Protein 1YT5 (pdb70)

Nearest PDB structures (foldseek):
  1yt5-assembly1_A  TM=1.004E+00  e=2.529E-60  Thermotoga maritima
  1yt5-assembly2_C  TM=9.981E-01  e=5.638E-54  Thermotoga maritima
  4hao-assembly2_B  TM=9.018E-01  e=7.558E-24  Yersinia pestis CO92
  4hao-assembly1_A  TM=8.998E-01  e=1.025E-23  Yersinia pestis CO92
  1z0s-assembly1_B  TM=8.528E-01  e=7.367E-21  Archaeoglobus fulgidus

Solvent-accessible surface area: 46501 Å² total; per-residue (Å²): 85,112,0,0,0,1,13,80,107,165,65,66,157,50,0,67,98,0,65,140,48,0,59,152,77,16,120,32,72,62,57,17,60,3,88,49,131,45,137,1,49,15,28,0,0,0,0,0,0,7,37,42,2,1,22,82,0,6,92,24,20,13,31,6,5,13,1,2,1,1,68,4,31,202,45,3,9,4,4,10,3,47,60,123,54,10,94,86,0,10,107,15,0,133,111,34,74,24,152,60,27,74,6,19,8,0,60,1,98,23,130,63,31,119,41,41,0,0,31,11,1,8,1,16,27,53,28,87,22,151,30,2,77,0,34,0,66,10,51,176,110,106,34,68,135,20,88,0,7,0,2,0,1,0,2,6,14,0,0,20,43,42,0,22,13,40,59,8,55,39,11,95,12,130,50,94,29,0,0,1,4,7,8,9,2,75,95,74,78,52,183,29,48,75,10,59,7,119,57,76,0,15,0,56,7,122,86,61,2,8,0,11,9,21,43,100,76,48,28,92,0,102,116,2,36,0,64,70,4,85,77,49,3,14,1,0,2,4,28,110,48,72,24,57,50,10,7,87,80,77,18,23,120,59,146,284,102,117,0,0,0,3,20,84,120,134,75,89,174,36,0,87,79,0,71,116,63,0,60,175,88,29,112,34,72,64,61,18,69,1,74,42,131,48,174,0,88,21,77,0,0,0,1,1,6,15,45,45,6,2,15,81,0,6,80,22,17,6,100,30,11,6,1,1,1,0,37,60,33,144,48,0,13,4,0,2,4,21,22,120,71,3,85,121,0,8,86,11,2,150,108,100,66,29,151,92,40,81,12,32,4,0,58,0,89,19,123,64,30,113,46,48,0,0,30,7,1,6,1,18,27,63,26,70,29,157,30,0,70,0,41,0,68,9,58,166,104,106,32,71,134,21,94,0,9,0,3,0,2,0,1,8,17,0,0,20,40,38,0,20,7,26,48,8,53,39,14,97,20,129,51,93,29,0,0,1,1,4,11,11,2,79,101,78,79,48,179,29,46,78,12,62,6,116,55,98,0,12,0,67,9,114,88,70,2,9,0,10,10,20,44,96,85,38,26,86,0,109,115,2,47,0,48,75,10,225,114,94,4,57,1,0,7,10,44,106,35,72,27,57,49,5,8,86,84,50,20,25,124,56,142,288,84,115,0,0,0,7,28,74,117,145,82,84,144,44,0,65,67,0,74,129,81,1,50,165,103,15,99,26,100,68,69,20,65,1,64,33,134,48,200,6,86,17,65,0,0,0,0,0,13,33,41,33,2,1,15,70,0,3,94,25,15,20,59,2,11,17,0,0,1,11,133,3,13,5,6,13,14,56,62,108,38,15,109,164,0,23,109,22,2,125,108,91,62,25,169,84,26,55,8,16,9,0,44,0,54,20,122,68,27,89,47,64,0,0,30,8,1,8,4,16,32,60,28,73,26,160,42,2,78,2,46,0,55,8,18,44,110,107,35,74,133,21,86,0,9,0,3,0,2,0,2,7,16,0,0,20,46,37,0,20,10,38,58,7,56,37,12,95,12,122,50,94,31,0,0,1,3,6,11,11,2,59,95,71,76,52,180,30,44,76,13,59,7,78,52,22,0,9,2,73,7,118,86,68,3,9,0,9,12,17,48,89,81,33,22,87,0,104,106,2,21,0,40,54,4,58,92,23,0,58,0,0,5,16,71,159,49,72,24,59,52,8,9,84,86,102,20,21,119,57,137,289,92,120,0,0,0,2,16,88,114,128,70,83,165,43,0,88,95,0,70,106,68,0,55,143,90,28,99,27,80,71,62,18,59,1,67,37,133,44,160,3,94,16,72,0,0,0,1,0,7,18,34,47,7,2,9,75,0,5,73,21,15,10,90,40,12,20,1,0,1,0,13,33,47,170,55,0,10,3,0,3,4,26,17,109,57,3,100,131,0,22,88,10,7,130,111,94,64,28,146,99,41,84,12,33,6,0,67,0,69,19,146,76,30,122,42,45,0,0,26,9,1,8,2,20,28,56,26,75,25,168,31,2,84,0,35,2,64,17,41,143,113,104,36,96,134,22,90,0,5,0,2,0,2,0,2,7,14,0,0,20,42,34,0,26,11,33,55,8,58,37,13,96,19,134,49,92,30,0,0,3,3,6,9,8,2,89,106,71,76,52,179,30,42,77,11,62,8,120,46,55,0,12,1,76,6,124,89,61,3,13,0,13,9,15,53,75,81,49,25,92,0,100,101,2,41,0,100,70,4,230,116,104,4,79,1,0,4,12,47,114,30,73,27,63,51,2,7,85,87,70,17,22,127,60,146,284

Foldseek 3Di:
DEEEEEEADVCLVVSVVLCVVLVVPDDHDYYYYLPDAAADDTLEYEYEEAPVSVQSNLVRYDQPREYEYEHHPDDDLQHAHHPVCSVVVSVCVVVVAWDKDKQFWKWKQFPLGIDIARFKKKWFAPPPDDWWWKWKDKAPDDIDIWRARIKIKGALRNCLPPVVVQPEDNHDNPAQWIKMAGHGTPPPPGYIDIGGQQMKMKMFIPDWTWMAGNRHTRDTGRMMIMHIDPGIYMYTHHPPDDSVVCCCPPVVPPDD/DEEEEEEAPVCLVLSVVLCVVQVVPDHHDYYYHLPDDAADDDLEYEYEDAPVSLFSNLVRYDPPRAYAYEYCDDHAQQHAYHSVCSVVVVVCVVVVQWDKDKQFWKWKQFPLGIDIARFKKKWFAPPPDAFWWKWKDKAPDDTDIWRARIKMKTALNNQPPVVVVQPEDNHHRVAQWIKMAGHGTPPPPRYIDIDGQAIKMKMFIPDWTWMAGNNRTRDTGGIMIMHTDPRMHMYIHRPPDDVVVNCCVPVVPPPD/DWEEEEEAPVDDVLGVVLVVLVCVPDDYPYYYHLPDAAADETQEYEYEDEPVSVQSNLVRYDFAHEYEYQHADLHAHHSVCSVVVSVCVVVVQWDKAKQFWKWKQFPLGIDTARFKKKWFADPPDAWWWKWKDKAPDHTDIWRARIKIKTQLRNCLPPVVVQPEDNHPNPAQWIKMAGHGTPPPPRYIDIGGLAMKMKMFIPDWTWMDGNNHTRDTGGMMIMHTDPGIYMYIHHPPDDPVVNCCVVVVPPDD/DEEEEAEAPVVLPLSVVLVVLCVVPYHHPYYYHLQDDAADDDLEYEYEAAPLSLFSNLVRYDQPHAYAYEYDDDDHLQHAYYSVCSVVVVVCVVVVQWDKDKAFWKWKQFPLGIDTARFKKKFFADPPDAWWWKWKDKAPDDIDIWGARTKIKTALRNCLPVVVVQQEDNHHRVAQWIKMAGHGTPPPPGYIDIGGLQIKMKMAIPAWTWMDGNNHTRDTGGMMIMHIDPGMHMYIHRPPDDPVCCCCRPVVPDDD

B-factor: mean 27.6, std 13.55, range [2.03, 141.91]

Structure (mmCIF, N/CA/C/O backbone):
data_1YT5
#
_entry.id   1YT5
#
_cell.length_a   131.448
_cell.length_b   137.153
_cell.length_c   58.253
_cell.angle_alpha   90.00
_cell.angle_beta   90.00
_cell.angle_gamma   90.00
#
_symmetry.space_group_name_H-M   'P 21 21 2'
#
loop_
_entity.id
_entity.type
_entity.pdbx_description
1 polymer 'inorganic polyphosphate/ATP-NAD kinase'
2 non-polymer 'SULFATE ION'
3 water water
#
loop_
_atom_site.group_PDB
_atom_site.id
_atom_site.type_symbol
_atom_site.label_atom_id
_atom_site.label_alt_id
_atom_site.label_comp_id
_atom_site.label_asym_id
_atom_site.label_entity_id
_atom_site.label_seq_id
_atom_site.pdbx_PDB_ins_code
_atom_site.Cartn_x
_atom_site.Cartn_y
_atom_site.Cartn_z
_atom_site.occupancy
_atom_site.B_iso_or_equiv
_atom_site.auth_seq_id
_atom_site.auth_comp_id
_atom_site.auth_asym_id
_atom_site.auth_atom_id
_atom_site.pdbx_PDB_model_num
ATOM 1 N N . MET A 1 1 ? 75.567 57.683 17.769 1.00 27.87 1 MET A N 1
ATOM 2 C CA . MET A 1 1 ? 76.319 56.410 17.662 1.00 28.19 1 MET A CA 1
ATOM 3 C C . MET A 1 1 ? 77.255 56.188 18.858 1.00 27.58 1 MET A C 1
ATOM 4 O O . MET A 1 1 ? 77.837 57.139 19.367 1.00 27.62 1 MET A O 1
ATOM 9 N N . LYS A 1 2 ? 77.395 54.923 19.279 1.00 27.05 2 LYS A N 1
ATOM 10 C CA . LYS A 1 2 ? 78.142 54.527 20.477 1.00 26.05 2 LYS A CA 1
ATOM 11 C C . LYS A 1 2 ? 79.519 53.971 20.135 1.00 25.04 2 LYS A C 1
ATOM 12 O O . LYS A 1 2 ? 79.633 52.938 19.452 1.00 24.85 2 LYS A O 1
ATOM 18 N N . ILE A 1 3 ? 80.554 54.643 20.646 1.00 23.68 3 ILE A N 1
ATOM 19 C CA . ILE A 1 3 ? 81.940 54.411 20.238 1.00 22.44 3 ILE A CA 1
ATOM 20 C C . ILE A 1 3 ? 82.852 54.216 21.438 1.00 21.54 3 ILE A C 1
ATOM 21 O O . ILE A 1 3 ? 82.844 55.019 22.367 1.00 21.97 3 ILE A O 1
ATOM 26 N N . ALA A 1 4 ? 83.645 53.150 21.408 1.00 19.76 4 ALA A N 1
ATOM 27 C CA . ALA A 1 4 ? 84.706 53.013 22.372 1.00 18.59 4 ALA A CA 1
ATOM 28 C C . ALA A 1 4 ? 86.005 53.472 21.734 1.00 17.73 4 ALA A C 1
ATOM 29 O O . ALA A 1 4 ? 86.181 53.363 20.525 1.00 17.44 4 ALA A O 1
ATOM 31 N N . ILE A 1 5 ? 86.902 54.011 22.549 1.00 16.85 5 ILE A N 1
ATOM 32 C CA . ILE A 1 5 ? 88.219 54.409 22.094 1.00 16.13 5 ILE A CA 1
ATOM 33 C C . ILE A 1 5 ? 89.301 53.772 22.959 1.00 16.23 5 ILE A C 1
ATOM 34 O O . ILE A 1 5 ? 89.304 53.945 24.179 1.00 15.63 5 ILE A O 1
ATOM 39 N N . LEU A 1 6 ? 90.226 53.071 22.307 1.00 15.90 6 LEU A N 1
ATOM 40 C CA . LEU A 1 6 ? 91.346 52.404 22.961 1.00 16.13 6 LEU A CA 1
ATOM 41 C C . LEU A 1 6 ? 92.671 52.920 22.446 1.00 16.26 6 LEU A C 1
ATOM 42 O O . LEU A 1 6 ? 92.850 53.043 21.241 1.00 16.61 6 LEU A O 1
ATOM 47 N N . TYR A 1 7 ? 93.596 53.231 23.344 1.00 16.07 7 TYR A N 1
ATOM 48 C CA . TYR A 1 7 ? 94.890 53.776 22.924 1.00 16.91 7 TYR A CA 1
ATOM 49 C C . TYR A 1 7 ? 96.080 53.031 23.533 1.00 18.52 7 TYR A C 1
ATOM 50 O O . TYR A 1 7 ? 95.963 52.406 24.588 1.00 18.16 7 TYR A O 1
ATOM 59 N N . ARG A 1 8 ? 97.222 53.163 22.857 1.00 21.02 8 ARG A N 1
ATOM 60 C CA . ARG A 1 8 ? 98.528 52.620 23.239 1.00 23.37 8 ARG A CA 1
ATOM 61 C C . ARG A 1 8 ? 99.077 53.436 24.399 1.00 25.36 8 ARG A C 1
ATOM 62 O O . ARG A 1 8 ? 98.648 54.583 24.613 1.00 25.44 8 ARG A O 1
ATOM 70 N N . GLU A 1 9 ? 100.013 52.841 25.148 1.00 27.81 9 GLU A N 1
ATOM 71 C CA . GLU A 1 9 ? 100.545 53.418 26.402 1.00 29.81 9 GLU A CA 1
ATOM 72 C C . GLU A 1 9 ? 100.802 54.938 26.355 1.00 29.81 9 GLU A C 1
ATOM 73 O O . GLU A 1 9 ? 100.113 55.710 27.031 1.00 30.69 9 GLU A O 1
ATOM 79 N N . GLU A 1 10 ? 101.773 55.379 25.563 1.00 29.48 10 GLU A N 1
ATOM 80 C CA . GLU A 1 10 ? 102.181 56.776 25.624 1.00 29.09 10 GLU A CA 1
ATOM 81 C C . GLU A 1 10 ? 101.405 57.667 24.644 1.00 27.62 10 GLU A C 1
ATOM 82 O O . GLU A 1 10 ? 101.843 58.739 24.281 1.00 26.62 10 GLU A O 1
ATOM 88 N N . ARG A 1 11 ? 100.236 57.217 24.222 1.00 26.24 11 ARG A N 1
ATOM 89 C CA . ARG A 1 11 ? 99.459 57.974 23.260 1.00 24.65 11 ARG A CA 1
ATOM 90 C C . ARG A 1 11 ? 98.164 58.484 23.892 1.00 23.03 11 ARG A C 1
ATOM 91 O O . ARG A 1 11 ? 97.270 58.929 23.180 1.00 22.57 11 ARG A O 1
ATOM 99 N N . GLU A 1 12 ? 98.059 58.443 25.224 1.00 21.13 12 GLU A N 1
ATOM 100 C CA . GLU A 1 12 ? 96.803 58.841 25.868 1.00 20.54 12 GLU A CA 1
ATOM 101 C C . GLU A 1 12 ? 96.304 60.225 25.408 1.00 19.78 12 GLU A C 1
ATOM 102 O O . GLU A 1 12 ? 95.140 60.372 25.035 1.00 20.09 12 GLU A O 1
ATOM 108 N N . LYS A 1 13 ? 97.190 61.218 25.423 1.00 18.53 13 LYS A N 1
ATOM 109 C CA . LYS A 1 13 ? 96.825 62.572 25.051 1.00 18.24 13 LYS A CA 1
ATOM 110 C C . LYS A 1 13 ? 96.295 62.659 23.613 1.00 18.10 13 LYS A C 1
ATOM 111 O O . LYS A 1 13 ? 95.378 63.436 23.338 1.00 17.95 13 LYS A O 1
ATOM 117 N N . GLU A 1 14 ? 96.848 61.828 22.728 1.00 17.44 14 GLU A N 1
ATOM 118 C CA . GLU A 1 14 ? 96.336 61.658 21.375 1.00 17.65 14 GLU A CA 1
ATOM 119 C C . GLU A 1 14 ? 94.910 61.135 21.403 1.00 16.82 14 GLU A C 1
ATOM 120 O O . GLU A 1 14 ? 94.046 61.646 20.693 1.00 15.41 14 GLU A O 1
ATOM 126 N N . GLY A 1 15 ? 94.688 60.124 22.249 1.00 16.74 15 GLY A N 1
ATOM 127 C CA . GLY A 1 15 ? 93.386 59.509 22.434 1.00 16.09 15 GLY A CA 1
ATOM 128 C C . GLY A 1 15 ? 92.395 60.573 22.840 1.00 15.93 15 GLY A C 1
ATOM 129 O O . GLY A 1 15 ? 91.304 60.643 22.277 1.00 15.56 15 GLY A O 1
ATOM 130 N N . GLU A 1 16 ? 92.804 61.419 23.785 1.00 15.92 16 GLU A N 1
ATOM 131 C CA . GLU A 1 16 ? 91.984 62.560 24.264 1.00 16.92 16 GLU A CA 1
ATOM 132 C C . GLU A 1 16 ? 91.602 63.577 23.196 1.00 15.14 16 GLU A C 1
ATOM 133 O O . GLU A 1 16 ? 90.452 63.984 23.122 1.00 14.98 16 GLU A O 1
ATOM 139 N N . PHE A 1 17 ? 92.567 63.993 22.392 1.00 13.93 17 PHE A N 1
ATOM 140 C CA . PHE A 1 17 ? 92.248 64.735 21.181 1.00 13.85 17 PHE A CA 1
ATOM 141 C C . PHE A 1 17 ? 91.156 64.068 20.318 1.00 14.26 17 PHE A C 1
ATOM 142 O O . PHE A 1 17 ? 90.196 64.729 19.916 1.00 14.48 17 PHE A O 1
ATOM 150 N N . LEU A 1 18 ? 91.300 62.776 20.025 1.00 14.27 18 LEU A N 1
ATOM 151 C CA . LEU A 1 18 ? 90.330 62.090 19.164 1.00 14.79 18 LEU A CA 1
ATOM 152 C C . LEU A 1 18 ? 88.928 62.040 19.807 1.00 14.60 18 LEU A C 1
ATOM 153 O O . LEU A 1 18 ? 87.926 62.345 19.155 1.00 13.49 18 LEU A O 1
ATOM 158 N N . LYS A 1 19 ? 88.887 61.657 21.082 1.00 15.22 19 LYS A N 1
ATOM 159 C CA . LYS A 1 19 ? 87.681 61.652 21.888 1.00 16.15 19 LYS A CA 1
ATOM 160 C C . LYS A 1 19 ? 86.887 62.964 21.796 1.00 17.18 19 LYS A C 1
ATOM 161 O O . LYS A 1 19 ? 85.680 62.935 21.520 1.00 17.70 19 LYS A O 1
ATOM 167 N N . GLU A 1 20 ? 87.547 64.102 22.016 1.00 17.51 20 GLU A N 1
ATOM 168 C CA . GLU A 1 20 ? 86.852 65.377 21.909 1.00 19.30 20 GLU A CA 1
ATOM 169 C C . GLU A 1 20 ? 86.313 65.650 20.489 1.00 19.25 20 GLU A C 1
ATOM 170 O O . GLU A 1 20 ? 85.168 66.048 20.351 1.00 20.17 20 GLU A O 1
ATOM 176 N N . LYS A 1 21 ? 87.099 65.416 19.447 1.00 18.84 21 LYS A N 1
ATOM 177 C CA . LYS A 1 21 ? 86.581 65.590 18.094 1.00 19.60 21 LYS A CA 1
ATOM 178 C C . LYS A 1 21 ? 85.357 64.683 17.841 1.00 20.15 21 LYS A C 1
ATOM 179 O O . LYS A 1 21 ? 84.371 65.106 17.236 1.00 20.80 21 LYS A O 1
ATOM 185 N N . ILE A 1 22 ? 85.410 63.444 18.324 1.00 20.39 22 ILE A N 1
ATOM 186 C CA . ILE A 1 22 ? 84.381 62.464 17.986 1.00 19.89 22 ILE A CA 1
ATOM 187 C C . ILE A 1 22 ? 83.126 62.735 18.801 1.00 20.14 22 ILE A C 1
ATOM 188 O O . ILE A 1 22 ? 82.011 62.470 18.347 1.00 19.66 22 ILE A O 1
ATOM 193 N N . SER A 1 23 ? 83.326 63.304 19.983 1.00 20.76 23 SER A N 1
ATOM 194 C CA . SER A 1 23 ? 82.224 63.671 20.880 1.00 22.09 23 SER A CA 1
ATOM 195 C C . SER A 1 23 ? 81.189 64.668 20.337 1.00 21.80 23 SER A C 1
ATOM 196 O O . SER A 1 23 ? 80.105 64.781 20.905 1.00 20.92 23 SER A O 1
ATOM 199 N N . LYS A 1 24 ? 81.513 65.359 19.240 1.00 22.45 24 LYS A N 1
ATOM 200 C CA . LYS A 1 24 ? 80.623 66.384 18.691 1.00 23.21 24 LYS A CA 1
ATOM 201 C C . LYS A 1 24 ? 79.401 65.774 18.017 1.00 23.40 24 LYS A C 1
ATOM 202 O O . LYS A 1 24 ? 78.333 66.396 17.982 1.00 23.66 24 LYS A O 1
ATOM 208 N N . GLU A 1 25 ? 79.579 64.574 17.468 1.00 23.12 25 GLU A N 1
ATOM 209 C CA . GLU A 1 25 ? 78.538 63.863 16.721 1.00 23.48 25 GLU A CA 1
ATOM 210 C C . GLU A 1 25 ? 78.134 62.518 17.331 1.00 22.68 25 GLU A C 1
ATOM 211 O O . GLU A 1 25 ? 77.089 61.976 16.993 1.00 21.90 25 GLU A O 1
ATOM 217 N N . HIS A 1 26 ? 78.954 61.982 18.233 1.00 22.40 26 HIS A N 1
ATOM 218 C CA . HIS A 1 26 ? 78.699 60.647 18.770 1.00 22.12 26 HIS A CA 1
ATOM 219 C C . HIS A 1 26 ? 78.969 60.550 20.271 1.00 22.62 26 HIS A C 1
ATOM 220 O O . HIS A 1 26 ? 79.663 61.389 20.841 1.00 21.62 26 HIS A O 1
ATOM 227 N N . GLU A 1 27 ? 78.394 59.523 20.895 1.00 23.33 27 GLU A N 1
ATOM 228 C CA . GLU A 1 27 ? 78.646 59.244 22.295 1.00 24.31 27 GLU A CA 1
ATOM 229 C C . GLU A 1 27 ? 79.838 58.298 22.444 1.00 24.37 27 GLU A C 1
ATOM 230 O O . GLU A 1 27 ? 79.854 57.193 21.887 1.00 24.02 27 GLU A O 1
ATOM 236 N N . VAL A 1 28 ? 80.848 58.756 23.176 1.00 24.58 28 VAL A N 1
ATOM 237 C CA . VAL A 1 28 ? 81.999 57.915 23.485 1.00 25.39 28 VAL A CA 1
ATOM 238 C C . VAL A 1 28 ? 81.728 57.187 24.788 1.00 26.14 28 VAL A C 1
ATOM 239 O O . VAL A 1 28 ? 81.638 57.812 25.850 1.00 26.31 28 VAL A O 1
ATOM 243 N N . ILE A 1 29 ? 81.611 55.868 24.699 1.00 26.81 29 ILE A N 1
ATOM 244 C CA . ILE A 1 29 ? 81.093 55.048 25.805 1.00 27.75 29 ILE A CA 1
ATOM 245 C C . ILE A 1 29 ? 82.184 54.486 26.713 1.00 27.58 29 ILE A C 1
ATOM 246 O O . ILE A 1 29 ? 81.906 54.036 27.830 1.00 28.18 29 ILE A O 1
ATOM 251 N N . GLU A 1 30 ? 83.415 54.493 26.215 1.00 26.72 30 GLU A N 1
ATOM 252 C CA . GLU A 1 30 ? 84.526 53.881 26.908 1.00 26.04 30 GLU A CA 1
ATOM 253 C C . GLU A 1 30 ? 85.758 54.513 26.340 1.00 25.31 30 GLU A C 1
ATOM 254 O O . GLU A 1 30 ? 85.831 54.798 25.140 1.00 25.72 30 GLU A O 1
ATOM 260 N N . PHE A 1 31 ? 86.720 54.746 27.211 1.00 24.35 31 PHE A N 1
ATOM 261 C CA . PHE A 1 31 ? 87.987 55.319 26.833 1.00 24.03 31 PHE A CA 1
ATOM 262 C C . PHE A 1 31 ? 89.042 54.669 27.731 1.00 24.16 31 PHE A C 1
ATOM 263 O O . PHE A 1 31 ? 88.980 54.790 28.957 1.00 24.02 31 PHE A O 1
ATOM 271 N N . GLY A 1 32 ? 89.985 53.948 27.129 1.00 24.63 32 GLY A N 1
ATOM 272 C CA . GLY A 1 32 ? 91.039 53.297 27.896 1.00 25.25 32 GLY A CA 1
ATOM 273 C C . GLY A 1 32 ? 92.192 52.687 27.129 1.00 25.72 32 GLY A C 1
ATOM 274 O O . GLY A 1 32 ? 92.256 52.750 25.893 1.00 24.60 32 GLY A O 1
ATOM 275 N N . GLU A 1 33 ? 93.100 52.083 27.894 1.00 27.14 33 GLU A N 1
ATOM 276 C CA . GLU A 1 33 ? 94.342 51.518 27.376 1.00 28.90 33 GLU A CA 1
ATOM 277 C C . GLU A 1 33 ? 94.034 50.205 26.680 1.00 29.37 33 GLU A C 1
ATOM 278 O O . GLU A 1 33 ? 93.342 49.361 27.229 1.00 29.85 33 GLU A O 1
ATOM 284 N N . ALA A 1 34 ? 94.561 50.032 25.472 1.00 30.50 34 ALA A N 1
ATOM 285 C CA . ALA A 1 34 ? 94.489 48.750 24.764 1.00 31.65 34 ALA A CA 1
ATOM 286 C C . ALA A 1 34 ? 95.088 47.597 25.575 1.00 32.43 34 ALA A C 1
ATOM 287 O O . ALA A 1 34 ? 94.788 46.440 25.308 1.00 33.44 34 ALA A O 1
ATOM 289 N N . ASN A 1 35 ? 95.917 47.937 26.563 1.00 33.54 35 ASN A N 1
ATOM 290 C CA . ASN A 1 35 ? 96.450 47.016 27.578 1.00 34.21 35 ASN A CA 1
ATOM 291 C C . ASN A 1 35 ? 95.396 46.463 28.552 1.00 33.97 35 ASN A C 1
ATOM 292 O O . ASN A 1 35 ? 95.231 45.275 28.661 1.00 34.71 35 ASN A O 1
ATOM 297 N N . ALA A 1 36 ? 94.699 47.324 29.272 1.00 33.77 36 ALA A N 1
ATOM 298 C CA . ALA A 1 36 ? 93.706 46.866 30.228 1.00 33.65 36 ALA A CA 1
ATOM 299 C C . ALA A 1 36 ? 92.885 45.661 29.705 1.00 33.44 36 ALA A C 1
ATOM 300 O O . ALA A 1 36 ? 92.337 45.713 28.596 1.00 33.75 36 ALA A O 1
ATOM 302 N N . PRO A 1 37 ? 92.814 44.581 30.492 1.00 33.10 37 PRO A N 1
ATOM 303 C CA . PRO A 1 37 ? 91.939 43.440 30.165 1.00 32.67 37 PRO A CA 1
ATOM 304 C C . PRO A 1 37 ? 90.458 43.832 30.253 1.00 32.23 37 PRO A C 1
ATOM 305 O O . PRO A 1 37 ? 90.162 44.812 30.926 1.00 32.17 37 PRO A O 1
ATOM 309 N N . GLY A 1 38 ? 89.565 43.103 29.586 1.00 31.85 38 GLY A N 1
ATOM 310 C CA . GLY A 1 38 ? 88.140 43.380 29.644 1.00 32.38 38 GLY A CA 1
ATOM 311 C C . GLY A 1 38 ? 87.450 43.475 28.284 1.00 33.07 38 GLY A C 1
ATOM 312 O O . GLY A 1 38 ? 88.009 44.017 27.329 1.00 33.35 38 GLY A O 1
ATOM 313 N N . ARG A 1 39 ? 86.226 42.957 28.204 1.00 33.03 39 ARG A N 1
ATOM 314 C CA . ARG A 1 39 ? 85.442 42.991 26.977 1.00 33.59 39 ARG A CA 1
ATOM 315 C C . ARG A 1 39 ? 84.930 44.400 26.700 1.00 33.02 39 ARG A C 1
ATOM 316 O O . ARG A 1 39 ? 84.453 45.082 27.607 1.00 33.47 39 ARG A O 1
ATOM 324 N N . VAL A 1 40 ? 85.024 44.816 25.439 1.00 32.19 40 VAL A N 1
ATOM 325 C CA . VAL A 1 40 ? 84.534 46.120 24.993 1.00 30.97 40 VAL A CA 1
ATOM 326 C C . VAL A 1 40 ? 83.368 45.945 24.009 1.00 30.44 40 VAL A C 1
ATOM 327 O O . VAL A 1 40 ? 83.535 45.313 22.949 1.00 30.59 40 VAL A O 1
ATOM 331 N N . THR A 1 41 ? 82.211 46.505 24.340 1.00 29.33 41 THR A N 1
ATOM 332 C CA . THR A 1 41 ? 81.084 46.516 23.396 1.00 29.47 41 THR A CA 1
ATOM 333 C C . THR A 1 41 ? 80.633 47.935 22.996 1.00 28.48 41 THR A C 1
ATOM 334 O O . THR A 1 41 ? 80.474 48.830 23.840 1.00 28.64 41 THR A O 1
ATOM 338 N N . ALA A 1 42 ? 80.478 48.131 21.686 1.00 26.88 42 ALA A N 1
ATOM 339 C CA . ALA A 1 42 ? 80.261 49.445 21.097 1.00 25.16 42 ALA A CA 1
ATOM 340 C C . ALA A 1 42 ? 79.759 49.186 19.695 1.00 23.95 42 ALA A C 1
ATOM 341 O O . ALA A 1 42 ? 79.929 48.104 19.202 1.00 24.40 42 ALA A O 1
ATOM 343 N N . ASP A 1 43 ? 79.156 50.162 19.032 1.00 23.16 43 ASP A N 1
ATOM 344 C CA . ASP A 1 43 ? 78.863 50.002 17.604 1.00 21.96 43 ASP A CA 1
ATOM 345 C C . ASP A 1 43 ? 80.163 50.134 16.768 1.00 21.00 43 ASP A C 1
ATOM 346 O O . ASP A 1 43 ? 80.157 49.888 15.551 1.00 20.89 43 ASP A O 1
ATOM 351 N N . LEU A 1 44 ? 81.262 50.521 17.433 1.00 18.85 44 LEU A N 1
ATOM 352 C CA . LEU A 1 44 ? 82.515 50.837 16.774 1.00 17.08 44 LEU A CA 1
ATOM 353 C C . LEU A 1 44 ? 83.611 51.173 17.784 1.00 15.94 44 LEU A C 1
ATOM 354 O O . LEU A 1 44 ? 83.383 51.932 18.742 1.00 16.53 44 LEU A O 1
ATOM 359 N N . ILE A 1 45 ? 84.785 50.596 17.557 1.00 13.66 45 ILE A N 1
ATOM 360 C CA . ILE A 1 45 ? 85.972 50.815 18.378 1.00 11.78 45 ILE A CA 1
ATOM 361 C C . ILE A 1 45 ? 87.009 51.578 17.546 1.00 11.04 45 ILE A C 1
ATOM 362 O O . ILE A 1 45 ? 87.408 51.098 16.480 1.00 10.31 45 ILE A O 1
ATOM 367 N N . VAL A 1 46 ? 87.438 52.731 18.066 1.00 9.33 46 VAL A N 1
ATOM 368 C CA . VAL A 1 46 ? 88.566 53.489 17.553 1.00 8.64 46 VAL A CA 1
ATOM 369 C C . VAL A 1 46 ? 89.835 53.149 18.337 1.00 8.70 46 VAL A C 1
ATOM 370 O O . VAL A 1 46 ? 89.863 53.252 19.562 1.00 8.56 46 VAL A O 1
ATOM 374 N N . VAL A 1 47 ? 90.891 52.800 17.604 1.00 8.67 47 VAL A N 1
ATOM 375 C CA . VAL A 1 47 ? 92.176 52.425 18.180 1.00 8.18 47 VAL A CA 1
ATOM 376 C C . VAL A 1 47 ? 93.249 53.401 17.802 1.00 9.57 47 VAL A C 1
ATOM 377 O O . VAL A 1 47 ? 93.502 53.622 16.619 1.00 9.26 47 VAL A O 1
ATOM 381 N N . VAL A 1 48 ? 93.901 53.972 18.810 1.00 11.54 48 VAL A N 1
ATOM 382 C CA . VAL A 1 48 ? 95.017 54.865 18.597 1.00 13.29 48 VAL A CA 1
ATOM 383 C C . VAL A 1 48 ? 96.334 54.143 18.924 1.00 14.94 48 VAL A C 1
ATOM 384 O O . VAL A 1 48 ? 96.617 53.842 20.090 1.00 15.03 48 VAL A O 1
ATOM 388 N N . GLY A 1 49 ? 97.134 53.889 17.888 1.00 16.07 49 GLY A N 1
ATOM 389 C CA . GLY A 1 49 ? 98.386 53.158 18.007 1.00 18.11 49 GLY A CA 1
ATOM 390 C C . GLY A 1 49 ? 98.777 52.570 16.651 1.00 19.91 49 GLY A C 1
ATOM 391 O O . GLY A 1 49 ? 98.728 53.271 15.635 1.00 20.37 49 GLY A O 1
ATOM 392 N N . GLY A 1 50 ? 99.168 51.295 16.617 1.00 20.95 50 GLY A N 1
ATOM 393 C CA . GLY A 1 50 ? 99.601 50.637 15.381 1.00 21.19 50 GLY A CA 1
ATOM 394 C C . GLY A 1 50 ? 99.062 49.217 15.309 1.00 22.01 50 GLY A C 1
ATOM 395 O O . GLY A 1 50 ? 98.112 48.868 16.016 1.00 21.34 50 GLY A O 1
ATOM 396 N N . ASP A 1 51 ? 99.658 48.399 14.446 1.00 22.53 51 ASP A N 1
ATOM 397 C CA . ASP A 1 51 ? 99.197 47.032 14.249 1.00 23.44 51 ASP A CA 1
ATOM 398 C C . ASP A 1 51 ? 99.231 46.276 15.568 1.00 22.66 51 ASP A C 1
ATOM 399 O O . ASP A 1 51 ? 98.288 45.565 15.915 1.00 23.68 51 ASP A O 1
ATOM 404 N N . GLY A 1 52 ? 100.304 46.466 16.318 1.00 22.06 52 GLY A N 1
ATOM 405 C CA . GLY A 1 52 ? 100.410 45.917 17.648 1.00 20.85 52 GLY A CA 1
ATOM 406 C C . GLY A 1 52 ? 99.205 46.300 18.482 1.00 20.20 52 GLY A C 1
ATOM 407 O O . GLY A 1 52 ? 98.567 45.415 19.043 1.00 21.90 52 GLY A O 1
ATOM 408 N N . THR A 1 53 ? 98.879 47.597 18.549 1.00 18.50 53 THR A N 1
ATOM 409 C CA . THR A 1 53 ? 97.727 48.078 19.315 1.00 16.51 53 THR A CA 1
ATOM 410 C C . THR A 1 53 ? 96.398 47.520 18.817 1.00 17.00 53 THR A C 1
ATOM 411 O O . THR A 1 53 ? 95.512 47.176 19.624 1.00 15.83 53 THR A O 1
ATOM 415 N N . VAL A 1 54 ? 96.258 47.423 17.501 1.00 17.09 54 VAL A N 1
ATOM 416 C CA . VAL A 1 54 ? 94.986 47.004 16.930 1.00 18.43 54 VAL A CA 1
ATOM 417 C C . VAL A 1 54 ? 94.790 45.542 17.311 1.00 19.79 54 VAL A C 1
ATOM 418 O O . VAL A 1 54 ? 93.705 45.153 17.768 1.00 18.68 54 VAL A O 1
ATOM 422 N N . LEU A 1 55 ? 95.878 44.771 17.169 1.00 21.09 55 LEU A N 1
ATOM 423 C CA . LEU A 1 55 ? 95.925 43.373 17.590 1.00 22.54 55 LEU A CA 1
ATOM 424 C C . LEU A 1 55 ? 95.387 43.203 18.994 1.00 22.43 55 LEU A C 1
ATOM 425 O O . LEU A 1 55 ? 94.475 42.435 19.184 1.00 22.61 55 LEU A O 1
ATOM 430 N N . LYS A 1 56 ? 95.937 43.935 19.968 1.00 23.10 56 LYS A N 1
ATOM 431 C CA . LYS A 1 56 ? 95.461 43.857 21.356 1.00 23.68 56 LYS A CA 1
ATOM 432 C C . LYS A 1 56 ? 94.004 44.288 21.524 1.00 23.79 56 LYS A C 1
ATOM 433 O O . LYS A 1 56 ? 93.312 43.794 22.423 1.00 24.66 56 LYS A O 1
ATOM 439 N N . ALA A 1 57 ? 93.551 45.235 20.697 1.00 23.46 57 ALA A N 1
ATOM 440 C CA . ALA A 1 57 ? 92.176 45.729 20.770 1.00 22.82 57 ALA A CA 1
ATOM 441 C C . ALA A 1 57 ? 91.228 44.691 20.202 1.00 22.26 57 ALA A C 1
ATOM 442 O O . ALA A 1 57 ? 90.195 44.430 20.792 1.00 21.90 57 ALA A O 1
ATOM 444 N N . ALA A 1 58 ? 91.617 44.083 19.077 1.00 21.98 58 ALA A N 1
ATOM 445 C CA . ALA A 1 58 ? 90.883 42.990 18.438 1.00 22.14 58 ALA A CA 1
ATOM 446 C C . ALA A 1 58 ? 90.548 41.826 19.366 1.00 22.76 58 ALA A C 1
ATOM 447 O O . ALA A 1 58 ? 89.503 41.192 19.223 1.00 22.53 58 ALA A O 1
ATOM 449 N N . LYS A 1 59 ? 91.429 41.559 20.325 1.00 23.52 59 LYS A N 1
ATOM 450 C CA . LYS A 1 59 ? 91.200 40.512 21.295 1.00 24.37 59 LYS A CA 1
ATOM 451 C C . LYS A 1 59 ? 90.294 40.973 22.416 1.00 24.21 59 LYS A C 1
ATOM 452 O O . LYS A 1 59 ? 89.816 40.159 23.190 1.00 24.92 59 LYS A O 1
ATOM 458 N N . LYS A 1 60 ? 90.055 42.281 22.520 1.00 23.98 60 LYS A N 1
ATOM 459 C CA . LYS A 1 60 ? 89.164 42.822 23.562 1.00 22.70 60 LYS A CA 1
ATOM 460 C C . LYS A 1 60 ? 87.718 42.954 23.076 1.00 21.26 60 LYS A C 1
ATOM 461 O O . LYS A 1 60 ? 86.801 42.933 23.867 1.00 19.90 60 LYS A O 1
ATOM 467 N N . ALA A 1 61 ? 87.571 43.099 21.761 1.00 20.72 61 ALA A N 1
ATOM 468 C CA . ALA A 1 61 ? 86.319 43.375 21.058 1.00 21.28 61 ALA A CA 1
ATOM 469 C C . ALA A 1 61 ? 85.263 42.286 21.185 1.00 21.37 61 ALA A C 1
ATOM 470 O O . ALA A 1 61 ? 85.537 41.130 20.954 1.00 21.59 61 ALA A O 1
ATOM 472 N N . ALA A 1 62 ? 84.044 42.675 21.524 1.00 22.47 62 ALA A N 1
ATOM 473 C CA . ALA A 1 62 ? 82.884 41.812 21.298 1.00 23.02 62 ALA A CA 1
ATOM 474 C C . ALA A 1 62 ? 82.902 41.388 19.844 1.00 23.62 62 ALA A C 1
ATOM 475 O O . ALA A 1 62 ? 82.984 42.217 18.944 1.00 23.89 62 ALA A O 1
ATOM 477 N N . ASP A 1 63 ? 82.966 40.076 19.653 1.00 24.30 63 ASP A N 1
ATOM 478 C CA . ASP A 1 63 ? 82.805 39.391 18.387 1.00 24.68 63 ASP A CA 1
ATOM 479 C C . ASP A 1 63 ? 81.782 40.087 17.493 1.00 25.10 63 ASP A C 1
ATOM 480 O O . ASP A 1 63 ? 80.586 40.087 17.796 1.00 25.13 63 ASP A O 1
ATOM 485 N N . GLY A 1 64 ? 82.262 40.675 16.400 1.00 25.46 64 GLY A N 1
ATOM 486 C CA . GLY A 1 64 ? 81.416 41.484 15.533 1.00 26.22 64 GLY A CA 1
ATOM 487 C C . GLY A 1 64 ? 81.909 42.928 15.364 1.00 26.31 64 GLY A C 1
ATOM 488 O O . GLY A 1 64 ? 81.897 43.455 14.251 1.00 26.61 64 GLY A O 1
ATOM 489 N N . THR A 1 65 ? 82.388 43.527 16.463 1.00 25.08 65 THR A N 1
ATOM 490 C CA . THR A 1 65 ? 82.509 44.974 16.622 1.00 23.41 65 THR A CA 1
ATOM 491 C C . THR A 1 65 ? 83.540 45.546 15.673 1.00 21.95 65 THR A C 1
ATOM 492 O O . THR A 1 65 ? 84.723 45.293 15.848 1.00 23.52 65 THR A O 1
ATOM 496 N N . PRO A 1 66 ? 83.090 46.310 14.672 1.00 19.88 66 PRO A N 1
ATOM 497 C CA . PRO A 1 66 ? 83.996 46.954 13.710 1.00 18.30 66 PRO A CA 1
ATOM 498 C C . PRO A 1 66 ? 85.017 47.828 14.421 1.00 16.38 66 PRO A C 1
ATOM 499 O O . PRO A 1 66 ? 84.718 48.390 15.469 1.00 14.24 66 PRO A O 1
ATOM 503 N N . MET A 1 67 ? 86.219 47.889 13.866 1.00 15.47 67 MET A N 1
ATOM 504 C CA . MET A 1 67 ? 87.243 48.743 14.406 1.00 15.83 67 MET A CA 1
ATOM 505 C C . MET A 1 67 ? 87.961 49.556 13.364 1.00 14.87 67 MET A C 1
ATOM 506 O O . MET A 1 67 ? 87.951 49.233 12.174 1.00 15.37 67 MET A O 1
ATOM 511 N N . VAL A 1 68 ? 88.587 50.614 13.853 1.00 14.04 68 VAL A N 1
ATOM 512 C CA . VAL A 1 68 ? 89.265 51.585 13.037 1.00 13.98 68 VAL A CA 1
ATOM 513 C C . VAL A 1 68 ? 90.514 52.095 13.776 1.00 13.65 68 VAL A C 1
ATOM 514 O O . VAL A 1 68 ? 90.469 52.448 14.965 1.00 13.41 68 VAL A O 1
ATOM 518 N N . GLY A 1 69 ? 91.641 52.114 13.074 1.00 14.20 69 GLY A N 1
ATOM 519 C CA . GLY A 1 69 ? 92.916 52.501 13.668 1.00 14.99 69 GLY A CA 1
ATOM 520 C C . GLY A 1 69 ? 93.489 53.809 13.131 1.00 15.92 69 GLY A C 1
ATOM 521 O O . GLY A 1 69 ? 93.508 54.033 11.917 1.00 16.12 69 GLY A O 1
ATOM 522 N N . PHE A 1 70 ? 93.982 54.653 14.028 1.00 15.67 70 PHE A N 1
ATOM 523 C CA . PHE A 1 70 ? 94.599 55.905 13.647 1.00 17.48 70 PHE A CA 1
ATOM 524 C C . PHE A 1 70 ? 96.109 55.796 13.840 1.00 19.56 70 PHE A C 1
ATOM 525 O O . PHE A 1 70 ? 96.548 55.559 14.947 1.00 19.78 70 PHE A O 1
ATOM 533 N N . LYS A 1 71 ? 96.899 55.968 12.784 1.00 22.40 71 LYS A N 1
ATOM 534 C CA . LYS A 1 71 ? 98.326 55.620 12.865 1.00 26.51 71 LYS A CA 1
ATOM 535 C C . LYS A 1 71 ? 99.036 56.400 13.957 1.00 28.11 71 LYS A C 1
ATOM 536 O O . LYS A 1 71 ? 99.347 57.582 13.776 1.00 29.36 71 LYS A O 1
ATOM 542 N N . ALA A 1 72 ? 99.317 55.735 15.085 1.00 30.30 72 ALA A N 1
ATOM 543 C CA . ALA A 1 72 ? 100.046 56.323 16.221 1.00 31.99 72 ALA A CA 1
ATOM 544 C C . ALA A 1 72 ? 101.087 55.331 16.615 1.00 33.35 72 ALA A C 1
ATOM 545 O O . ALA A 1 72 ? 100.929 54.426 17.440 1.00 33.77 72 ALA A O 1
ATOM 547 N N . GLY A 1 73 ? 102.184 55.587 15.961 1.00 34.71 73 GLY A N 1
ATOM 548 C CA . GLY A 1 73 ? 103.396 54.823 16.060 1.00 36.49 73 GLY A CA 1
ATOM 549 C C . GLY A 1 73 ? 104.047 54.887 14.676 1.00 37.77 73 GLY A C 1
ATOM 550 O O . GLY A 1 73 ? 105.027 55.597 14.486 1.00 38.46 73 GLY A O 1
ATOM 551 N N . ARG A 1 74 ? 103.482 54.119 13.730 1.00 38.01 74 ARG A N 1
ATOM 552 C CA . ARG A 1 74 ? 103.972 54.020 12.356 1.00 38.45 74 ARG A CA 1
ATOM 553 C C . ARG A 1 74 ? 102.948 53.459 11.400 1.00 37.24 74 ARG A C 1
ATOM 554 O O . ARG A 1 74 ? 101.786 53.228 11.714 1.00 37.35 74 ARG A O 1
ATOM 562 N N . LEU A 1 75 ? 103.458 53.268 10.215 1.00 35.41 75 LEU A N 1
ATOM 563 C CA . LEU A 1 75 ? 102.650 52.708 9.189 1.00 33.44 75 LEU A CA 1
ATOM 564 C C . LEU A 1 75 ? 102.541 51.197 9.353 1.00 32.08 75 LEU A C 1
ATOM 565 O O . LEU A 1 75 ? 103.544 50.482 9.433 1.00 33.16 75 LEU A O 1
ATOM 570 N N . GLY A 1 76 ? 101.282 50.762 9.380 1.00 30.12 76 GLY A N 1
ATOM 571 C CA . GLY A 1 76 ? 100.945 49.347 9.338 1.00 27.20 76 GLY A CA 1
ATOM 572 C C . GLY A 1 76 ? 99.779 49.022 8.423 1.00 25.05 76 GLY A C 1
ATOM 573 O O . GLY A 1 76 ? 99.257 49.893 7.727 1.00 24.84 76 GLY A O 1
ATOM 574 N N . PHE A 1 77 ? 99.390 47.752 8.429 1.00 23.25 77 PHE A N 1
ATOM 575 C CA . PHE A 1 77 ? 98.356 47.225 7.558 1.00 21.30 77 PHE A CA 1
ATOM 576 C C . PHE A 1 77 ? 97.012 47.298 8.246 1.00 20.83 77 PHE A C 1
ATOM 577 O O . PHE A 1 77 ? 95.991 47.240 7.580 1.00 21.11 77 PHE A O 1
ATOM 585 N N . LEU A 1 78 ? 96.999 47.460 9.570 1.00 19.64 78 LEU A N 1
ATOM 586 C CA . LEU A 1 78 ? 95.736 47.440 10.289 1.00 19.10 78 LEU A CA 1
ATOM 587 C C . LEU A 1 78 ? 95.241 48.820 10.686 1.00 19.42 78 LEU A C 1
ATOM 588 O O . LEU A 1 78 ? 94.185 48.932 11.291 1.00 20.03 78 LEU A O 1
ATOM 593 N N . THR A 1 79 ? 95.982 49.864 10.319 1.00 19.42 79 THR A N 1
ATOM 594 C CA . THR A 1 79 ? 95.515 51.253 10.523 1.00 19.28 79 THR A CA 1
ATOM 595 C C . THR A 1 79 ? 94.892 51.891 9.278 1.00 18.75 79 THR A C 1
ATOM 596 O O . THR A 1 79 ? 95.286 51.625 8.165 1.00 18.98 79 THR A O 1
ATOM 600 N N . SER A 1 80 ? 93.878 52.714 9.485 1.00 17.98 80 SER A N 1
ATOM 601 C CA . SER A 1 80 ? 93.047 53.133 8.381 1.00 17.19 80 SER A CA 1
ATOM 602 C C . SER A 1 80 ? 93.224 54.589 8.049 1.00 16.15 80 SER A C 1
ATOM 603 O O . SER A 1 80 ? 93.083 54.958 6.886 1.00 15.82 80 SER A O 1
ATOM 606 N N . TYR A 1 81 ? 93.569 55.386 9.058 1.00 15.04 81 TYR A N 1
ATOM 607 C CA . TYR A 1 81 ? 93.611 56.844 8.952 1.00 15.13 81 TYR A CA 1
ATOM 608 C C . TYR A 1 81 ? 94.796 57.427 9.685 1.00 15.44 81 TYR A C 1
ATOM 609 O O . TYR A 1 81 ? 95.220 56.919 10.728 1.00 14.94 81 TYR A O 1
ATOM 618 N N . THR A 1 82 ? 95.297 58.535 9.156 1.00 16.32 82 THR A N 1
ATOM 619 C CA . THR A 1 82 ? 96.245 59.362 9.871 1.00 17.03 82 THR A CA 1
ATOM 620 C C . THR A 1 82 ? 95.444 60.380 10.657 1.00 16.41 82 THR A C 1
ATOM 621 O O . THR A 1 82 ? 94.260 60.602 10.387 1.00 15.67 82 THR A O 1
ATOM 625 N N . LEU A 1 83 ? 96.108 61.008 11.621 1.00 16.19 83 LEU A N 1
ATOM 626 C CA . LEU A 1 83 ? 95.516 62.011 12.467 1.00 16.32 83 LEU A CA 1
ATOM 627 C C . LEU A 1 83 ? 95.081 63.291 11.700 1.00 16.29 83 LEU A C 1
ATOM 628 O O . LEU A 1 83 ? 94.054 63.886 12.034 1.00 16.40 83 LEU A O 1
ATOM 633 N N . ASP A 1 84 ? 95.824 63.697 10.676 1.00 15.37 84 ASP A N 1
ATOM 634 C CA . ASP A 1 84 ? 95.394 64.846 9.870 1.00 16.19 84 ASP A CA 1
ATOM 635 C C . ASP A 1 84 ? 94.156 64.555 8.993 1.00 15.03 84 ASP A C 1
ATOM 636 O O . ASP A 1 84 ? 93.574 65.456 8.379 1.00 13.98 84 ASP A O 1
ATOM 641 N N . GLU A 1 85 ? 93.734 63.297 8.981 1.00 14.38 85 GLU A N 1
ATOM 642 C CA . GLU A 1 85 ? 92.562 62.904 8.227 1.00 14.16 85 GLU A CA 1
ATOM 643 C C . GLU A 1 85 ? 91.338 62.720 9.098 1.00 13.41 85 GLU A C 1
ATOM 644 O O . GLU A 1 85 ? 90.353 62.120 8.636 1.00 13.29 85 GLU A O 1
ATOM 650 N N . ILE A 1 86 ? 91.394 63.214 10.337 1.00 11.94 86 ILE A N 1
ATOM 651 C CA . ILE A 1 86 ? 90.312 62.985 11.295 1.00 12.78 86 ILE A CA 1
ATOM 652 C C . ILE A 1 86 ? 88.947 63.476 10.793 1.00 13.15 86 ILE A C 1
ATOM 653 O O . ILE A 1 86 ? 87.921 62.801 11.019 1.00 12.80 86 ILE A O 1
ATOM 658 N N . ASP A 1 87 ? 88.941 64.649 10.153 1.00 13.42 87 ASP A N 1
ATOM 659 C CA . ASP A 1 87 ? 87.723 65.207 9.549 1.00 14.28 87 ASP A CA 1
ATOM 660 C C . ASP A 1 87 ? 87.181 64.338 8.418 1.00 14.28 87 ASP A C 1
ATOM 661 O O . ASP A 1 87 ? 85.981 64.184 8.304 1.00 14.03 87 ASP A O 1
ATOM 666 N N . ARG A 1 88 ? 88.068 63.772 7.601 1.00 14.78 88 ARG A N 1
ATOM 667 C CA . ARG A 1 88 ? 87.677 62.760 6.613 1.00 16.13 88 ARG A CA 1
ATOM 668 C C . ARG A 1 88 ? 86.976 61.558 7.280 1.00 15.51 88 ARG A C 1
ATOM 669 O O . ARG A 1 88 ? 85.888 61.133 6.842 1.00 15.90 88 ARG A O 1
ATOM 677 N N . PHE A 1 89 ? 87.602 61.012 8.329 1.00 14.11 89 PHE A N 1
ATOM 678 C CA . PHE A 1 89 ? 86.995 59.967 9.122 1.00 12.94 89 PHE A CA 1
ATOM 679 C C . PHE A 1 89 ? 85.569 60.332 9.602 1.00 13.12 89 PHE A C 1
ATOM 680 O O . PHE A 1 89 ? 84.642 59.520 9.490 1.00 12.39 89 PHE A O 1
ATOM 688 N N . LEU A 1 90 ? 85.400 61.541 10.135 1.00 12.88 90 LEU A N 1
ATOM 689 C CA . LEU A 1 90 ? 84.089 61.969 10.644 1.00 12.92 90 LEU A CA 1
ATOM 690 C C . LEU A 1 90 ? 83.037 62.048 9.550 1.00 13.12 90 LEU A C 1
ATOM 691 O O . LEU A 1 90 ? 81.882 61.658 9.770 1.00 12.97 90 LEU A O 1
ATOM 696 N N . GLU A 1 91 ? 83.459 62.514 8.376 1.00 13.99 91 GLU A N 1
ATOM 697 C CA . GLU A 1 91 ? 82.642 62.501 7.160 1.00 15.54 91 GLU A CA 1
ATOM 698 C C . GLU A 1 91 ? 82.304 61.073 6.665 1.00 15.21 91 GLU A C 1
ATOM 699 O O . GLU A 1 91 ? 81.165 60.801 6.329 1.00 15.10 91 GLU A O 1
ATOM 705 N N . ASP A 1 92 ? 83.280 60.163 6.621 1.00 15.30 92 ASP A N 1
ATOM 706 C CA . ASP A 1 92 ? 82.987 58.803 6.171 1.00 15.01 92 ASP A CA 1
ATOM 707 C C . ASP A 1 92 ? 82.026 58.143 7.144 1.00 14.64 92 ASP A C 1
ATOM 708 O O . ASP A 1 92 ? 81.090 57.437 6.733 1.00 13.71 92 ASP A O 1
ATOM 713 N N . LEU A 1 93 ? 82.284 58.383 8.429 1.00 13.53 93 LEU A N 1
ATOM 714 C CA . LEU A 1 93 ? 81.510 57.817 9.517 1.00 14.20 93 LEU A CA 1
ATOM 715 C C . LEU A 1 93 ? 80.043 58.247 9.465 1.00 14.88 93 LEU A C 1
ATOM 716 O O . LEU A 1 93 ? 79.152 57.395 9.508 1.00 14.70 93 LEU A O 1
ATOM 721 N N . ARG A 1 94 ? 79.821 59.564 9.392 1.00 14.69 94 ARG A N 1
ATOM 722 C CA . ARG A 1 94 ? 78.514 60.164 9.158 1.00 15.60 94 ARG A CA 1
ATOM 723 C C . ARG A 1 94 ? 77.608 59.307 8.264 1.00 15.58 94 ARG A C 1
ATOM 724 O O . ARG A 1 94 ? 76.457 59.045 8.623 1.00 15.97 94 ARG A O 1
ATOM 732 N N . ASN A 1 95 ? 78.133 58.887 7.107 1.00 15.00 95 ASN A N 1
ATOM 733 C CA . ASN A 1 95 ? 77.386 58.111 6.107 1.00 15.15 95 ASN A CA 1
ATOM 734 C C . ASN A 1 95 ? 77.682 56.617 6.093 1.00 14.22 95 ASN A C 1
ATOM 735 O O . ASN A 1 95 ? 77.275 55.921 5.166 1.00 13.64 95 ASN A O 1
ATOM 740 N N . TRP A 1 96 ? 78.405 56.145 7.110 1.00 13.40 96 TRP A N 1
ATOM 741 C CA . TRP A 1 96 ? 79.035 54.829 7.112 1.00 13.34 96 TRP A CA 1
ATOM 742 C C . TRP A 1 96 ? 79.618 54.415 5.722 1.00 14.00 96 TRP A C 1
ATOM 743 O O . TRP A 1 96 ? 79.276 53.388 5.151 1.00 14.66 96 TRP A O 1
ATOM 754 N N . ASN A 1 97 ? 80.524 55.231 5.204 1.00 14.82 97 ASN A N 1
ATOM 755 C CA . ASN A 1 97 ? 81.122 55.025 3.879 1.00 15.14 97 ASN A CA 1
ATOM 756 C C . ASN A 1 97 ? 82.488 54.401 4.018 1.00 16.00 97 ASN A C 1
ATOM 757 O O . ASN A 1 97 ? 83.473 55.111 4.037 1.00 16.32 97 ASN A O 1
ATOM 762 N N . PHE A 1 98 ? 82.529 53.075 4.138 1.00 17.17 98 PHE A N 1
ATOM 763 C CA . PHE A 1 98 ? 83.742 52.327 4.376 1.00 18.66 98 PHE A CA 1
ATOM 764 C C . PHE A 1 98 ? 83.675 51.039 3.579 1.00 21.33 98 PHE A C 1
ATOM 765 O O . PHE A 1 98 ? 82.585 50.463 3.420 1.00 21.47 98 PHE A O 1
ATOM 773 N N . ARG A 1 99 ? 84.834 50.552 3.131 1.00 23.92 99 ARG A N 1
ATOM 774 C CA . ARG A 1 99 ? 84.962 49.107 2.857 1.00 27.44 99 ARG A CA 1
ATOM 775 C C . ARG A 1 99 ? 85.251 48.401 4.202 1.00 27.74 99 ARG A C 1
ATOM 776 O O . ARG A 1 99 ? 86.098 48.848 4.962 1.00 27.70 99 ARG A O 1
ATOM 784 N N . GLU A 1 100 ? 84.510 47.341 4.508 1.00 28.35 100 GLU A N 1
ATOM 785 C CA . GLU A 1 100 ? 84.792 46.506 5.669 1.00 28.83 100 GLU A CA 1
ATOM 786 C C . GLU A 1 100 ? 85.566 45.247 5.273 1.00 28.89 100 GLU A C 1
ATOM 787 O O . GLU A 1 100 ? 85.126 44.491 4.389 1.00 29.09 100 GLU A O 1
ATOM 793 N N . GLU A 1 101 ? 86.721 45.046 5.911 1.00 28.20 101 GLU A N 1
ATOM 794 C CA . GLU A 1 101 ? 87.498 43.818 5.773 1.00 28.43 101 GLU A CA 1
ATOM 795 C C . GLU A 1 101 ? 87.129 42.904 6.923 1.00 28.48 101 GLU A C 1
ATOM 796 O O . GLU A 1 101 ? 86.906 43.382 8.060 1.00 29.42 101 GLU A O 1
ATOM 802 N N . THR A 1 102 ? 87.069 41.598 6.651 1.00 27.54 102 THR A N 1
ATOM 803 C CA . THR A 1 102 ? 87.017 40.598 7.715 1.00 25.83 102 THR A CA 1
ATOM 804 C C . THR A 1 102 ? 88.432 40.046 7.840 1.00 24.84 102 THR A C 1
ATOM 805 O O . THR A 1 102 ? 89.004 39.631 6.828 1.00 24.49 102 THR A O 1
ATOM 809 N N . ARG A 1 103 ? 89.014 40.113 9.045 1.00 22.74 103 ARG A N 1
ATOM 810 C CA . ARG A 1 103 ? 90.227 39.380 9.377 1.00 21.66 103 ARG A CA 1
ATOM 811 C C . ARG A 1 103 ? 89.884 38.309 10.414 1.00 20.02 103 ARG A C 1
ATOM 812 O O . ARG A 1 103 ? 89.397 38.626 11.520 1.00 19.93 103 ARG A O 1
ATOM 820 N N . TRP A 1 104 ? 90.157 37.059 10.088 1.00 17.31 104 TRP A N 1
ATOM 821 C CA . TRP A 1 104 ? 89.763 35.977 10.973 1.00 16.07 104 TRP A CA 1
ATOM 822 C C . TRP A 1 104 ? 90.946 35.507 11.792 1.00 14.55 104 TRP A C 1
ATOM 823 O O . TRP A 1 104 ? 92.084 35.588 11.364 1.00 14.78 104 TRP A O 1
ATOM 834 N N . PHE A 1 105 ? 90.673 35.026 12.985 1.00 13.55 105 PHE A N 1
ATOM 835 C CA . PHE A 1 105 ? 91.731 34.503 13.820 1.00 13.63 105 PHE A CA 1
ATOM 836 C C . PHE A 1 105 ? 92.019 33.065 13.405 1.00 12.80 105 PHE A C 1
ATOM 837 O O . PHE A 1 105 ? 91.233 32.440 12.660 1.00 11.74 105 PHE A O 1
ATOM 845 N N . ILE A 1 106 ? 93.140 32.563 13.903 1.00 12.28 106 ILE A N 1
ATOM 846 C CA . ILE A 1 106 ? 93.353 31.131 14.042 1.00 11.67 106 ILE A CA 1
ATOM 847 C C . ILE A 1 106 ? 93.231 30.681 15.498 1.00 12.02 106 ILE A C 1
ATOM 848 O O . ILE A 1 106 ? 93.394 31.472 16.408 1.00 10.54 106 ILE A O 1
ATOM 853 N N . GLN A 1 107 ? 92.894 29.402 15.691 1.00 12.48 107 GLN A N 1
ATOM 854 C CA . GLN A 1 107 ? 92.683 28.835 17.023 1.00 13.67 107 GLN A CA 1
ATOM 855 C C . GLN A 1 107 ? 93.791 27.853 17.168 1.00 13.59 107 GLN A C 1
ATOM 856 O O . GLN A 1 107 ? 94.017 27.059 16.261 1.00 14.47 107 GLN A O 1
ATOM 862 N N . ILE A 1 108 ? 94.474 27.883 18.294 1.00 14.27 108 ILE A N 1
ATOM 863 C CA . ILE A 1 108 ? 95.594 26.990 18.524 1.00 14.30 108 ILE A CA 1
ATOM 864 C C . ILE A 1 108 ? 95.211 26.195 19.743 1.00 15.32 108 ILE A C 1
ATOM 865 O O . ILE A 1 108 ? 94.784 26.774 20.752 1.00 14.62 108 ILE A O 1
ATOM 870 N N . GLU A 1 109 ? 95.395 24.888 19.649 1.00 15.50 109 GLU A N 1
ATOM 871 C CA . GLU A 1 109 ? 95.111 23.994 20.726 1.00 17.34 109 GLU A CA 1
ATOM 872 C C . GLU A 1 109 ? 96.388 23.194 21.031 1.00 17.29 109 GLU A C 1
ATOM 873 O O . GLU A 1 109 ? 97.059 22.703 20.098 1.00 17.26 109 GLU A O 1
ATOM 879 N N . SER A 1 110 ? 96.726 23.099 22.323 1.00 16.92 110 SER A N 1
ATOM 880 C CA . SER A 1 110 ? 97.862 22.313 22.811 1.00 17.65 110 SER A CA 1
ATOM 881 C C . SER A 1 110 ? 97.727 22.037 24.303 1.00 18.82 110 SER A C 1
ATOM 882 O O . SER A 1 110 ? 96.747 22.428 24.935 1.00 18.46 110 SER A O 1
ATOM 885 N N . GLU A 1 111 ? 98.766 21.441 24.885 1.00 21.31 111 GLU A N 1
ATOM 886 C CA . GLU A 1 111 ? 98.850 21.235 26.347 1.00 22.75 111 GLU A CA 1
ATOM 887 C C . GLU A 1 111 ? 98.854 22.558 27.114 1.00 22.15 111 GLU A C 1
ATOM 888 O O . GLU A 1 111 ? 98.523 22.599 28.311 1.00 23.47 111 GLU A O 1
ATOM 894 N N . LEU A 1 112 ? 99.141 23.653 26.429 1.00 20.77 112 LEU A N 1
ATOM 895 C CA . LEU A 1 112 ? 99.071 24.958 27.097 1.00 20.46 112 LEU A CA 1
ATOM 896 C C . LEU A 1 112 ? 97.657 25.530 27.133 1.00 20.51 112 LEU A C 1
ATOM 897 O O . LEU A 1 112 ? 97.454 26.572 27.719 1.00 20.72 112 LEU A O 1
ATOM 902 N N . GLY A 1 113 ? 96.683 24.845 26.515 1.00 20.65 113 GLY A N 1
ATOM 903 C CA . GLY A 1 113 ? 95.300 25.327 26.482 1.00 19.73 113 GLY A CA 1
ATOM 904 C C . GLY A 1 113 ? 94.812 25.708 25.090 1.00 19.76 113 GLY A C 1
ATOM 905 O O . GLY A 1 113 ? 95.148 25.044 24.096 1.00 19.21 113 GLY A O 1
ATOM 906 N N . ASN A 1 114 ? 93.991 26.754 25.007 1.00 19.22 114 ASN A N 1
ATOM 907 C CA . ASN A 1 114 ? 93.486 27.207 23.711 1.00 19.14 114 ASN A CA 1
ATOM 908 C C . ASN A 1 114 ? 93.850 28.664 23.500 1.00 18.22 114 ASN A C 1
ATOM 909 O O . ASN A 1 114 ? 93.431 29.508 24.250 1.00 18.14 114 ASN A O 1
ATOM 914 N N . HIS A 1 115 ? 94.611 28.945 22.461 1.00 16.65 115 HIS A N 1
ATOM 915 C CA . HIS A 1 115 ? 95.027 30.300 22.176 1.00 15.60 115 HIS A CA 1
ATOM 916 C C . HIS A 1 115 ? 94.389 30.767 20.891 1.00 15.07 115 HIS A C 1
ATOM 917 O O . HIS A 1 115 ? 93.917 29.945 20.104 1.00 14.96 115 HIS A O 1
ATOM 924 N N . LEU A 1 116 ? 94.371 32.076 20.690 1.00 14.95 116 LEU A N 1
ATOM 925 C CA . LEU A 1 116 ? 93.834 32.717 19.478 1.00 15.66 116 LEU A CA 1
ATOM 926 C C . LEU A 1 116 ? 94.899 33.645 18.889 1.00 15.36 116 LEU A C 1
ATOM 927 O O . LEU A 1 116 ? 95.516 34.401 19.626 1.00 15.95 116 LEU A O 1
ATOM 932 N N . ALA A 1 117 ? 95.094 33.627 17.583 1.00 15.06 117 ALA A N 1
ATOM 933 C CA . ALA A 1 117 ? 96.122 34.454 16.978 1.00 15.89 117 ALA A CA 1
ATOM 934 C C . ALA A 1 117 ? 95.542 35.145 15.770 1.00 16.42 117 ALA A C 1
ATOM 935 O O . ALA A 1 117 ? 94.825 34.523 14.970 1.00 17.31 117 ALA A O 1
ATOM 937 N N . LEU A 1 118 ? 95.847 36.422 15.610 1.00 16.47 118 LEU A N 1
ATOM 938 C CA . LEU A 1 118 ? 95.415 37.094 14.401 1.00 16.46 118 LEU A CA 1
ATOM 939 C C . LEU A 1 118 ? 96.522 37.036 13.352 1.00 16.30 118 LEU A C 1
ATOM 940 O O . LEU A 1 118 ? 96.238 36.986 12.161 1.00 16.49 118 LEU A O 1
ATOM 945 N N . ASN A 1 119 ? 97.777 37.038 13.778 1.00 15.43 119 ASN A N 1
ATOM 946 C CA . ASN A 1 119 ? 98.862 36.942 12.804 1.00 14.81 119 ASN A CA 1
ATOM 947 C C . ASN A 1 119 ? 99.332 35.543 12.544 1.00 14.24 119 ASN A C 1
ATOM 948 O O . ASN A 1 119 ? 99.178 35.044 11.431 1.00 14.52 119 ASN A O 1
ATOM 953 N N . ASP A 1 120 ? 99.935 34.932 13.560 1.00 14.75 120 ASP A N 1
ATOM 954 C CA . ASP A 1 120 ? 100.606 33.658 13.397 1.00 15.67 120 ASP A CA 1
ATOM 955 C C . ASP A 1 120 ? 100.915 33.007 14.714 1.00 15.96 120 ASP A C 1
ATOM 956 O O . ASP A 1 120 ? 100.815 33.621 15.754 1.00 16.61 120 ASP A O 1
ATOM 961 N N . VAL A 1 121 ? 101.294 31.739 14.631 1.00 16.61 121 VAL A N 1
ATOM 962 C CA . VAL A 1 121 ? 101.811 30.969 15.734 1.00 14.65 121 VAL A CA 1
ATOM 963 C C . VAL A 1 121 ? 103.117 30.306 15.265 1.00 14.96 121 VAL A C 1
ATOM 964 O O . VAL A 1 121 ? 103.267 29.903 14.087 1.00 13.44 121 VAL A O 1
ATOM 968 N N . THR A 1 122 ? 104.041 30.203 16.219 1.00 15.73 122 THR A N 1
ATOM 969 C CA . THR A 1 122 ? 105.439 29.842 16.007 1.00 16.60 122 THR A CA 1
ATOM 970 C C . THR A 1 122 ? 105.888 28.769 17.001 1.00 16.84 122 THR A C 1
ATOM 971 O O . THR A 1 122 ? 105.629 28.854 18.191 1.00 17.50 122 THR A O 1
ATOM 975 N N . LEU A 1 123 ? 106.484 27.713 16.502 1.00 17.19 123 LEU A N 1
ATOM 976 C CA . LEU A 1 123 ? 107.193 26.806 17.366 1.00 18.95 123 LEU A CA 1
ATOM 977 C C . LEU A 1 123 ? 108.664 27.008 17.025 1.00 20.41 123 LEU A C 1
ATOM 978 O O . LEU A 1 123 ? 109.027 26.931 15.840 1.00 20.67 123 LEU A O 1
ATOM 983 N N . GLU A 1 124 ? 109.488 27.306 18.044 1.00 20.94 124 GLU A N 1
ATOM 984 C CA . GLU A 1 124 ? 110.928 27.410 17.852 1.00 22.10 124 GLU A CA 1
ATOM 985 C C . GLU A 1 124 ? 111.819 26.999 19.006 1.00 21.76 124 GLU A C 1
ATOM 986 O O . GLU A 1 124 ? 111.556 27.323 20.155 1.00 22.14 124 GLU A O 1
ATOM 992 N N . ARG A 1 125 ? 112.868 26.281 18.636 1.00 20.99 125 ARG A N 1
ATOM 993 C CA . ARG A 1 125 ? 113.951 25.863 19.498 1.00 21.70 125 ARG A CA 1
ATOM 994 C C . ARG A 1 125 ? 114.463 26.980 20.429 1.00 20.97 125 ARG A C 1
ATOM 995 O O . ARG A 1 125 ? 114.284 28.178 20.144 1.00 20.51 125 ARG A O 1
ATOM 1003 N N . ASP A 1 126 ? 115.070 26.598 21.551 1.00 21.07 126 ASP A N 1
ATOM 1004 C CA . ASP A 1 126 ? 115.856 27.587 22.289 1.00 22.46 126 ASP A CA 1
ATOM 1005 C C . ASP A 1 126 ? 117.054 28.028 21.443 1.00 22.44 126 ASP A C 1
ATOM 1006 O O . ASP A 1 126 ? 117.558 27.247 20.641 1.00 22.03 126 ASP A O 1
ATOM 1011 N N . LEU A 1 127 ? 117.480 29.279 21.606 1.00 23.15 127 LEU A N 1
ATOM 1012 C CA . LEU A 1 127 ? 118.837 29.696 21.213 1.00 24.73 127 LEU A CA 1
ATOM 1013 C C . LEU A 1 127 ? 119.962 28.678 21.537 1.00 25.08 127 LEU A C 1
ATOM 1014 O O . LEU A 1 127 ? 120.808 28.424 20.695 1.00 25.50 127 LEU A O 1
ATOM 1019 N N . SER A 1 128 ? 119.959 28.107 22.745 1.00 25.57 128 SER A N 1
ATOM 1020 C CA . SER A 1 128 ? 120.914 27.053 23.134 1.00 25.58 128 SER A CA 1
ATOM 1021 C C . SER A 1 128 ? 120.559 25.658 22.605 1.00 25.69 128 SER A C 1
ATOM 1022 O O . SER A 1 128 ? 121.280 24.680 22.876 1.00 26.03 128 SER A O 1
ATOM 1025 N N . GLY A 1 129 ? 119.432 25.546 21.905 1.00 24.79 129 GLY A N 1
ATOM 1026 C CA . GLY A 1 129 ? 118.988 24.249 21.436 1.00 23.86 129 GLY A CA 1
ATOM 1027 C C . GLY A 1 129 ? 119.557 23.888 20.077 1.00 23.39 129 GLY A C 1
ATOM 1028 O O . GLY A 1 129 ? 119.814 24.768 19.247 1.00 22.83 129 GLY A O 1
ATOM 1029 N N . LYS A 1 130 ? 119.759 22.586 19.888 1.00 22.91 130 LYS A N 1
ATOM 1030 C CA . LYS A 1 130 ? 120.025 21.951 18.618 1.00 23.66 130 LYS A CA 1
ATOM 1031 C C . LYS A 1 130 ? 118.792 22.094 17.702 1.00 23.49 130 LYS A C 1
ATOM 1032 O O . LYS A 1 130 ? 117.695 22.383 18.158 1.00 23.20 130 LYS A O 1
ATOM 1038 N N . MET A 1 131 ? 118.961 21.897 16.409 1.00 22.87 131 MET A N 1
ATOM 1039 C CA . MET A 1 131 ? 117.804 21.923 15.528 1.00 22.86 131 MET A CA 1
ATOM 1040 C C . MET A 1 131 ? 116.859 20.772 15.912 1.00 22.23 131 MET A C 1
ATOM 1041 O O . MET A 1 131 ? 117.244 19.910 16.728 1.00 22.86 131 MET A O 1
ATOM 1046 N N . VAL A 1 132 ? 115.631 20.786 15.390 1.00 20.56 132 VAL A N 1
ATOM 1047 C CA . VAL A 1 132 ? 114.577 19.824 15.755 1.00 20.03 132 VAL A CA 1
ATOM 1048 C C . VAL A 1 132 ? 113.883 19.186 14.550 1.00 19.97 132 VAL A C 1
ATOM 1049 O O . VAL A 1 132 ? 113.615 19.852 13.540 1.00 19.38 132 VAL A O 1
ATOM 1053 N N . GLU A 1 133 ? 113.545 17.909 14.693 1.00 19.68 133 GLU A N 1
ATOM 1054 C CA . GLU A 1 133 ? 112.650 17.243 13.776 1.00 19.59 133 GLU A CA 1
ATOM 1055 C C . GLU A 1 133 ? 111.208 17.688 14.040 1.00 19.18 133 GLU A C 1
ATOM 1056 O O . GLU A 1 133 ? 110.688 17.528 15.142 1.00 19.22 133 GLU A O 1
ATOM 1062 N N . ILE A 1 134 ? 110.583 18.242 13.007 1.00 18.22 134 ILE A N 1
ATOM 1063 C CA . ILE A 1 134 ? 109.255 18.801 13.064 1.00 17.42 134 ILE A CA 1
ATOM 1064 C C . ILE A 1 134 ? 108.420 18.111 12.008 1.00 17.60 134 ILE A C 1
ATOM 1065 O O . ILE A 1 134 ? 108.813 18.050 10.816 1.00 17.01 134 ILE A O 1
ATOM 1070 N N . GLU A 1 135 ? 107.257 17.625 12.436 1.00 17.48 135 GLU A N 1
ATOM 1071 C CA . GLU A 1 135 ? 106.292 16.950 11.577 1.00 17.43 135 GLU A CA 1
ATOM 1072 C C . GLU A 1 135 ? 105.078 17.821 11.389 1.00 16.74 135 GLU A C 1
ATOM 1073 O O . GLU A 1 135 ? 104.402 18.148 12.387 1.00 16.78 135 GLU A O 1
ATOM 1079 N N . VAL A 1 136 ? 104.802 18.165 10.122 1.00 15.79 136 VAL A N 1
ATOM 1080 C CA . VAL A 1 136 ? 103.632 18.956 9.729 1.00 14.25 136 VAL A CA 1
ATOM 1081 C C . VAL A 1 136 ? 102.555 18.120 8.989 1.00 15.44 136 VAL A C 1
ATOM 1082 O O . VAL A 1 136 ? 102.768 17.656 7.849 1.00 15.90 136 VAL A O 1
ATOM 1086 N N . GLU A 1 137 ? 101.405 17.932 9.627 1.00 14.35 137 GLU A N 1
ATOM 1087 C CA . GLU A 1 137 ? 100.383 17.052 9.087 1.00 15.72 137 GLU A CA 1
ATOM 1088 C C . GLU A 1 137 ? 99.144 17.885 8.724 1.00 15.65 137 GLU A C 1
ATOM 1089 O O . GLU A 1 137 ? 98.404 18.356 9.597 1.00 14.15 137 GLU A O 1
ATOM 1095 N N . VAL A 1 138 ? 98.953 18.081 7.423 1.00 16.19 138 VAL A N 1
ATOM 1096 C CA . VAL A 1 138 ? 97.830 18.850 6.941 1.00 16.64 138 VAL A CA 1
ATOM 1097 C C . VAL A 1 138 ? 96.625 17.952 6.746 1.00 18.34 138 VAL A C 1
ATOM 1098 O O . VAL A 1 138 ? 96.744 16.848 6.231 1.00 17.64 138 VAL A O 1
ATOM 1102 N N . GLU A 1 139 ? 95.414 18.434 7.152 1.00 20.65 139 GLU A N 1
ATOM 1103 C CA . GLU A 1 139 ? 94.155 17.671 7.009 1.00 24.60 139 GLU A CA 1
ATOM 1104 C C . GLU A 1 139 ? 94.400 16.157 7.159 1.00 26.40 139 GLU A C 1
ATOM 1105 O O . GLU A 1 139 ? 95.046 15.722 8.114 1.00 28.24 139 GLU A O 1
ATOM 1111 N N . HIS A 1 140 ? 93.899 15.353 6.206 1.00 26.85 140 HIS A N 1
ATOM 1112 C CA . HIS A 1 140 ? 94.094 13.889 6.280 1.00 28.69 140 HIS A CA 1
ATOM 1113 C C . HIS A 1 140 ? 95.321 13.457 5.530 1.00 27.27 140 HIS A C 1
ATOM 1114 O O . HIS A 1 140 ? 95.494 12.254 5.286 1.00 28.10 140 HIS A O 1
ATOM 1121 N N . HIS A 1 141 ? 96.160 14.368 5.113 1.00 24.13 141 HIS A N 1
ATOM 1122 C CA . HIS A 1 141 ? 97.284 13.937 4.321 1.00 21.66 141 HIS A CA 1
ATOM 1123 C C . HIS A 1 141 ? 98.434 13.350 5.101 1.00 20.57 141 HIS A C 1
ATOM 1124 O O . HIS A 1 141 ? 98.640 13.670 6.279 1.00 19.65 141 HIS A O 1
ATOM 1131 N N . SER A 1 142 ? 99.204 12.496 4.429 1.00 19.12 142 SER A N 1
ATOM 1132 C CA . SER A 1 142 ? 100.496 12.124 4.954 1.00 17.83 142 SER A CA 1
ATOM 1133 C C . SER A 1 142 ? 101.301 13.394 5.310 1.00 16.75 142 SER A C 1
ATOM 1134 O O . SER A 1 142 ? 100.945 14.513 4.944 1.00 14.99 142 SER A O 1
ATOM 1137 N N . SER A 1 143 ? 102.394 13.190 6.029 1.00 15.80 143 SER A N 1
ATOM 1138 C CA . SER A 1 143 ? 103.113 14.273 6.660 1.00 14.95 143 SER A CA 1
ATOM 1139 C C . SER A 1 143 ? 104.243 14.892 5.830 1.00 14.43 143 SER A C 1
ATOM 1140 O O . SER A 1 143 ? 104.843 14.225 4.990 1.00 14.11 143 SER A O 1
ATOM 1143 N N . MET A 1 144 ? 104.532 16.172 6.086 1.00 13.08 144 MET A N 1
ATOM 1144 C CA . MET A 1 144 ? 105.797 16.777 5.656 1.00 12.62 144 MET A CA 1
ATOM 1145 C C . MET A 1 144 ? 106.726 16.886 6.885 1.00 12.87 144 MET A C 1
ATOM 1146 O O . MET A 1 144 ? 106.279 17.115 8.033 1.00 12.74 144 MET A O 1
ATOM 1151 N N . TRP A 1 145 ? 108.007 16.674 6.652 1.00 13.67 145 TRP A N 1
ATOM 1152 C CA . TRP A 1 145 ? 109.020 16.592 7.718 1.00 14.78 145 TRP A CA 1
ATOM 1153 C C . TRP A 1 145 ? 110.130 17.581 7.454 1.00 14.97 145 TRP A C 1
ATOM 1154 O O . TRP A 1 145 ? 110.614 17.730 6.319 1.00 15.29 145 TRP A O 1
ATOM 1165 N N . PHE A 1 146 ? 110.600 18.177 8.536 1.00 15.04 146 PHE A N 1
ATOM 1166 C CA . PHE A 1 146 ? 111.619 19.217 8.487 1.00 14.17 146 PHE A CA 1
ATOM 1167 C C . PHE A 1 146 ? 112.538 18.991 9.666 1.00 13.77 146 PHE A C 1
ATOM 1168 O O . PHE A 1 146 ? 112.081 18.635 10.766 1.00 13.80 146 PHE A O 1
ATOM 1176 N N . PHE A 1 147 ? 113.821 19.177 9.422 1.00 13.68 147 PHE A N 1
ATOM 1177 C CA . PHE A 1 147 ? 114.817 19.342 10.462 1.00 14.32 147 PHE A CA 1
ATOM 1178 C C . PHE A 1 147 ? 115.174 20.826 10.434 1.00 14.00 147 PHE A C 1
ATOM 1179 O O . PHE A 1 147 ? 115.778 21.302 9.476 1.00 14.75 147 PHE A O 1
ATOM 1187 N N . ALA A 1 148 ? 114.786 21.559 11.475 1.00 13.48 148 ALA A N 1
ATOM 1188 C CA . ALA A 1 148 ? 114.753 23.011 11.394 1.00 13.20 148 ALA A CA 1
ATOM 1189 C C . ALA A 1 148 ? 114.863 23.620 12.782 1.00 13.16 148 ALA A C 1
ATOM 1190 O O . ALA A 1 148 ? 114.914 22.894 13.753 1.00 13.28 148 ALA A O 1
ATOM 1192 N N . ASP A 1 149 ? 114.884 24.952 12.846 1.00 13.46 149 ASP A N 1
ATOM 1193 C CA . ASP A 1 149 ? 114.813 25.713 14.074 1.00 14.35 149 ASP A CA 1
ATOM 1194 C C . ASP A 1 149 ? 113.404 25.676 14.620 1.00 15.19 149 ASP A C 1
ATOM 1195 O O . ASP A 1 149 ? 113.234 25.775 15.845 1.00 16.31 149 ASP A O 1
ATOM 1200 N N . GLY A 1 150 ? 112.422 25.632 13.706 1.00 13.79 150 GLY A N 1
ATOM 1201 C CA . GLY A 1 150 ? 111.007 25.754 14.015 1.00 13.57 150 GLY A CA 1
ATOM 1202 C C . GLY A 1 150 ? 110.071 25.808 12.781 1.00 13.11 150 GLY A C 1
ATOM 1203 O O . GLY A 1 150 ? 110.441 25.447 11.655 1.00 11.64 150 GLY A O 1
ATOM 1204 N N . VAL A 1 151 ? 108.847 26.286 13.002 1.00 13.44 151 VAL A N 1
ATOM 1205 C CA . VAL A 1 151 ? 107.864 26.480 11.938 1.00 13.68 151 VAL A CA 1
ATOM 1206 C C . VAL A 1 151 ? 106.913 27.621 12.372 1.00 13.58 151 VAL A C 1
ATOM 1207 O O . VAL A 1 151 ? 106.665 27.763 13.543 1.00 13.21 151 VAL A O 1
ATOM 1211 N N . VAL A 1 152 ? 106.482 28.474 11.430 1.00 13.64 152 VAL A N 1
ATOM 1212 C CA . VAL A 1 152 ? 105.491 29.511 11.669 1.00 12.84 152 VAL A CA 1
ATOM 1213 C C . VAL A 1 152 ? 104.260 29.160 10.836 1.00 12.92 152 VAL A C 1
ATOM 1214 O O . VAL A 1 152 ? 104.383 28.821 9.660 1.00 13.39 152 VAL A O 1
ATOM 1218 N N . ILE A 1 153 ? 103.085 29.239 11.450 1.00 12.24 153 ILE A N 1
ATOM 1219 C CA . ILE A 1 153 ? 101.803 29.050 10.760 1.00 11.85 153 ILE A CA 1
ATOM 1220 C C . ILE A 1 153 ? 101.074 30.380 10.746 1.00 11.03 153 ILE A C 1
ATOM 1221 O O . ILE A 1 153 ? 100.794 30.961 11.785 1.00 9.74 153 ILE A O 1
ATOM 1226 N N . SER A 1 154 ? 100.808 30.871 9.555 1.00 11.52 154 SER A N 1
ATOM 1227 C CA . SER A 1 154 ? 100.355 32.242 9.408 1.00 12.52 154 SER A CA 1
ATOM 1228 C C . SER A 1 154 ? 99.022 32.362 8.700 1.00 13.27 154 SER A C 1
ATOM 1229 O O . SER A 1 154 ? 98.666 31.513 7.868 1.00 12.89 154 SER A O 1
ATOM 1232 N N . THR A 1 155 ? 98.342 33.449 9.012 1.00 14.03 155 THR A N 1
ATOM 1233 C CA . THR A 1 155 ? 97.124 33.925 8.460 1.00 15.51 155 THR A CA 1
ATOM 1234 C C . THR A 1 155 ? 97.530 34.911 7.364 1.00 16.14 155 THR A C 1
ATOM 1235 O O . THR A 1 155 ? 98.687 35.299 7.332 1.00 16.79 155 THR A O 1
ATOM 1239 N N . PRO A 1 156 ? 96.626 35.361 6.462 1.00 16.54 156 PRO A N 1
ATOM 1240 C CA . PRO A 1 156 ? 96.991 36.344 5.408 1.00 16.64 156 PRO A CA 1
ATOM 1241 C C . PRO A 1 156 ? 97.518 37.656 6.021 1.00 17.24 156 PRO A C 1
ATOM 1242 O O . PRO A 1 156 ? 98.451 38.264 5.514 1.00 18.03 156 PRO A O 1
ATOM 1246 N N . THR A 1 157 ? 96.860 38.058 7.103 1.00 16.00 157 THR A N 1
ATOM 1247 C CA . THR A 1 157 ? 97.203 39.213 7.915 1.00 15.20 157 THR A CA 1
ATOM 1248 C C . THR A 1 157 ? 98.651 39.084 8.349 1.00 14.66 157 THR A C 1
ATOM 1249 O O . THR A 1 157 ? 99.465 39.957 8.064 1.00 16.03 157 THR A O 1
ATOM 1253 N N . GLY A 1 158 ? 98.978 37.993 9.038 1.00 12.53 158 GLY A N 1
ATOM 1254 C CA . GLY A 1 158 ? 100.350 37.754 9.447 1.00 12.02 158 GLY A CA 1
ATOM 1255 C C . GLY A 1 158 ? 101.386 37.412 8.373 1.00 10.89 158 GLY A C 1
ATOM 1256 O O . GLY A 1 158 ? 102.563 37.302 8.712 1.00 10.47 158 GLY A O 1
ATOM 1257 N N . SER A 1 159 ? 100.983 37.273 7.105 1.00 11.07 159 SER A N 1
ATOM 1258 C CA . SER A 1 159 ? 101.939 36.917 6.017 1.00 11.40 159 SER A CA 1
ATOM 1259 C C . SER A 1 159 ? 102.998 37.998 5.845 1.00 12.53 159 SER A C 1
ATOM 1260 O O . SER A 1 159 ? 104.121 37.706 5.425 1.00 13.27 159 SER A O 1
ATOM 1263 N N . THR A 1 160 ? 102.663 39.244 6.168 1.00 13.44 160 THR A N 1
ATOM 1264 C CA . THR A 1 160 ? 103.603 40.333 5.947 1.00 14.76 160 THR A CA 1
ATOM 1265 C C . THR A 1 160 ? 104.481 40.574 7.174 1.00 14.76 160 THR A C 1
ATOM 1266 O O . THR A 1 160 ? 105.286 41.488 7.209 1.00 15.69 160 THR A O 1
ATOM 1270 N N . ALA A 1 161 ? 104.315 39.744 8.172 1.00 14.86 161 ALA A N 1
ATOM 1271 C CA . ALA A 1 161 ? 105.103 39.862 9.398 1.00 14.88 161 ALA A CA 1
ATOM 1272 C C . ALA A 1 161 ? 106.036 38.653 9.535 1.00 15.22 161 ALA A C 1
ATOM 1273 O O . ALA A 1 161 ? 106.168 37.915 8.546 1.00 16.16 161 ALA A O 1
ATOM 1275 N N . TYR A 1 162 ? 106.757 38.393 10.599 1.00 16.45 162 TYR A N 1
ATOM 1276 C CA . TYR A 1 162 ? 107.812 37.330 10.571 1.00 18.71 162 TYR A CA 1
ATOM 1277 C C . TYR A 1 162 ? 107.916 36.353 9.360 1.00 18.51 162 TYR A C 1
ATOM 1278 O O . TYR A 1 162 ? 109.031 36.144 8.866 1.00 19.54 162 TYR A O 1
ATOM 1287 N N . SER A 1 163 ? 106.821 35.771 8.871 1.00 16.92 163 SER A N 1
ATOM 1288 C CA . SER A 1 163 ? 106.861 34.862 7.708 1.00 16.41 163 SER A CA 1
ATOM 1289 C C . SER A 1 163 ? 107.485 35.430 6.439 1.00 14.67 163 SER A C 1
ATOM 1290 O O . SER A 1 163 ? 108.190 34.740 5.726 1.00 13.37 163 SER A O 1
ATOM 1293 N N . LEU A 1 164 ? 107.185 36.691 6.155 1.00 14.61 164 LEU A N 1
ATOM 1294 C CA . LEU A 1 164 ? 107.838 37.422 5.095 1.00 15.28 164 LEU A CA 1
ATOM 1295 C C . LEU A 1 164 ? 109.385 37.538 5.276 1.00 16.31 164 LEU A C 1
ATOM 1296 O O . LEU A 1 164 ? 110.126 37.420 4.302 1.00 15.71 164 LEU A O 1
ATOM 1301 N N . SER A 1 165 ? 109.843 37.772 6.500 1.00 17.59 165 SER A N 1
ATOM 1302 C CA . SER A 1 165 ? 111.279 37.848 6.798 1.00 20.07 165 SER A CA 1
ATOM 1303 C C . SER A 1 165 ? 112.026 36.544 6.461 1.00 20.84 165 SER A C 1
ATOM 1304 O O . SER A 1 165 ? 113.216 36.590 6.127 1.00 21.23 165 SER A O 1
ATOM 1307 N N . ILE A 1 166 ? 111.345 35.398 6.564 1.00 19.82 166 ILE A N 1
ATOM 1308 C CA . ILE A 1 166 ? 111.979 34.130 6.221 1.00 19.75 166 ILE A CA 1
ATOM 1309 C C . ILE A 1 166 ? 111.681 33.554 4.816 1.00 19.45 166 ILE A C 1
ATOM 1310 O O . ILE A 1 166 ? 112.062 32.409 4.538 1.00 20.46 166 ILE A O 1
ATOM 1315 N N . GLY A 1 167 ? 111.050 34.335 3.925 1.00 17.64 167 GLY A N 1
ATOM 1316 C CA . GLY A 1 167 ? 110.854 33.919 2.531 1.00 14.83 167 GLY A CA 1
ATOM 1317 C C . GLY A 1 167 ? 109.434 33.635 2.039 1.00 14.03 167 GLY A C 1
ATOM 1318 O O . GLY A 1 167 ? 109.211 33.232 0.875 1.00 14.99 167 GLY A O 1
ATOM 1319 N N . GLY A 1 168 ? 108.455 33.816 2.915 1.00 10.81 168 GLY A N 1
ATOM 1320 C CA . GLY A 1 168 ? 107.117 33.538 2.519 1.00 9.73 168 GLY A CA 1
ATOM 1321 C C . GLY A 1 168 ? 106.616 34.544 1.511 1.00 8.49 168 GLY A C 1
ATOM 1322 O O . GLY A 1 168 ? 107.193 35.641 1.353 1.00 8.05 168 GLY A O 1
ATOM 1323 N N . PRO A 1 169 ? 105.513 34.203 0.866 1.00 7.11 169 PRO A N 1
ATOM 1324 C CA . PRO A 1 169 ? 104.892 35.113 -0.094 1.00 7.98 169 PRO A CA 1
ATOM 1325 C C . PRO A 1 169 ? 104.151 36.285 0.615 1.00 9.00 169 PRO A C 1
ATOM 1326 O O . PRO A 1 169 ? 103.819 36.245 1.798 1.00 8.89 169 PRO A O 1
ATOM 1330 N N . ILE A 1 170 ? 103.903 37.344 -0.142 1.00 10.20 170 ILE A N 1
ATOM 1331 C CA . ILE A 1 170 ? 102.940 38.362 0.248 1.00 10.38 170 ILE A CA 1
ATOM 1332 C C . ILE A 1 170 ? 101.554 37.814 -0.089 1.00 10.48 170 ILE A C 1
ATOM 1333 O O . ILE A 1 170 ? 101.240 37.510 -1.253 1.00 10.08 170 ILE A O 1
ATOM 1338 N N . ILE A 1 171 ? 100.734 37.624 0.937 1.00 10.98 171 ILE A N 1
ATOM 1339 C CA . ILE A 1 171 ? 99.391 37.113 0.728 1.00 10.00 171 ILE A CA 1
ATOM 1340 C C . ILE A 1 171 ? 98.390 38.220 0.914 1.00 10.37 171 ILE A C 1
ATOM 1341 O O . ILE A 1 171 ? 98.420 38.871 1.908 1.00 11.46 171 ILE A O 1
ATOM 1346 N N . PHE A 1 172 ? 97.550 38.483 -0.081 1.00 10.52 172 PHE A N 1
ATOM 1347 C CA . PHE A 1 172 ? 96.535 39.526 0.028 1.00 9.65 172 PHE A CA 1
ATOM 1348 C C . PHE A 1 172 ? 95.536 39.122 1.121 1.00 10.30 172 PHE A C 1
ATOM 1349 O O . PHE A 1 172 ? 95.181 37.964 1.255 1.00 9.36 172 PHE A O 1
ATOM 1357 N N . PRO A 1 173 ? 95.076 40.070 1.924 1.00 12.37 173 PRO A N 1
ATOM 1358 C CA . PRO A 1 173 ? 94.275 39.722 3.123 1.00 13.39 173 PRO A CA 1
ATOM 1359 C C . PRO A 1 173 ? 92.930 39.054 2.840 1.00 14.33 173 PRO A C 1
ATOM 1360 O O . PRO A 1 173 ? 92.395 38.414 3.727 1.00 15.59 173 PRO A O 1
ATOM 1364 N N . GLU A 1 174 ? 92.416 39.149 1.617 1.00 14.83 174 GLU A N 1
ATOM 1365 C CA . GLU A 1 174 ? 91.187 38.453 1.257 1.00 14.95 174 GLU A CA 1
ATOM 1366 C C . GLU A 1 174 ? 91.385 36.942 0.932 1.00 13.96 174 GLU A C 1
ATOM 1367 O O . GLU A 1 174 ? 90.417 36.220 0.744 1.00 11.88 174 GLU A O 1
ATOM 1373 N N . CYS A 1 175 ? 92.626 36.457 0.844 1.00 12.36 175 CYS A N 1
ATOM 1374 C CA . CYS A 1 175 ? 92.786 35.080 0.388 1.00 12.44 175 CYS A CA 1
ATOM 1375 C C . CYS A 1 175 ? 92.261 34.132 1.453 1.00 10.81 175 CYS A C 1
ATOM 1376 O O . CYS A 1 175 ? 92.413 34.399 2.623 1.00 11.00 175 CYS A O 1
ATOM 1379 N N . GLU A 1 176 ? 91.686 33.006 1.052 1.00 9.11 176 GLU A N 1
ATOM 1380 C CA . GLU A 1 176 ? 91.176 32.054 2.010 1.00 7.37 176 GLU A CA 1
ATOM 1381 C C . GLU A 1 176 ? 92.159 30.935 2.198 1.00 7.10 176 GLU A C 1
ATOM 1382 O O . GLU A 1 176 ? 91.893 29.783 1.815 1.00 6.69 176 GLU A O 1
ATOM 1388 N N . VAL A 1 177 ? 93.308 31.259 2.788 1.00 5.54 177 VAL A N 1
ATOM 1389 C CA . VAL A 1 177 ? 94.390 30.294 2.929 1.00 5.29 177 VAL A CA 1
ATOM 1390 C C . VAL A 1 177 ? 95.109 30.449 4.278 1.00 5.85 177 VAL A C 1
ATOM 1391 O O . VAL A 1 177 ? 94.978 31.480 4.932 1.00 5.49 177 VAL A O 1
ATOM 1395 N N . LEU A 1 178 ? 95.827 29.396 4.680 1.00 6.51 178 LEU A N 1
ATOM 1396 C CA . LEU A 1 178 ? 96.836 29.439 5.732 1.00 8.04 178 LEU A CA 1
ATOM 1397 C C . LEU A 1 178 ? 98.221 29.225 5.103 1.00 8.25 178 LEU A C 1
ATOM 1398 O O . LEU A 1 178 ? 98.335 28.824 3.947 1.00 7.86 178 LEU A O 1
ATOM 1403 N N . GLU A 1 179 ? 99.264 29.534 5.860 1.00 9.03 179 GLU A N 1
ATOM 1404 C CA . GLU A 1 179 ? 100.598 29.588 5.312 1.00 10.14 179 GLU A CA 1
ATOM 1405 C C . GLU A 1 179 ? 101.444 28.889 6.329 1.00 9.90 179 GLU A C 1
ATOM 1406 O O . GLU A 1 179 ? 101.310 29.152 7.515 1.00 10.02 179 GLU A O 1
ATOM 1412 N N . ILE A 1 180 ? 102.283 27.969 5.864 1.00 10.44 180 ILE A N 1
ATOM 1413 C CA . ILE A 1 180 ? 103.165 27.215 6.720 1.00 10.94 180 ILE A CA 1
ATOM 1414 C C . ILE A 1 180 ? 104.594 27.450 6.222 1.00 11.23 180 ILE A C 1
ATOM 1415 O O . ILE A 1 180 ? 104.870 27.260 5.038 1.00 10.03 180 ILE A O 1
ATOM 1420 N N . SER A 1 181 ? 105.480 27.813 7.146 1.00 11.20 181 SER A N 1
ATOM 1421 C CA . SER A 1 181 ? 106.824 28.246 6.816 1.00 12.70 181 SER A CA 1
ATOM 1422 C C . SER A 1 181 ? 107.829 27.684 7.813 1.00 13.80 181 SER A C 1
ATOM 1423 O O . SER A 1 181 ? 107.896 28.114 8.952 1.00 15.17 181 SER A O 1
ATOM 1426 N N . PRO A 1 182 ? 108.627 26.721 7.391 1.00 15.07 182 PRO A N 1
ATOM 1427 C CA . PRO A 1 182 ? 109.723 26.225 8.223 1.00 15.01 182 PRO A CA 1
ATOM 1428 C C . PRO A 1 182 ? 110.781 27.305 8.528 1.00 15.01 182 PRO A C 1
ATOM 1429 O O . PRO A 1 182 ? 111.083 28.115 7.670 1.00 14.55 182 PRO A O 1
ATOM 1433 N N . ILE A 1 183 ? 111.333 27.324 9.755 1.00 15.11 183 ILE A N 1
ATOM 1434 C CA . ILE A 1 183 ? 112.359 28.306 10.092 1.00 14.15 183 ILE A CA 1
ATOM 1435 C C . ILE A 1 183 ? 113.717 27.651 10.006 1.00 14.29 183 ILE A C 1
ATOM 1436 O O . ILE A 1 183 ? 114.012 26.712 10.753 1.00 14.87 183 ILE A O 1
ATOM 1441 N N . ALA A 1 184 ? 114.541 28.167 9.094 1.00 14.02 184 ALA A N 1
ATOM 1442 C CA . ALA A 1 184 ? 115.919 27.698 8.868 1.00 12.52 184 ALA A CA 1
ATOM 1443 C C . ALA A 1 184 ? 116.039 26.176 8.698 1.00 11.39 184 ALA A C 1
ATOM 1444 O O . ALA A 1 184 ? 116.813 25.538 9.413 1.00 12.74 184 ALA A O 1
ATOM 1446 N N . PRO A 1 185 ? 115.312 25.569 7.771 1.00 10.44 185 PRO A N 1
ATOM 1447 C CA . PRO A 1 185 ? 115.374 24.099 7.662 1.00 10.45 185 PRO A CA 1
ATOM 1448 C C . PRO A 1 185 ? 116.694 23.612 6.991 1.00 11.56 185 PRO A C 1
ATOM 1449 O O . PRO A 1 185 ? 117.317 24.398 6.267 1.00 11.22 185 PRO A O 1
ATOM 1453 N N . GLN A 1 186 ? 117.094 22.354 7.191 1.00 12.46 186 GLN A N 1
ATOM 1454 C CA . GLN A 1 186 ? 118.164 21.785 6.336 1.00 14.66 186 GLN A CA 1
ATOM 1455 C C . GLN A 1 186 ? 117.581 21.323 4.987 1.00 14.42 186 GLN A C 1
ATOM 1456 O O . GLN A 1 186 ? 116.366 21.327 4.803 1.00 15.58 186 GLN A O 1
ATOM 1462 N N . PHE A 1 187 ? 118.446 20.980 4.048 1.00 13.88 187 PHE A N 1
ATOM 1463 C CA . PHE A 1 187 ? 118.054 20.531 2.723 1.00 14.97 187 PHE A CA 1
ATOM 1464 C C . PHE A 1 187 ? 117.302 21.616 1.978 1.00 14.15 187 PHE A C 1
ATOM 1465 O O . PHE A 1 187 ? 116.491 21.335 1.103 1.00 12.63 187 PHE A O 1
ATOM 1473 N N . PHE A 1 188 ? 117.642 22.872 2.312 1.00 13.75 188 PHE A N 1
ATOM 1474 C CA . PHE A 1 188 ? 117.236 24.029 1.524 1.00 12.55 188 PHE A CA 1
ATOM 1475 C C . PHE A 1 188 ? 115.717 24.160 1.365 1.00 13.34 188 PHE A C 1
ATOM 1476 O O . PHE A 1 188 ? 115.264 24.771 0.405 1.00 13.12 188 PHE A O 1
ATOM 1484 N N . LEU A 1 189 ? 114.942 23.599 2.301 1.00 12.65 189 LEU A N 1
ATOM 1485 C CA . LEU A 1 189 ? 113.469 23.624 2.221 1.00 12.97 189 LEU A CA 1
ATOM 1486 C C . LEU A 1 189 ? 112.861 24.959 2.640 1.00 13.71 189 LEU A C 1
ATOM 1487 O O . LEU A 1 189 ? 111.842 25.005 3.293 1.00 13.70 189 LEU A O 1
ATOM 1492 N N . THR A 1 190 ? 113.504 26.047 2.258 1.00 14.60 190 THR A N 1
ATOM 1493 C CA . THR A 1 190 ? 113.034 27.362 2.627 1.00 15.31 190 THR A CA 1
ATOM 1494 C C . THR A 1 190 ? 111.959 27.766 1.606 1.00 15.48 190 THR A C 1
ATOM 1495 O O . THR A 1 190 ? 112.202 28.652 0.768 1.00 16.39 190 THR A O 1
ATOM 1499 N N . ARG A 1 191 ? 110.822 27.067 1.611 1.00 14.00 191 ARG A N 1
ATOM 1500 C CA . ARG A 1 191 ? 109.657 27.519 0.850 1.00 12.77 191 ARG A CA 1
ATOM 1501 C C . ARG A 1 191 ? 108.456 27.327 1.749 1.00 11.63 191 ARG A C 1
ATOM 1502 O O . ARG A 1 191 ? 108.418 26.420 2.578 1.00 10.97 191 ARG A O 1
ATOM 1510 N N . SER A 1 192 ? 107.481 28.202 1.587 1.00 10.07 192 SER A N 1
ATOM 1511 C CA . SER A 1 192 ? 106.298 28.116 2.379 1.00 9.41 192 SER A CA 1
ATOM 1512 C C . SER A 1 192 ? 105.313 27.250 1.622 1.00 9.12 192 SER A C 1
ATOM 1513 O O . SER A 1 192 ? 105.439 27.075 0.379 1.00 8.97 192 SER A O 1
ATOM 1516 N N . VAL A 1 193 ? 104.334 26.735 2.364 1.00 6.82 193 VAL A N 1
ATOM 1517 C CA . VAL A 1 193 ? 103.250 25.995 1.797 1.00 6.92 193 VAL A CA 1
ATOM 1518 C C . VAL A 1 193 ? 101.956 26.740 2.098 1.00 6.87 193 VAL A C 1
ATOM 1519 O O . VAL A 1 193 ? 101.708 27.078 3.248 1.00 7.35 193 VAL A O 1
ATOM 1523 N N . VAL A 1 194 ? 101.125 26.933 1.081 1.00 6.04 194 VAL A N 1
ATOM 1524 C CA . VAL A 1 194 ? 99.838 27.600 1.183 1.00 7.00 194 VAL A CA 1
ATOM 1525 C C . VAL A 1 194 ? 98.694 26.563 1.062 1.00 8.19 194 VAL A C 1
ATOM 1526 O O . VAL A 1 194 ? 98.637 25.771 0.117 1.00 8.33 194 VAL A O 1
ATOM 1530 N N . ILE A 1 195 ? 97.827 26.516 2.064 1.00 8.23 195 ILE A N 1
ATOM 1531 C CA . ILE A 1 195 ? 96.734 25.538 2.082 1.00 8.59 195 ILE A CA 1
ATOM 1532 C C . ILE A 1 195 ? 95.416 26.307 2.174 1.00 8.42 195 ILE A C 1
ATOM 1533 O O . ILE A 1 195 ? 95.433 27.470 2.548 1.00 8.36 195 ILE A O 1
ATOM 1538 N N . PRO A 1 196 ? 94.285 25.689 1.820 1.00 8.56 196 PRO A N 1
ATOM 1539 C CA . PRO A 1 196 ? 92.978 26.327 2.050 1.00 8.61 196 PRO A CA 1
ATOM 1540 C C . PRO A 1 196 ? 92.720 26.565 3.546 1.00 8.67 196 PRO A C 1
ATOM 1541 O O . PRO A 1 196 ? 93.130 25.789 4.389 1.00 8.14 196 PRO A O 1
ATOM 1545 N N . SER A 1 197 ? 92.041 27.654 3.861 1.00 9.12 197 SER A N 1
ATOM 1546 C CA . SER A 1 197 ? 91.798 28.040 5.237 1.00 10.24 197 SER A CA 1
ATOM 1547 C C . SER A 1 197 ? 90.823 27.112 5.964 1.00 11.66 197 SER A C 1
ATOM 1548 O O . SER A 1 197 ? 90.642 27.234 7.184 1.00 12.78 197 SER A O 1
ATOM 1551 N N . ASN A 1 198 ? 90.222 26.172 5.240 1.00 11.64 198 ASN A N 1
ATOM 1552 C CA . ASN A 1 198 ? 89.297 25.215 5.860 1.00 12.05 198 ASN A CA 1
ATOM 1553 C C . ASN A 1 198 ? 90.006 23.894 6.244 1.00 12.09 198 ASN A C 1
ATOM 1554 O O . ASN A 1 198 ? 89.370 22.975 6.766 1.00 12.06 198 ASN A O 1
ATOM 1559 N N . PHE A 1 199 ? 91.323 23.817 6.003 1.00 12.19 199 PHE A N 1
ATOM 1560 C CA . PHE A 1 199 ? 92.140 22.677 6.416 1.00 12.32 199 PHE A CA 1
ATOM 1561 C C . PHE A 1 199 ? 92.814 22.966 7.766 1.00 12.39 199 PHE A C 1
ATOM 1562 O O . PHE A 1 199 ? 93.323 24.056 8.008 1.00 11.96 199 PHE A O 1
ATOM 1570 N N . LYS A 1 200 ? 92.821 21.984 8.640 1.00 12.57 200 LYS A N 1
ATOM 1571 C CA . LYS A 1 200 ? 93.533 22.134 9.888 1.00 14.46 200 LYS A CA 1
ATOM 1572 C C . LYS A 1 200 ? 94.978 21.590 9.791 1.00 14.46 200 LYS A C 1
ATOM 1573 O O . LYS A 1 200 ? 95.341 20.876 8.865 1.00 13.69 200 LYS A O 1
ATOM 1579 N N . VAL A 1 201 ? 95.794 21.932 10.767 1.00 14.97 201 VAL A N 1
ATOM 1580 C CA . VAL A 1 201 ? 97.206 21.620 10.691 1.00 14.94 201 VAL A CA 1
ATOM 1581 C C . VAL A 1 201 ? 97.642 21.199 12.066 1.00 14.60 201 VAL A C 1
ATOM 1582 O O . VAL A 1 201 ? 97.422 21.926 13.016 1.00 14.56 201 VAL A O 1
ATOM 1586 N N . VAL A 1 202 ? 98.253 20.018 12.156 1.00 14.74 202 VAL A N 1
ATOM 1587 C CA . VAL A 1 202 ? 98.836 19.521 13.381 1.00 13.72 202 VAL A CA 1
ATOM 1588 C C . VAL A 1 202 ? 100.333 19.658 13.207 1.00 14.77 202 VAL A C 1
ATOM 1589 O O . VAL A 1 202 ? 100.858 19.393 12.117 1.00 14.54 202 VAL A O 1
ATOM 1593 N N . VAL A 1 203 ? 101.015 20.123 14.248 1.00 14.27 203 VAL A N 1
ATOM 1594 C CA . VAL A 1 203 ? 102.461 20.261 14.204 1.00 14.42 203 VAL A CA 1
ATOM 1595 C C . VAL A 1 203 ? 102.980 19.494 15.413 1.00 15.14 203 VAL A C 1
ATOM 1596 O O . VAL A 1 203 ? 102.461 19.641 16.519 1.00 14.96 203 VAL A O 1
ATOM 1600 N N . GLU A 1 204 ? 103.945 18.608 15.184 1.00 16.22 204 GLU A N 1
ATOM 1601 C CA . GLU A 1 204 ? 104.577 17.849 16.262 1.00 17.05 204 GLU A CA 1
ATOM 1602 C C . GLU A 1 204 ? 106.093 17.988 16.160 1.00 17.43 204 GLU A C 1
ATOM 1603 O O . GLU A 1 204 ? 106.656 18.014 15.070 1.00 15.71 204 GLU A O 1
ATOM 1609 N N . SER A 1 205 ? 106.757 18.100 17.297 1.00 18.97 205 SER A N 1
ATOM 1610 C CA . SER A 1 205 ? 108.218 18.147 17.302 1.00 20.76 205 SER A CA 1
ATOM 1611 C C . SER A 1 205 ? 108.705 17.004 18.161 1.00 21.60 205 SER A C 1
ATOM 1612 O O . SER A 1 205 ? 107.969 16.524 19.054 1.00 21.97 205 SER A O 1
ATOM 1615 N N . GLN A 1 206 ? 109.926 16.561 17.862 1.00 22.00 206 GLN A N 1
ATOM 1616 C CA . GLN A 1 206 ? 110.579 15.447 18.549 1.00 23.35 206 GLN A CA 1
ATOM 1617 C C . GLN A 1 206 ? 110.769 15.696 20.063 1.00 22.96 206 GLN A C 1
ATOM 1618 O O . GLN A 1 206 ? 110.696 14.757 20.851 1.00 23.68 206 GLN A O 1
ATOM 1624 N N . ARG A 1 207 ? 111.000 16.954 20.438 1.00 22.26 207 ARG A N 1
ATOM 1625 C CA . ARG A 1 207 ? 111.141 17.379 21.825 1.00 22.57 207 ARG A CA 1
ATOM 1626 C C . ARG A 1 207 ? 110.334 18.657 21.966 1.00 22.30 207 ARG A C 1
ATOM 1627 O O . ARG A 1 207 ? 109.989 19.273 20.940 1.00 21.39 207 ARG A O 1
ATOM 1635 N N . ASP A 1 208 ? 110.039 19.045 23.214 1.00 21.85 208 ASP A N 1
ATOM 1636 C CA . ASP A 1 208 ? 109.307 20.282 23.524 1.00 22.07 208 ASP A CA 1
ATOM 1637 C C . ASP A 1 208 ? 110.111 21.440 22.991 1.00 21.58 208 ASP A C 1
ATOM 1638 O O . ASP A 1 208 ? 111.335 21.477 23.192 1.00 22.24 208 ASP A O 1
ATOM 1643 N N . ILE A 1 209 ? 109.447 22.411 22.368 1.00 20.38 209 ILE A N 1
ATOM 1644 C CA . ILE A 1 209 ? 110.098 23.676 21.995 1.00 18.40 209 ILE A CA 1
ATOM 1645 C C . ILE A 1 209 ? 109.179 24.829 22.335 1.00 17.69 209 ILE A C 1
ATOM 1646 O O . ILE A 1 209 ? 108.060 24.593 22.742 1.00 17.65 209 ILE A O 1
ATOM 1651 N N . ASN A 1 210 ? 109.643 26.069 22.151 1.00 16.48 210 ASN A N 1
ATOM 1652 C CA . ASN A 1 210 ? 108.862 27.239 22.496 1.00 16.66 210 ASN A CA 1
ATOM 1653 C C . ASN A 1 210 ? 107.737 27.521 21.509 1.00 17.02 210 ASN A C 1
ATOM 1654 O O . ASN A 1 210 ? 107.935 27.457 20.260 1.00 15.57 210 ASN A O 1
ATOM 1659 N N . MET A 1 211 ? 106.580 27.870 22.082 1.00 16.45 211 MET A N 1
ATOM 1660 C CA . MET A 1 211 ? 105.424 28.340 21.321 1.00 16.97 211 MET A CA 1
ATOM 1661 C C . MET A 1 211 ? 105.271 29.838 21.525 1.00 17.40 211 MET A C 1
ATOM 1662 O O . MET A 1 211 ? 105.259 30.288 22.671 1.00 18.51 211 MET A O 1
ATOM 1667 N N . LEU A 1 212 ? 105.180 30.601 20.433 1.00 17.71 212 LEU A N 1
ATOM 1668 C CA . LEU A 1 212 ? 104.879 32.045 20.480 1.00 18.41 212 LEU A CA 1
ATOM 1669 C C . LEU A 1 212 ? 103.549 32.295 19.788 1.00 18.50 212 LEU A C 1
ATOM 1670 O O . LEU A 1 212 ? 103.295 31.756 18.726 1.00 19.83 212 LEU A O 1
ATOM 1675 N N . VAL A 1 213 ? 102.666 33.072 20.389 1.00 17.99 213 VAL A N 1
ATOM 1676 C CA . VAL A 1 213 ? 101.362 33.311 19.777 1.00 17.81 213 VAL A CA 1
ATOM 1677 C C . VAL A 1 213 ? 101.348 34.781 19.469 1.00 18.02 213 VAL A C 1
ATOM 1678 O O . VAL A 1 213 ? 101.487 35.563 20.373 1.00 18.23 213 VAL A O 1
ATOM 1682 N N . ASP A 1 214 ? 101.191 35.164 18.203 1.00 18.72 214 ASP A N 1
ATOM 1683 C CA . ASP A 1 214 ? 101.376 36.576 17.816 1.00 20.06 214 ASP A CA 1
ATOM 1684 C C . ASP A 1 214 ? 102.629 37.240 18.424 1.00 20.45 214 ASP A C 1
ATOM 1685 O O . ASP A 1 214 ? 102.613 38.427 18.745 1.00 21.52 214 ASP A O 1
ATOM 1690 N N . GLY A 1 215 ? 103.692 36.468 18.598 1.00 20.27 215 GLY A N 1
ATOM 1691 C CA . GLY A 1 215 ? 104.965 36.974 19.062 1.00 21.02 215 GLY A CA 1
ATOM 1692 C C . GLY A 1 215 ? 105.190 36.998 20.577 1.00 22.20 215 GLY A C 1
ATOM 1693 O O . GLY A 1 215 ? 106.214 37.525 21.022 1.00 21.58 215 GLY A O 1
ATOM 1694 N N . VAL A 1 216 ? 104.261 36.435 21.364 1.00 22.61 216 VAL A N 1
ATOM 1695 C CA . VAL A 1 216 ? 104.381 36.411 22.812 1.00 22.72 216 VAL A CA 1
ATOM 1696 C C . VAL A 1 216 ? 104.796 35.009 23.233 1.00 24.26 216 VAL A C 1
ATOM 1697 O O . VAL A 1 216 ? 104.112 34.040 22.889 1.00 24.07 216 VAL A O 1
ATOM 1701 N N . LEU A 1 217 ? 105.904 34.858 23.959 1.00 25.47 217 LEU A N 1
ATOM 1702 C CA . LEU A 1 217 ? 106.242 33.524 24.487 1.00 28.01 217 LEU A CA 1
ATOM 1703 C C . LEU A 1 217 ? 105.035 33.009 25.309 1.00 29.00 217 LEU A C 1
ATOM 1704 O O . LEU A 1 217 ? 104.326 33.817 25.936 1.00 29.84 217 LEU A O 1
ATOM 1709 N N . THR A 1 218 ? 104.748 31.704 25.271 1.00 28.78 218 THR A N 1
ATOM 1710 C CA . THR A 1 218 ? 103.610 31.199 26.024 1.00 28.95 218 THR A CA 1
ATOM 1711 C C . THR A 1 218 ? 103.853 29.858 26.686 1.00 28.97 218 THR A C 1
ATOM 1712 O O . THR A 1 218 ? 102.951 29.371 27.406 1.00 30.70 218 THR A O 1
ATOM 1716 N N . GLY A 1 219 ? 105.039 29.256 26.486 1.00 27.68 219 GLY A N 1
ATOM 1717 C CA . GLY A 1 219 ? 105.328 27.930 27.027 1.00 25.84 219 GLY A CA 1
ATOM 1718 C C . GLY A 1 219 ? 105.975 26.984 26.024 1.00 25.72 219 GLY A C 1
ATOM 1719 O O . GLY A 1 219 ? 106.176 27.351 24.880 1.00 25.54 219 GLY A O 1
ATOM 1720 N N . LYS A 1 220 ? 106.328 25.781 26.464 1.00 25.65 220 LYS A N 1
ATOM 1721 C CA . LYS A 1 220 ? 106.957 24.758 25.628 1.00 25.79 220 LYS A CA 1
ATOM 1722 C C . LYS A 1 220 ? 105.972 23.619 25.342 1.00 26.52 220 LYS A C 1
ATOM 1723 O O . LYS A 1 220 ? 105.218 23.233 26.248 1.00 27.02 220 LYS A O 1
ATOM 1729 N N . THR A 1 221 ? 105.984 23.106 24.101 1.00 26.31 221 THR A N 1
ATOM 1730 C CA . THR A 1 221 ? 105.163 21.979 23.621 1.00 25.88 221 THR A CA 1
ATOM 1731 C C . THR A 1 221 ? 105.849 21.148 22.560 1.00 25.68 221 THR A C 1
ATOM 1732 O O . THR A 1 221 ? 106.697 21.621 21.808 1.00 25.83 221 THR A O 1
ATOM 1736 N N . LYS A 1 222 ? 105.384 19.916 22.471 1.00 24.95 222 LYS A N 1
ATOM 1737 C CA . LYS A 1 222 ? 105.704 18.974 21.436 1.00 24.86 222 LYS A CA 1
ATOM 1738 C C . LYS A 1 222 ? 104.596 18.898 20.359 1.00 23.92 222 LYS A C 1
ATOM 1739 O O . LYS A 1 222 ? 104.769 18.182 19.363 1.00 23.64 222 LYS A O 1
ATOM 1745 N N . ARG A 1 223 ? 103.467 19.578 20.555 1.00 22.58 223 ARG A N 1
ATOM 1746 C CA . ARG A 1 223 ? 102.310 19.342 19.680 1.00 21.82 223 ARG A CA 1
ATOM 1747 C C . ARG A 1 223 ? 101.263 20.440 19.748 1.00 20.25 223 ARG A C 1
ATOM 1748 O O . ARG A 1 223 ? 100.866 20.823 20.827 1.00 20.14 223 ARG A O 1
ATOM 1756 N N . ILE A 1 224 ? 100.841 20.942 18.581 1.00 18.33 224 ILE A N 1
ATOM 1757 C CA . ILE A 1 224 ? 99.763 21.902 18.458 1.00 15.42 224 ILE A CA 1
ATOM 1758 C C . ILE A 1 224 ? 98.834 21.516 17.305 1.00 15.36 224 ILE A C 1
ATOM 1759 O O . ILE A 1 224 ? 99.235 20.863 16.369 1.00 13.14 224 ILE A O 1
ATOM 1764 N N . GLU A 1 225 ? 97.589 21.978 17.390 1.00 15.86 225 GLU A N 1
ATOM 1765 C CA . GLU A 1 225 ? 96.596 21.826 16.348 1.00 15.95 225 GLU A CA 1
ATOM 1766 C C . GLU A 1 225 ? 96.045 23.192 16.043 1.00 14.63 225 GLU A C 1
ATOM 1767 O O . GLU A 1 225 ? 95.584 23.889 16.922 1.00 12.50 225 GLU A O 1
ATOM 1773 N N . VAL A 1 226 ? 96.109 23.566 14.774 1.00 14.39 226 VAL A N 1
ATOM 1774 C CA . VAL A 1 226 ? 95.733 24.898 14.362 1.00 14.40 226 VAL A CA 1
ATOM 1775 C C . VAL A 1 226 ? 94.601 24.856 13.333 1.00 14.94 226 VAL A C 1
ATOM 1776 O O . VAL A 1 226 ? 94.630 24.080 12.387 1.00 14.98 226 VAL A O 1
ATOM 1780 N N . LYS A 1 227 ? 93.610 25.705 13.519 1.00 15.23 227 LYS A N 1
ATOM 1781 C CA . LYS A 1 227 ? 92.633 25.922 12.459 1.00 16.41 227 LYS A CA 1
ATOM 1782 C C . LYS A 1 227 ? 92.088 27.333 12.458 1.00 15.84 227 LYS A C 1
ATOM 1783 O O . LYS A 1 227 ? 92.335 28.111 13.375 1.00 16.60 227 LYS A O 1
ATOM 1789 N N . LYS A 1 228 ? 91.370 27.663 11.398 1.00 15.84 228 LYS A N 1
ATOM 1790 C CA . LYS A 1 228 ? 90.670 28.930 11.304 1.00 15.70 228 LYS A CA 1
ATOM 1791 C C . LYS A 1 228 ? 89.545 28.943 12.347 1.00 14.98 228 LYS A C 1
ATOM 1792 O O . LYS A 1 228 ? 88.812 27.976 12.486 1.00 14.05 228 LYS A O 1
ATOM 1798 N N . SER A 1 229 ? 89.414 30.065 13.044 1.00 15.25 229 SER A N 1
ATOM 1799 C CA . SER A 1 229 ? 88.379 30.281 14.041 1.00 15.36 229 SER A CA 1
ATOM 1800 C C . SER A 1 229 ? 87.181 30.887 13.319 1.00 14.99 229 SER A C 1
ATOM 1801 O O . SER A 1 229 ? 87.291 31.273 12.158 1.00 15.27 229 SER A O 1
ATOM 1804 N N . ARG A 1 230 ? 86.046 30.997 13.990 1.00 14.71 230 ARG A N 1
ATOM 1805 C CA . ARG A 1 230 ? 84.938 31.792 13.463 1.00 14.51 230 ARG A CA 1
ATOM 1806 C C . ARG A 1 230 ? 84.925 33.195 14.067 1.00 15.46 230 ARG A C 1
ATOM 1807 O O . ARG A 1 230 ? 84.195 34.080 13.614 1.00 15.00 230 ARG A O 1
ATOM 1815 N N . ARG A 1 231 ? 85.769 33.388 15.078 1.00 16.52 231 ARG A N 1
ATOM 1816 C CA . ARG A 1 231 ? 86.063 34.692 15.622 1.00 18.12 231 ARG A CA 1
ATOM 1817 C C . ARG A 1 231 ? 86.884 35.489 14.608 1.00 19.14 231 ARG A C 1
ATOM 1818 O O . ARG A 1 231 ? 87.803 34.993 13.910 1.00 18.60 231 ARG A O 1
ATOM 1826 N N . TYR A 1 232 ? 86.549 36.755 14.523 1.00 19.95 232 TYR A N 1
ATOM 1827 C CA . TYR A 1 232 ? 87.154 37.574 13.513 1.00 20.78 232 TYR A CA 1
ATOM 1828 C C . TYR A 1 232 ? 86.998 38.983 13.936 1.00 20.39 232 TYR A C 1
ATOM 1829 O O . TYR A 1 232 ? 86.101 39.332 14.658 1.00 20.64 232 TYR A O 1
ATOM 1838 N N . VAL A 1 233 ? 87.862 39.819 13.433 1.00 21.12 233 VAL A N 1
ATOM 1839 C CA . VAL A 1 233 ? 87.699 41.229 13.684 1.00 20.71 233 VAL A CA 1
ATOM 1840 C C . VAL A 1 233 ? 87.281 41.882 12.358 1.00 19.88 233 VAL A C 1
ATOM 1841 O O . VAL A 1 233 ? 87.617 41.388 11.304 1.00 18.40 233 VAL A O 1
ATOM 1845 N N . ARG A 1 234 ? 86.497 42.956 12.438 1.00 20.56 234 ARG A N 1
ATOM 1846 C CA . ARG A 1 234 ? 86.124 43.752 11.280 1.00 20.93 234 ARG A CA 1
ATOM 1847 C C . ARG A 1 234 ? 86.867 45.052 11.255 1.00 20.03 234 ARG A C 1
ATOM 1848 O O . ARG A 1 234 ? 86.804 45.779 12.212 1.00 20.43 234 ARG A O 1
ATOM 1856 N N . ILE A 1 235 ? 87.564 45.342 10.158 1.00 19.92 235 ILE A N 1
ATOM 1857 C CA . ILE A 1 235 ? 88.380 46.549 10.034 1.00 20.39 235 ILE A CA 1
ATOM 1858 C C . ILE A 1 235 ? 87.755 47.507 9.022 1.00 20.40 235 ILE A C 1
ATOM 1859 O O . ILE A 1 235 ? 87.631 47.179 7.852 1.00 20.41 235 ILE A O 1
ATOM 1864 N N . LEU A 1 236 ? 87.385 48.701 9.470 1.00 20.50 236 LEU A N 1
ATOM 1865 C CA . LEU A 1 236 ? 86.824 49.705 8.579 1.00 19.63 236 LEU A CA 1
ATOM 1866 C C . LEU A 1 236 ? 87.932 50.412 7.825 1.00 19.51 236 LEU A C 1
ATOM 1867 O O . LEU A 1 236 ? 88.952 50.816 8.413 1.00 19.76 236 LEU A O 1
ATOM 1872 N N . ARG A 1 237 ? 87.720 50.563 6.521 1.00 18.57 237 ARG A N 1
ATOM 1873 C CA . ARG A 1 237 ? 88.666 51.251 5.635 1.00 18.28 237 ARG A CA 1
ATOM 1874 C C . ARG A 1 237 ? 88.016 52.438 4.928 1.00 17.25 237 ARG A C 1
ATOM 1875 O O . ARG A 1 237 ? 86.850 52.378 4.556 1.00 17.37 237 ARG A O 1
ATOM 1883 N N . PRO A 1 238 ? 88.744 53.520 4.708 1.00 17.25 238 PRO A N 1
ATOM 1884 C CA . PRO A 1 238 ? 88.187 54.591 3.877 1.00 17.11 238 PRO A CA 1
ATOM 1885 C C . PRO A 1 238 ? 88.031 54.034 2.442 1.00 17.12 238 PRO A C 1
ATOM 1886 O O . PRO A 1 238 ? 88.733 53.094 2.064 1.00 15.82 238 PRO A O 1
ATOM 1890 N N . PRO A 1 239 ? 87.122 54.589 1.649 1.00 17.68 239 PRO A N 1
ATOM 1891 C CA . PRO A 1 239 ? 86.816 53.994 0.341 1.00 17.48 239 PRO A CA 1
ATOM 1892 C C . PRO A 1 239 ? 88.051 53.973 -0.558 1.00 17.55 239 PRO A C 1
ATOM 1893 O O . PRO A 1 239 ? 88.199 53.044 -1.310 1.00 17.96 239 PRO A O 1
ATOM 1897 N N . GLU A 1 240 ? 88.911 54.981 -0.484 1.00 17.92 240 GLU A N 1
ATOM 1898 C CA . GLU A 1 240 ? 90.128 54.978 -1.264 1.00 18.88 240 GLU A CA 1
ATOM 1899 C C . GLU A 1 240 ? 91.195 53.992 -0.781 1.00 17.90 240 GLU A C 1
ATOM 1900 O O . GLU A 1 240 ? 92.157 53.768 -1.498 1.00 19.56 240 GLU A O 1
ATOM 1906 N N . TYR A 1 241 ? 91.059 53.444 0.410 1.00 16.51 241 TYR A N 1
ATOM 1907 C CA . TYR A 1 241 ? 92.138 52.638 0.981 1.00 16.68 241 TYR A CA 1
ATOM 1908 C C . TYR A 1 241 ? 92.723 51.665 -0.028 1.00 14.93 241 TYR A C 1
ATOM 1909 O O . TYR A 1 241 ? 91.996 51.025 -0.771 1.00 14.53 241 TYR A O 1
ATOM 1918 N N . ASP A 1 242 ? 94.042 51.611 -0.070 1.00 14.24 242 ASP A N 1
ATOM 1919 C CA . ASP A 1 242 ? 94.748 50.744 -1.018 1.00 15.22 242 ASP A CA 1
ATOM 1920 C C . ASP A 1 242 ? 95.897 50.035 -0.312 1.00 14.92 242 ASP A C 1
ATOM 1921 O O . ASP A 1 242 ? 96.933 50.629 -0.022 1.00 15.39 242 ASP A O 1
ATOM 1926 N N . TYR A 1 243 ? 95.669 48.763 -0.043 1.00 14.89 243 TYR A N 1
ATOM 1927 C CA . TYR A 1 243 ? 96.622 47.839 0.543 1.00 15.62 243 TYR A CA 1
ATOM 1928 C C . TYR A 1 243 ? 97.967 47.786 -0.215 1.00 14.27 243 TYR A C 1
ATOM 1929 O O . TYR A 1 243 ? 99.033 47.701 0.402 1.00 13.46 243 TYR A O 1
ATOM 1938 N N . VAL A 1 244 ? 97.905 47.865 -1.541 1.00 13.33 244 VAL A N 1
ATOM 1939 C CA . VAL A 1 244 ? 99.106 47.868 -2.375 1.00 12.71 244 VAL A CA 1
ATOM 1940 C C . VAL A 1 244 ? 99.997 49.101 -2.190 1.00 13.78 244 VAL A C 1
ATOM 1941 O O . VAL A 1 244 ? 101.211 48.998 -2.383 1.00 13.38 244 VAL A O 1
ATOM 1945 N N . THR A 1 245 ? 99.405 50.247 -1.807 1.00 13.73 245 THR A N 1
ATOM 1946 C CA . THR A 1 245 ? 100.199 51.415 -1.391 1.00 14.53 245 THR A CA 1
ATOM 1947 C C . THR A 1 245 ? 100.984 51.103 -0.128 1.00 13.52 245 THR A C 1
ATOM 1948 O O . THR A 1 245 ? 102.081 51.604 0.076 1.00 13.02 245 THR A O 1
ATOM 1952 N N . VAL A 1 246 ? 100.416 50.268 0.727 1.00 13.77 246 VAL A N 1
ATOM 1953 C CA . VAL A 1 246 ? 101.126 49.889 1.946 1.00 14.29 246 VAL A CA 1
ATOM 1954 C C . VAL A 1 246 ? 102.257 48.871 1.659 1.00 13.98 246 VAL A C 1
ATOM 1955 O O . VAL A 1 246 ? 103.313 48.953 2.271 1.00 13.97 246 VAL A O 1
ATOM 1959 N N . ILE A 1 247 ? 102.028 47.904 0.755 1.00 14.43 247 ILE A N 1
ATOM 1960 C CA . ILE A 1 247 ? 103.070 46.938 0.350 1.00 14.33 247 ILE A CA 1
ATOM 1961 C C . ILE A 1 247 ? 104.301 47.688 -0.179 1.00 14.73 247 ILE A C 1
ATOM 1962 O O . ILE A 1 247 ? 105.418 47.360 0.170 1.00 14.00 247 ILE A O 1
ATOM 1967 N N . ARG A 1 248 ? 104.068 48.703 -1.005 1.00 15.11 248 ARG A N 1
ATOM 1968 C CA . ARG A 1 248 ? 105.143 49.566 -1.467 1.00 16.97 248 ARG A CA 1
ATOM 1969 C C . ARG A 1 248 ? 105.801 50.381 -0.349 1.00 18.14 248 ARG A C 1
ATOM 1970 O O . ARG A 1 248 ? 106.989 50.202 -0.069 1.00 18.13 248 ARG A O 1
ATOM 1978 N N . ASP A 1 249 ? 105.034 51.265 0.286 1.00 19.81 249 ASP A N 1
ATOM 1979 C CA . ASP A 1 249 ? 105.570 52.171 1.306 1.00 21.48 249 ASP A CA 1
ATOM 1980 C C . ASP A 1 249 ? 106.207 51.420 2.457 1.00 21.17 249 ASP A C 1
ATOM 1981 O O . ASP A 1 249 ? 107.352 51.686 2.794 1.00 21.72 249 ASP A O 1
ATOM 1986 N N . LYS A 1 250 ? 105.491 50.470 3.045 1.00 20.35 250 LYS A N 1
ATOM 1987 C CA . LYS A 1 250 ? 106.014 49.788 4.230 1.00 20.01 250 LYS A CA 1
ATOM 1988 C C . LYS A 1 250 ? 106.929 48.552 4.018 1.00 19.11 250 LYS A C 1
ATOM 1989 O O . LYS A 1 250 ? 107.903 48.358 4.786 1.00 18.72 250 LYS A O 1
ATOM 1995 N N . LEU A 1 251 ? 106.605 47.686 3.049 1.00 17.35 251 LEU A N 1
ATOM 1996 C CA . LEU A 1 251 ? 107.429 46.480 2.866 1.00 16.36 251 LEU A CA 1
ATOM 1997 C C . LEU A 1 251 ? 108.578 46.748 1.914 1.00 15.30 251 LEU A C 1
ATOM 1998 O O . LEU A 1 251 ? 109.564 46.027 1.923 1.00 15.06 251 LEU A O 1
ATOM 2003 N N . GLY A 1 252 ? 108.456 47.808 1.125 1.00 14.76 252 GLY A N 1
ATOM 2004 C CA . GLY A 1 252 ? 109.435 48.134 0.092 1.00 14.56 252 GLY A CA 1
ATOM 2005 C C . GLY A 1 252 ? 109.374 47.199 -1.110 1.00 14.37 252 GLY A C 1
ATOM 2006 O O . GLY A 1 252 ? 110.376 46.926 -1.738 1.00 14.77 252 GLY A O 1
ATOM 2007 N N . TYR A 1 253 ? 108.194 46.681 -1.417 1.00 14.10 253 TYR A N 1
ATOM 2008 C CA . TYR A 1 253 ? 108.054 45.681 -2.471 1.00 13.56 253 TYR A CA 1
ATOM 2009 C C . TYR A 1 253 ? 107.298 46.271 -3.644 1.00 13.31 253 TYR A C 1
ATOM 2010 O O . TYR A 1 253 ? 106.158 46.703 -3.490 1.00 13.66 253 TYR A O 1
ATOM 2019 N N . GLY A 1 254 ? 107.904 46.267 -4.819 1.00 12.79 254 GLY A N 1
ATOM 2020 C CA . GLY A 1 254 ? 107.226 46.813 -5.966 1.00 13.37 254 GLY A CA 1
ATOM 2021 C C . GLY A 1 254 ? 107.328 48.319 -6.171 1.00 14.37 254 GLY A C 1
ATOM 2022 O O . GLY A 1 254 ? 106.493 48.865 -6.895 1.00 14.94 254 GLY A O 1
ATOM 2023 N N . ARG A 1 255 ? 108.326 48.995 -5.579 1.00 14.86 255 ARG A N 1
ATOM 2024 C CA . ARG A 1 255 ? 108.533 50.443 -5.851 1.00 15.78 255 ARG A CA 1
ATOM 2025 C C . ARG A 1 255 ? 109.017 50.705 -7.265 1.00 16.38 255 ARG A C 1
ATOM 2026 O O . ARG A 1 255 ? 109.828 49.950 -7.792 1.00 16.53 255 ARG A O 1
ATOM 2034 N N . ARG A 1 256 ? 108.560 51.791 -7.877 1.00 17.83 256 ARG A N 1
ATOM 2035 C CA . ARG A 1 256 ? 109.052 52.122 -9.213 1.00 19.09 256 ARG A CA 1
ATOM 2036 C C . ARG A 1 256 ? 110.505 52.585 -9.224 1.00 20.01 256 ARG A C 1
ATOM 2037 O O . ARG A 1 256 ? 110.905 53.315 -8.325 1.00 21.48 256 ARG A O 1
ATOM 2045 N N . MET B 1 1 ? 15.530 67.263 20.875 1.00 21.89 1 MET B N 1
ATOM 2046 C CA . MET B 1 1 ? 15.793 65.802 21.003 1.00 21.89 1 MET B CA 1
ATOM 2047 C C . MET B 1 1 ? 16.536 65.461 22.296 1.00 20.64 1 MET B C 1
ATOM 2048 O O . MET B 1 1 ? 17.276 66.301 22.826 1.00 20.73 1 MET B O 1
ATOM 2053 N N . LYS B 1 2 ? 16.343 64.231 22.781 1.00 18.46 2 LYS B N 1
ATOM 2054 C CA . LYS B 1 2 ? 17.071 63.693 23.943 1.00 17.00 2 LYS B CA 1
ATOM 2055 C C . LYS B 1 2 ? 18.330 62.981 23.480 1.00 15.34 2 LYS B C 1
ATOM 2056 O O . LYS B 1 2 ? 18.246 61.943 22.839 1.00 14.41 2 LYS B O 1
ATOM 2062 N N . ILE B 1 3 ? 19.493 63.533 23.804 1.00 14.08 3 IL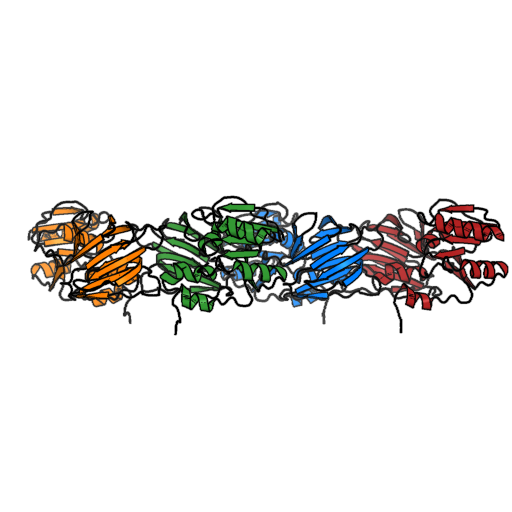E B N 1
ATOM 2063 C CA . ILE B 1 3 ? 20.754 62.983 23.305 1.00 12.90 3 ILE B CA 1
ATOM 2064 C C . ILE B 1 3 ? 21.669 62.534 24.432 1.00 11.86 3 ILE B C 1
ATOM 2065 O O . ILE B 1 3 ? 21.888 63.274 25.392 1.00 11.34 3 ILE B O 1
ATOM 2070 N N . ALA B 1 4 ? 22.199 61.325 24.300 1.00 10.33 4 ALA B N 1
ATOM 2071 C CA . ALA B 1 4 ? 23.236 60.852 25.187 1.00 10.01 4 ALA B CA 1
ATOM 2072 C C . ALA B 1 4 ? 24.597 61.026 24.513 1.00 10.01 4 ALA B C 1
ATOM 2073 O O . ALA B 1 4 ? 24.771 60.753 23.313 1.00 9.99 4 ALA B O 1
ATOM 2075 N N . ILE B 1 5 ? 25.564 61.473 25.290 1.00 9.84 5 ILE B N 1
ATOM 2076 C CA . ILE B 1 5 ? 26.908 61.671 24.784 1.00 11.02 5 ILE B CA 1
ATOM 2077 C C . ILE B 1 5 ? 27.859 60.809 25.592 1.00 11.37 5 ILE B C 1
ATOM 2078 O O . ILE B 1 5 ? 27.973 61.001 26.814 1.00 11.91 5 ILE B O 1
ATOM 2083 N N . LEU B 1 6 ? 28.530 59.880 24.914 1.00 11.42 6 LEU B N 1
ATOM 2084 C CA . LEU B 1 6 ? 29.459 58.948 25.551 1.00 12.18 6 LEU B CA 1
ATOM 2085 C C . LEU B 1 6 ? 30.848 59.183 25.016 1.00 12.83 6 LEU B C 1
ATOM 2086 O O . LEU B 1 6 ? 31.034 59.344 23.805 1.00 13.05 6 LEU B O 1
ATOM 2091 N N . TYR B 1 7 ? 31.834 59.199 25.906 1.00 13.81 7 TYR B N 1
ATOM 2092 C CA . TYR B 1 7 ? 33.211 59.395 25.466 1.00 14.68 7 TYR B CA 1
ATOM 2093 C C . TYR B 1 7 ? 34.200 58.323 25.946 1.00 16.12 7 TYR B C 1
ATOM 2094 O O . TYR B 1 7 ? 34.034 57.710 27.005 1.00 16.79 7 TYR B O 1
ATOM 2103 N N . ARG B 1 8 ? 35.238 58.142 25.148 1.00 17.60 8 ARG B N 1
ATOM 2104 C CA . ARG B 1 8 ? 36.453 57.454 25.535 1.00 20.08 8 ARG B CA 1
ATOM 2105 C C . ARG B 1 8 ? 37.186 58.211 26.668 1.00 21.93 8 ARG B C 1
ATOM 2106 O O . ARG B 1 8 ? 37.272 59.451 26.638 1.00 20.73 8 ARG B O 1
ATOM 2114 N N . GLU B 1 9 ? 37.725 57.449 27.633 1.00 24.52 9 GLU B N 1
ATOM 2115 C CA . GLU B 1 9 ? 38.448 57.953 28.833 1.00 26.96 9 GLU B CA 1
ATOM 2116 C C . GLU B 1 9 ? 39.381 59.145 28.615 1.00 27.47 9 GLU B C 1
ATOM 2117 O O . GLU B 1 9 ? 39.207 60.204 29.230 1.00 27.75 9 GLU B O 1
ATOM 2123 N N . GLU B 1 10 ? 40.361 58.984 27.727 1.00 28.57 10 GLU B N 1
ATOM 2124 C CA . GLU B 1 10 ? 41.339 60.054 27.445 1.00 29.20 10 GLU B CA 1
ATOM 2125 C C . GLU B 1 10 ? 40.693 61.210 26.674 1.00 28.78 10 GLU B C 1
ATOM 2126 O O . GLU B 1 10 ? 41.403 62.051 26.127 1.00 29.52 10 GLU B O 1
ATOM 2132 N N . ARG B 1 11 ? 39.358 61.264 26.623 1.00 28.08 11 ARG B N 1
ATOM 2133 C CA . ARG B 1 11 ? 38.671 62.164 25.683 1.00 27.19 11 ARG B CA 1
ATOM 2134 C C . ARG B 1 11 ? 37.514 62.947 26.275 1.00 25.76 11 ARG B C 1
ATOM 2135 O O . ARG B 1 11 ? 36.635 63.413 25.542 1.00 25.16 11 ARG B O 1
ATOM 2143 N N . GLU B 1 12 ? 37.515 63.083 27.593 1.00 24.87 12 GLU B N 1
ATOM 2144 C CA . GLU B 1 12 ? 36.551 63.934 28.304 1.00 24.22 12 GLU B CA 1
ATOM 2145 C C . GLU B 1 12 ? 36.406 65.366 27.744 1.00 23.46 12 GLU B C 1
ATOM 2146 O O . GLU B 1 12 ? 35.282 65.808 27.459 1.00 23.18 12 GLU B O 1
ATOM 2152 N N . LYS B 1 13 ? 37.530 66.068 27.568 1.00 22.27 13 LYS B N 1
ATOM 2153 C CA . LYS B 1 13 ? 37.552 67.390 26.910 1.00 22.43 13 LYS B CA 1
ATOM 2154 C C . LYS B 1 13 ? 36.708 67.430 25.621 1.00 21.62 13 LYS B C 1
ATOM 2155 O O . LYS B 1 13 ? 35.859 68.297 25.450 1.00 22.18 13 LYS B O 1
ATOM 2161 N N . GLU B 1 14 ? 36.968 66.500 24.714 1.00 20.18 14 GLU B N 1
ATOM 2162 C CA . GLU B 1 14 ? 36.248 66.433 23.448 1.00 19.68 14 GLU B CA 1
ATOM 2163 C C . GLU B 1 14 ? 34.746 66.223 23.651 1.00 18.19 14 GLU B C 1
ATOM 2164 O O . GLU B 1 14 ? 33.923 66.822 22.955 1.00 17.26 14 GLU B O 1
ATOM 2170 N N . GLY B 1 15 ? 34.413 65.348 24.597 1.00 17.34 15 GLY B N 1
ATOM 2171 C CA . GLY B 1 15 ? 33.038 65.150 25.014 1.00 16.61 15 GLY B CA 1
ATOM 2172 C C . GLY B 1 15 ? 32.451 66.474 25.462 1.00 15.65 15 GLY B C 1
ATOM 2173 O O . GLY B 1 15 ? 31.352 66.820 25.070 1.00 15.59 15 GLY B O 1
ATOM 2174 N N . GLU B 1 16 ? 33.191 67.232 26.259 1.00 15.37 16 GLU B N 1
ATOM 2175 C CA . GLU B 1 16 ? 32.673 68.519 26.742 1.00 15.86 16 GLU B CA 1
ATOM 2176 C C . GLU B 1 16 ? 32.444 69.543 25.622 1.00 14.95 16 GLU B C 1
ATOM 2177 O O . GLU B 1 16 ? 31.452 70.275 25.638 1.00 14.58 16 GLU B O 1
ATOM 2183 N N . PHE B 1 17 ? 33.331 69.540 24.628 1.00 13.88 17 PHE B N 1
ATOM 2184 C CA . PHE B 1 17 ? 33.146 70.322 23.409 1.00 13.24 17 PHE B CA 1
ATOM 2185 C C . PHE B 1 17 ? 31.815 69.979 22.718 1.00 12.23 17 PHE B C 1
ATOM 2186 O O . PHE B 1 17 ? 31.000 70.851 22.400 1.00 11.61 17 PHE B O 1
ATOM 2194 N N . LEU B 1 18 ? 31.599 68.696 22.486 1.00 11.30 18 LEU B N 1
ATOM 2195 C CA . LEU B 1 18 ? 30.371 68.246 21.857 1.00 10.63 18 LEU B CA 1
ATOM 2196 C C . LEU B 1 18 ? 29.148 68.541 22.736 1.00 9.74 18 LEU B C 1
ATOM 2197 O O . LEU B 1 18 ? 28.063 68.752 22.225 1.00 9.74 18 LEU B O 1
ATOM 2202 N N . LYS B 1 19 ? 29.310 68.564 24.045 1.00 8.47 19 LYS B N 1
ATOM 2203 C CA . LYS B 1 19 ? 28.149 68.883 24.858 1.00 10.12 19 LYS B CA 1
ATOM 2204 C C . LYS B 1 19 ? 27.767 70.389 24.731 1.00 10.37 19 LYS B C 1
ATOM 2205 O O . LYS B 1 19 ? 26.593 70.713 24.614 1.00 9.82 19 LYS B O 1
ATOM 2211 N N . GLU B 1 20 ? 28.763 71.276 24.718 1.00 10.62 20 GLU B N 1
ATOM 2212 C CA . GLU B 1 20 ? 28.505 72.693 24.495 1.00 11.54 20 GLU B CA 1
ATOM 2213 C C . GLU B 1 20 ? 27.754 72.914 23.159 1.00 12.56 20 GLU B C 1
ATOM 2214 O O . GLU B 1 20 ? 26.661 73.512 23.158 1.00 12.94 20 GLU B O 1
ATOM 2220 N N . LYS B 1 21 ? 28.314 72.399 22.058 1.00 12.37 21 LYS B N 1
ATOM 2221 C CA . LYS B 1 21 ? 27.702 72.538 20.741 1.00 13.25 21 LYS B CA 1
ATOM 2222 C C . LYS B 1 21 ? 26.261 72.044 20.702 1.00 13.51 21 LYS B C 1
ATOM 2223 O O . LYS B 1 21 ? 25.367 72.784 20.296 1.00 13.60 21 LYS B O 1
ATOM 2229 N N . ILE B 1 22 ? 26.051 70.798 21.135 1.00 13.88 22 ILE B N 1
ATOM 2230 C CA . ILE B 1 22 ? 24.740 70.128 21.091 1.00 13.48 22 ILE B CA 1
ATOM 2231 C C . ILE B 1 22 ? 23.705 70.717 22.048 1.00 14.16 22 ILE B C 1
ATOM 2232 O O . ILE B 1 22 ? 22.536 70.816 21.706 1.00 14.08 22 ILE B O 1
ATOM 2237 N N . SER B 1 23 ? 24.129 71.099 23.246 1.00 15.02 23 SER B N 1
ATOM 2238 C CA . SER B 1 23 ? 23.245 71.779 24.191 1.00 16.96 23 SER B CA 1
ATOM 2239 C C . SER B 1 23 ? 22.547 73.014 23.625 1.00 17.41 23 SER B C 1
ATOM 2240 O O . SER B 1 23 ? 21.475 73.385 24.106 1.00 17.13 23 SER B O 1
ATOM 2243 N N . LYS B 1 24 ? 23.149 73.646 22.616 1.00 18.60 24 LYS B N 1
ATOM 2244 C CA . LYS B 1 24 ? 22.593 74.883 22.064 1.00 19.60 24 LYS B CA 1
ATOM 2245 C C . LYS B 1 24 ? 21.198 74.627 21.501 1.00 19.93 24 LYS B C 1
ATOM 2246 O O . LYS B 1 24 ? 20.307 75.447 21.716 1.00 19.84 24 LYS B O 1
ATOM 2252 N N . GLU B 1 25 ? 21.008 73.475 20.845 1.00 19.81 25 GLU B N 1
ATOM 2253 C CA . GLU B 1 25 ? 19.736 73.133 20.192 1.00 20.45 25 GLU B CA 1
ATOM 2254 C C . GLU B 1 25 ? 19.018 71.904 20.733 1.00 20.48 25 GLU B C 1
ATOM 2255 O O . GLU B 1 25 ? 17.859 71.662 20.376 1.00 21.10 25 GLU B O 1
ATOM 2261 N N . HIS B 1 26 ? 19.705 71.099 21.531 1.00 19.78 26 HIS B N 1
ATOM 2262 C CA . HIS B 1 26 ? 19.141 69.828 21.971 1.00 19.15 26 HIS B CA 1
ATOM 2263 C C . HIS B 1 26 ? 19.361 69.613 23.462 1.00 18.84 26 HIS B C 1
ATOM 2264 O O . HIS B 1 26 ? 20.217 70.257 24.072 1.00 18.21 26 HIS B O 1
ATOM 2271 N N . GLU B 1 27 ? 18.583 68.701 24.037 1.00 18.67 27 GLU B N 1
ATOM 2272 C CA . GLU B 1 27 ? 18.748 68.317 25.435 1.00 19.20 27 GLU B CA 1
ATOM 2273 C C . GLU B 1 27 ? 19.738 67.172 25.529 1.00 18.19 27 GLU B C 1
ATOM 2274 O O . GLU B 1 27 ? 19.546 66.150 24.902 1.00 18.37 27 GLU B O 1
ATOM 2280 N N . VAL B 1 28 ? 20.800 67.368 26.298 1.00 18.04 28 VAL B N 1
ATOM 2281 C CA . VAL B 1 28 ? 21.76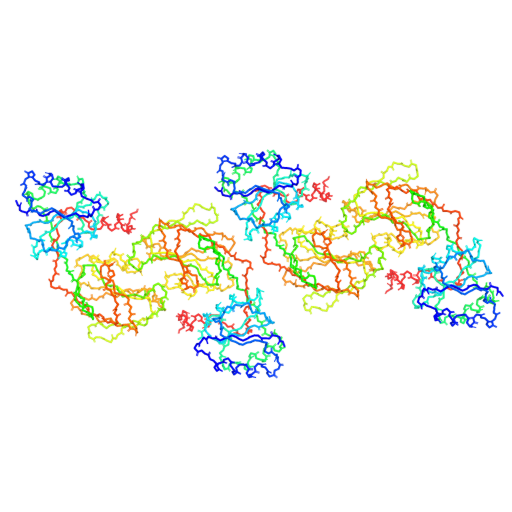7 66.318 26.605 1.00 18.03 28 VAL B CA 1
ATOM 2282 C C . VAL B 1 28 ? 21.321 65.659 27.908 1.00 19.00 28 VAL B C 1
ATOM 2283 O O . VAL B 1 28 ? 21.286 66.304 28.948 1.00 19.30 28 VAL B O 1
ATOM 2287 N N . ILE B 1 29 ? 20.973 64.378 27.847 1.00 19.65 29 ILE B N 1
ATOM 2288 C CA . ILE B 1 29 ? 20.325 63.699 28.974 1.00 20.53 29 ILE B CA 1
ATOM 2289 C C . ILE B 1 29 ? 21.322 62.836 29.750 1.00 20.80 29 ILE B C 1
ATOM 2290 O O . ILE B 1 29 ? 21.120 62.524 30.934 1.00 20.89 29 ILE B O 1
ATOM 2295 N N . GLU B 1 30 ? 22.394 62.457 29.068 1.00 20.57 30 GLU B N 1
ATOM 2296 C CA . GLU B 1 30 ? 23.414 61.597 29.640 1.00 20.77 30 GLU B CA 1
ATOM 2297 C C . GLU B 1 30 ? 24.776 62.075 29.159 1.00 19.83 30 GLU B C 1
ATOM 2298 O O . GLU B 1 30 ? 24.924 62.493 28.012 1.00 19.23 30 GLU B O 1
ATOM 2304 N N . PHE B 1 31 ? 25.760 62.050 30.051 1.00 19.25 31 PHE B N 1
ATOM 2305 C CA . PHE B 1 31 ? 27.120 62.416 29.694 1.00 18.68 31 PHE B CA 1
ATOM 2306 C C . PHE B 1 31 ? 28.126 61.648 30.533 1.00 19.05 31 PHE B C 1
ATOM 2307 O O . PHE B 1 31 ? 28.256 61.913 31.725 1.00 18.80 31 PHE B O 1
ATOM 2315 N N . GLY B 1 32 ? 28.873 60.743 29.901 1.00 19.54 32 GLY B N 1
ATOM 2316 C CA . GLY B 1 32 ? 29.786 59.877 30.629 1.00 21.02 32 GLY B CA 1
ATOM 2317 C C . GLY B 1 32 ? 30.576 58.880 29.798 1.00 22.73 32 GLY B C 1
ATOM 2318 O O . GLY B 1 32 ? 30.491 58.844 28.550 1.00 22.55 32 GLY B O 1
ATOM 2319 N N . GLU B 1 33 ? 31.338 58.048 30.506 1.00 23.59 33 GLU B N 1
ATOM 2320 C CA . GLU B 1 33 ? 32.266 57.110 29.877 1.00 24.54 33 GLU B CA 1
ATOM 2321 C C . GLU B 1 33 ? 31.569 55.995 29.098 1.00 24.90 33 GLU B C 1
ATOM 2322 O O . GLU B 1 33 ? 30.624 55.374 29.582 1.00 24.51 33 GLU B O 1
ATOM 2328 N N . ALA B 1 34 ? 32.039 55.763 27.877 1.00 25.63 34 ALA B N 1
ATOM 2329 C CA . ALA B 1 34 ? 31.520 54.689 27.040 1.00 26.55 34 ALA B CA 1
ATOM 2330 C C . ALA B 1 34 ? 31.851 53.339 27.686 1.00 27.26 34 ALA B C 1
ATOM 2331 O O . ALA B 1 34 ? 31.110 52.384 27.533 1.00 27.04 34 ALA B O 1
ATOM 2333 N N . ASN B 1 35 ? 32.984 53.302 28.388 1.00 28.34 35 ASN B N 1
ATOM 2334 C CA . ASN B 1 35 ? 33.418 52.197 29.246 1.00 29.84 35 ASN B CA 1
ATOM 2335 C C . ASN B 1 35 ? 32.423 51.826 30.364 1.00 29.29 35 ASN B C 1
ATOM 2336 O O . ASN B 1 35 ? 32.262 50.641 30.669 1.00 29.86 35 ASN B O 1
ATOM 2341 N N . ALA B 1 36 ? 31.792 52.829 30.986 1.00 28.23 36 ALA B N 1
ATOM 2342 C CA . ALA B 1 36 ? 30.872 52.610 32.110 1.00 27.33 36 ALA B CA 1
ATOM 2343 C C . ALA B 1 36 ? 29.746 51.634 31.789 1.00 26.94 36 ALA B C 1
ATOM 2344 O O . ALA B 1 36 ? 29.153 51.709 30.723 1.00 26.59 36 ALA B O 1
ATOM 2346 N N . PRO B 1 37 ? 29.458 50.719 32.722 1.00 26.84 37 PRO B N 1
ATOM 2347 C CA . PRO B 1 37 ? 28.341 49.770 32.571 1.00 26.20 37 PRO B CA 1
ATOM 2348 C C . PRO B 1 37 ? 26.979 50.470 32.524 1.00 25.91 37 PRO B C 1
ATOM 2349 O O . PRO B 1 37 ? 26.882 51.644 32.878 1.00 25.51 37 PRO B O 1
ATOM 2353 N N . GLY B 1 38 ? 25.953 49.754 32.062 1.00 26.39 38 GLY B N 1
ATOM 2354 C CA . GLY B 1 38 ? 24.573 50.232 32.095 1.00 25.81 38 GLY B CA 1
ATOM 2355 C C . GLY B 1 38 ? 23.992 50.531 30.723 1.00 25.68 38 GLY B C 1
ATOM 2356 O O . GLY B 1 38 ? 24.620 51.216 29.918 1.00 25.60 38 GLY B O 1
ATOM 2357 N N . ARG B 1 39 ? 22.796 50.007 30.449 1.00 25.38 39 ARG B N 1
ATOM 2358 C CA . ARG B 1 39 ? 22.037 50.367 29.242 1.00 25.04 39 ARG B CA 1
ATOM 2359 C C . ARG B 1 39 ? 21.844 51.885 29.081 1.00 23.85 39 ARG B C 1
ATOM 2360 O O . ARG B 1 39 ? 21.736 52.608 30.060 1.00 23.66 39 ARG B O 1
ATOM 2368 N N . VAL B 1 40 ? 21.804 52.346 27.835 1.00 23.33 40 VAL B N 1
ATOM 2369 C CA . VAL B 1 40 ? 21.617 53.754 27.497 1.00 23.03 40 VAL B CA 1
ATOM 2370 C C . VAL B 1 40 ? 20.408 53.967 26.565 1.00 23.08 40 VAL B C 1
ATOM 2371 O O . VAL B 1 40 ? 20.398 53.465 25.419 1.00 23.07 40 VAL B O 1
ATOM 2375 N N . THR B 1 41 ? 19.421 54.726 27.047 1.00 22.87 41 THR B N 1
ATOM 2376 C CA . THR B 1 41 ? 18.231 55.104 26.269 1.00 23.05 41 THR B CA 1
ATOM 2377 C C . THR B 1 41 ? 18.321 56.551 25.784 1.00 22.56 41 THR B C 1
ATOM 2378 O O . THR B 1 41 ? 18.604 57.462 26.559 1.00 22.00 41 THR B O 1
ATOM 2382 N N . ALA B 1 42 ? 18.060 56.760 24.500 1.00 22.03 42 ALA B N 1
ATOM 2383 C CA . ALA B 1 42 ? 17.927 58.107 23.972 1.00 21.46 42 ALA B CA 1
ATOM 2384 C C . ALA B 1 42 ? 17.291 58.075 22.592 1.00 21.24 42 ALA B C 1
ATOM 2385 O O . ALA B 1 42 ? 17.051 57.019 22.005 1.00 21.46 42 ALA B O 1
ATOM 2387 N N . ASP B 1 43 ? 17.015 59.249 22.064 1.00 20.48 43 ASP B N 1
ATOM 2388 C CA . ASP B 1 43 ? 16.610 59.319 20.686 1.00 20.21 43 ASP B CA 1
ATOM 2389 C C . ASP B 1 43 ? 17.861 59.285 19.833 1.00 18.99 43 ASP B C 1
ATOM 2390 O O . ASP B 1 43 ? 17.800 58.914 18.673 1.00 18.86 43 ASP B O 1
ATOM 2395 N N . LEU B 1 44 ? 18.994 59.666 20.421 1.00 17.16 44 LEU B N 1
ATOM 2396 C CA . LEU B 1 44 ? 20.259 59.590 19.707 1.00 16.64 44 LEU B CA 1
ATOM 2397 C C . LEU B 1 44 ? 21.434 59.523 20.684 1.00 14.90 44 LEU B C 1
ATOM 2398 O O . LEU B 1 44 ? 21.416 60.162 21.709 1.00 14.38 44 LEU B O 1
ATOM 2403 N N . ILE B 1 45 ? 22.438 58.731 20.342 1.00 13.96 45 ILE B N 1
ATOM 2404 C CA . ILE B 1 45 ? 23.645 58.604 21.147 1.00 13.13 45 ILE B CA 1
ATOM 2405 C C . ILE B 1 45 ? 24.789 59.134 20.310 1.00 12.42 45 ILE B C 1
ATOM 2406 O O . ILE B 1 45 ? 24.923 58.815 19.144 1.00 12.84 45 ILE B O 1
ATOM 2411 N N . VAL B 1 46 ? 25.638 59.934 20.914 1.00 12.03 46 VAL B N 1
ATOM 2412 C CA . VAL B 1 46 ? 26.758 60.494 20.192 1.00 10.60 46 VAL B CA 1
ATOM 2413 C C . VAL B 1 46 ? 27.957 59.931 20.904 1.00 10.32 46 VAL B C 1
ATOM 2414 O O . VAL B 1 46 ? 28.062 60.038 22.129 1.00 10.65 46 VAL B O 1
ATOM 2418 N N . VAL B 1 47 ? 28.863 59.338 20.151 1.00 9.11 47 VAL B N 1
ATOM 2419 C CA . VAL B 1 47 ? 30.086 58.837 20.717 1.00 9.46 47 VAL B CA 1
ATOM 2420 C C . VAL B 1 47 ? 31.296 59.608 20.189 1.00 10.44 47 VAL B C 1
ATOM 2421 O O . VAL B 1 47 ? 31.391 59.877 18.959 1.00 10.20 47 VAL B O 1
ATOM 2425 N N . VAL B 1 48 ? 32.223 59.919 21.102 1.00 10.46 48 VAL B N 1
ATOM 2426 C CA . VAL B 1 48 ? 33.562 60.384 20.729 1.00 11.47 48 VAL B CA 1
ATOM 2427 C C . VAL B 1 48 ? 34.659 59.414 21.113 1.00 11.67 48 VAL B C 1
ATOM 2428 O O . VAL B 1 48 ? 34.748 58.982 22.259 1.00 10.71 48 VAL B O 1
ATOM 2432 N N . GLY B 1 49 ? 35.524 59.127 20.155 1.00 12.50 49 GLY B N 1
ATOM 2433 C CA . GLY B 1 49 ? 36.613 58.205 20.362 1.00 15.11 49 GLY B CA 1
ATOM 2434 C C . GLY B 1 49 ? 36.888 57.576 19.033 1.00 16.01 49 GLY B C 1
ATOM 2435 O O . GLY B 1 49 ? 36.810 58.230 18.024 1.00 18.53 49 GLY B O 1
ATOM 2436 N N . GLY B 1 50 ? 37.191 56.308 18.986 1.00 17.31 50 GLY B N 1
ATOM 2437 C CA . GLY B 1 50 ? 37.366 55.686 17.682 1.00 17.47 50 GLY B CA 1
ATOM 2438 C C . GLY B 1 50 ? 36.420 54.522 17.569 1.00 18.72 50 GLY B C 1
ATOM 2439 O O . GLY B 1 50 ? 35.403 54.464 18.274 1.00 18.58 50 GLY B O 1
ATOM 2440 N N . ASP B 1 51 ? 36.748 53.595 16.679 1.00 18.96 51 ASP B N 1
ATOM 2441 C CA . ASP B 1 51 ? 35.894 52.440 16.448 1.00 19.44 51 ASP B CA 1
ATOM 2442 C C . ASP B 1 51 ? 35.779 51.593 17.706 1.00 18.47 51 ASP B C 1
ATOM 2443 O O . ASP B 1 51 ? 34.727 51.036 17.983 1.00 19.80 51 ASP B O 1
ATOM 2448 N N . GLY B 1 52 ? 36.859 51.480 18.464 1.00 17.90 52 GLY B N 1
ATOM 2449 C CA . GLY B 1 52 ? 36.790 50.850 19.770 1.00 16.90 52 GLY B CA 1
ATOM 2450 C C . GLY B 1 52 ? 35.729 51.451 20.704 1.00 16.93 52 GLY B C 1
ATOM 2451 O O . GLY B 1 52 ? 35.053 50.706 21.429 1.00 18.30 52 GLY B O 1
ATOM 2452 N N . THR B 1 53 ? 35.595 52.781 20.728 1.00 15.33 53 THR B N 1
ATOM 2453 C CA . THR B 1 53 ? 34.582 53.433 21.567 1.00 14.00 53 THR B CA 1
ATOM 2454 C C . THR B 1 53 ? 33.154 53.206 21.056 1.00 13.69 53 THR B C 1
ATOM 2455 O O . THR B 1 53 ? 32.230 53.015 21.856 1.00 12.62 53 THR B O 1
ATOM 2459 N N . VAL B 1 54 ? 32.976 53.258 19.731 1.00 13.19 54 VAL B N 1
ATOM 2460 C CA . VAL B 1 54 ? 31.672 53.009 19.124 1.00 13.82 54 VAL B CA 1
ATOM 2461 C C . VAL B 1 54 ? 31.195 51.560 19.397 1.00 15.13 54 VAL B C 1
ATOM 2462 O O . VAL B 1 54 ? 30.000 51.298 19.680 1.00 14.51 54 VAL B O 1
ATOM 2466 N N . LEU B 1 55 ? 32.146 50.633 19.357 1.00 15.87 55 LEU B N 1
ATOM 2467 C CA . LEU B 1 55 ? 31.872 49.259 19.699 1.00 17.97 55 LEU B CA 1
ATOM 2468 C C . LEU B 1 55 ? 31.302 49.147 21.112 1.00 18.27 55 LEU B C 1
ATOM 2469 O O . LEU B 1 55 ? 30.290 48.522 21.314 1.00 19.02 55 LEU B O 1
ATOM 2474 N N . LYS B 1 56 ? 31.934 49.776 22.091 1.00 18.05 56 LYS B N 1
ATOM 2475 C CA . LYS B 1 56 ? 31.411 49.693 23.439 1.00 17.71 56 LYS B CA 1
ATOM 2476 C C . LYS B 1 56 ? 30.085 50.444 23.589 1.00 17.63 56 LYS B C 1
ATOM 2477 O O . LYS B 1 56 ? 29.197 49.961 24.267 1.00 18.38 56 LYS B O 1
ATOM 2483 N N . ALA B 1 57 ? 29.932 51.603 22.950 1.00 16.41 57 ALA B N 1
ATOM 2484 C CA . ALA B 1 57 ? 28.661 52.298 23.023 1.00 15.63 57 ALA B CA 1
ATOM 2485 C C . ALA B 1 57 ? 27.521 51.447 22.456 1.00 15.37 57 ALA B C 1
ATOM 2486 O O . ALA B 1 57 ? 26.431 51.461 22.998 1.00 14.87 57 ALA B O 1
ATOM 2488 N N . ALA B 1 58 ? 27.804 50.732 21.369 1.00 15.69 58 ALA B N 1
ATOM 2489 C CA . ALA B 1 58 ? 26.861 49.879 20.649 1.00 16.15 58 ALA B CA 1
ATOM 2490 C C . ALA B 1 58 ? 26.330 48.772 21.516 1.00 16.99 58 ALA B C 1
ATOM 2491 O O . ALA B 1 58 ? 25.172 48.448 21.421 1.00 16.83 58 ALA B O 1
ATOM 2493 N N . LYS B 1 59 ? 27.173 48.256 22.419 1.00 19.25 59 LYS B N 1
ATOM 2494 C CA . LYS B 1 59 ? 26.700 47.264 23.393 1.00 21.62 59 LYS B CA 1
ATOM 2495 C C . LYS B 1 59 ? 25.732 47.902 24.410 1.00 22.23 59 LYS B C 1
ATOM 2496 O O . LYS B 1 59 ? 24.824 47.228 24.909 1.00 22.91 59 LYS B O 1
ATOM 2502 N N . LYS B 1 60 ? 25.924 49.180 24.759 1.00 23.06 60 LYS B N 1
ATOM 2503 C CA . LYS B 1 60 ? 25.072 49.817 25.774 1.00 24.23 60 LYS B CA 1
ATOM 2504 C C . LYS B 1 60 ? 23.748 50.325 25.254 1.00 24.73 60 LYS B C 1
ATOM 2505 O O . LYS B 1 60 ? 22.818 50.605 26.026 1.00 24.43 60 LYS B O 1
ATOM 2511 N N . ALA B 1 61 ? 23.680 50.472 23.967 1.00 26.31 61 ALA B N 1
ATOM 2512 C CA . ALA B 1 61 ? 22.547 51.014 23.319 1.00 27.61 61 ALA B CA 1
ATOM 2513 C C . ALA B 1 61 ? 21.315 50.179 23.409 1.00 29.12 61 ALA B C 1
ATOM 2514 O O . ALA B 1 61 ? 21.306 48.984 23.139 1.00 30.00 61 ALA B O 1
ATOM 2516 N N . ALA B 1 62 ? 20.304 50.881 23.785 1.00 30.71 62 ALA B N 1
ATOM 2517 C CA . ALA B 1 62 ? 19.023 50.260 23.779 1.00 32.16 62 ALA B CA 1
ATOM 2518 C C . ALA B 1 62 ? 18.711 50.046 22.309 1.00 33.31 62 ALA B C 1
ATOM 2519 O O . ALA B 1 62 ? 19.019 50.864 21.454 1.00 34.17 62 ALA B O 1
ATOM 2521 N N . ASP B 1 63 ? 18.090 48.907 22.059 1.00 34.71 63 ASP B N 1
ATOM 2522 C CA . ASP B 1 63 ? 17.658 48.501 20.737 1.00 35.84 63 ASP B CA 1
ATOM 2523 C C . ASP B 1 63 ? 16.867 49.569 20.006 1.00 35.63 63 ASP B C 1
ATOM 2524 O O . ASP B 1 63 ? 15.921 50.132 20.529 1.00 35.67 63 ASP B O 1
ATOM 2529 N N . GLY B 1 64 ? 17.280 49.822 18.775 1.00 35.68 64 GLY B N 1
ATOM 2530 C CA . GLY B 1 64 ? 16.623 50.759 17.872 1.00 34.48 64 GLY B CA 1
ATOM 2531 C C . GLY B 1 64 ? 17.021 52.212 18.112 1.00 33.33 64 GLY B C 1
ATOM 2532 O O . GLY B 1 64 ? 16.370 53.130 17.607 1.00 34.25 64 GLY B O 1
ATOM 2533 N N . THR B 1 65 ? 18.093 52.438 18.890 1.00 31.44 65 THR B N 1
ATOM 2534 C CA . THR B 1 65 ? 18.622 53.775 19.216 1.00 28.97 65 THR B CA 1
ATOM 2535 C C . THR B 1 65 ? 19.765 54.092 18.270 1.00 26.80 65 THR B C 1
ATOM 2536 O O . THR B 1 65 ? 20.845 53.505 18.388 1.00 26.79 65 THR B O 1
ATOM 2540 N N . PRO B 1 66 ? 19.528 54.984 17.310 1.00 24.51 66 PRO B N 1
ATOM 2541 C CA . PRO B 1 66 ? 20.540 55.368 16.352 1.00 22.63 66 PRO B CA 1
ATOM 2542 C C . PRO B 1 66 ? 21.765 55.911 17.054 1.00 21.16 66 PRO B C 1
ATOM 2543 O O . PRO B 1 66 ? 21.663 56.425 18.164 1.00 20.31 66 PRO B O 1
ATOM 2547 N N . MET B 1 67 ? 22.931 55.782 16.422 1.00 20.70 67 MET B N 1
ATOM 2548 C CA . MET B 1 67 ? 24.190 56.189 17.028 1.00 19.14 67 MET B CA 1
ATOM 2549 C C . MET B 1 67 ? 24.994 56.953 15.989 1.00 18.12 67 MET B C 1
ATOM 2550 O O . MET B 1 67 ? 24.886 56.683 14.797 1.00 17.36 67 MET B O 1
ATOM 2555 N N . VAL B 1 68 ? 25.834 57.873 16.454 1.00 16.62 68 VAL B N 1
ATOM 2556 C CA . VAL B 1 68 ? 26.771 58.573 15.567 1.00 16.02 68 VAL B CA 1
ATOM 2557 C C . VAL B 1 68 ? 28.107 58.795 16.283 1.00 14.78 68 VAL B C 1
ATOM 2558 O O . VAL B 1 68 ? 28.126 59.223 17.419 1.00 15.06 68 VAL B O 1
ATOM 2562 N N . GLY B 1 69 ? 29.215 58.473 15.638 1.00 13.60 69 GLY B N 1
ATOM 2563 C CA . GLY B 1 69 ? 30.500 58.660 16.271 1.00 13.34 69 GLY B CA 1
ATOM 2564 C C . GLY B 1 69 ? 31.339 59.746 15.643 1.00 13.55 69 GLY B C 1
ATOM 2565 O O . GLY B 1 69 ? 31.348 59.927 14.420 1.00 11.58 69 GLY B O 1
ATOM 2566 N N . PHE B 1 70 ? 32.068 60.442 16.503 1.00 14.70 70 PHE B N 1
ATOM 2567 C CA . PHE B 1 70 ? 33.039 61.465 16.100 1.00 16.24 70 PHE B CA 1
ATOM 2568 C C . PHE B 1 70 ? 34.461 61.021 16.407 1.00 17.57 70 PHE B C 1
ATOM 2569 O O . PHE B 1 70 ? 34.726 60.443 17.460 1.00 17.39 70 PHE B O 1
ATOM 2577 N N . LYS B 1 71 ? 35.375 61.289 15.484 1.00 20.35 71 LYS B N 1
ATOM 2578 C CA . LYS B 1 71 ? 36.811 61.083 15.721 1.00 22.72 71 LYS B CA 1
ATOM 2579 C C . LYS B 1 71 ? 37.560 62.378 15.657 1.00 23.53 71 LYS B C 1
ATOM 2580 O O . LYS B 1 71 ? 37.320 63.190 14.773 1.00 23.77 71 LYS B O 1
ATOM 2586 N N . ALA B 1 72 ? 38.507 62.562 16.572 1.00 25.70 72 ALA B N 1
ATOM 2587 C CA . ALA B 1 72 ? 39.467 63.657 16.455 1.00 26.90 72 ALA B CA 1
ATOM 2588 C C . ALA B 1 72 ? 40.270 63.510 15.166 1.00 28.00 72 ALA B C 1
ATOM 2589 O O . ALA B 1 72 ? 40.262 64.412 14.314 1.00 29.29 72 ALA B O 1
ATOM 2591 N N . GLY B 1 73 ? 40.938 62.369 15.002 1.00 28.21 73 GLY B N 1
ATOM 2592 C CA . GLY B 1 73 ? 41.851 62.173 13.881 1.00 27.99 73 GLY B CA 1
ATOM 2593 C C . GLY B 1 73 ? 41.265 61.794 12.522 1.00 27.69 73 GLY B C 1
ATOM 2594 O O . GLY B 1 73 ? 40.378 62.470 11.978 1.00 28.18 73 GLY B O 1
ATOM 2595 N N . ARG B 1 74 ? 41.802 60.723 11.949 1.00 26.81 74 ARG B N 1
ATOM 2596 C CA . ARG B 1 74 ? 41.331 60.243 10.659 1.00 26.48 74 ARG B CA 1
ATOM 2597 C C . ARG B 1 74 ? 40.025 59.447 10.868 1.00 24.35 74 ARG B C 1
ATOM 2598 O O . ARG B 1 74 ? 39.986 58.548 11.713 1.00 23.93 74 ARG B O 1
ATOM 2606 N N . LEU B 1 75 ? 38.967 59.850 10.148 1.00 21.82 75 LEU B N 1
ATOM 2607 C CA . LEU B 1 75 ? 37.697 59.118 10.060 1.00 20.11 75 LEU B CA 1
ATOM 2608 C C . LEU B 1 75 ? 37.944 57.589 10.039 1.00 18.39 75 LEU B C 1
ATOM 2609 O O . LEU B 1 75 ? 38.865 57.125 9.391 1.00 16.95 75 LEU B O 1
ATOM 2614 N N . GLY B 1 76 ? 37.154 56.824 10.795 1.00 17.72 76 GLY B N 1
ATOM 2615 C CA . GLY B 1 76 ? 37.284 55.371 10.830 1.00 15.56 76 GLY B CA 1
ATOM 2616 C C . GLY B 1 76 ? 36.112 54.699 10.158 1.00 14.37 76 GLY B C 1
ATOM 2617 O O . GLY B 1 76 ? 35.330 55.355 9.484 1.00 14.42 76 GLY B O 1
ATOM 2618 N N . PHE B 1 77 ? 35.955 53.390 10.362 1.00 13.81 77 PHE B N 1
ATOM 2619 C CA . PHE B 1 77 ? 34.787 52.681 9.823 1.00 12.85 77 PHE B CA 1
ATOM 2620 C C . PHE B 1 77 ? 33.495 52.906 10.584 1.00 12.42 77 PHE B C 1
ATOM 2621 O O . PHE B 1 77 ? 32.414 52.867 9.998 1.00 12.06 77 PHE B O 1
ATOM 2629 N N . LEU B 1 78 ? 33.587 53.152 11.887 1.00 12.68 78 LEU B N 1
ATOM 2630 C CA . LEU B 1 78 ? 32.376 53.166 12.709 1.00 12.71 78 LEU B CA 1
ATOM 2631 C C . LEU B 1 78 ? 31.972 54.588 13.105 1.00 13.95 78 LEU B C 1
ATOM 2632 O O . LEU B 1 78 ? 30.838 54.809 13.543 1.00 14.21 78 LEU B O 1
ATOM 2637 N N . THR B 1 79 ? 32.907 55.535 12.944 1.00 14.07 79 THR B N 1
ATOM 2638 C CA . THR B 1 79 ? 32.630 56.957 13.063 1.00 14.94 79 THR B CA 1
ATOM 2639 C C . THR B 1 79 ? 32.046 57.620 11.764 1.00 15.30 79 THR B C 1
ATOM 2640 O O . THR B 1 79 ? 32.298 57.199 10.657 1.00 16.24 79 THR B O 1
ATOM 2644 N N . SER B 1 80 ? 31.262 58.668 11.910 1.00 15.52 80 SER B N 1
ATOM 2645 C CA . SER B 1 80 ? 30.630 59.319 10.758 1.00 15.20 80 SER B CA 1
ATOM 2646 C C . SER B 1 80 ? 31.166 60.758 10.467 1.00 14.62 80 SER B C 1
ATOM 2647 O O . SER B 1 80 ? 31.047 61.254 9.348 1.00 14.82 80 SER B O 1
ATOM 2650 N N . TYR B 1 81 ? 31.767 61.385 11.477 1.00 13.43 81 TYR B N 1
ATOM 2651 C CA . TYR B 1 81 ? 32.290 62.729 11.403 1.00 13.61 81 TYR B CA 1
ATOM 2652 C C . TYR B 1 81 ? 33.615 62.819 12.160 1.00 14.41 81 TYR B C 1
ATOM 2653 O O . TYR B 1 81 ? 33.806 62.117 13.173 1.00 13.84 81 TYR B O 1
ATOM 2662 N N . THR B 1 82 ? 34.514 63.684 11.681 1.00 14.37 82 THR B N 1
ATOM 2663 C CA . THR B 1 82 ? 35.593 64.186 12.542 1.00 15.57 82 THR B CA 1
ATOM 2664 C C . THR B 1 82 ? 35.034 65.247 13.497 1.00 16.54 82 THR B C 1
ATOM 2665 O O . THR B 1 82 ? 33.976 65.803 13.247 1.00 17.29 82 THR B O 1
ATOM 2669 N N . LEU B 1 83 ? 35.738 65.526 14.589 1.00 17.84 83 LEU B N 1
ATOM 2670 C CA . LEU B 1 83 ? 35.252 66.435 15.624 1.00 18.43 83 LEU B CA 1
ATOM 2671 C C . LEU B 1 83 ? 35.025 67.847 15.099 1.00 18.93 83 LEU B C 1
ATOM 2672 O O . LEU B 1 83 ? 34.033 68.519 15.451 1.00 19.66 83 LEU B O 1
ATOM 2677 N N . ASP B 1 84 ? 35.925 68.280 14.220 1.00 18.69 84 ASP B N 1
ATOM 2678 C CA . ASP B 1 84 ? 35.821 69.585 13.585 1.00 18.08 84 ASP B CA 1
ATOM 2679 C C . ASP B 1 84 ? 34.594 69.703 12.650 1.00 17.58 84 ASP B C 1
ATOM 2680 O O . ASP B 1 84 ? 34.221 70.808 12.227 1.00 16.73 84 ASP B O 1
ATOM 2685 N N . GLU B 1 85 ? 33.932 68.576 12.361 1.00 17.29 85 GLU B N 1
ATOM 2686 C CA . GLU B 1 85 ? 32.755 68.595 11.473 1.00 16.61 85 GLU B CA 1
ATOM 2687 C C . GLU B 1 85 ? 31.416 68.703 12.228 1.00 15.87 85 GLU B C 1
ATOM 2688 O O . GLU B 1 85 ? 30.333 68.459 11.666 1.00 15.86 85 GLU B O 1
ATOM 2694 N N . ILE B 1 86 ? 31.486 69.081 13.503 1.00 14.91 86 ILE B N 1
ATOM 2695 C CA . ILE B 1 86 ? 30.297 69.094 14.365 1.00 14.13 86 ILE B CA 1
ATOM 2696 C C . ILE B 1 86 ? 29.168 69.936 13.810 1.00 13.49 86 ILE B C 1
ATOM 2697 O O . ILE B 1 86 ? 28.018 69.511 13.830 1.00 12.87 86 ILE B O 1
ATOM 2702 N N . ASP B 1 87 ? 29.494 71.116 13.294 1.00 13.05 87 ASP B N 1
ATOM 2703 C CA . ASP B 1 87 ? 28.494 72.004 12.715 1.00 13.38 87 ASP B CA 1
ATOM 2704 C C . ASP B 1 87 ? 27.733 71.380 11.528 1.00 12.92 87 ASP B C 1
ATOM 2705 O O . ASP B 1 87 ? 26.514 71.576 11.397 1.00 12.57 87 ASP B O 1
ATOM 2710 N N . ARG B 1 88 ? 28.432 70.636 10.675 1.00 12.45 88 ARG B N 1
ATOM 2711 C CA . ARG B 1 88 ? 27.744 69.918 9.603 1.00 13.70 88 ARG B CA 1
ATOM 2712 C C . ARG B 1 88 ? 26.797 68.865 10.139 1.00 12.57 88 ARG B C 1
ATOM 2713 O O . ARG B 1 88 ? 25.679 68.711 9.635 1.00 11.08 88 ARG B O 1
ATOM 2721 N N . PHE B 1 89 ? 27.258 68.163 11.178 1.00 12.82 89 PHE B N 1
ATOM 2722 C CA . PHE B 1 89 ? 26.430 67.194 11.890 1.00 13.08 89 PHE B CA 1
ATOM 2723 C C . PHE B 1 89 ? 25.154 67.883 12.375 1.00 12.93 89 PHE B C 1
ATOM 2724 O O . PHE B 1 89 ? 24.069 67.406 12.077 1.00 12.77 89 PHE B O 1
ATOM 2732 N N . LEU B 1 90 ? 25.302 69.007 13.087 1.00 13.28 90 LEU B N 1
ATOM 2733 C CA . LEU B 1 90 ? 24.151 69.739 13.639 1.00 13.88 90 LEU B CA 1
ATOM 2734 C C . LEU B 1 90 ? 23.189 70.167 12.526 1.00 14.33 90 LEU B C 1
ATOM 2735 O O . LEU B 1 90 ? 21.982 70.014 12.666 1.00 14.18 90 LEU B O 1
ATOM 2740 N N . GLU B 1 91 ? 23.739 70.661 11.415 1.00 15.15 91 GLU B N 1
ATOM 2741 C CA . GLU B 1 91 ? 22.983 70.904 10.170 1.00 15.83 91 GLU B CA 1
ATOM 2742 C C . GLU B 1 91 ? 22.214 69.650 9.687 1.00 16.04 91 GLU B C 1
ATOM 2743 O O . GLU B 1 91 ? 21.009 69.743 9.418 1.00 15.89 91 GLU B O 1
ATOM 2749 N N . ASP B 1 92 ? 22.896 68.492 9.562 1.00 16.10 92 ASP B N 1
ATOM 2750 C CA . ASP B 1 92 ? 22.212 67.235 9.158 1.00 16.37 92 ASP B CA 1
ATOM 2751 C C . ASP B 1 92 ? 21.139 66.733 10.161 1.00 16.50 92 ASP B C 1
ATOM 2752 O O . ASP B 1 92 ? 20.086 66.254 9.739 1.00 15.76 92 ASP B O 1
ATOM 2757 N N . LEU B 1 93 ? 21.441 66.819 11.459 1.00 16.92 93 LEU B N 1
ATOM 2758 C CA . LEU B 1 93 ? 20.498 66.503 12.537 1.00 18.68 93 LEU B CA 1
ATOM 2759 C C . LEU B 1 93 ? 19.177 67.285 12.407 1.00 19.52 93 LEU B C 1
ATOM 2760 O O . LEU B 1 93 ? 18.098 66.687 12.480 1.00 18.90 93 LEU B O 1
ATOM 2765 N N . ARG B 1 94 ? 19.294 68.610 12.199 1.00 21.09 94 ARG B N 1
ATOM 2766 C CA . ARG B 1 94 ? 18.181 69.540 11.940 1.00 22.30 94 ARG B CA 1
ATOM 2767 C C . ARG B 1 94 ? 17.239 69.036 10.836 1.00 23.62 94 ARG B C 1
ATOM 2768 O O . ARG B 1 94 ? 16.036 68.876 11.058 1.00 23.66 94 ARG B O 1
ATOM 2776 N N . ASN B 1 95 ? 17.815 68.739 9.669 1.00 24.72 95 ASN B N 1
ATOM 2777 C CA . ASN B 1 95 ? 17.094 68.280 8.485 1.00 25.72 95 ASN B CA 1
ATOM 2778 C C . ASN B 1 95 ? 16.934 66.735 8.418 1.00 26.56 95 ASN B C 1
ATOM 2779 O O . ASN B 1 95 ? 16.490 66.170 7.383 1.00 26.55 95 ASN B O 1
ATOM 2784 N N . TRP B 1 96 ? 17.299 66.052 9.512 1.00 26.52 96 TRP B N 1
ATOM 2785 C CA . TRP B 1 96 ? 17.469 64.589 9.502 1.00 26.67 96 TRP B CA 1
ATOM 2786 C C . TRP B 1 96 ? 18.033 64.136 8.166 1.00 26.28 96 TRP B C 1
ATOM 2787 O O . TRP B 1 96 ? 17.433 63.332 7.467 1.00 26.50 96 TRP B O 1
ATOM 2798 N N . ASN B 1 97 ? 19.191 64.670 7.809 1.00 26.41 97 ASN B N 1
ATOM 2799 C CA . ASN B 1 97 ? 19.824 64.335 6.533 1.00 26.37 97 ASN B CA 1
ATOM 2800 C C . ASN B 1 97 ? 20.830 63.188 6.682 1.00 26.53 97 ASN B C 1
ATOM 2801 O O . ASN B 1 97 ? 22.042 63.375 6.520 1.00 26.51 97 ASN B O 1
ATOM 2806 N N . PHE B 1 98 ? 20.315 61.997 6.984 1.00 26.86 98 PHE B N 1
ATOM 2807 C CA . PHE B 1 98 ? 21.164 60.835 7.247 1.00 27.11 98 PHE B CA 1
ATOM 2808 C C . PHE B 1 98 ? 20.847 59.625 6.358 1.00 27.99 98 PHE B C 1
ATOM 2809 O O . PHE B 1 98 ? 19.682 59.359 6.049 1.00 27.79 98 PHE B O 1
ATOM 2817 N N . ARG B 1 99 ? 21.899 58.930 5.923 1.00 28.77 99 ARG B N 1
ATOM 2818 C CA . ARG B 1 99 ? 21.791 57.540 5.495 1.00 30.33 99 ARG B CA 1
ATOM 2819 C C . ARG B 1 99 ? 21.909 56.691 6.757 1.00 30.23 99 ARG B C 1
ATOM 2820 O O . ARG B 1 99 ? 22.777 56.915 7.594 1.00 30.17 99 ARG B O 1
ATOM 2828 N N . GLU B 1 100 ? 21.053 55.701 6.867 1.00 30.99 100 GLU B N 1
ATOM 2829 C CA . GLU B 1 100 ? 20.944 54.887 8.069 1.00 31.99 100 GLU B CA 1
ATOM 2830 C C . GLU B 1 100 ? 21.363 53.450 7.839 1.00 32.01 100 GLU B C 1
ATOM 2831 O O . GLU B 1 100 ? 20.644 52.728 7.158 1.00 33.06 100 GLU B O 1
ATOM 2837 N N . GLU B 1 101 ? 22.484 53.008 8.402 1.00 31.67 101 GLU B N 1
ATOM 2838 C CA . GLU B 1 101 ? 22.797 51.579 8.303 1.00 31.83 101 GLU B CA 1
ATOM 2839 C C . GLU B 1 101 ? 22.708 50.787 9.605 1.00 30.68 101 GLU B C 1
ATOM 2840 O O . GLU B 1 101 ? 22.909 51.332 10.690 1.00 30.53 101 GLU B O 1
ATOM 2846 N N . THR B 1 102 ? 22.373 49.505 9.476 1.00 29.50 102 THR B N 1
ATOM 2847 C CA . THR B 1 102 ? 22.399 48.568 10.597 1.00 28.44 102 THR B CA 1
ATOM 2848 C C . THR B 1 102 ? 23.571 47.589 10.481 1.00 27.38 102 THR B C 1
ATOM 2849 O O . THR B 1 102 ? 23.925 47.169 9.384 1.00 27.70 102 THR B O 1
ATOM 2853 N N . ARG B 1 103 ? 24.185 47.259 11.614 1.00 25.62 103 ARG B N 1
ATOM 2854 C CA . ARG B 1 103 ? 25.179 46.188 11.695 1.00 24.47 103 ARG B CA 1
ATOM 2855 C C . ARG B 1 103 ? 24.758 45.200 12.767 1.00 22.95 103 ARG B C 1
ATOM 2856 O O . ARG B 1 103 ? 24.390 45.605 13.867 1.00 22.10 103 ARG B O 1
ATOM 2864 N N . TRP B 1 104 ? 24.840 43.903 12.461 1.00 21.21 104 TRP B N 1
ATOM 2865 C CA . TRP B 1 104 ? 24.412 42.903 13.426 1.00 18.90 104 TRP B CA 1
ATOM 2866 C C . TRP B 1 104 ? 25.577 42.422 14.255 1.00 17.46 104 TRP B C 1
ATOM 2867 O O . TRP B 1 104 ? 26.719 42.463 13.836 1.00 17.41 104 TRP B O 1
ATOM 2878 N N . PHE B 1 105 ? 25.285 41.983 15.458 1.00 16.17 105 PHE B N 1
ATOM 2879 C CA . PHE B 1 105 ? 26.299 41.320 16.265 1.00 15.27 105 PHE B CA 1
ATOM 2880 C C . PHE B 1 105 ? 26.348 39.817 15.937 1.00 14.46 105 PHE B C 1
ATOM 2881 O O . PHE B 1 105 ? 25.434 39.263 15.298 1.00 13.24 105 PHE B O 1
ATOM 2889 N N . ILE B 1 106 ? 27.425 39.164 16.354 1.00 13.85 106 ILE B N 1
ATOM 2890 C CA . ILE B 1 106 ? 27.413 37.709 16.472 1.00 13.24 106 ILE B CA 1
ATOM 2891 C C . ILE B 1 106 ? 27.259 37.376 17.958 1.00 13.80 106 ILE B C 1
ATOM 2892 O O . ILE B 1 106 ? 27.584 38.196 18.829 1.00 13.34 106 ILE B O 1
ATOM 2897 N N . GLN B 1 107 ? 26.719 36.202 18.249 1.00 14.61 107 GLN B N 1
ATOM 2898 C CA . GLN B 1 107 ? 26.627 35.747 19.610 1.00 15.77 107 GLN B CA 1
ATOM 2899 C C . GLN B 1 107 ? 27.466 34.500 19.688 1.00 15.11 107 GLN B C 1
ATOM 2900 O O . GLN B 1 107 ? 27.592 33.753 18.712 1.00 14.43 107 GLN B O 1
ATOM 2906 N N . ILE B 1 108 ? 28.046 34.281 20.858 1.00 14.96 108 ILE B N 1
ATOM 2907 C CA . ILE B 1 108 ? 29.016 33.222 21.022 1.00 15.06 108 ILE B CA 1
ATOM 2908 C C . ILE B 1 108 ? 28.648 32.514 22.294 1.00 15.37 108 ILE B C 1
ATOM 2909 O O . ILE B 1 108 ? 28.544 33.150 23.344 1.00 15.93 108 ILE B O 1
ATOM 2914 N N . GLU B 1 109 ? 28.448 31.210 22.171 1.00 14.85 109 GLU B N 1
ATOM 2915 C CA . GLU B 1 109 ? 28.056 30.348 23.253 1.00 16.73 109 GLU B CA 1
ATOM 2916 C C . GLU B 1 109 ? 29.256 29.501 23.597 1.00 17.09 109 GLU B C 1
ATOM 2917 O O . GLU B 1 109 ? 29.866 28.914 22.706 1.00 16.66 109 GLU B O 1
ATOM 2923 N N . SER B 1 110 ? 29.589 29.438 24.885 1.00 17.90 110 SER B N 1
ATOM 2924 C CA . SER B 1 110 ? 30.662 28.587 25.355 1.00 19.52 110 SER B CA 1
ATOM 2925 C C . SER B 1 110 ? 30.479 28.340 26.826 1.00 21.52 110 SER B C 1
ATOM 2926 O O . SER B 1 110 ? 29.649 28.985 27.490 1.00 21.53 110 SER B O 1
ATOM 2929 N N . GLU B 1 111 ? 31.315 27.443 27.345 1.00 23.18 111 GLU B N 1
ATOM 2930 C CA . GLU B 1 111 ? 31.429 27.204 28.779 1.00 24.73 111 GLU B CA 1
ATOM 2931 C C . GLU B 1 111 ? 31.631 28.495 29.577 1.00 24.01 111 GLU B C 1
ATOM 2932 O O . GLU B 1 111 ? 31.422 28.528 30.780 1.00 25.54 111 GLU B O 1
ATOM 2938 N N . LEU B 1 112 ? 32.014 29.573 28.916 1.00 23.67 112 LEU B N 1
ATOM 2939 C CA . LEU B 1 112 ? 32.200 30.836 29.623 1.00 22.99 112 LEU B CA 1
ATOM 2940 C C . LEU B 1 112 ? 30.920 31.654 29.703 1.00 22.76 112 LEU B C 1
ATOM 2941 O O . LEU B 1 112 ? 30.888 32.679 30.358 1.00 23.45 112 LEU B O 1
ATOM 2946 N N . GLY B 1 113 ? 29.866 31.205 29.025 1.00 22.44 113 GLY B N 1
ATOM 2947 C CA . GLY B 1 113 ? 28.609 31.942 28.974 1.00 21.46 113 GLY B CA 1
ATOM 2948 C C . GLY B 1 113 ? 28.212 32.393 27.580 1.00 20.62 113 GLY B C 1
ATOM 2949 O O . GLY B 1 113 ? 28.531 31.747 26.595 1.00 21.60 113 GLY B O 1
ATOM 2950 N N . ASN B 1 114 ? 27.527 33.520 27.498 1.00 19.45 114 ASN B N 1
ATOM 2951 C CA . ASN B 1 114 ? 27.058 34.049 26.235 1.00 18.99 114 ASN B CA 1
ATOM 2952 C C . ASN B 1 114 ? 27.580 35.450 26.058 1.00 18.60 114 ASN B C 1
ATOM 2953 O O . ASN B 1 114 ? 27.283 36.326 26.849 1.00 17.97 114 ASN B O 1
ATOM 2958 N N . HIS B 1 115 ? 28.375 35.631 25.010 1.00 17.78 115 HIS B N 1
ATOM 2959 C CA . HIS B 1 115 ? 29.007 36.875 24.703 1.00 17.19 115 HIS B CA 1
ATOM 2960 C C . HIS B 1 115 ? 28.485 37.391 23.373 1.00 17.33 115 HIS B C 1
ATOM 2961 O O . HIS B 1 115 ? 28.010 36.618 22.530 1.00 17.47 115 HIS B O 1
ATOM 2968 N N . LEU B 1 116 ? 28.621 38.698 23.173 1.00 16.93 116 LEU B N 1
ATOM 2969 C CA . LEU B 1 116 ? 28.187 39.351 21.962 1.00 17.34 116 LEU B CA 1
ATOM 2970 C C . LEU B 1 116 ? 29.389 40.120 21.378 1.00 16.88 116 LEU B C 1
ATOM 2971 O O . LEU B 1 116 ? 30.148 40.714 22.126 1.00 17.42 116 LEU B O 1
ATOM 2976 N N . ALA B 1 117 ? 29.556 40.102 20.057 1.00 16.76 117 ALA B N 1
ATOM 2977 C CA . ALA B 1 117 ? 30.680 40.788 19.400 1.00 16.72 117 ALA B CA 1
ATOM 2978 C C . ALA B 1 117 ? 30.206 41.469 18.157 1.00 16.95 117 ALA B C 1
ATOM 2979 O O . ALA B 1 117 ? 29.368 40.916 17.433 1.00 17.40 117 ALA B O 1
ATOM 2981 N N . LEU B 1 118 ? 30.726 42.669 17.912 1.00 16.37 118 LEU B N 1
ATOM 2982 C CA . LEU B 1 118 ? 30.403 43.381 16.677 1.00 16.37 118 LEU B CA 1
ATOM 2983 C C . LEU B 1 118 ? 31.501 43.129 15.640 1.00 15.89 118 LEU B C 1
ATOM 2984 O O . LEU B 1 118 ? 31.242 43.159 14.439 1.00 16.56 118 LEU B O 1
ATOM 2989 N N . ASN B 1 119 ? 32.717 42.903 16.107 1.00 15.03 119 ASN B N 1
ATOM 2990 C CA . ASN B 1 119 ? 33.831 42.609 15.227 1.00 15.58 119 ASN B CA 1
ATOM 2991 C C . ASN B 1 119 ? 34.052 41.112 15.021 1.00 15.23 119 ASN B C 1
ATOM 2992 O O . ASN B 1 119 ? 33.902 40.621 13.901 1.00 16.19 119 ASN B O 1
ATOM 2997 N N . ASP B 1 120 ? 34.425 40.419 16.088 1.00 14.25 120 ASP B N 1
ATOM 2998 C CA . ASP B 1 120 ? 35.100 39.119 15.979 1.00 15.67 120 ASP B CA 1
ATOM 2999 C C . ASP B 1 120 ? 35.280 38.437 17.330 1.00 14.94 120 ASP B C 1
ATOM 3000 O O . ASP B 1 120 ? 35.187 39.074 18.365 1.00 14.64 120 ASP B O 1
ATOM 3005 N N . VAL B 1 121 ? 35.419 37.114 17.260 1.00 14.72 121 VAL B N 1
ATOM 3006 C CA . VAL B 1 121 ? 35.845 36.265 18.332 1.00 13.90 121 VAL B CA 1
ATOM 3007 C C . VAL B 1 121 ? 37.118 35.512 17.854 1.00 14.94 121 VAL B C 1
ATOM 3008 O O . VAL B 1 121 ? 37.196 35.029 16.729 1.00 13.84 121 VAL B O 1
ATOM 3012 N N . THR B 1 122 ? 38.123 35.454 18.723 1.00 16.20 122 THR B N 1
ATOM 3013 C CA . THR B 1 122 ? 39.379 34.809 18.426 1.00 16.23 122 THR B CA 1
ATOM 3014 C C . THR B 1 122 ? 39.603 33.669 19.417 1.00 16.29 122 THR B C 1
ATOM 3015 O O . THR B 1 122 ? 39.403 33.838 20.619 1.00 17.20 122 THR B O 1
ATOM 3019 N N . LEU B 1 123 ? 39.981 32.504 18.920 1.00 16.26 123 LEU B N 1
ATOM 3020 C CA . LEU B 1 123 ? 40.501 31.462 19.782 1.00 17.36 123 LEU B CA 1
ATOM 3021 C C . LEU B 1 123 ? 41.976 31.377 19.462 1.00 18.94 123 LEU B C 1
ATOM 3022 O O . LEU B 1 123 ? 42.361 31.394 18.276 1.00 20.44 123 LEU B O 1
ATOM 3027 N N . GLU B 1 124 ? 42.813 31.346 20.497 1.00 18.95 124 GLU B N 1
ATOM 3028 C CA . GLU B 1 124 ? 44.241 31.340 20.275 1.00 19.62 124 GLU B CA 1
ATOM 3029 C C . GLU B 1 124 ? 45.107 30.985 21.467 1.00 18.58 124 GLU B C 1
ATOM 3030 O O . GLU B 1 124 ? 44.830 31.328 22.602 1.00 17.26 124 GLU B O 1
ATOM 3036 N N . ARG B 1 125 ? 46.169 30.277 21.152 1.00 18.63 125 ARG B N 1
ATOM 3037 C CA . ARG B 1 125 ? 47.069 29.708 22.138 1.00 18.99 125 ARG B CA 1
ATOM 3038 C C . ARG B 1 125 ? 47.823 30.783 22.919 1.00 18.57 125 ARG B C 1
ATOM 3039 O O . ARG B 1 125 ? 47.901 31.919 22.479 1.00 17.78 125 ARG B O 1
ATOM 3047 N N . ASP B 1 126 ? 48.333 30.435 24.095 1.00 18.93 126 ASP B N 1
ATOM 3048 C CA . ASP B 1 126 ? 49.253 31.344 24.792 1.00 20.67 126 ASP B CA 1
ATOM 3049 C C . ASP B 1 126 ? 50.509 31.641 23.925 1.00 20.48 126 ASP B C 1
ATOM 3050 O O . ASP B 1 126 ? 50.895 30.827 23.087 1.00 19.84 126 ASP B O 1
ATOM 3055 N N . LEU B 1 127 ? 51.120 32.806 24.122 1.00 21.63 127 LEU B N 1
ATOM 3056 C CA . LEU B 1 127 ? 52.463 33.101 23.560 1.00 23.16 127 LEU B CA 1
ATOM 3057 C C . LEU B 1 127 ? 53.433 31.929 23.551 1.00 22.71 127 LEU B C 1
ATOM 3058 O O . LEU B 1 127 ? 54.074 31.674 22.548 1.00 23.59 127 LEU B O 1
ATOM 3063 N N . SER B 1 128 ? 53.514 31.194 24.650 1.00 22.82 128 SER B N 1
ATOM 3064 C CA . SER B 1 128 ? 54.460 30.087 24.744 1.00 23.31 128 SER B CA 1
ATOM 3065 C C . SER B 1 128 ? 53.829 28.689 24.717 1.00 23.21 128 SER B C 1
ATOM 3066 O O . SER B 1 128 ? 54.478 27.703 25.088 1.00 23.02 128 SER B O 1
ATOM 3069 N N . GLY B 1 129 ? 52.570 28.601 24.290 1.00 23.45 129 GLY B N 1
ATOM 3070 C CA . GLY B 1 129 ? 51.932 27.307 24.065 1.00 22.47 129 GLY B CA 1
ATOM 3071 C C . GLY B 1 129 ? 52.445 26.725 22.764 1.00 22.08 129 GLY B C 1
ATOM 3072 O O . GLY B 1 129 ? 53.069 27.434 22.000 1.00 21.77 129 GLY B O 1
ATOM 3073 N N . LYS B 1 130 ? 52.216 25.432 22.538 1.00 22.01 130 LYS B N 1
ATOM 3074 C CA . LYS B 1 130 ? 52.437 24.783 21.248 1.00 21.96 130 LYS B CA 1
ATOM 3075 C C . LYS B 1 130 ? 51.284 25.155 20.290 1.00 21.89 130 LYS B C 1
ATOM 3076 O O . LYS B 1 130 ? 50.280 25.742 20.693 1.00 21.09 130 LYS B O 1
ATOM 3082 N N . MET B 1 131 ? 51.409 24.772 19.030 1.00 21.55 131 MET B N 1
ATOM 3083 C CA . MET B 1 131 ? 50.298 24.942 18.115 1.00 21.95 131 MET B CA 1
ATOM 3084 C C . MET B 1 131 ? 49.222 23.929 18.508 1.00 21.08 131 MET B C 1
ATOM 3085 O O . MET B 1 131 ? 49.509 22.975 19.249 1.00 20.77 131 MET B O 1
ATOM 3090 N N . VAL B 1 132 ? 47.997 24.149 18.028 1.00 19.85 132 VAL B N 1
ATOM 3091 C CA . VAL B 1 132 ? 46.822 23.364 18.425 1.00 19.24 132 VAL B CA 1
ATOM 3092 C C . VAL B 1 132 ? 46.025 22.843 17.231 1.00 18.43 132 VAL B C 1
ATOM 3093 O O . VAL B 1 132 ? 45.747 23.600 16.309 1.00 16.99 132 VAL B O 1
ATOM 3097 N N . GLU B 1 133 ? 45.602 21.577 17.289 1.00 17.76 133 GLU B N 1
ATOM 3098 C CA . GLU B 1 133 ? 44.605 21.094 16.351 1.00 17.95 133 GLU B CA 1
ATOM 3099 C C . GLU B 1 133 ? 43.274 21.854 16.492 1.00 16.91 133 GLU B C 1
ATOM 3100 O O . GLU B 1 133 ? 42.671 21.911 17.564 1.00 16.75 133 GLU B O 1
ATOM 3106 N N . ILE B 1 134 ? 42.846 22.488 15.412 1.00 16.52 134 ILE B N 1
ATOM 3107 C CA . ILE B 1 134 ? 41.562 23.210 15.439 1.00 16.73 134 ILE B CA 1
ATOM 3108 C C . ILE B 1 134 ? 40.509 22.604 14.503 1.00 16.53 134 ILE B C 1
ATOM 3109 O O . ILE B 1 134 ? 40.776 22.433 13.326 1.00 15.72 134 ILE B O 1
ATOM 3114 N N . GLU B 1 135 ? 39.319 22.335 15.035 1.00 16.00 135 GLU B N 1
ATOM 3115 C CA . GLU B 1 135 ? 38.222 21.754 14.245 1.00 16.85 135 GLU B CA 1
ATOM 3116 C C . GLU B 1 135 ? 37.073 22.741 13.990 1.00 16.25 135 GLU B C 1
ATOM 3117 O O . GLU B 1 135 ? 36.532 23.341 14.931 1.00 15.75 135 GLU B O 1
ATOM 3123 N N . VAL B 1 136 ? 36.759 22.949 12.710 1.00 15.96 136 VAL B N 1
ATOM 3124 C CA . VAL B 1 136 ? 35.772 23.938 12.316 1.00 15.25 136 VAL B CA 1
ATOM 3125 C C . VAL B 1 136 ? 34.580 23.311 11.580 1.00 15.69 136 VAL B C 1
ATOM 3126 O O . VAL B 1 136 ? 34.687 22.943 10.422 1.00 14.41 136 VAL B O 1
ATOM 3130 N N . GLU B 1 137 ? 33.448 23.191 12.267 1.00 16.24 137 GLU B N 1
ATOM 3131 C CA . GLU B 1 137 ? 32.241 22.621 11.710 1.00 17.44 137 GLU B CA 1
ATOM 3132 C C . GLU B 1 137 ? 31.194 23.711 11.316 1.00 16.87 137 GLU B C 1
ATOM 3133 O O . GLU B 1 137 ? 30.539 24.301 12.181 1.00 17.00 137 GLU B O 1
ATOM 3139 N N . VAL B 1 138 ? 31.017 23.909 9.985 1.00 16.05 138 VAL B N 1
ATOM 3140 C CA . VAL B 1 138 ? 30.058 24.897 9.459 1.00 16.55 138 VAL B CA 1
ATOM 3141 C C . VAL B 1 138 ? 28.697 24.289 9.158 1.00 17.37 138 VAL B C 1
ATOM 3142 O O . VAL B 1 138 ? 28.515 23.569 8.179 1.00 18.11 138 VAL B O 1
ATOM 3146 N N . GLU B 1 139 ? 27.745 24.614 10.011 1.00 18.54 139 GLU B N 1
ATOM 3147 C CA . GLU B 1 139 ? 26.421 24.099 9.761 1.00 20.97 139 GLU B CA 1
ATOM 3148 C C . GLU B 1 139 ? 26.536 22.611 9.744 1.00 21.46 139 GLU B C 1
ATOM 3149 O O . GLU B 1 139 ? 27.169 21.977 10.598 1.00 22.02 139 GLU B O 1
ATOM 3155 N N . HIS B 1 140 ? 25.897 22.108 8.730 1.00 21.60 140 HIS B N 1
ATOM 3156 C CA . HIS B 1 140 ? 25.777 20.745 8.276 1.00 23.73 140 HIS B CA 1
ATOM 3157 C C . HIS B 1 140 ? 27.020 19.914 8.308 1.00 21.98 140 HIS B C 1
ATOM 3158 O O . HIS B 1 140 ? 27.230 18.998 9.098 1.00 21.63 140 HIS B O 1
ATOM 3165 N N . HIS B 1 141 ? 27.824 20.318 7.354 1.00 20.46 141 HIS B N 1
ATOM 3166 C CA . HIS B 1 141 ? 29.096 19.836 6.883 1.00 19.46 141 HIS B CA 1
ATOM 3167 C C . HIS B 1 141 ? 30.103 19.230 7.798 1.00 18.85 141 HIS B C 1
ATOM 3168 O O . HIS B 1 141 ? 30.187 19.466 8.995 1.00 18.63 141 HIS B O 1
ATOM 3175 N N . SER B 1 142 ? 30.876 18.377 7.109 1.00 17.69 142 SER B N 1
ATOM 3176 C CA . SER B 1 142 ? 32.033 17.718 7.667 1.00 17.74 142 SER B CA 1
ATOM 3177 C C . SER B 1 142 ? 32.969 18.858 8.008 1.00 17.10 142 SER B C 1
ATOM 3178 O O . SER B 1 142 ? 32.782 19.983 7.552 1.00 17.65 142 SER B O 1
ATOM 3181 N N . SER B 1 143 ? 33.966 18.555 8.823 1.00 16.48 143 SER B N 1
ATOM 3182 C CA . SER B 1 143 ? 34.826 19.620 9.314 1.00 15.99 143 SER B CA 1
ATOM 3183 C C . SER B 1 143 ? 36.047 19.994 8.515 1.00 15.64 143 SER B C 1
ATOM 3184 O O . SER B 1 143 ? 36.591 19.164 7.783 1.00 14.62 143 SER B O 1
ATOM 3187 N N . MET B 1 144 ? 36.458 21.247 8.655 1.00 15.50 144 MET B N 1
ATOM 3188 C CA . MET B 1 144 ? 37.799 21.638 8.236 1.00 16.39 144 MET B CA 1
ATOM 3189 C C . MET B 1 144 ? 38.728 21.603 9.466 1.00 16.89 144 MET B C 1
ATOM 3190 O O . MET B 1 144 ? 38.325 21.994 10.584 1.00 16.75 144 MET B O 1
ATOM 3195 N N . TRP B 1 145 ? 39.937 21.077 9.261 1.00 17.53 145 TRP B N 1
ATOM 3196 C CA . TRP B 1 145 ? 40.931 20.881 10.334 1.00 18.08 145 TRP B CA 1
ATOM 3197 C C . TRP B 1 145 ? 42.191 21.698 10.105 1.00 18.10 145 TRP B C 1
ATOM 3198 O O . TRP B 1 145 ? 42.778 21.639 9.015 1.00 18.56 145 TRP B O 1
ATOM 3209 N N . PHE B 1 146 ? 42.652 22.414 11.132 1.00 17.24 146 PHE B N 1
ATOM 3210 C CA . PHE B 1 146 ? 43.976 23.037 11.068 1.00 17.02 146 PHE B CA 1
ATOM 3211 C C . PHE B 1 146 ? 44.838 22.673 12.247 1.00 16.38 146 PHE B C 1
ATOM 3212 O O . PHE B 1 146 ? 44.325 22.383 13.339 1.00 17.85 146 PHE B O 1
ATOM 3220 N N . PHE B 1 147 ? 46.142 22.715 12.025 1.00 14.74 147 PHE B N 1
ATOM 3221 C CA . PHE B 1 147 ? 47.105 22.758 13.098 1.00 14.53 147 PHE B CA 1
ATOM 3222 C C . PHE B 1 147 ? 47.728 24.152 13.036 1.00 13.87 147 PHE B C 1
ATOM 3223 O O . PHE B 1 147 ? 48.511 24.442 12.139 1.00 13.46 147 PHE B O 1
ATOM 3231 N N . ALA B 1 148 ? 47.382 25.001 14.013 1.00 13.87 148 ALA B N 1
ATOM 3232 C CA . ALA B 1 148 ? 47.585 26.454 13.924 1.00 13.17 148 ALA B CA 1
ATOM 3233 C C . ALA B 1 148 ? 47.756 27.053 15.310 1.00 12.93 148 ALA B C 1
ATOM 3234 O O . ALA B 1 148 ? 47.721 26.341 16.302 1.00 12.73 148 ALA B O 1
ATOM 3236 N N . ASP B 1 149 ? 47.930 28.369 15.362 1.00 13.07 149 ASP B N 1
ATOM 3237 C CA . ASP B 1 149 ? 47.977 29.154 16.594 1.00 14.35 149 ASP B CA 1
ATOM 3238 C C . ASP B 1 149 ? 46.559 29.395 17.162 1.00 14.75 149 ASP B C 1
ATOM 3239 O O . ASP B 1 149 ? 46.421 29.734 18.336 1.00 15.03 149 ASP B O 1
ATOM 3244 N N . GLY B 1 150 ? 45.537 29.284 16.300 1.00 13.98 150 GLY B N 1
ATOM 3245 C CA . GLY B 1 150 ? 44.194 29.756 16.587 1.00 13.92 150 GLY B CA 1
ATOM 3246 C C . GLY B 1 150 ? 43.343 29.958 15.322 1.00 13.26 150 GLY B C 1
ATOM 3247 O O . GLY B 1 150 ? 43.733 29.568 14.219 1.00 13.02 150 GLY B O 1
ATOM 3248 N N . VAL B 1 151 ? 42.195 30.607 15.493 1.00 13.37 151 VAL B N 1
ATOM 3249 C CA . VAL B 1 151 ? 41.218 30.900 14.426 1.00 13.08 151 VAL B CA 1
ATOM 3250 C C . VAL B 1 151 ? 40.482 32.153 14.876 1.00 12.62 151 VAL B C 1
ATOM 3251 O O . VAL B 1 151 ? 40.229 32.343 16.071 1.00 11.67 151 VAL B O 1
ATOM 3255 N N . VAL B 1 152 ? 40.087 32.984 13.923 1.00 13.24 152 VAL B N 1
ATOM 3256 C CA . VAL B 1 152 ? 39.281 34.176 14.182 1.00 13.14 152 VAL B CA 1
ATOM 3257 C C . VAL B 1 152 ? 38.022 34.063 13.344 1.00 12.76 152 VAL B C 1
ATOM 3258 O O . VAL B 1 152 ? 38.147 33.805 12.144 1.00 12.77 152 VAL B O 1
ATOM 3262 N N . ILE B 1 153 ? 36.844 34.218 13.965 1.00 12.42 153 ILE B N 1
ATOM 3263 C CA . ILE B 1 153 ? 35.546 34.322 13.273 1.00 12.25 153 ILE B CA 1
ATOM 3264 C C . ILE B 1 153 ? 35.075 35.797 13.273 1.00 11.76 153 ILE B C 1
ATOM 3265 O O . ILE B 1 153 ? 34.914 36.420 14.325 1.00 10.95 153 ILE B O 1
ATOM 3270 N N . SER B 1 154 ? 34.821 36.344 12.100 1.00 11.38 154 SER B N 1
ATOM 3271 C CA . SER B 1 154 ? 34.607 37.777 12.001 1.00 11.53 154 SER B CA 1
ATOM 3272 C C . SER B 1 154 ? 33.331 38.196 11.283 1.00 11.26 154 SER B C 1
ATOM 3273 O O . SER B 1 154 ? 32.917 37.575 10.299 1.00 10.78 154 SER B O 1
ATOM 3276 N N . THR B 1 155 ? 32.722 39.289 11.740 1.00 10.70 155 THR B N 1
ATOM 3277 C CA . THR B 1 155 ? 31.666 39.891 10.953 1.00 10.92 155 THR B CA 1
ATOM 3278 C C . THR B 1 155 ? 32.272 40.668 9.772 1.00 10.17 155 THR B C 1
ATOM 3279 O O . THR B 1 155 ? 33.475 40.883 9.716 1.00 9.84 155 THR B O 1
ATOM 3283 N N . PRO B 1 156 ? 31.447 41.131 8.851 1.00 10.57 156 PRO B N 1
ATOM 3284 C CA . PRO B 1 156 ? 31.917 42.084 7.826 1.00 11.46 156 PRO B CA 1
ATOM 3285 C 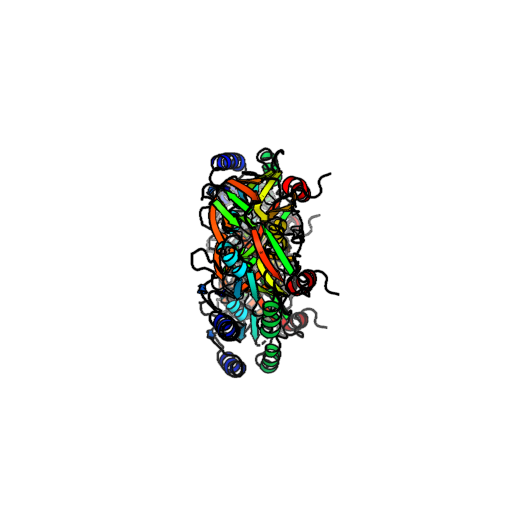C . PRO B 1 156 ? 32.591 43.343 8.465 1.00 12.89 156 PRO B C 1
ATOM 3286 O O . PRO B 1 156 ? 33.685 43.732 8.032 1.00 14.17 156 PRO B O 1
ATOM 3290 N N . THR B 1 157 ? 31.990 43.917 9.514 1.00 12.79 157 THR B N 1
ATOM 3291 C CA . THR B 1 157 ? 32.618 44.961 10.344 1.00 12.35 157 THR B CA 1
ATOM 3292 C C . THR B 1 157 ? 34.045 44.589 10.856 1.00 12.31 157 THR B C 1
ATOM 3293 O O . THR B 1 157 ? 34.979 45.379 10.795 1.00 11.58 157 THR B O 1
ATOM 3297 N N . GLY B 1 158 ? 34.207 43.380 11.365 1.00 11.08 158 GLY B N 1
ATOM 3298 C CA . GLY B 1 158 ? 35.488 42.994 11.904 1.00 10.40 158 GLY B CA 1
ATOM 3299 C C . GLY B 1 158 ? 36.473 42.629 10.820 1.00 10.49 158 GLY B C 1
ATOM 3300 O O . GLY B 1 158 ? 37.638 42.488 11.105 1.00 10.65 158 GLY B O 1
ATOM 3301 N N . SER B 1 159 ? 36.028 42.499 9.572 1.00 10.96 159 SER B N 1
ATOM 3302 C CA . SER B 1 159 ? 36.940 42.026 8.525 1.00 10.93 159 SER B CA 1
ATOM 3303 C C . SER B 1 159 ? 38.141 42.931 8.350 1.00 11.24 159 SER B C 1
ATOM 3304 O O . SER B 1 159 ? 39.194 42.477 7.894 1.00 10.77 159 SER B O 1
ATOM 3307 N N . THR B 1 160 ? 37.962 44.204 8.708 1.00 12.06 160 THR B N 1
ATOM 3308 C CA . THR B 1 160 ? 39.029 45.179 8.591 1.00 13.44 160 THR B CA 1
ATOM 3309 C C . THR B 1 160 ? 39.832 45.349 9.858 1.00 14.12 160 THR B C 1
ATOM 3310 O O . THR B 1 160 ? 40.581 46.305 9.977 1.00 14.28 160 THR B O 1
ATOM 3314 N N . ALA B 1 161 ? 39.710 44.423 10.823 1.00 14.34 161 ALA B N 1
ATOM 3315 C CA . ALA B 1 161 ? 40.465 44.566 12.051 1.00 15.72 161 ALA B CA 1
ATOM 3316 C C . ALA B 1 161 ? 41.737 43.689 12.087 1.00 16.88 161 ALA B C 1
ATOM 3317 O O . ALA B 1 161 ? 42.770 44.066 11.549 1.00 15.97 161 ALA B O 1
ATOM 3319 N N . TYR B 1 162 ? 41.610 42.526 12.713 1.00 18.41 162 TYR B N 1
ATOM 3320 C CA . TYR B 1 162 ? 42.694 41.541 12.873 1.00 19.47 162 TYR B CA 1
ATOM 3321 C C . TYR B 1 162 ? 42.755 40.563 11.715 1.00 18.95 162 TYR B C 1
ATOM 3322 O O . TYR B 1 162 ? 43.832 40.144 11.286 1.00 18.26 162 TYR B O 1
ATOM 3331 N N . SER B 1 163 ? 41.582 40.197 11.241 1.00 17.20 163 SER B N 1
ATOM 3332 C CA . SER B 1 163 ? 41.460 39.234 10.163 1.00 16.46 163 SER B CA 1
ATOM 3333 C C . SER B 1 163 ? 42.268 39.755 8.970 1.00 14.57 163 SER B C 1
ATOM 3334 O O . SER B 1 163 ? 42.958 39.001 8.288 1.00 14.11 163 SER B O 1
ATOM 3337 N N . LEU B 1 164 ? 42.164 41.043 8.710 1.00 14.76 164 LEU B N 1
ATOM 3338 C CA . LEU B 1 164 ? 42.866 41.690 7.619 1.00 15.68 164 LEU B CA 1
ATOM 3339 C C . LEU B 1 164 ? 44.403 41.613 7.766 1.00 16.38 164 LEU B C 1
ATOM 3340 O O . LEU B 1 164 ? 45.119 41.440 6.773 1.00 15.97 164 LEU B O 1
ATOM 3345 N N . SER B 1 165 ? 44.882 41.746 9.001 1.00 17.44 165 SER B N 1
ATOM 3346 C CA . SER B 1 165 ? 46.320 41.600 9.315 1.00 19.80 165 SER B CA 1
ATOM 3347 C C . SER B 1 165 ? 46.895 40.178 9.016 1.00 19.97 165 SER B C 1
ATOM 3348 O O . SER B 1 165 ? 48.072 40.026 8.799 1.00 19.64 165 SER B O 1
ATOM 3351 N N . ILE B 1 166 ? 46.049 39.156 8.971 1.00 21.23 166 ILE B N 1
ATOM 3352 C CA . ILE B 1 166 ? 46.512 37.769 8.796 1.00 21.55 166 ILE B CA 1
ATOM 3353 C C . ILE B 1 166 ? 46.183 37.202 7.386 1.00 21.47 166 ILE B C 1
ATOM 3354 O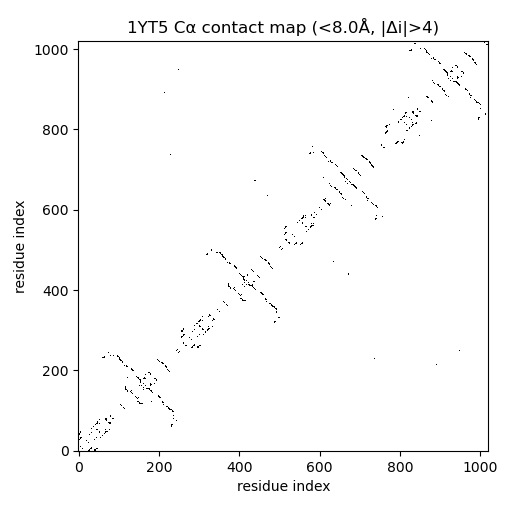 O . ILE B 1 166 ? 46.355 35.985 7.096 1.00 22.45 166 ILE B O 1
ATOM 3359 N N . GLY B 1 167 ? 45.718 38.079 6.499 1.00 19.69 167 GLY B N 1
ATOM 3360 C CA . GLY B 1 167 ? 45.478 37.700 5.111 1.00 17.70 167 GLY B CA 1
ATOM 3361 C C . GLY B 1 167 ? 44.027 37.506 4.746 1.00 16.96 167 GLY B C 1
ATOM 3362 O O . GLY B 1 167 ? 43.718 36.996 3.649 1.00 18.53 167 GLY B O 1
ATOM 3363 N N . GLY B 1 168 ? 43.120 37.901 5.638 1.00 14.83 168 GLY B N 1
ATOM 3364 C CA . GLY B 1 168 ? 41.704 37.907 5.311 1.00 12.26 168 GLY B CA 1
ATOM 3365 C C . GLY B 1 168 ? 41.375 38.954 4.236 1.00 9.64 168 GLY B C 1
ATOM 3366 O O . GLY B 1 168 ? 42.138 39.877 4.010 1.00 8.39 168 GLY B O 1
ATOM 3367 N N . PRO B 1 169 ? 40.247 38.792 3.548 1.00 8.08 169 PRO B N 1
ATOM 3368 C CA . PRO B 1 169 ? 39.803 39.775 2.561 1.00 6.62 169 PRO B CA 1
ATOM 3369 C C . PRO B 1 169 ? 39.166 41.009 3.202 1.00 5.59 169 PRO B C 1
ATOM 3370 O O . PRO B 1 169 ? 38.726 40.983 4.363 1.00 4.76 169 PRO B O 1
ATOM 3374 N N . ILE B 1 170 ? 39.116 42.092 2.442 1.00 5.34 170 ILE B N 1
ATOM 3375 C CA . ILE B 1 170 ? 38.252 43.223 2.805 1.00 6.52 170 ILE B CA 1
ATOM 3376 C C . ILE B 1 170 ? 36.777 42.924 2.445 1.00 7.10 170 ILE B C 1
ATOM 3377 O O . ILE B 1 170 ? 36.451 42.609 1.300 1.00 6.63 170 ILE B O 1
ATOM 3382 N N . ILE B 1 171 ? 35.885 42.976 3.425 1.00 7.72 171 ILE B N 1
ATOM 3383 C CA . ILE B 1 171 ? 34.491 42.621 3.165 1.00 8.23 171 ILE B CA 1
ATOM 3384 C C . ILE B 1 171 ? 33.624 43.846 3.399 1.00 8.02 171 ILE B C 1
ATOM 3385 O O . ILE B 1 171 ? 33.641 44.359 4.483 1.00 8.80 171 ILE B O 1
ATOM 3390 N N . PHE B 1 172 ? 32.937 44.347 2.371 1.00 7.87 172 PHE B N 1
ATOM 3391 C CA . PHE B 1 172 ? 32.073 45.537 2.502 1.00 7.39 172 PHE B CA 1
ATOM 3392 C C . PHE B 1 172 ? 31.038 45.248 3.597 1.00 8.40 172 PHE B C 1
ATOM 3393 O O . PHE B 1 172 ? 30.560 44.118 3.727 1.00 8.16 172 PHE B O 1
ATOM 3401 N N . PRO B 1 173 ? 30.680 46.254 4.388 1.00 9.37 173 PRO B N 1
ATOM 3402 C CA . PRO B 1 173 ? 29.859 46.019 5.587 1.00 10.45 173 PRO B CA 1
ATOM 3403 C C . PRO B 1 173 ? 28.430 45.565 5.250 1.00 11.48 173 PRO B C 1
ATOM 3404 O O . PRO B 1 173 ? 27.800 44.995 6.103 1.00 13.56 173 PRO B O 1
ATOM 3408 N N . GLU B 1 174 ? 27.945 45.743 4.022 1.00 12.19 174 GLU B N 1
ATOM 3409 C CA . GLU B 1 174 ? 26.611 45.256 3.694 1.00 12.28 174 GLU B CA 1
ATOM 3410 C C . GLU B 1 174 ? 26.524 43.732 3.410 1.00 10.82 174 GLU B C 1
ATOM 3411 O O . GLU B 1 174 ? 25.435 43.191 3.360 1.00 10.77 174 GLU B O 1
ATOM 3417 N N . CYS B 1 175 ? 27.646 43.067 3.167 1.00 9.62 175 CYS B N 1
ATOM 3418 C CA . CYS B 1 175 ? 27.610 41.633 2.819 1.00 9.70 175 CYS B CA 1
ATOM 3419 C C . CYS B 1 175 ? 26.957 40.776 3.897 1.00 9.40 175 CYS B C 1
ATOM 3420 O O . CYS B 1 175 ? 27.197 40.959 5.080 1.00 7.89 175 CYS B O 1
ATOM 3423 N N . GLU B 1 176 ? 26.193 39.770 3.483 1.00 9.99 176 GLU B N 1
ATOM 3424 C CA . GLU B 1 176 ? 25.576 38.880 4.473 1.00 9.28 176 GLU B CA 1
ATOM 3425 C C . GLU B 1 176 ? 26.423 37.627 4.658 1.00 8.69 176 GLU B C 1
ATOM 3426 O O . GLU B 1 176 ? 26.006 36.511 4.343 1.00 8.11 176 GLU B O 1
ATOM 3432 N N . VAL B 1 177 ? 27.600 37.812 5.258 1.00 7.78 177 VAL B N 1
ATOM 3433 C CA . VAL B 1 177 ? 28.533 36.712 5.400 1.00 6.96 177 VAL B CA 1
ATOM 3434 C C . VAL B 1 177 ? 29.256 36.784 6.721 1.00 8.13 177 VAL B C 1
ATOM 3435 O O . VAL B 1 177 ? 29.357 37.856 7.337 1.00 8.29 177 VAL B O 1
ATOM 3439 N N . LEU B 1 178 ? 29.774 35.622 7.133 1.00 7.88 178 LEU B N 1
ATOM 3440 C CA . LEU B 1 178 ? 30.728 35.506 8.196 1.00 8.66 178 LEU B CA 1
ATOM 3441 C C . LEU B 1 178 ? 32.035 35.111 7.568 1.00 9.52 178 LEU B C 1
ATOM 3442 O O . LEU B 1 178 ? 32.066 34.570 6.474 1.00 8.79 178 LEU B O 1
ATOM 3447 N N . GLU B 1 179 ? 33.113 35.328 8.321 1.00 10.52 179 GLU B N 1
ATOM 3448 C CA . GLU B 1 179 ? 34.457 35.068 7.869 1.00 11.25 179 GLU B CA 1
ATOM 3449 C C . GLU B 1 179 ? 35.209 34.228 8.941 1.00 11.86 179 GLU B C 1
ATOM 3450 O O . GLU B 1 179 ? 35.114 34.488 10.154 1.00 12.89 179 GLU B O 1
ATOM 3456 N N . ILE B 1 180 ? 35.912 33.198 8.473 1.00 11.39 180 ILE B N 1
ATOM 3457 C CA . ILE B 1 180 ? 36.701 32.281 9.290 1.00 11.16 180 ILE B CA 1
ATOM 3458 C C . ILE B 1 180 ? 38.144 32.314 8.763 1.00 11.17 180 ILE B C 1
ATOM 3459 O O . ILE B 1 180 ? 38.381 32.033 7.578 1.00 9.10 180 ILE B O 1
ATOM 3464 N N . SER B 1 181 ? 39.080 32.625 9.654 1.00 11.50 181 SER B N 1
ATOM 3465 C CA . SER B 1 181 ? 40.483 32.817 9.319 1.00 12.55 181 SER B CA 1
ATOM 3466 C C . SER B 1 181 ? 41.427 32.062 10.279 1.00 13.47 181 SER B C 1
ATOM 3467 O O . SER B 1 181 ? 41.607 32.492 11.385 1.00 14.00 181 SER B O 1
ATOM 3470 N N . PRO B 1 182 ? 42.106 31.005 9.836 1.00 14.82 182 PRO B N 1
ATOM 3471 C CA . PRO B 1 182 ? 43.155 30.372 10.650 1.00 14.36 182 PRO B CA 1
ATOM 3472 C C . PRO B 1 182 ? 44.328 31.360 10.912 1.00 15.46 182 PRO B C 1
ATOM 3473 O O . PRO B 1 182 ? 44.693 32.158 10.047 1.00 14.81 182 PRO B O 1
ATOM 3477 N N . ILE B 1 183 ? 44.871 31.354 12.136 1.00 15.38 183 ILE B N 1
ATOM 3478 C CA . ILE B 1 183 ? 45.989 32.199 12.474 1.00 14.01 183 ILE B CA 1
ATOM 3479 C C . ILE B 1 183 ? 47.235 31.330 12.409 1.00 14.44 183 ILE B C 1
ATOM 3480 O O . ILE B 1 183 ? 47.346 30.337 13.128 1.00 14.95 183 ILE B O 1
ATOM 3485 N N . ALA B 1 184 ? 48.158 31.694 11.530 1.00 14.53 184 ALA B N 1
ATOM 3486 C CA . ALA B 1 184 ? 49.428 30.979 11.312 1.00 13.77 184 ALA B CA 1
ATOM 3487 C C . ALA B 1 184 ? 49.317 29.468 11.188 1.00 13.70 184 ALA B C 1
ATOM 3488 O O . ALA B 1 184 ? 50.074 28.744 11.858 1.00 12.74 184 ALA B O 1
ATOM 3490 N N . PRO B 1 185 ? 48.460 28.969 10.292 1.00 13.27 185 PRO B N 1
ATOM 3491 C CA . PRO B 1 185 ? 48.306 27.512 10.167 1.00 14.02 185 PRO B CA 1
ATOM 3492 C C . PRO B 1 185 ? 49.562 26.945 9.505 1.00 15.81 185 PRO B C 1
ATOM 3493 O O . PRO B 1 185 ? 50.342 27.684 8.871 1.00 16.82 185 PRO B O 1
ATOM 3497 N N . GLN B 1 186 ? 49.777 25.647 9.678 1.00 17.51 186 GLN B N 1
ATOM 3498 C CA . GLN B 1 186 ? 50.740 24.903 8.868 1.00 18.03 186 GLN B CA 1
ATOM 3499 C C . GLN B 1 186 ? 50.125 24.431 7.533 1.00 17.20 186 GLN B C 1
ATOM 3500 O O . GLN B 1 186 ? 48.920 24.579 7.292 1.00 15.16 186 GLN B O 1
ATOM 3506 N N . PHE B 1 187 ? 50.984 23.939 6.650 1.00 17.06 187 PHE B N 1
ATOM 3507 C CA . PHE B 1 187 ? 50.618 23.654 5.269 1.00 18.02 187 PHE B CA 1
ATOM 3508 C C . PHE B 1 187 ? 50.069 24.871 4.513 1.00 17.01 187 PHE B C 1
ATOM 3509 O O . PHE B 1 187 ? 49.306 24.710 3.577 1.00 17.48 187 PHE B O 1
ATOM 3517 N N . PHE B 1 188 ? 50.471 26.083 4.902 1.00 16.38 188 PHE B N 1
ATOM 3518 C CA . PHE B 1 188 ? 50.240 27.290 4.063 1.00 15.44 188 PHE B CA 1
ATOM 3519 C C . PHE B 1 188 ? 48.770 27.662 3.839 1.00 15.05 188 PHE B C 1
ATOM 3520 O O . PHE B 1 188 ? 48.435 28.402 2.910 1.00 14.57 188 PHE B O 1
ATOM 3528 N N . LEU B 1 189 ? 47.907 27.151 4.707 1.00 14.48 189 LEU B N 1
ATOM 3529 C CA . LEU B 1 189 ? 46.468 27.373 4.608 1.00 14.07 189 LEU B CA 1
ATOM 3530 C C . LEU B 1 189 ? 46.071 28.773 5.043 1.00 15.11 189 LEU B C 1
ATOM 3531 O O . LEU B 1 189 ? 45.010 28.975 5.649 1.00 13.56 189 LEU B O 1
ATOM 3536 N N . THR B 1 190 ? 46.913 29.739 4.690 1.00 15.86 190 THR B N 1
ATOM 3537 C CA . THR B 1 190 ? 46.672 31.126 5.059 1.00 17.82 190 THR B CA 1
ATOM 3538 C C . THR B 1 190 ? 45.635 31.748 4.095 1.00 17.69 190 THR B C 1
ATOM 3539 O O . THR B 1 190 ? 45.970 32.590 3.233 1.00 18.26 190 THR B O 1
ATOM 3543 N N . ARG B 1 191 ? 44.388 31.277 4.224 1.00 15.71 191 ARG B N 1
ATOM 3544 C CA . ARG B 1 191 ? 43.265 31.757 3.415 1.00 13.39 191 ARG B CA 1
ATOM 3545 C C . ARG B 1 191 ? 42.054 31.695 4.310 1.00 11.82 191 ARG B C 1
ATOM 3546 O O . ARG B 1 191 ? 41.946 30.835 5.180 1.00 12.97 191 ARG B O 1
ATOM 3554 N N . SER B 1 192 ? 41.140 32.604 4.098 1.00 9.73 192 SER B N 1
ATOM 3555 C CA . SER B 1 192 ? 39.946 32.668 4.896 1.00 9.60 192 SER B CA 1
ATOM 3556 C C . SER B 1 192 ? 38.845 31.910 4.189 1.00 8.64 192 SER B C 1
ATOM 3557 O O . SER B 1 192 ? 38.946 31.646 2.996 1.00 7.62 192 SER B O 1
ATOM 3560 N N . VAL B 1 193 ? 37.760 31.630 4.926 1.00 8.95 193 VAL B N 1
ATOM 3561 C CA . VAL B 1 193 ? 36.567 30.995 4.371 1.00 7.21 193 VAL B CA 1
ATOM 3562 C C . VAL B 1 193 ? 35.403 31.907 4.650 1.00 7.35 193 VAL B C 1
ATOM 3563 O O . VAL B 1 193 ? 35.140 32.214 5.808 1.00 8.79 193 VAL B O 1
ATOM 3567 N N . VAL B 1 194 ? 34.648 32.262 3.609 1.00 7.13 194 VAL B N 1
ATOM 3568 C CA . VAL B 1 194 ? 33.487 33.130 3.712 1.00 6.62 194 VAL B CA 1
ATOM 3569 C C . VAL B 1 194 ? 32.224 32.278 3.530 1.00 7.81 194 VAL B C 1
ATOM 3570 O O . VAL B 1 194 ? 32.110 31.528 2.555 1.00 8.51 194 VAL B O 1
ATOM 3574 N N . ILE B 1 195 ? 31.305 32.359 4.494 1.00 7.16 195 ILE B N 1
ATOM 3575 C CA . ILE B 1 195 ? 30.077 31.561 4.522 1.00 7.70 195 ILE B CA 1
ATOM 3576 C C . ILE B 1 195 ? 28.890 32.535 4.678 1.00 7.02 195 ILE B C 1
ATOM 3577 O O . ILE B 1 195 ? 29.095 33.641 5.138 1.00 8.01 195 ILE B O 1
ATOM 3582 N N . PRO B 1 196 ? 27.676 32.167 4.303 1.00 6.27 196 PRO B N 1
ATOM 3583 C CA . PRO B 1 196 ? 26.514 33.057 4.513 1.00 7.15 196 PRO B CA 1
ATOM 3584 C C . PRO B 1 196 ? 26.266 33.320 6.023 1.00 7.54 196 PRO B C 1
ATOM 3585 O O . PRO B 1 196 ? 26.570 32.464 6.865 1.00 7.13 196 PRO B O 1
ATOM 3589 N N . SER B 1 197 ? 25.694 34.466 6.330 1.00 7.38 197 SER B N 1
ATOM 3590 C CA . SER B 1 197 ? 25.545 34.940 7.690 1.00 9.11 197 SER B CA 1
ATOM 3591 C C . SER B 1 197 ? 24.461 34.200 8.485 1.00 10.97 197 SER B C 1
ATOM 3592 O O . SER B 1 197 ? 24.406 34.324 9.703 1.00 11.93 197 SER B O 1
ATOM 3595 N N . ASN B 1 198 ? 23.595 33.449 7.803 1.00 12.01 198 ASN B N 1
ATOM 3596 C CA . ASN B 1 198 ? 22.614 32.603 8.502 1.00 13.05 198 ASN B CA 1
ATOM 3597 C C . ASN B 1 198 ? 23.139 31.198 8.829 1.00 13.67 198 ASN B C 1
ATOM 3598 O O . ASN B 1 198 ? 22.382 30.345 9.245 1.00 13.34 198 ASN B O 1
ATOM 3603 N N . PHE B 1 199 ? 24.439 30.962 8.630 1.00 14.18 199 PHE B N 1
ATOM 3604 C CA . PHE B 1 199 ? 25.058 29.675 8.962 1.00 14.69 199 PHE B CA 1
ATOM 3605 C C . PHE B 1 199 ? 25.757 29.754 10.320 1.00 15.57 199 PHE B C 1
ATOM 3606 O O . PHE B 1 199 ? 26.491 30.720 10.587 1.00 16.21 199 PHE B O 1
ATOM 3614 N N . LYS B 1 200 ? 25.565 28.737 11.155 1.00 15.29 200 LYS B N 1
ATOM 3615 C CA . LYS B 1 200 ? 26.289 28.608 12.434 1.00 15.74 200 LYS B CA 1
ATOM 3616 C C . LYS B 1 200 ? 27.659 27.934 12.239 1.00 14.17 200 LYS B C 1
ATOM 3617 O O . LYS B 1 200 ? 27.819 27.109 11.333 1.00 13.02 200 LYS B O 1
ATOM 3623 N N . VAL B 1 201 ? 28.622 28.282 13.095 1.00 13.20 201 VAL B N 1
ATOM 3624 C CA . VAL B 1 201 ? 29.939 27.654 13.095 1.00 13.37 201 VAL B CA 1
ATOM 3625 C C . VAL B 1 201 ? 30.262 27.076 14.473 1.00 12.91 201 VAL B C 1
ATOM 3626 O O . VAL B 1 201 ? 30.166 27.785 15.468 1.00 10.99 201 VAL B O 1
ATOM 3630 N N . VAL B 1 202 ? 30.664 25.796 14.525 1.00 12.71 202 VAL B N 1
ATOM 3631 C CA . VAL B 1 202 ? 31.252 25.232 15.750 1.00 12.47 202 VAL B CA 1
ATOM 3632 C C . VAL B 1 202 ? 32.787 25.134 15.663 1.00 13.67 202 VAL B C 1
ATOM 3633 O O . VAL B 1 202 ? 33.345 24.672 14.658 1.00 14.26 202 VAL B O 1
ATOM 3637 N N . VAL B 1 203 ? 33.485 25.643 16.667 1.00 14.30 203 VAL B N 1
ATOM 3638 C CA . VAL B 1 203 ? 34.951 25.546 16.658 1.00 14.84 203 VAL B CA 1
ATOM 3639 C C . VAL B 1 203 ? 35.345 24.786 17.882 1.00 15.66 203 VAL B C 1
ATOM 3640 O O . VAL B 1 203 ? 34.846 25.059 18.966 1.00 14.44 203 VAL B O 1
ATOM 3644 N N . GLU B 1 204 ? 36.207 23.780 17.690 1.00 17.68 204 GLU B N 1
ATOM 3645 C CA . GLU B 1 204 ? 36.707 22.937 18.795 1.00 18.63 204 GLU B CA 1
ATOM 3646 C C . GLU B 1 204 ? 38.229 22.812 18.756 1.00 19.04 204 GLU B C 1
ATOM 3647 O O . GLU B 1 204 ? 38.825 22.581 17.681 1.00 18.63 204 GLU B O 1
ATOM 3653 N N . SER B 1 205 ? 38.862 22.953 19.918 1.00 19.50 205 SER B N 1
ATOM 3654 C CA . SER B 1 205 ? 40.309 22.743 20.001 1.00 20.44 205 SER B CA 1
ATOM 3655 C C . SER B 1 205 ? 40.707 21.437 20.717 1.00 20.57 205 SER B C 1
ATOM 3656 O O . SER B 1 205 ? 39.924 20.878 21.493 1.00 20.13 205 SER B O 1
ATOM 3659 N N . GLN B 1 206 ? 41.904 20.942 20.391 1.00 20.16 206 GLN B N 1
ATOM 3660 C CA . GLN B 1 206 ? 42.575 19.850 21.098 1.00 20.12 206 GLN B CA 1
ATOM 3661 C C . GLN B 1 206 ? 42.517 20.083 22.625 1.00 19.79 206 GLN B C 1
ATOM 3662 O O . GLN B 1 206 ? 42.172 19.172 23.387 1.00 18.56 206 GLN B O 1
ATOM 3668 N N . ARG B 1 207 ? 42.870 21.301 23.057 1.00 19.51 207 ARG B N 1
ATOM 3669 C CA . ARG B 1 207 ? 42.966 21.655 24.488 1.00 20.58 207 ARG B CA 1
ATOM 3670 C C . ARG B 1 207 ? 42.420 23.097 24.702 1.00 20.41 207 ARG B C 1
ATOM 3671 O O . ARG B 1 207 ? 42.271 23.836 23.722 1.00 20.28 207 ARG B O 1
ATOM 3679 N N . ASP B 1 208 ? 42.125 23.487 25.949 1.00 20.67 208 ASP B N 1
ATOM 3680 C CA . ASP B 1 208 ? 41.683 24.865 26.298 1.00 21.21 208 ASP B CA 1
ATOM 3681 C C . ASP B 1 208 ? 42.660 25.879 25.697 1.00 20.05 208 ASP B C 1
ATOM 3682 O O . ASP B 1 208 ? 43.865 25.747 25.875 1.00 20.00 208 ASP B O 1
ATOM 3687 N N . ILE B 1 209 ? 42.163 26.883 24.986 1.00 18.96 209 ILE B N 1
ATOM 3688 C CA . ILE B 1 209 ? 43.005 28.014 24.602 1.00 16.75 209 ILE B CA 1
ATOM 3689 C C . ILE B 1 209 ? 42.226 29.281 24.902 1.00 16.41 209 ILE B C 1
ATOM 3690 O O . ILE B 1 209 ? 41.103 29.195 25.383 1.00 15.66 209 ILE B O 1
ATOM 3695 N N . ASN B 1 210 ? 42.797 30.446 24.604 1.00 15.67 210 ASN B N 1
ATOM 3696 C CA . ASN B 1 210 ? 42.176 31.696 24.985 1.00 15.16 210 ASN B CA 1
ATOM 3697 C C . ASN B 1 210 ? 41.109 32.159 24.010 1.00 15.03 210 ASN B C 1
ATOM 3698 O O . ASN B 1 210 ? 41.239 32.003 22.771 1.00 14.76 210 ASN B O 1
ATOM 3703 N N . MET B 1 211 ? 40.061 32.748 24.584 1.00 14.06 211 MET B N 1
ATOM 3704 C CA . MET B 1 211 ? 38.990 33.348 23.820 1.00 13.67 211 MET B CA 1
ATOM 3705 C C . MET B 1 211 ? 39.089 34.835 23.981 1.00 14.25 211 MET B C 1
ATOM 3706 O O . MET B 1 211 ? 39.058 35.326 25.101 1.00 15.80 211 MET B O 1
ATOM 3711 N N . LEU B 1 212 ? 39.252 35.558 22.881 1.00 14.55 212 LEU B N 1
ATOM 3712 C CA . LEU B 1 212 ? 39.110 37.020 22.914 1.00 15.16 212 LEU B CA 1
ATOM 3713 C C . LEU B 1 212 ? 37.807 37.431 22.182 1.00 15.20 212 LEU B C 1
ATOM 3714 O O . LEU B 1 212 ? 37.476 36.909 21.097 1.00 14.88 212 LEU B O 1
ATOM 3719 N N . VAL B 1 213 ? 37.048 38.328 22.795 1.00 15.63 213 VAL B N 1
ATOM 3720 C CA . VAL B 1 213 ? 35.787 38.771 22.218 1.00 16.86 213 VAL B CA 1
ATOM 3721 C C . VAL B 1 213 ? 35.957 40.236 21.906 1.00 17.81 213 VAL B C 1
ATOM 3722 O O . VAL B 1 213 ? 36.305 41.000 22.782 1.00 17.49 213 VAL B O 1
ATOM 3726 N N . ASP B 1 214 ? 35.815 40.591 20.620 1.00 19.12 214 ASP B N 1
ATOM 3727 C CA . ASP B 1 214 ? 36.202 41.923 20.135 1.00 19.76 214 ASP B CA 1
ATOM 3728 C C . ASP B 1 214 ? 37.593 42.389 20.645 1.00 19.99 214 ASP B C 1
ATOM 3729 O O . ASP B 1 214 ? 37.815 43.569 20.880 1.00 20.14 214 ASP B O 1
ATOM 3734 N N . GLY B 1 215 ? 38.534 41.461 20.778 1.00 20.28 215 GLY B N 1
ATOM 3735 C CA . GLY B 1 215 ? 39.873 41.793 21.265 1.00 21.04 215 GLY B CA 1
ATOM 3736 C C . GLY B 1 215 ? 40.033 41.968 22.774 1.00 22.57 215 GLY B C 1
ATOM 3737 O O . GLY B 1 215 ? 41.098 42.392 23.219 1.00 23.26 215 GLY B O 1
ATOM 3738 N N . VAL B 1 216 ? 38.998 41.620 23.559 1.00 22.10 216 VAL B N 1
ATOM 3739 C CA . VAL B 1 216 ? 39.036 41.682 25.003 1.00 20.63 216 VAL B CA 1
ATOM 3740 C C . VAL B 1 216 ? 39.206 40.249 25.482 1.00 21.16 216 VAL B C 1
ATOM 3741 O O . VAL B 1 216 ? 38.379 39.419 25.196 1.00 21.45 216 VAL B O 1
ATOM 3745 N N . LEU B 1 217 ? 40.269 39.954 26.204 1.00 22.16 217 LEU B N 1
ATOM 3746 C CA . LEU B 1 217 ? 40.463 38.615 26.730 1.00 24.56 217 LEU B CA 1
ATOM 3747 C C . LEU B 1 217 ? 39.306 38.261 27.683 1.00 25.62 217 LEU B C 1
ATOM 3748 O O . LEU B 1 217 ? 38.770 39.115 28.392 1.00 25.41 217 LEU B O 1
ATOM 3753 N N . THR B 1 218 ? 38.905 36.997 27.674 1.00 26.21 218 THR B N 1
ATOM 3754 C CA . THR B 1 218 ? 37.570 36.649 28.132 1.00 25.96 218 THR B CA 1
ATOM 3755 C C . THR B 1 218 ? 37.561 35.336 28.895 1.00 26.18 218 THR B C 1
ATOM 3756 O O . THR B 1 218 ? 36.574 35.030 29.574 1.00 27.81 218 THR B O 1
ATOM 3760 N N . GLY B 1 219 ? 38.664 34.586 28.831 1.00 25.33 219 GLY B N 1
ATOM 3761 C CA . GLY B 1 219 ? 38.776 33.293 29.504 1.00 24.52 219 GLY B CA 1
ATOM 3762 C C . GLY B 1 219 ? 39.284 32.205 28.585 1.00 23.80 219 GLY B C 1
ATOM 3763 O O . GLY B 1 219 ? 39.662 32.492 27.470 1.00 23.59 219 GLY B O 1
ATOM 3764 N N . LYS B 1 220 ? 39.292 30.959 29.037 1.00 24.27 220 LYS B N 1
ATOM 3765 C CA . LYS B 1 220 ? 39.762 29.840 28.206 1.00 24.91 220 LYS B CA 1
ATOM 3766 C C . LYS B 1 220 ? 38.671 28.809 27.834 1.00 25.31 220 LYS B C 1
ATOM 3767 O O . LYS B 1 220 ? 37.893 28.399 28.696 1.00 25.11 220 LYS B O 1
ATOM 3773 N N . THR B 1 221 ? 38.645 28.386 26.556 1.00 25.35 221 THR B N 1
ATOM 3774 C CA . THR B 1 221 ? 37.710 27.349 26.051 1.00 25.12 221 THR B CA 1
ATOM 3775 C C . THR B 1 221 ? 38.311 26.376 25.081 1.00 24.01 221 THR B C 1
ATOM 3776 O O . THR B 1 221 ? 39.293 26.672 24.436 1.00 24.53 221 THR B O 1
ATOM 3780 N N . LYS B 1 222 ? 37.606 25.262 24.940 1.00 22.74 222 LYS B N 1
ATOM 3781 C CA . LYS B 1 222 ? 37.853 24.169 24.023 1.00 22.06 222 LYS B CA 1
ATOM 3782 C C . LYS B 1 222 ? 36.731 24.099 22.950 1.00 21.06 222 LYS B C 1
ATOM 3783 O O . LYS B 1 222 ? 36.791 23.279 22.042 1.00 19.71 222 LYS B O 1
ATOM 3789 N N . ARG B 1 223 ? 35.688 24.918 23.084 1.00 19.83 223 ARG B N 1
ATOM 3790 C CA . ARG B 1 223 ? 34.551 24.824 22.172 1.00 19.53 223 ARG B CA 1
ATOM 3791 C C . ARG B 1 223 ? 33.711 26.085 22.221 1.00 18.86 223 ARG B C 1
ATOM 3792 O O . ARG B 1 223 ? 33.295 26.514 23.299 1.00 18.72 223 ARG B O 1
ATOM 3800 N N . ILE B 1 224 ? 33.470 26.677 21.051 1.00 17.39 224 ILE B N 1
ATOM 3801 C CA . ILE B 1 224 ? 32.530 27.808 20.919 1.00 16.11 224 ILE B CA 1
ATOM 3802 C C . ILE B 1 224 ? 31.511 27.550 19.809 1.00 15.98 224 ILE B C 1
ATOM 3803 O O . ILE B 1 224 ? 31.811 26.836 18.883 1.00 15.98 224 ILE B O 1
ATOM 3808 N N . GLU B 1 225 ? 30.312 28.112 19.925 1.00 15.19 225 GLU B N 1
ATOM 3809 C CA . GLU B 1 225 ? 29.345 28.076 18.825 1.00 16.48 225 GLU B CA 1
ATOM 3810 C C . GLU B 1 225 ? 28.992 29.532 18.502 1.00 15.25 225 GLU B C 1
ATOM 3811 O O . GLU B 1 225 ? 28.716 30.313 19.397 1.00 13.59 225 GLU B O 1
ATOM 3817 N N . VAL B 1 226 ? 29.038 29.880 17.216 1.00 14.21 226 VAL B N 1
ATOM 3818 C CA . VAL B 1 226 ? 28.929 31.247 16.796 1.00 14.48 226 VAL B CA 1
ATOM 3819 C C . VAL B 1 226 ? 27.824 31.384 15.766 1.00 15.03 226 VAL B C 1
ATOM 3820 O O . VAL B 1 226 ? 27.790 30.648 14.838 1.00 15.73 226 VAL B O 1
ATOM 3824 N N . LYS B 1 227 ? 26.935 32.349 15.931 1.00 15.62 227 LYS B N 1
ATOM 3825 C CA . LYS B 1 227 ? 25.954 32.683 14.913 1.00 17.02 227 LYS B CA 1
ATOM 3826 C C . LYS B 1 227 ? 25.605 34.182 14.942 1.00 17.65 227 LYS B C 1
ATOM 3827 O O . LYS B 1 227 ? 25.892 34.881 15.899 1.00 17.90 227 LYS B O 1
ATOM 3833 N N . LYS B 1 228 ? 24.984 34.648 13.869 1.00 18.07 228 LYS B N 1
ATOM 3834 C CA . LYS B 1 228 ? 24.484 35.985 13.759 1.00 17.82 228 LYS B CA 1
ATOM 3835 C C . LYS B 1 228 ? 23.431 36.167 14.846 1.00 18.43 228 LYS B C 1
ATOM 3836 O O . LYS B 1 228 ? 22.542 35.348 14.997 1.00 17.17 228 LYS B O 1
ATOM 3842 N N . SER B 1 229 ? 23.531 37.254 15.588 1.00 18.72 229 SER B N 1
ATOM 3843 C CA . SER B 1 229 ? 22.574 37.523 16.641 1.00 20.03 229 SER B CA 1
ATOM 3844 C C . SER B 1 229 ? 21.413 38.352 16.100 1.00 20.16 229 SER B C 1
ATOM 3845 O O . SER B 1 229 ? 21.480 38.873 15.001 1.00 20.03 229 SER B O 1
ATOM 3848 N N . ARG B 1 230 ? 20.351 38.453 16.882 1.00 20.99 230 ARG B N 1
ATOM 3849 C CA . ARG B 1 230 ? 19.177 39.272 16.570 1.00 22.43 230 ARG B CA 1
ATOM 3850 C C . ARG B 1 230 ? 19.484 40.758 16.815 1.00 22.44 230 ARG B C 1
ATOM 3851 O O . ARG B 1 230 ? 18.922 41.637 16.175 1.00 22.29 230 ARG B O 1
ATOM 3859 N N . ARG B 1 231 ? 20.392 40.994 17.751 1.00 22.75 231 ARG B N 1
ATOM 3860 C CA . ARG B 1 231 ? 20.892 42.294 18.095 1.00 24.06 231 ARG B CA 1
ATOM 3861 C C . ARG B 1 231 ? 21.673 42.968 16.974 1.00 24.15 231 ARG B C 1
ATOM 3862 O O . ARG B 1 231 ? 22.460 42.323 16.282 1.00 24.02 231 ARG B O 1
ATOM 3870 N N . TYR B 1 232 ? 21.484 44.284 16.855 1.00 24.43 232 TYR B N 1
ATOM 3871 C CA . TYR B 1 232 ? 22.128 45.098 15.830 1.00 24.77 232 TYR B CA 1
ATOM 3872 C C . TYR B 1 232 ? 22.321 46.537 16.326 1.00 24.59 232 TYR B C 1
ATOM 3873 O O . TYR B 1 232 ? 21.650 46.981 17.273 1.00 24.37 232 TYR B O 1
ATOM 3882 N N . VAL B 1 233 ? 23.238 47.264 15.686 1.00 24.05 233 VAL B N 1
ATOM 3883 C CA . VAL B 1 233 ? 23.448 48.684 15.975 1.00 23.54 233 VAL B CA 1
ATOM 3884 C C . VAL B 1 233 ? 23.007 49.508 14.758 1.00 23.36 233 VAL B C 1
ATOM 3885 O O . VAL B 1 233 ? 23.223 49.118 13.634 1.00 23.08 233 VAL B O 1
ATOM 3889 N N . ARG B 1 234 ? 22.363 50.642 14.986 1.00 23.76 234 ARG B N 1
ATOM 3890 C CA . ARG B 1 234 ? 21.926 51.543 13.910 1.00 23.76 234 ARG B CA 1
ATOM 3891 C C . ARG B 1 234 ? 22.878 52.727 13.903 1.00 22.83 234 ARG B C 1
ATOM 3892 O O . ARG B 1 234 ? 22.976 53.419 14.891 1.00 22.44 234 ARG B O 1
ATOM 3900 N N . ILE B 1 235 ? 23.582 52.939 12.796 1.00 22.37 235 ILE B N 1
ATOM 3901 C CA . ILE B 1 235 ? 24.559 53.994 12.701 1.00 22.04 235 ILE B CA 1
ATOM 3902 C C . ILE B 1 235 ? 24.144 54.996 11.630 1.00 22.59 235 ILE B C 1
ATOM 3903 O O . ILE B 1 235 ? 23.799 54.586 10.506 1.00 23.15 235 ILE B O 1
ATOM 3908 N N . LEU B 1 236 ? 24.179 56.289 11.980 1.00 21.46 236 LEU B N 1
ATOM 3909 C CA . LEU B 1 236 ? 23.754 57.351 11.078 1.00 21.61 236 LEU B CA 1
ATOM 3910 C C . LEU B 1 236 ? 24.960 57.916 10.322 1.00 21.36 236 LEU B C 1
ATOM 3911 O O . LEU B 1 236 ? 25.996 58.239 10.931 1.00 21.02 236 LEU B O 1
ATOM 3916 N N . ARG B 1 237 ? 24.816 58.001 9.001 1.00 20.69 237 ARG B N 1
ATOM 3917 C CA . ARG B 1 237 ? 25.843 58.568 8.123 1.00 20.66 237 ARG B CA 1
ATOM 3918 C C . ARG B 1 237 ? 25.328 59.813 7.394 1.00 20.18 237 ARG B C 1
ATOM 3919 O O . ARG B 1 237 ? 24.162 59.864 6.993 1.00 19.20 237 ARG B O 1
ATOM 3927 N N . PRO B 1 238 ? 26.205 60.795 7.199 1.00 20.38 238 PRO B N 1
ATOM 3928 C CA . PRO B 1 238 ? 25.974 61.856 6.201 1.00 20.90 238 PRO B CA 1
ATOM 3929 C C . PRO B 1 238 ? 25.858 61.211 4.820 1.00 21.71 238 PRO B C 1
ATOM 3930 O O . PRO B 1 238 ? 26.549 60.201 4.632 1.00 22.07 238 PRO B O 1
ATOM 3934 N N . PRO B 1 239 ? 25.041 61.723 3.888 1.00 22.06 239 PRO B N 1
ATOM 3935 C CA . PRO B 1 239 ? 24.985 61.150 2.521 1.00 22.38 239 PRO B CA 1
ATOM 3936 C C . PRO B 1 239 ? 26.342 61.097 1.803 1.00 22.41 239 PRO B C 1
ATOM 3937 O O . PRO B 1 239 ? 26.551 60.197 1.003 1.00 23.40 239 PRO B O 1
ATOM 3941 N N . GLU B 1 240 ? 27.247 62.028 2.079 1.00 22.05 240 GLU B N 1
ATOM 3942 C CA . GLU B 1 240 ? 28.570 61.990 1.463 1.00 22.26 240 GLU B CA 1
ATOM 3943 C C . GLU B 1 240 ? 29.511 60.894 2.012 1.00 21.32 240 GLU B C 1
ATOM 3944 O O . GLU B 1 240 ? 30.494 60.560 1.358 1.00 21.78 240 GLU B O 1
ATOM 3950 N N . TYR B 1 241 ? 29.245 60.362 3.210 1.00 19.51 241 TYR B N 1
ATOM 3951 C CA . TYR B 1 241 ? 30.150 59.373 3.807 1.00 17.89 241 TYR B CA 1
ATOM 3952 C C . TYR B 1 241 ? 30.409 58.233 2.824 1.00 16.41 241 TYR B C 1
ATOM 3953 O O . TYR B 1 241 ? 29.486 57.632 2.306 1.00 15.74 241 TYR B O 1
ATOM 3962 N N . ASP B 1 242 ? 31.677 57.964 2.573 1.00 15.16 242 ASP B N 1
ATOM 3963 C CA . ASP B 1 242 ? 32.082 56.921 1.658 1.00 14.10 242 ASP B CA 1
ATOM 3964 C C . ASP B 1 242 ? 33.104 56.037 2.358 1.00 13.53 242 ASP B C 1
ATOM 3965 O O . ASP B 1 242 ? 34.190 56.485 2.754 1.00 13.06 242 ASP B O 1
ATOM 3970 N N . TYR B 1 243 ? 32.731 54.772 2.487 1.00 13.26 243 TYR B N 1
ATOM 3971 C CA . TYR B 1 243 ? 33.516 53.770 3.170 1.00 14.18 243 TYR B CA 1
ATOM 3972 C C . TYR B 1 243 ? 34.820 53.414 2.376 1.00 13.25 243 TYR B C 1
ATOM 3973 O O . TYR B 1 243 ? 35.855 53.114 2.960 1.00 12.28 243 TYR B O 1
ATOM 3982 N N . VAL B 1 244 ? 34.759 53.490 1.053 1.00 11.77 244 VAL B N 1
ATOM 3983 C CA . VAL B 1 244 ? 35.922 53.291 0.214 1.00 11.62 244 VAL B CA 1
ATOM 3984 C C . VAL B 1 244 ? 37.064 54.338 0.370 1.00 11.89 244 VAL B C 1
ATOM 3985 O O . VAL B 1 244 ? 38.248 53.982 0.334 1.00 11.63 244 VAL B O 1
ATOM 3989 N N . THR B 1 245 ? 36.701 55.600 0.583 1.00 11.43 245 THR B N 1
ATOM 3990 C CA . THR B 1 245 ? 37.655 56.623 0.976 1.00 12.49 245 THR B CA 1
ATOM 3991 C C . THR B 1 245 ? 38.392 56.258 2.274 1.00 12.92 245 THR B C 1
ATOM 3992 O O . THR B 1 245 ? 39.592 56.540 2.400 1.00 13.71 245 THR B O 1
ATOM 3996 N N . VAL B 1 246 ? 37.691 55.625 3.217 1.00 11.92 246 VAL B N 1
ATOM 3997 C CA . VAL B 1 246 ? 38.313 55.180 4.447 1.00 11.83 246 VAL B CA 1
ATOM 3998 C C . VAL B 1 246 ? 39.205 53.947 4.242 1.00 12.45 246 VAL B C 1
ATOM 3999 O O . VAL B 1 246 ? 40.233 53.841 4.896 1.00 12.87 246 VAL B O 1
ATOM 4003 N N . ILE B 1 247 ? 38.806 53.026 3.359 1.00 11.90 247 ILE B N 1
ATOM 4004 C CA . ILE B 1 247 ? 39.646 51.906 2.956 1.00 11.64 247 ILE B CA 1
ATOM 4005 C C . ILE B 1 247 ? 40.967 52.453 2.364 1.00 11.83 247 ILE B C 1
ATOM 4006 O O . ILE B 1 247 ? 42.034 51.929 2.648 1.00 10.53 247 ILE B O 1
ATOM 4011 N N . ARG B 1 248 ? 40.894 53.528 1.574 1.00 11.48 248 ARG B N 1
ATOM 4012 C CA . ARG B 1 248 ? 42.113 54.111 1.010 1.00 12.26 248 ARG B CA 1
ATOM 4013 C C . ARG B 1 248 ? 42.906 54.866 2.083 1.00 13.95 248 ARG B C 1
ATOM 4014 O O . ARG B 1 248 ? 44.123 54.667 2.233 1.00 13.00 248 ARG B O 1
ATOM 4022 N N . ASP B 1 249 ? 42.213 55.739 2.821 1.00 15.35 249 ASP B N 1
ATOM 4023 C CA . ASP B 1 249 ? 42.871 56.641 3.759 1.00 16.54 249 ASP B CA 1
ATOM 4024 C C . ASP B 1 249 ? 43.425 55.888 4.974 1.00 16.28 249 ASP B C 1
ATOM 4025 O O . ASP B 1 249 ? 44.580 56.080 5.334 1.00 17.29 249 ASP B O 1
ATOM 4030 N N . LYS B 1 250 ? 42.641 54.987 5.553 1.00 15.88 250 LYS B N 1
ATOM 4031 C CA . LYS B 1 250 ? 42.992 54.363 6.828 1.00 15.17 250 LYS B CA 1
ATOM 4032 C C . LYS B 1 250 ? 43.673 52.985 6.715 1.00 14.66 250 LYS B C 1
ATOM 4033 O O . LYS B 1 250 ? 44.547 52.635 7.548 1.00 14.24 250 LYS B O 1
ATOM 4039 N N . LEU B 1 251 ? 43.262 52.184 5.726 1.00 13.02 251 LEU B N 1
ATOM 4040 C CA . LEU B 1 251 ? 43.902 50.874 5.523 1.00 12.31 251 LEU B CA 1
ATOM 4041 C C . LEU B 1 251 ? 45.030 50.908 4.515 1.00 12.27 251 LEU B C 1
ATOM 4042 O O . LEU B 1 251 ? 45.788 49.963 4.459 1.00 13.65 251 LEU B O 1
ATOM 4047 N N . GLY B 1 252 ? 45.126 51.958 3.707 1.00 10.88 252 GLY B N 1
ATOM 4048 C CA . GLY B 1 252 ? 46.146 51.999 2.687 1.00 11.49 252 GLY B CA 1
ATOM 4049 C C . GLY B 1 252 ? 45.910 51.090 1.492 1.00 11.93 252 GLY B C 1
ATOM 4050 O O . GLY B 1 252 ? 46.834 50.763 0.725 1.00 11.75 252 GLY B O 1
ATOM 4051 N N . TYR B 1 253 ? 44.666 50.680 1.298 1.00 12.05 253 TYR B N 1
ATOM 4052 C CA . TYR B 1 253 ? 44.371 49.804 0.169 1.00 11.49 253 TYR B CA 1
ATOM 4053 C C . TYR B 1 253 ? 43.712 50.572 -0.974 1.00 11.71 253 TYR B C 1
ATOM 4054 O O . TYR B 1 253 ? 42.657 51.229 -0.786 1.00 11.23 253 TYR B O 1
ATOM 4063 N N . GLY B 1 254 ? 44.306 50.457 -2.160 1.00 12.43 254 GLY B N 1
ATOM 4064 C CA . GLY B 1 254 ? 43.745 51.064 -3.355 1.00 13.16 254 GLY B CA 1
ATOM 4065 C C . GLY B 1 254 ? 44.000 52.550 -3.512 1.00 14.69 254 GLY B C 1
ATOM 4066 O O . GLY B 1 254 ? 43.303 53.219 -4.290 1.00 14.63 254 GLY B O 1
ATOM 4067 N N . ARG B 1 255 ? 44.991 53.078 -2.782 1.00 15.75 255 ARG B N 1
ATOM 4068 C CA . ARG B 1 255 ? 45.494 54.442 -3.006 1.00 16.57 255 ARG B CA 1
ATOM 4069 C C . ARG B 1 255 ? 46.078 54.597 -4.400 1.00 16.68 255 ARG B C 1
ATOM 4070 O O . ARG B 1 255 ? 46.857 53.755 -4.832 1.00 16.05 255 ARG B O 1
ATOM 4078 N N . ARG B 1 256 ? 45.737 55.683 -5.095 1.00 16.99 256 ARG B N 1
ATOM 4079 C CA . ARG B 1 256 ? 46.243 55.880 -6.462 1.00 17.61 256 ARG B CA 1
ATOM 4080 C C . ARG B 1 256 ? 47.765 56.078 -6.563 1.00 17.84 256 ARG B C 1
ATOM 4081 O O . ARG B 1 256 ? 48.322 56.877 -5.820 1.00 18.38 256 ARG B O 1
ATOM 4089 N N . MET C 1 1 ? 85.455 5.665 20.044 1.00 33.94 1 MET C N 1
ATOM 4090 C CA . MET C 1 1 ? 85.255 7.153 20.018 1.00 34.73 1 MET C CA 1
ATOM 4091 C C . MET C 1 1 ? 84.450 7.622 21.229 1.00 33.91 1 MET C C 1
ATOM 4092 O O . MET C 1 1 ? 83.656 6.856 21.812 1.00 33.42 1 MET C O 1
ATOM 4097 N N . LYS C 1 2 ? 84.680 8.878 21.611 1.00 33.01 2 LYS C N 1
ATOM 4098 C CA . LYS C 1 2 ? 84.118 9.418 22.851 1.00 32.74 2 LYS C CA 1
ATOM 4099 C C . LYS C 1 2 ? 82.700 9.982 22.623 1.00 31.82 2 LYS C C 1
ATOM 4100 O O . LYS C 1 2 ? 82.561 11.059 22.040 1.00 31.44 2 LYS C O 1
ATOM 4106 N N . ILE C 1 3 ? 81.668 9.259 23.087 1.00 30.70 3 ILE C N 1
ATOM 4107 C CA . ILE C 1 3 ? 80.276 9.573 22.723 1.00 30.47 3 ILE C CA 1
ATOM 4108 C C . ILE C 1 3 ? 79.323 9.920 23.893 1.00 30.19 3 ILE C C 1
ATOM 4109 O O . ILE C 1 3 ? 79.344 9.268 24.928 1.00 29.59 3 ILE C O 1
ATOM 4114 N N . ALA C 1 4 ? 78.505 10.965 23.706 1.00 29.81 4 ALA C N 1
ATOM 4115 C CA . ALA C 1 4 ? 77.470 11.336 24.683 1.00 29.97 4 ALA C CA 1
ATOM 4116 C C . ALA C 1 4 ? 76.046 11.132 24.160 1.00 30.14 4 ALA C C 1
ATOM 4117 O O . ALA C 1 4 ? 75.781 11.232 22.963 1.00 29.36 4 ALA C O 1
ATOM 4119 N N . ILE C 1 5 ? 75.126 10.860 25.076 1.00 30.99 5 ILE C N 1
ATOM 4120 C CA . ILE C 1 5 ? 73.759 10.562 24.689 1.00 32.05 5 ILE C CA 1
ATOM 4121 C C . ILE C 1 5 ? 72.763 11.370 25.507 1.00 33.04 5 ILE C C 1
ATOM 4122 O O . ILE C 1 5 ? 72.758 11.302 26.737 1.00 32.99 5 ILE C O 1
ATOM 4127 N N . LEU C 1 6 ? 71.925 12.136 24.810 1.00 33.77 6 LEU C N 1
ATOM 4128 C CA . LEU C 1 6 ? 70.876 12.900 25.470 1.00 35.36 6 LEU C CA 1
ATOM 4129 C C . LEU C 1 6 ? 69.476 12.505 24.942 1.00 36.90 6 LEU C C 1
ATOM 4130 O O . LEU C 1 6 ? 69.330 12.152 23.772 1.00 36.81 6 LEU C O 1
ATOM 4135 N N . TYR C 1 7 ? 68.473 12.538 25.827 1.00 39.06 7 TYR C N 1
ATOM 4136 C CA . TYR C 1 7 ? 67.081 12.209 25.492 1.00 40.96 7 TYR C CA 1
ATOM 4137 C C . TYR C 1 7 ? 66.077 13.245 25.975 1.00 42.73 7 TYR C C 1
ATOM 4138 O O . TYR C 1 7 ? 66.310 13.929 26.975 1.00 42.87 7 TYR C O 1
ATOM 4147 N N . ARG C 1 8 ? 64.945 13.331 25.275 1.00 45.08 8 ARG C N 1
ATOM 4148 C CA . ARG C 1 8 ? 63.780 14.104 25.734 1.00 47.36 8 ARG C CA 1
ATOM 4149 C C . ARG C 1 8 ? 63.203 13.496 27.036 1.00 48.55 8 ARG C C 1
ATOM 4150 O O . ARG C 1 8 ? 63.284 12.276 27.242 1.00 48.78 8 ARG C O 1
ATOM 4158 N N . GLU C 1 9 ? 62.643 14.352 27.903 1.00 50.04 9 GLU C N 1
ATOM 4159 C CA . GLU C 1 9 ? 62.213 13.965 29.264 1.00 51.41 9 GLU C CA 1
ATOM 4160 C C . GLU C 1 9 ? 61.051 12.971 29.338 1.00 51.72 9 GLU C C 1
ATOM 4161 O O . GLU C 1 9 ? 60.916 12.240 30.328 1.00 52.11 9 GLU C O 1
ATOM 4167 N N . GLU C 1 10 ? 60.215 12.951 28.301 1.00 52.08 10 GLU C N 1
ATOM 4168 C CA . GLU C 1 10 ? 59.213 11.895 28.131 1.00 52.45 10 GLU C CA 1
ATOM 4169 C C . GLU C 1 10 ? 59.922 10.562 27.923 1.00 52.40 10 GLU C C 1
ATOM 4170 O O . GLU C 1 10 ? 59.433 9.509 28.349 1.00 52.58 10 GLU C O 1
ATOM 4176 N N . ARG C 1 11 ? 61.085 10.633 27.275 1.00 52.13 11 ARG C N 1
ATOM 4177 C CA . ARG C 1 11 ? 61.736 9.476 26.677 1.00 52.05 11 ARG C CA 1
ATOM 4178 C C . ARG C 1 11 ? 62.805 8.905 27.589 1.00 51.76 11 ARG C C 1
ATOM 4179 O O . ARG C 1 11 ? 63.457 9.642 28.329 1.00 52.11 11 ARG C O 1
ATOM 4187 N N . GLU C 1 12 ? 62.959 7.583 27.549 1.00 51.11 12 GLU C N 1
ATOM 4188 C CA . GLU C 1 12 ? 64.006 6.901 28.295 1.00 50.31 12 GLU C CA 1
ATOM 4189 C C . GLU C 1 12 ? 64.559 5.712 27.504 1.00 49.52 12 GLU C C 1
ATOM 4190 O O . GLU C 1 12 ? 65.765 5.647 27.235 1.00 49.16 12 GLU C O 1
ATOM 4196 N N . LYS C 1 13 ? 63.671 4.792 27.113 1.00 48.59 13 LYS C N 1
ATOM 4197 C CA . LYS C 1 13 ? 64.082 3.527 26.495 1.00 47.61 13 LYS C CA 1
ATOM 4198 C C . LYS C 1 13 ? 64.716 3.707 25.127 1.00 47.07 13 LYS C C 1
ATOM 4199 O O . LYS C 1 13 ? 65.542 2.891 24.688 1.00 46.59 13 LYS C O 1
ATOM 4205 N N . GLU C 1 14 ? 64.299 4.791 24.474 1.00 46.63 14 GLU C N 1
ATOM 4206 C CA . GLU C 1 14 ? 64.919 5.326 23.270 1.00 45.88 14 GLU C CA 1
ATOM 4207 C C . GLU C 1 14 ? 66.415 5.411 23.518 1.00 45.19 14 GLU C C 1
ATOM 4208 O O . GLU C 1 14 ? 67.224 4.801 22.801 1.00 44.49 14 GLU C O 1
ATOM 4214 N N . GLY C 1 15 ? 66.756 6.138 24.581 1.00 45.00 15 GLY C N 1
ATOM 4215 C CA . GLY C 1 15 ? 68.131 6.331 25.002 1.00 44.71 15 GLY C CA 1
ATOM 4216 C C . GLY C 1 15 ? 68.843 5.036 25.306 1.00 44.50 15 GLY C C 1
ATOM 4217 O O . GLY C 1 15 ? 69.757 4.638 24.568 1.00 44.53 15 GLY C O 1
ATOM 4218 N N . GLU C 1 16 ? 68.395 4.375 26.376 1.00 44.04 16 GLU C N 1
ATOM 4219 C CA . GLU C 1 16 ? 69.009 3.151 26.891 1.00 43.57 16 GLU C CA 1
ATOM 4220 C C . GLU C 1 16 ? 69.372 2.147 25.803 1.00 43.18 16 GLU C C 1
ATOM 4221 O O . GLU C 1 16 ? 70.415 1.499 25.864 1.00 42.92 16 GLU C O 1
ATOM 4227 N N . PHE C 1 17 ? 68.512 2.031 24.800 1.00 43.15 17 PHE C N 1
ATOM 4228 C CA . PHE C 1 17 ? 68.707 1.021 23.772 1.00 43.19 17 PHE C CA 1
ATOM 4229 C C . PHE C 1 17 ? 69.751 1.420 22.737 1.00 42.71 17 PHE C C 1
ATOM 4230 O O . PHE C 1 17 ? 70.605 0.605 22.379 1.00 42.34 17 PHE C O 1
ATOM 4238 N N . LEU C 1 18 ? 69.694 2.682 22.293 1.00 42.61 18 LEU C N 1
ATOM 4239 C CA . LEU C 1 18 ? 70.798 3.294 21.543 1.00 42.05 18 LEU C CA 1
ATOM 4240 C C . LEU C 1 18 ? 72.082 3.245 22.367 1.00 41.24 18 LEU C C 1
ATOM 4241 O O . LEU C 1 18 ? 73.175 3.079 21.819 1.00 40.90 18 LEU C O 1
ATOM 4246 N N . LYS C 1 19 ? 71.930 3.357 23.687 1.00 40.77 19 LYS C N 1
ATOM 4247 C CA . LYS C 1 19 ? 73.029 3.095 24.622 1.00 40.41 19 LYS C CA 1
ATOM 4248 C C . LYS C 1 19 ? 73.506 1.644 24.562 1.00 40.09 19 LYS C C 1
ATOM 4249 O O . LYS C 1 19 ? 74.713 1.401 24.666 1.00 40.34 19 LYS C O 1
ATOM 4255 N N . GLU C 1 20 ? 72.587 0.683 24.398 1.00 39.42 20 GLU C N 1
ATOM 4256 C CA . GLU C 1 20 ? 73.008 -0.720 24.239 1.00 38.86 20 GLU C CA 1
ATOM 4257 C C . GLU C 1 20 ? 73.763 -0.878 22.925 1.00 38.20 20 GLU C C 1
ATOM 4258 O O . GLU C 1 20 ? 74.864 -1.433 22.893 1.00 37.84 20 GLU C O 1
ATOM 4264 N N . LYS C 1 21 ? 73.170 -0.356 21.854 1.00 37.45 21 LYS C N 1
ATOM 4265 C CA . LYS C 1 21 ? 73.708 -0.533 20.515 1.00 37.20 21 LYS C CA 1
ATOM 4266 C C . LYS C 1 21 ? 75.086 0.127 20.348 1.00 37.13 21 LYS C C 1
ATOM 4267 O O . LYS C 1 21 ? 76.063 -0.566 20.073 1.00 36.46 21 LYS C O 1
ATOM 4273 N N . ILE C 1 22 ? 75.146 1.456 20.529 1.00 37.55 22 ILE C N 1
ATOM 4274 C CA . ILE C 1 22 ? 76.372 2.262 20.344 1.00 37.46 22 ILE C CA 1
ATOM 4275 C C . ILE C 1 22 ? 77.580 1.755 21.163 1.00 37.50 22 ILE C C 1
ATOM 4276 O O . ILE C 1 22 ? 78.701 1.660 20.639 1.00 37.06 22 ILE C O 1
ATOM 4281 N N . SER C 1 23 ? 77.344 1.412 22.428 1.00 37.73 23 SER C N 1
ATOM 4282 C CA . SER C 1 23 ? 78.433 0.977 23.306 1.00 39.00 23 SER C CA 1
ATOM 4283 C C . SER C 1 23 ? 78.972 -0.421 22.962 1.00 39.70 23 SER C C 1
ATOM 4284 O O . SER C 1 23 ? 79.819 -0.964 23.686 1.00 39.65 23 SER C O 1
ATOM 4287 N N . LYS C 1 24 ? 78.482 -0.991 21.855 1.00 40.52 24 LYS C N 1
ATOM 4288 C CA . LYS C 1 24 ? 78.993 -2.265 21.342 1.00 41.18 24 LYS C CA 1
ATOM 4289 C C . LYS C 1 24 ? 80.425 -2.150 20.797 1.00 41.39 24 LYS C C 1
ATOM 4290 O O . LYS C 1 24 ? 81.132 -3.157 20.698 1.00 41.65 24 LYS C O 1
ATOM 4296 N N . GLU C 1 25 ? 80.843 -0.932 20.447 1.00 41.36 25 GLU C N 1
ATOM 4297 C CA . GLU C 1 25 ? 82.182 -0.699 19.907 1.00 41.29 25 GLU C CA 1
ATOM 4298 C C . GLU C 1 25 ? 82.873 0.493 20.598 1.00 40.89 25 GLU C C 1
ATOM 4299 O O . GLU C 1 25 ? 83.838 0.317 21.373 1.00 41.33 25 GLU C O 1
ATOM 4305 N N . HIS C 1 26 ? 82.365 1.691 20.323 1.00 39.80 26 HIS C N 1
ATOM 4306 C CA . HIS C 1 26 ? 82.825 2.919 20.960 1.00 38.93 26 HIS C CA 1
ATOM 4307 C C . HIS C 1 26 ? 82.315 2.959 22.410 1.00 38.64 26 HIS C C 1
ATOM 4308 O O . HIS C 1 26 ? 81.544 2.091 22.818 1.00 38.47 26 HIS C O 1
ATOM 4315 N N . GLU C 1 27 ? 82.737 3.964 23.181 1.00 38.41 27 GLU C N 1
ATOM 4316 C CA . GLU C 1 27 ? 82.297 4.109 24.581 1.00 38.09 27 GLU C CA 1
ATOM 4317 C C . GLU C 1 27 ? 81.419 5.339 24.843 1.00 37.72 27 GLU C C 1
ATOM 4318 O O . GLU C 1 27 ? 81.664 6.412 24.301 1.00 37.02 27 GLU C O 1
ATOM 4324 N N . V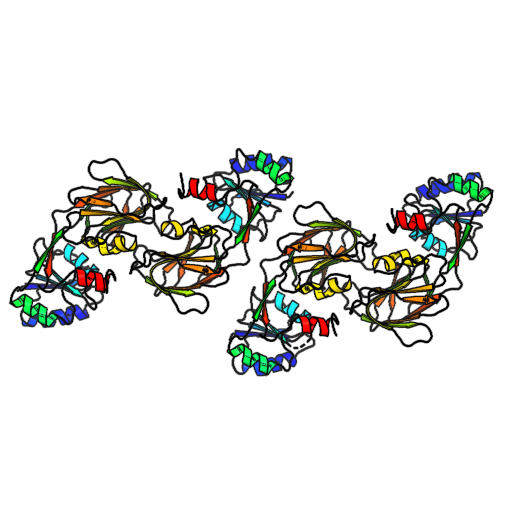AL C 1 28 ? 80.428 5.143 25.715 1.00 37.80 28 VAL C N 1
ATOM 4325 C CA . VAL C 1 28 ? 79.461 6.153 26.129 1.00 38.04 28 VAL C CA 1
ATOM 4326 C C . VAL C 1 28 ? 79.825 6.768 27.486 1.00 38.34 28 VAL C C 1
ATOM 4327 O O . VAL C 1 28 ? 79.635 6.165 28.552 1.00 37.68 28 VAL C O 1
ATOM 4331 N N . ILE C 1 29 ? 80.333 7.992 27.425 1.00 39.00 29 ILE C N 1
ATOM 4332 C CA . ILE C 1 29 ? 80.808 8.697 28.609 1.00 39.74 29 ILE C CA 1
ATOM 4333 C C . ILE C 1 29 ? 79.669 9.324 29.437 1.00 40.29 29 ILE C C 1
ATOM 4334 O O . ILE C 1 29 ? 79.726 9.321 30.666 1.00 40.22 29 ILE C O 1
ATOM 4339 N N . GLU C 1 30 ? 78.639 9.852 28.775 1.00 41.05 30 GLU C N 1
ATOM 4340 C CA . GLU C 1 30 ? 77.453 10.323 29.501 1.00 41.83 30 GLU C CA 1
ATOM 4341 C C . GLU C 1 30 ? 76.095 10.016 28.837 1.00 42.02 30 GLU C C 1
ATOM 4342 O O . GLU C 1 30 ? 76.023 9.673 27.651 1.00 41.31 30 GLU C O 1
ATOM 4348 N N . PHE C 1 31 ? 75.033 10.160 29.637 1.00 42.60 31 PHE C N 1
ATOM 4349 C CA . PHE C 1 31 ? 73.671 9.773 29.278 1.00 43.23 31 PHE C CA 1
ATOM 4350 C C . PHE C 1 31 ? 72.682 10.413 30.253 1.00 43.42 31 PHE C C 1
ATOM 4351 O O . PHE C 1 31 ? 72.774 10.199 31.460 1.00 43.34 31 PHE C O 1
ATOM 4359 N N . GLY C 1 32 ? 71.734 11.186 29.726 1.00 43.90 32 GLY C N 1
ATOM 4360 C CA . GLY C 1 32 ? 70.727 11.853 30.545 1.00 44.53 32 GLY C CA 1
ATOM 4361 C C . GLY C 1 32 ? 69.843 12.796 29.747 1.00 45.15 32 GLY C C 1
ATOM 4362 O O . GLY C 1 32 ? 70.073 12.995 28.544 1.00 45.03 32 GLY C O 1
ATOM 4363 N N . GLU C 1 33 ? 68.847 13.391 30.409 1.00 45.42 33 GLU C N 1
ATOM 4364 C CA . GLU C 1 33 ? 67.891 14.275 29.721 1.00 45.77 33 GLU C CA 1
ATOM 4365 C C . GLU C 1 33 ? 68.512 15.537 29.089 1.00 45.62 33 GLU C C 1
ATOM 4366 O O . GLU C 1 33 ? 69.260 16.277 29.735 1.00 45.05 33 GLU C O 1
ATOM 4372 N N . ALA C 1 34 ? 68.183 15.756 27.814 1.00 45.57 34 ALA C N 1
ATOM 4373 C CA . ALA C 1 34 ? 68.654 16.915 27.068 1.00 45.94 34 ALA C CA 1
ATOM 4374 C C . ALA C 1 34 ? 68.256 18.239 27.727 1.00 46.31 34 ALA C C 1
ATOM 4375 O O . ALA C 1 34 ? 68.876 19.276 27.471 1.00 46.06 34 ALA C O 1
ATOM 4377 N N . ASN C 1 35 ? 67.223 18.192 28.571 1.00 46.84 35 ASN C N 1
ATOM 4378 C CA . ASN C 1 35 ? 66.771 19.363 29.327 1.00 47.37 35 ASN C CA 1
ATOM 4379 C C . ASN C 1 35 ? 67.347 19.408 30.733 1.00 47.48 35 ASN C C 1
ATOM 4380 O O . ASN C 1 35 ? 66.604 19.602 31.698 1.00 47.76 35 ASN C O 1
ATOM 4385 N N . ALA C 1 36 ? 68.663 19.195 30.830 1.00 47.57 36 ALA C N 1
ATOM 4386 C CA . ALA C 1 36 ? 69.452 19.410 32.050 1.00 47.27 36 ALA C CA 1
ATOM 4387 C C . ALA C 1 36 ? 70.473 20.532 31.798 1.00 47.36 36 ALA C C 1
ATOM 4388 O O . ALA C 1 36 ? 70.816 20.827 30.644 1.00 47.24 36 ALA C O 1
ATOM 4390 N N . PRO C 1 37 ? 70.936 21.187 32.858 1.00 47.20 37 PRO C N 1
ATOM 4391 C CA . PRO C 1 37 ? 72.005 22.176 32.712 1.00 47.03 37 PRO C CA 1
ATOM 4392 C C . PRO C 1 37 ? 73.376 21.490 32.767 1.00 46.52 37 PRO C C 1
ATOM 4393 O O . PRO C 1 37 ? 73.493 20.374 33.289 1.00 46.32 37 PRO C O 1
ATOM 4397 N N . GLY C 1 38 ? 74.386 22.151 32.211 1.00 45.98 38 GLY C N 1
ATOM 4398 C CA . GLY C 1 38 ? 75.742 21.627 32.199 1.00 44.98 38 GLY C CA 1
ATOM 4399 C C . GLY C 1 38 ? 76.297 21.354 30.808 1.00 44.09 38 GLY C C 1
ATOM 4400 O O . GLY C 1 38 ? 75.622 20.779 29.952 1.00 43.67 38 GLY C O 1
ATOM 4401 N N . ARG C 1 39 ? 77.546 21.767 30.608 1.00 43.23 39 ARG C N 1
ATOM 4402 C CA . ARG C 1 39 ? 78.326 21.484 29.400 1.00 42.24 39 ARG C CA 1
ATOM 4403 C C . ARG C 1 39 ? 78.438 19.988 29.102 1.00 40.77 39 ARG C C 1
ATOM 4404 O O . ARG C 1 39 ? 78.608 19.165 30.004 1.00 40.17 39 ARG C O 1
ATOM 4412 N N . VAL C 1 40 ? 78.363 19.654 27.820 1.00 39.23 40 VAL C N 1
ATOM 4413 C CA . VAL C 1 40 ? 78.557 18.300 27.345 1.00 37.51 40 VAL C CA 1
ATOM 4414 C C . VAL C 1 40 ? 79.747 18.297 26.380 1.00 36.74 40 VAL C C 1
ATOM 4415 O O . VAL C 1 40 ? 79.716 18.997 25.368 1.00 36.53 40 VAL C O 1
ATOM 4419 N N . THR C 1 41 ? 80.791 17.519 26.717 1.00 35.63 41 THR C N 1
ATOM 4420 C CA . THR C 1 41 ? 81.973 17.394 25.898 1.00 35.28 41 THR C CA 1
ATOM 4421 C C . THR C 1 41 ? 82.086 15.933 25.402 1.00 34.04 41 THR C C 1
ATOM 4422 O O . THR C 1 41 ? 81.948 15.003 26.192 1.00 33.63 41 THR C O 1
ATOM 4426 N N . ALA C 1 42 ? 82.356 15.738 24.141 1.00 32.85 42 ALA C N 1
ATOM 4427 C CA . ALA C 1 42 ? 82.555 14.408 23.581 1.00 31.74 42 ALA C CA 1
ATOM 4428 C C . ALA C 1 42 ? 83.075 14.576 22.184 1.00 30.93 42 ALA C C 1
ATOM 4429 O O . ALA C 1 42 ? 83.039 15.685 21.650 1.00 30.35 42 ALA C O 1
ATOM 4431 N N . ASP C 1 43 ? 83.554 13.483 21.595 1.00 30.52 43 ASP C N 1
ATOM 4432 C CA . ASP C 1 43 ? 83.908 13.475 20.175 1.00 30.88 43 ASP C CA 1
ATOM 4433 C C . ASP C 1 43 ? 82.663 13.558 19.287 1.00 30.24 43 ASP C C 1
ATOM 4434 O O . ASP C 1 43 ? 82.752 13.989 18.141 1.00 30.12 43 ASP C O 1
ATOM 4439 N N . LEU C 1 44 ? 81.520 13.146 19.840 1.00 29.44 44 LEU C N 1
ATOM 4440 C CA . LEU C 1 44 ? 80.233 13.205 19.156 1.00 29.44 44 LEU C CA 1
ATOM 4441 C C . LEU C 1 44 ? 79.070 13.073 20.143 1.00 28.93 44 LEU C C 1
ATOM 4442 O O . LEU C 1 44 ? 79.142 12.308 21.100 1.00 28.86 44 LEU C O 1
ATOM 4447 N N . ILE C 1 45 ? 78.030 13.869 19.918 1.00 28.79 45 ILE C N 1
ATOM 4448 C CA . ILE C 1 45 ? 76.839 13.875 20.756 1.00 28.85 45 ILE C CA 1
ATOM 4449 C C . ILE C 1 45 ? 75.678 13.233 19.980 1.00 29.41 45 ILE C C 1
ATOM 4450 O O . ILE C 1 45 ? 75.483 13.505 18.788 1.00 29.06 45 ILE C O 1
ATOM 4455 N N . VAL C 1 46 ? 74.936 12.356 20.648 1.00 30.04 46 VAL C N 1
ATOM 4456 C CA . VAL C 1 46 ? 73.828 11.646 20.013 1.00 30.05 46 VAL C CA 1
ATOM 4457 C C . VAL C 1 46 ? 72.554 12.034 20.733 1.00 30.84 46 VAL C C 1
ATOM 4458 O O . VAL C 1 46 ? 72.437 11.883 21.957 1.00 30.51 46 VAL C O 1
ATOM 4462 N N . VAL C 1 47 ? 71.608 12.555 19.951 1.00 31.83 47 VAL C N 1
ATOM 4463 C CA . VAL C 1 47 ? 70.327 13.022 20.455 1.00 32.44 47 VAL C CA 1
ATOM 4464 C C . VAL C 1 47 ? 69.180 12.109 19.986 1.00 33.16 47 VAL C C 1
ATOM 4465 O O . VAL C 1 47 ? 69.115 11.714 18.812 1.00 32.72 47 VAL C O 1
ATOM 4469 N N . VAL C 1 48 ? 68.293 11.773 20.921 1.00 33.65 48 VAL C N 1
ATOM 4470 C CA . VAL C 1 48 ? 67.079 11.055 20.599 1.00 34.69 48 VAL C CA 1
ATOM 4471 C C . VAL C 1 48 ? 65.895 11.928 20.960 1.00 34.75 48 VAL C C 1
ATOM 4472 O O . VAL C 1 48 ? 65.660 12.229 22.143 1.00 35.21 48 VAL C O 1
ATOM 4476 N N . GLY C 1 49 ? 65.159 12.344 19.936 1.00 34.11 49 GLY C N 1
ATOM 4477 C CA . GLY C 1 49 ? 64.008 13.199 20.131 1.00 34.42 49 GLY C CA 1
ATOM 4478 C C . GLY C 1 49 ? 63.709 13.979 18.870 1.00 34.52 49 GLY C C 1
ATOM 4479 O O . GLY C 1 49 ? 64.091 13.566 17.773 1.00 34.52 49 GLY C O 1
ATOM 4480 N N . GLY C 1 50 ? 63.036 15.115 19.022 1.00 34.64 50 GLY C N 1
ATOM 4481 C CA . GLY C 1 50 ? 62.732 15.962 17.883 1.00 34.21 50 GLY C CA 1
ATOM 4482 C C . GLY C 1 50 ? 63.765 17.032 17.563 1.00 34.16 50 GLY C C 1
ATOM 4483 O O . GLY C 1 50 ? 64.852 17.080 18.134 1.00 33.90 50 GLY C O 1
ATOM 4484 N N . ASP C 1 51 ? 63.415 17.901 16.615 1.00 33.96 51 ASP C N 1
ATOM 4485 C CA . ASP C 1 51 ? 64.223 19.063 16.332 1.00 33.02 51 ASP C CA 1
ATOM 4486 C C . ASP C 1 51 ? 64.453 19.857 17.607 1.00 31.85 51 ASP C C 1
ATOM 4487 O O . ASP C 1 51 ? 65.535 20.392 17.807 1.00 31.65 51 ASP C O 1
ATOM 4492 N N . GLY C 1 52 ? 63.444 19.888 18.477 1.00 31.24 52 GLY C N 1
ATOM 4493 C CA . GLY C 1 52 ? 63.443 20.720 19.672 1.00 30.30 52 GLY C CA 1
ATOM 4494 C C . GLY C 1 52 ? 64.305 20.150 20.772 1.00 30.81 52 GLY C C 1
ATOM 4495 O O . GLY C 1 52 ? 64.823 20.882 21.632 1.00 31.35 52 GLY C O 1
ATOM 4496 N N . THR C 1 53 ? 64.491 18.838 20.752 1.00 29.64 53 THR C N 1
ATOM 4497 C CA . THR C 1 53 ? 65.474 18.252 21.628 1.00 29.31 53 THR C CA 1
ATOM 4498 C C . THR C 1 53 ? 66.913 18.528 21.124 1.00 29.06 53 THR C C 1
ATOM 4499 O O . THR C 1 53 ? 67.798 18.842 21.929 1.00 28.37 53 THR C O 1
ATOM 4503 N N . VAL C 1 54 ? 67.136 18.392 19.814 1.00 28.71 54 VAL C N 1
ATOM 4504 C CA . VAL C 1 54 ? 68.415 18.771 19.192 1.00 29.49 54 VAL C CA 1
ATOM 4505 C C . VAL C 1 54 ? 68.780 20.246 19.494 1.00 30.47 54 VAL C C 1
ATOM 4506 O O . VAL C 1 54 ? 69.902 20.561 19.879 1.00 30.06 54 VAL C O 1
ATOM 4510 N N . LEU C 1 55 ? 67.811 21.135 19.367 1.00 31.59 55 LEU C N 1
ATOM 4511 C CA . LEU C 1 55 ? 67.995 22.498 19.811 1.00 33.20 55 LEU C CA 1
ATOM 4512 C C . LEU C 1 55 ? 68.588 22.536 21.224 1.00 33.74 55 LEU C C 1
ATOM 4513 O O . LEU C 1 55 ? 69.636 23.141 21.444 1.00 34.38 55 LEU C O 1
ATOM 4518 N N . LYS C 1 56 ? 67.921 21.893 22.178 1.00 33.47 56 LYS C N 1
ATOM 4519 C CA . LYS C 1 56 ? 68.342 21.954 23.577 1.00 33.23 56 LYS C CA 1
ATOM 4520 C C . LYS C 1 56 ? 69.714 21.297 23.801 1.00 32.38 56 LYS C C 1
ATOM 4521 O O . LYS C 1 56 ? 70.486 21.706 24.688 1.00 32.52 56 LYS C O 1
ATOM 4527 N N . ALA C 1 57 ? 70.012 20.269 23.015 1.00 30.66 57 ALA C N 1
ATOM 4528 C CA . ALA C 1 57 ? 71.311 19.644 23.116 1.00 29.44 57 ALA C CA 1
ATOM 4529 C C . ALA C 1 57 ? 72.403 20.572 22.567 1.00 28.39 57 ALA C C 1
ATOM 4530 O O . ALA C 1 57 ? 73.463 20.681 23.160 1.00 27.98 57 ALA C O 1
ATOM 4532 N N . ALA C 1 58 ? 72.120 21.224 21.439 1.00 27.46 58 ALA C N 1
ATOM 4533 C CA . ALA C 1 58 ? 72.998 22.196 20.811 1.00 27.76 58 ALA C CA 1
ATOM 4534 C C . ALA C 1 58 ? 73.471 23.302 21.767 1.00 28.03 58 ALA C C 1
ATOM 4535 O O . ALA C 1 58 ? 74.573 23.802 21.624 1.00 26.75 58 ALA C O 1
ATOM 4537 N N . LYS C 1 59 ? 72.627 23.693 22.722 1.00 29.13 59 LYS C N 1
ATOM 4538 C CA . LYS C 1 59 ? 72.976 24.766 23.659 1.00 29.95 59 LYS C CA 1
ATOM 4539 C C . LYS C 1 59 ? 73.833 24.231 24.773 1.00 30.13 59 LYS C C 1
ATOM 4540 O O . LYS C 1 59 ? 74.434 24.992 25.508 1.00 31.24 59 LYS C O 1
ATOM 4546 N N . LYS C 1 60 ? 73.871 22.912 24.910 1.00 30.18 60 LYS C N 1
ATOM 4547 C CA . LYS C 1 60 ? 74.635 22.259 25.962 1.00 29.47 60 LYS C CA 1
ATOM 4548 C C . LYS C 1 60 ? 75.986 21.794 25.479 1.00 28.12 60 LYS C C 1
ATOM 4549 O O . LYS C 1 60 ? 76.831 21.425 26.287 1.00 28.30 60 LYS C O 1
ATOM 4555 N N . ALA C 1 61 ? 76.168 21.764 24.164 1.00 27.26 61 ALA C N 1
ATOM 4556 C CA . ALA C 1 61 ? 77.376 21.207 23.549 1.00 26.84 61 ALA C CA 1
ATOM 4557 C C . ALA C 1 61 ? 78.563 22.180 23.592 1.00 26.96 61 ALA C C 1
ATOM 4558 O O . ALA C 1 61 ? 78.401 23.391 23.283 1.00 27.78 61 ALA C O 1
ATOM 4560 N N . ALA C 1 62 ? 79.744 21.680 23.949 1.00 26.72 62 ALA C N 1
ATOM 4561 C CA . ALA C 1 62 ? 80.983 22.442 23.717 1.00 27.33 62 ALA C CA 1
ATOM 4562 C C . ALA C 1 62 ? 80.963 22.883 22.250 1.00 28.11 62 ALA C C 1
ATOM 4563 O O . ALA C 1 62 ? 80.615 22.103 21.359 1.00 27.92 62 ALA C O 1
ATOM 4565 N N . ASP C 1 63 ? 81.300 24.150 22.033 1.00 28.59 63 ASP C N 1
ATOM 4566 C CA . ASP C 1 63 ? 81.349 24.756 20.713 1.00 28.63 63 ASP C CA 1
ATOM 4567 C C . ASP C 1 63 ? 81.952 23.905 19.570 1.00 28.68 63 ASP C C 1
ATOM 4568 O O . ASP C 1 63 ? 83.047 23.315 19.676 1.00 27.05 63 ASP C O 1
ATOM 4573 N N . GLY C 1 64 ? 81.191 23.833 18.483 1.00 29.00 64 GLY C N 1
ATOM 4574 C CA . GLY C 1 64 ? 81.650 23.158 17.284 1.00 29.97 64 GLY C CA 1
ATOM 4575 C C . GLY C 1 64 ? 81.588 21.638 17.305 1.00 30.50 64 GLY C C 1
ATOM 4576 O O . GLY C 1 64 ? 81.982 20.984 16.336 1.00 30.32 64 GLY C O 1
ATOM 4577 N N . THR C 1 65 ? 81.076 21.061 18.384 1.00 31.33 65 THR C N 1
ATOM 4578 C CA . THR C 1 65 ? 81.084 19.614 18.507 1.00 32.93 65 THR C CA 1
ATOM 4579 C C . THR C 1 65 ? 80.052 18.973 17.550 1.00 33.10 65 THR C C 1
ATOM 4580 O O . THR C 1 65 ? 78.982 19.575 17.275 1.00 32.50 65 THR C O 1
ATOM 4584 N N . PRO C 1 66 ? 80.396 17.786 17.015 1.00 33.27 66 PRO C N 1
ATOM 4585 C CA . PRO C 1 66 ? 79.561 17.099 16.021 1.00 32.85 66 PRO C CA 1
ATOM 4586 C C . PRO C 1 66 ? 78.378 16.434 16.686 1.00 32.69 66 PRO C C 1
ATOM 4587 O O . PRO C 1 66 ? 78.539 15.779 17.727 1.00 32.26 66 PRO C O 1
ATOM 4591 N N . MET C 1 67 ? 77.211 16.583 16.066 1.00 32.59 67 MET C N 1
ATOM 4592 C CA . MET C 1 67 ? 75.953 16.139 16.655 1.00 32.59 67 MET C CA 1
ATOM 4593 C C . MET C 1 67 ? 75.135 15.368 15.648 1.00 31.99 67 MET C C 1
ATOM 4594 O O . MET C 1 67 ? 75.191 15.641 14.443 1.00 31.89 67 MET C O 1
ATOM 4599 N N . VAL C 1 68 ? 74.339 14.438 16.164 1.00 31.76 68 VAL C N 1
ATOM 4600 C CA . VAL C 1 68 ? 73.419 13.629 15.364 1.00 31.51 68 VAL C CA 1
ATOM 4601 C C . VAL C 1 68 ? 72.116 13.415 16.118 1.00 31.80 68 VAL C C 1
ATOM 4602 O O . VAL C 1 68 ? 72.117 13.131 17.328 1.00 31.67 68 VAL C O 1
ATOM 4606 N N . GLY C 1 69 ? 71.006 13.541 15.389 1.00 31.80 69 GLY C N 1
ATOM 4607 C CA . GLY C 1 69 ? 69.694 13.320 15.955 1.00 31.95 69 GLY C CA 1
ATOM 4608 C C . GLY C 1 69 ? 69.067 12.044 15.418 1.00 32.34 69 GLY C C 1
ATOM 4609 O O . GLY C 1 69 ? 69.301 11.674 14.252 1.00 32.01 69 GLY C O 1
ATOM 4610 N N . PHE C 1 70 ? 68.300 11.371 16.286 1.00 32.34 70 PHE C N 1
ATOM 4611 C CA . PHE C 1 70 ? 67.498 10.192 15.943 1.00 32.19 70 PHE C CA 1
ATOM 4612 C C . PHE C 1 70 ? 66.011 10.481 16.171 1.00 33.22 70 PHE C C 1
ATOM 4613 O O . PHE C 1 70 ? 65.653 11.412 16.920 1.00 33.52 70 PHE C O 1
ATOM 4621 N N . LEU C 1 75 ? 59.545 12.941 12.053 1.00 38.37 75 LEU C N 1
ATOM 4622 C CA . LEU C 1 75 ? 60.919 13.293 11.734 1.00 39.26 75 LEU C CA 1
ATOM 4623 C C . LEU C 1 75 ? 61.000 14.821 11.500 1.00 38.14 75 LEU C C 1
ATOM 4624 O O . LEU C 1 75 ? 59.969 15.505 11.558 1.00 39.09 75 LEU C O 1
ATOM 4629 N N . GLY C 1 76 ? 62.204 15.354 11.260 1.00 36.79 76 GLY C N 1
ATOM 4630 C CA . GLY C 1 76 ? 62.407 16.795 11.097 1.00 34.34 76 GLY C CA 1
ATOM 4631 C C . GLY C 1 76 ? 63.631 17.200 10.295 1.00 32.72 76 GLY C C 1
ATOM 4632 O O . GLY C 1 76 ? 64.220 16.390 9.603 1.00 32.38 76 GLY C O 1
ATOM 4633 N N . PHE C 1 77 ? 64.018 18.465 10.412 1.00 31.74 77 PHE C N 1
ATOM 4634 C CA . PHE C 1 77 ? 65.193 18.995 9.743 1.00 31.31 77 PHE C CA 1
ATOM 4635 C C . PHE C 1 77 ? 66.535 18.741 10.474 1.00 31.97 77 PHE C C 1
ATOM 4636 O O . PHE C 1 77 ? 67.552 18.549 9.821 1.00 32.22 77 PHE C O 1
ATOM 4644 N N . LEU C 1 78 ? 66.550 18.754 11.806 1.00 31.98 78 LEU C N 1
ATOM 4645 C CA . LEU C 1 78 ? 67.813 18.712 12.536 1.00 33.03 78 LEU C CA 1
ATOM 4646 C C . LEU C 1 78 ? 68.240 17.275 12.795 1.00 34.00 78 LEU C C 1
ATOM 4647 O O . LEU C 1 78 ? 69.320 17.008 13.314 1.00 33.59 78 LEU C O 1
ATOM 4652 N N . THR C 1 79 ? 67.366 16.352 12.427 1.00 34.92 79 THR C N 1
ATOM 4653 C CA . THR C 1 79 ? 67.620 14.950 12.657 1.00 36.14 79 THR C CA 1
ATOM 4654 C C . THR C 1 79 ? 68.190 14.296 11.399 1.00 36.47 79 THR C C 1
ATOM 4655 O O . THR C 1 79 ? 67.907 14.718 10.275 1.00 37.22 79 THR C O 1
ATOM 4659 N N . SER C 1 80 ? 68.988 13.258 11.585 1.00 36.60 80 SER C N 1
ATOM 4660 C CA . SER C 1 80 ? 69.633 12.627 10.448 1.00 37.16 80 SER C CA 1
ATOM 4661 C C . SER C 1 80 ? 69.282 11.119 10.289 1.00 37.62 80 SER C C 1
ATOM 4662 O O . SER C 1 80 ? 69.574 10.518 9.244 1.00 37.16 80 SER C O 1
ATOM 4665 N N . TYR C 1 81 ? 68.650 10.540 11.323 1.00 38.25 81 TYR C N 1
ATOM 4666 C CA . TYR C 1 81 ? 68.235 9.129 11.367 1.00 39.15 81 TYR C CA 1
ATOM 4667 C C . TYR C 1 81 ? 66.986 8.912 12.263 1.00 40.47 81 TYR C C 1
ATOM 4668 O O . TYR C 1 81 ? 66.695 9.715 13.165 1.00 39.78 81 TYR C O 1
ATOM 4677 N N . THR C 1 82 ? 66.275 7.805 12.003 1.00 42.08 82 THR C N 1
ATOM 4678 C CA . THR C 1 82 ? 65.148 7.300 12.813 1.00 43.59 82 THR C CA 1
ATOM 4679 C C . THR C 1 82 ? 65.686 6.295 13.846 1.00 44.68 82 THR C C 1
ATOM 4680 O O . THR C 1 82 ? 66.738 5.685 13.629 1.00 45.29 82 THR C O 1
ATOM 4684 N N . LEU C 1 83 ? 64.957 6.101 14.949 1.00 45.45 83 LEU C N 1
ATOM 4685 C CA . LEU C 1 83 ? 65.327 5.146 16.004 1.00 45.62 83 LEU C CA 1
ATOM 4686 C C . LEU C 1 83 ? 65.537 3.697 15.539 1.00 46.11 83 LEU C C 1
ATOM 4687 O O . LEU C 1 83 ? 65.928 2.846 16.331 1.00 46.00 83 LEU C O 1
ATOM 4692 N N . ASP C 1 84 ? 65.261 3.414 14.269 1.00 46.67 84 ASP C N 1
ATOM 4693 C CA . ASP C 1 84 ? 65.495 2.080 13.718 1.00 47.07 84 ASP C CA 1
ATOM 4694 C C . ASP C 1 84 ? 66.622 2.074 12.680 1.00 47.19 84 ASP C C 1
ATOM 4695 O O . ASP C 1 84 ? 66.893 1.060 12.026 1.00 47.07 84 ASP C O 1
ATOM 4700 N N . GLU C 1 85 ? 67.295 3.209 12.548 1.00 47.19 85 GLU C N 1
ATOM 4701 C CA . GLU C 1 85 ? 68.350 3.333 11.554 1.00 47.28 85 GLU C CA 1
ATOM 4702 C C . GLU C 1 85 ? 69.724 3.103 12.173 1.00 47.22 85 GLU C C 1
ATOM 4703 O O . GLU C 1 85 ? 70.735 3.051 11.464 1.00 47.33 85 GLU C O 1
ATOM 4709 N N . ILE C 1 86 ? 69.736 2.911 13.494 1.00 47.16 86 ILE C N 1
ATOM 4710 C CA . ILE C 1 86 ? 70.964 2.664 14.269 1.00 46.93 86 ILE C CA 1
ATOM 4711 C C . ILE C 1 86 ? 72.004 1.844 13.521 1.00 46.55 86 ILE C C 1
ATOM 4712 O O . ILE C 1 86 ? 73.205 2.114 13.629 1.00 46.27 86 ILE C O 1
ATOM 4717 N N . ASP C 1 87 ? 71.533 0.835 12.785 1.00 46.16 87 ASP C N 1
ATOM 4718 C CA . ASP C 1 87 ? 72.396 -0.019 11.981 1.00 45.78 87 ASP C CA 1
ATOM 4719 C C . ASP C 1 87 ? 73.179 0.796 10.962 1.00 45.44 87 ASP C C 1
ATOM 4720 O O . ASP C 1 87 ? 74.402 0.682 10.887 1.00 45.14 87 ASP C O 1
ATOM 4725 N N . ARG C 1 88 ? 72.464 1.635 10.209 1.00 45.03 88 ARG C N 1
ATOM 4726 C CA . ARG C 1 88 ? 73.053 2.429 9.125 1.00 44.65 88 ARG C CA 1
ATOM 4727 C C . ARG C 1 88 ? 74.066 3.423 9.688 1.00 44.13 88 ARG C C 1
ATOM 4728 O O . ARG C 1 88 ? 75.134 3.648 9.103 1.00 44.23 88 ARG C O 1
ATOM 4736 N N . PHE C 1 89 ? 73.709 3.991 10.840 1.00 43.63 89 PHE C N 1
ATOM 4737 C CA . PHE C 1 89 ? 74.518 4.956 11.590 1.00 42.86 89 PHE C CA 1
ATOM 4738 C C . PHE C 1 89 ? 75.859 4.353 12.051 1.00 42.18 89 PHE C C 1
ATOM 4739 O O . PHE C 1 89 ? 76.924 4.884 11.725 1.00 41.55 89 PHE C O 1
ATOM 4747 N N . LEU C 1 90 ? 75.795 3.214 12.749 1.00 41.81 90 LEU C N 1
ATOM 4748 C CA . LEU C 1 90 ? 76.989 2.536 13.289 1.00 41.24 90 LEU C CA 1
ATOM 4749 C C . LEU C 1 90 ? 77.955 2.061 12.205 1.00 41.22 90 LEU C C 1
ATOM 4750 O O . LEU C 1 90 ? 79.161 2.095 12.399 1.00 41.05 90 LEU C O 1
ATOM 4755 N N . GLU C 1 91 ? 77.411 1.626 11.068 1.00 41.62 91 GLU C N 1
ATOM 4756 C CA . GLU C 1 91 ? 78.192 1.402 9.848 1.00 41.44 91 GLU C CA 1
ATOM 4757 C C . GLU C 1 91 ? 78.911 2.695 9.423 1.00 41.37 91 GLU C C 1
ATOM 4758 O O . GLU C 1 91 ? 80.124 2.689 9.194 1.00 40.41 91 GLU C O 1
ATOM 4764 N N . ASP C 1 92 ? 78.142 3.793 9.341 1.00 41.92 92 ASP C N 1
ATOM 4765 C CA . ASP C 1 92 ? 78.623 5.092 8.834 1.00 42.45 92 ASP C CA 1
ATOM 4766 C C . ASP C 1 92 ? 79.611 5.791 9.782 1.00 42.43 92 ASP C C 1
ATOM 4767 O O . ASP C 1 92 ? 80.528 6.515 9.345 1.00 42.26 92 ASP C O 1
ATOM 4772 N N . LEU C 1 93 ? 79.417 5.556 11.078 1.00 42.53 93 LEU C N 1
ATOM 4773 C CA . LEU C 1 93 ? 80.349 5.986 12.123 1.00 42.87 93 LEU C CA 1
ATOM 4774 C C . LEU C 1 93 ? 81.765 5.422 11.945 1.00 43.29 93 LEU C C 1
ATOM 4775 O O . LEU C 1 93 ? 82.748 6.092 12.282 1.00 43.73 93 LEU C O 1
ATOM 4780 N N . ARG C 1 94 ? 81.864 4.196 11.426 1.00 43.73 94 ARG C N 1
ATOM 4781 C CA . ARG C 1 94 ? 83.144 3.492 11.292 1.00 43.97 94 ARG C CA 1
ATOM 4782 C C . ARG C 1 94 ? 84.123 4.197 10.350 1.00 44.39 94 ARG C C 1
ATOM 4783 O O . ARG C 1 94 ? 85.311 4.298 10.658 1.00 44.39 94 ARG C O 1
ATOM 4791 N N . ASN C 1 95 ? 83.622 4.679 9.209 1.00 44.77 95 ASN C N 1
ATOM 4792 C CA . ASN C 1 95 ? 84.479 5.239 8.152 1.00 45.17 95 ASN C CA 1
ATOM 4793 C C . ASN C 1 95 ? 84.413 6.766 8.013 1.00 45.29 95 ASN C C 1
ATOM 4794 O O . ASN C 1 95 ? 84.900 7.314 7.016 1.00 45.20 95 ASN C O 1
ATOM 4799 N N . TRP C 1 96 ? 83.842 7.435 9.024 1.00 45.27 96 TRP C N 1
ATOM 4800 C CA . TRP C 1 96 ? 83.477 8.855 8.958 1.00 45.24 96 TRP C CA 1
ATOM 4801 C C . TRP C 1 96 ? 82.830 9.171 7.618 1.00 45.48 96 TRP C C 1
ATOM 4802 O O . TRP C 1 96 ? 83.225 10.122 6.921 1.00 45.22 96 TRP C O 1
ATOM 4813 N N . ASN C 1 97 ? 81.856 8.342 7.249 1.00 45.35 97 ASN C N 1
ATOM 4814 C CA . ASN C 1 97 ? 81.071 8.605 6.057 1.00 45.62 97 ASN C CA 1
ATOM 4815 C C . ASN C 1 97 ? 79.964 9.586 6.398 1.00 45.55 97 ASN C C 1
ATOM 4816 O O . ASN C 1 97 ? 78.808 9.207 6.619 1.00 45.37 97 ASN C O 1
ATOM 4821 N N . PHE C 1 98 ? 80.353 10.854 6.467 1.00 45.46 98 PHE C N 1
ATOM 4822 C CA . PHE C 1 98 ? 79.448 11.921 6.837 1.00 45.20 98 PHE C CA 1
ATOM 4823 C C . PHE C 1 98 ? 79.702 13.156 5.991 1.00 45.37 98 PHE C C 1
ATOM 4824 O O . PHE C 1 98 ? 80.842 13.452 5.635 1.00 45.61 98 PHE C O 1
ATOM 4832 N N . ARG C 1 99 ? 78.624 13.848 5.645 1.00 45.62 99 ARG C N 1
ATOM 4833 C CA . ARG C 1 99 ? 78.694 15.239 5.218 1.00 45.93 99 ARG C CA 1
ATOM 4834 C C . ARG C 1 99 ? 78.534 16.061 6.490 1.00 45.02 99 ARG C C 1
ATOM 4835 O O . ARG C 1 99 ? 77.715 15.734 7.355 1.00 44.67 99 ARG C O 1
ATOM 4843 N N . GLU C 1 100 ? 79.342 17.104 6.623 1.00 44.59 100 GLU C N 1
ATOM 4844 C CA . GLU C 1 100 ? 79.337 17.924 7.832 1.00 43.57 100 GLU C CA 1
ATOM 4845 C C . GLU C 1 100 ? 78.624 19.236 7.585 1.00 42.61 100 GLU C C 1
ATOM 4846 O O . GLU C 1 100 ? 78.989 19.966 6.662 1.00 42.74 100 GLU C O 1
ATOM 4852 N N . GLU C 1 101 ? 77.600 19.532 8.387 1.00 41.33 101 GLU C N 1
ATOM 4853 C CA . GLU C 1 101 ? 76.808 20.763 8.201 1.00 40.65 101 GLU C CA 1
ATOM 4854 C C . GLU C 1 101 ? 77.105 21.744 9.322 1.00 39.09 101 GLU C C 1
ATOM 4855 O O . GLU C 1 101 ? 77.087 21.361 10.489 1.00 39.11 101 GLU C O 1
ATOM 4861 N N . THR C 1 102 ? 77.394 22.992 8.968 1.00 37.81 102 THR C N 1
ATOM 4862 C CA . THR C 1 102 ? 77.630 24.051 9.956 1.00 36.46 102 THR C CA 1
ATOM 4863 C C . THR C 1 102 ? 76.333 24.777 10.261 1.00 34.83 102 THR C C 1
ATOM 4864 O O . THR C 1 102 ? 75.612 25.154 9.354 1.00 34.34 102 THR C O 1
ATOM 4868 N N . ARG C 1 103 ? 76.028 24.923 11.548 1.00 33.44 103 ARG C N 1
ATOM 4869 C CA . ARG C 1 103 ? 74.838 25.646 11.980 1.00 31.55 103 ARG C CA 1
ATOM 4870 C C . ARG C 1 103 ? 75.286 26.601 13.070 1.00 30.23 103 ARG C C 1
ATOM 4871 O O . ARG C 1 103 ? 75.597 26.196 14.205 1.00 28.06 103 ARG C O 1
ATOM 4879 N N . TRP C 1 104 ? 75.339 27.877 12.689 1.00 28.27 104 TRP C N 1
ATOM 4880 C CA . TRP C 1 104 ? 75.699 28.923 13.601 1.00 26.65 104 TRP C CA 1
ATOM 4881 C C . TRP C 1 104 ? 74.513 29.435 14.385 1.00 25.66 104 TRP C C 1
ATOM 4882 O O . TRP C 1 104 ? 73.401 29.408 13.938 1.00 26.73 104 TRP C O 1
ATOM 4893 N N . PHE C 1 105 ? 74.770 29.927 15.567 1.00 24.78 105 PHE C N 1
ATOM 4894 C CA . PHE C 1 105 ? 73.746 30.575 16.354 1.00 24.39 105 PHE C CA 1
ATOM 4895 C C . PHE C 1 105 ? 73.598 32.072 15.991 1.00 23.44 105 PHE C C 1
ATOM 4896 O O . PHE C 1 105 ? 74.475 32.687 15.361 1.00 22.31 105 PHE C O 1
ATOM 4904 N N . ILE C 1 106 ? 72.514 32.675 16.425 1.00 23.12 106 ILE C N 1
ATOM 4905 C CA . ILE C 1 106 ? 72.502 34.128 16.505 1.00 23.95 106 ILE C CA 1
ATOM 4906 C C . ILE C 1 106 ? 72.652 34.541 17.968 1.00 25.27 106 ILE C C 1
ATOM 4907 O O . ILE C 1 106 ? 72.203 33.841 18.888 1.00 24.88 106 ILE C O 1
ATOM 4912 N N . GLN C 1 107 ? 73.252 35.710 18.157 1.00 25.85 107 GLN C N 1
ATOM 4913 C CA . GLN C 1 107 ? 73.435 36.302 19.461 1.00 26.74 107 GLN C CA 1
ATOM 4914 C C . GLN C 1 107 ? 72.468 37.461 19.603 1.00 26.62 107 GLN C C 1
ATOM 4915 O O . GLN C 1 107 ? 72.193 38.197 18.641 1.00 27.79 107 GLN C O 1
ATOM 4921 N N . ILE C 1 108 ? 71.946 37.624 20.800 1.00 26.27 108 ILE C N 1
ATOM 4922 C CA . ILE C 1 108 ? 70.936 38.624 21.064 1.00 26.69 108 ILE C CA 1
ATOM 4923 C C . ILE C 1 108 ? 71.345 39.417 22.306 1.00 26.99 108 ILE C C 1
ATOM 4924 O O . ILE C 1 108 ? 71.476 38.865 23.386 1.00 27.29 108 ILE C O 1
ATOM 4929 N N . GLU C 1 109 ? 71.554 40.710 22.114 1.00 27.54 109 GLU C N 1
ATOM 4930 C CA . GLU C 1 109 ? 71.879 41.624 23.192 1.00 29.57 109 GLU C CA 1
ATOM 4931 C C . GLU C 1 109 ? 70.630 42.422 23.523 1.00 29.15 109 GLU C C 1
ATOM 4932 O O . GLU C 1 109 ? 70.023 42.996 22.634 1.00 28.65 109 GLU C O 1
ATOM 4938 N N . SER C 1 110 ? 70.273 42.458 24.804 1.00 30.08 110 SER C N 1
ATOM 4939 C CA . SER C 1 110 ? 69.149 43.244 25.311 1.00 31.20 110 SER C CA 1
ATOM 4940 C C . SER C 1 110 ? 69.288 43.582 26.797 1.00 33.30 110 SER C C 1
ATOM 4941 O O . SER C 1 110 ? 70.246 43.165 27.465 1.00 33.91 110 SER C O 1
ATOM 4944 N N . GLU C 1 111 ? 68.300 44.295 27.328 1.00 35.82 111 GLU C N 1
ATOM 4945 C CA . GLU C 1 111 ? 68.270 44.642 28.753 1.00 37.93 111 GLU C CA 1
ATOM 4946 C C . GLU C 1 111 ? 68.306 43.348 29.582 1.00 37.72 111 GLU C C 1
ATOM 4947 O O . GLU C 1 111 ? 68.928 43.292 30.642 1.00 38.90 111 GLU C O 1
ATOM 4953 N N . LEU C 1 112 ? 67.654 42.307 29.059 1.00 37.32 112 LEU C N 1
ATOM 4954 C CA . LEU C 1 112 ? 67.591 41.002 29.693 1.00 35.96 112 LEU C CA 1
ATOM 4955 C C . LEU C 1 112 ? 68.929 40.264 29.689 1.00 35.65 112 LEU C C 1
ATOM 4956 O O . LEU C 1 112 ? 69.067 39.258 30.364 1.00 36.08 112 LEU C O 1
ATOM 4961 N N . GLY C 1 113 ? 69.905 40.728 28.910 1.00 35.36 113 GLY C N 1
ATOM 4962 C CA . GLY C 1 113 ? 71.212 40.074 28.857 1.00 34.23 113 GLY C CA 1
ATOM 4963 C C . GLY C 1 113 ? 71.648 39.643 27.463 1.00 33.27 113 GLY C C 1
ATOM 4964 O O . GLY C 1 113 ? 71.356 40.323 26.468 1.00 34.34 113 GLY C O 1
ATOM 4965 N N . ASN C 1 114 ? 72.363 38.528 27.398 1.00 31.90 114 ASN C N 1
ATOM 4966 C CA . ASN C 1 114 ? 72.905 37.987 26.167 1.00 31.61 114 ASN C CA 1
ATOM 4967 C C . ASN C 1 114 ? 72.380 36.599 25.920 1.00 31.01 114 ASN C C 1
ATOM 4968 O O . ASN C 1 114 ? 72.673 35.697 26.691 1.00 31.49 114 ASN C O 1
ATOM 4973 N N . HIS C 1 115 ? 71.592 36.428 24.860 1.00 29.97 115 HIS C N 1
ATOM 4974 C CA . HIS C 1 115 ? 70.991 35.134 24.575 1.00 29.54 115 HIS C CA 1
ATOM 4975 C C . HIS C 1 115 ? 71.569 34.544 23.282 1.00 28.95 115 HIS C C 1
ATOM 4976 O O . HIS C 1 115 ? 72.044 35.276 22.439 1.00 28.65 115 HIS C O 1
ATOM 4983 N N . LEU C 1 116 ? 71.518 33.225 23.133 1.00 28.91 116 LEU C N 1
ATOM 4984 C CA . LEU C 1 116 ? 71.841 32.565 21.873 1.00 29.55 116 LEU C CA 1
ATOM 4985 C C . LEU C 1 116 ? 70.643 31.767 21.330 1.00 28.66 116 LEU C C 1
ATOM 4986 O O . LEU C 1 116 ? 69.992 31.075 22.098 1.00 28.93 116 LEU C O 1
ATOM 4991 N N . ALA C 1 117 ? 70.399 31.819 20.021 1.00 27.84 117 ALA C N 1
ATOM 4992 C CA . ALA C 1 117 ? 69.387 30.952 19.389 1.00 28.15 117 ALA C CA 1
ATOM 4993 C C . ALA C 1 117 ? 69.900 30.275 18.145 1.00 29.03 117 ALA C C 1
ATOM 4994 O O . ALA C 1 117 ? 70.661 30.885 17.354 1.00 28.67 117 ALA C O 1
ATOM 4996 N N . LEU C 1 118 ? 69.466 29.022 17.957 1.00 29.35 118 LEU C N 1
ATOM 4997 C CA . LEU C 1 118 ? 69.757 28.283 16.727 1.00 29.85 118 LEU C CA 1
ATOM 4998 C C . LEU C 1 118 ? 68.728 28.630 15.658 1.00 29.08 118 LEU C C 1
ATOM 4999 O O . LEU C 1 118 ? 69.047 28.722 14.464 1.00 28.25 118 LEU C O 1
ATOM 5004 N N . ASN C 1 119 ? 67.491 28.811 16.107 1.00 28.90 119 ASN C N 1
ATOM 5005 C CA . ASN C 1 119 ? 66.354 29.023 15.214 1.00 29.22 119 ASN C CA 1
ATOM 5006 C C . ASN C 1 119 ? 65.985 30.493 15.045 1.00 28.91 119 ASN C C 1
ATOM 5007 O O . ASN C 1 119 ? 66.143 31.049 13.959 1.00 29.52 119 ASN C O 1
ATOM 5012 N N . ASP C 1 120 ? 65.499 31.127 16.103 1.00 28.02 120 ASP C N 1
ATOM 5013 C CA . ASP C 1 120 ? 64.970 32.477 15.964 1.00 28.36 120 ASP C CA 1
ATOM 5014 C C . ASP C 1 120 ? 64.782 33.175 17.284 1.00 28.26 120 ASP C C 1
ATOM 5015 O O . ASP C 1 120 ? 64.776 32.531 18.344 1.00 28.21 120 ASP C O 1
ATOM 5020 N N . VAL C 1 121 ? 64.683 34.500 17.211 1.00 27.90 121 VAL C N 1
ATOM 5021 C CA . VAL C 1 121 ? 64.220 35.299 18.318 1.00 27.46 121 VAL C CA 1
ATOM 5022 C C . VAL C 1 121 ? 62.963 36.053 17.899 1.00 28.08 121 VAL C C 1
ATOM 5023 O O . VAL C 1 121 ? 62.870 36.591 16.789 1.00 27.18 121 VAL C O 1
ATOM 5027 N N . THR C 1 122 ? 62.012 36.106 18.812 1.00 29.13 122 THR C N 1
ATOM 5028 C CA . THR C 1 122 ? 60.728 36.756 18.572 1.00 30.29 122 THR C CA 1
ATOM 5029 C C . THR C 1 122 ? 60.466 37.858 19.571 1.00 30.04 122 THR C C 1
ATOM 5030 O O . THR C 1 122 ? 60.753 37.703 20.761 1.00 29.50 122 THR C O 1
ATOM 5034 N N . LEU C 1 123 ? 59.941 38.971 19.060 1.00 29.88 123 LEU C N 1
ATOM 5035 C CA . LEU C 1 123 ? 59.349 39.993 19.893 1.00 30.82 123 LEU C CA 1
ATOM 5036 C C . LEU C 1 123 ? 57.859 40.070 19.559 1.00 32.06 123 LEU C C 1
ATOM 5037 O O . LEU C 1 123 ? 57.482 40.315 18.405 1.00 33.51 123 LEU C O 1
ATOM 5042 N N . GLU C 1 124 ? 57.005 39.856 20.548 1.00 32.79 124 GLU C N 1
ATOM 5043 C CA . GLU C 1 124 ? 55.577 40.019 20.310 1.00 34.44 124 GLU C CA 1
ATOM 5044 C C . GLU C 1 124 ? 54.733 40.371 21.501 1.00 34.03 124 GLU C C 1
ATOM 5045 O O . GLU C 1 124 ? 54.947 39.866 22.605 1.00 34.28 124 GLU C O 1
ATOM 5051 N N . ARG C 1 125 ? 53.747 41.226 21.244 1.00 33.78 125 ARG C N 1
ATOM 5052 C CA . ARG C 1 125 ? 52.835 41.735 22.269 1.00 33.30 125 ARG C CA 1
ATOM 5053 C C . ARG C 1 125 ? 52.045 40.637 23.007 1.00 32.80 125 ARG C C 1
ATOM 5054 O O . ARG C 1 125 ? 51.970 39.492 22.557 1.00 31.38 125 ARG C O 1
ATOM 5062 N N . ASP C 1 126 ? 51.491 40.991 24.160 1.00 33.25 126 ASP C N 1
ATOM 5063 C CA . ASP C 1 126 ? 50.586 40.092 24.893 1.00 34.50 126 ASP C CA 1
ATOM 5064 C C . ASP C 1 126 ? 49.299 39.892 24.059 1.00 34.50 126 ASP C C 1
ATOM 5065 O O . ASP C 1 126 ? 48.936 40.748 23.243 1.00 33.76 126 ASP C O 1
ATOM 5070 N N . LEU C 1 127 ? 48.626 38.755 24.239 1.00 36.07 127 LEU C N 1
ATOM 5071 C CA . LEU C 1 127 ? 47.391 38.464 23.487 1.00 37.59 127 LEU C CA 1
ATOM 5072 C C . LEU C 1 127 ? 46.387 39.601 23.606 1.00 37.50 127 LEU C C 1
ATOM 5073 O O . LEU C 1 127 ? 45.770 39.993 22.621 1.00 38.05 127 LEU C O 1
ATOM 5078 N N . SER C 1 128 ? 46.254 40.128 24.820 1.00 37.63 128 SER C N 1
ATOM 5079 C CA . SER C 1 128 ? 45.359 41.237 25.116 1.00 38.22 128 SER C CA 1
ATOM 5080 C C . SER C 1 128 ? 45.999 42.641 24.951 1.00 38.23 128 SER C C 1
ATOM 5081 O O . SER C 1 128 ? 45.421 43.647 25.380 1.00 39.34 128 SER C O 1
ATOM 5084 N N . GLY C 1 129 ? 47.181 42.718 24.351 1.00 37.33 129 GLY C N 1
ATOM 5085 C CA . GLY C 1 129 ? 47.791 44.003 24.078 1.00 36.47 129 GLY C CA 1
ATOM 5086 C C . GLY C 1 129 ? 47.372 44.597 22.739 1.00 36.02 129 GLY C C 1
ATOM 5087 O O . GLY C 1 129 ? 46.860 43.919 21.841 1.00 35.81 129 GLY C O 1
ATOM 5088 N N . LYS C 1 130 ? 47.654 45.893 22.606 1.00 35.50 130 LYS C N 1
ATOM 5089 C CA . LYS C 1 130 ? 47.406 46.568 21.337 1.00 34.99 130 LYS C CA 1
ATOM 5090 C C . LYS C 1 130 ? 48.577 46.327 20.381 1.00 34.48 130 LYS C C 1
ATOM 5091 O O . LYS C 1 130 ? 49.630 45.842 20.785 1.00 33.44 130 LYS C O 1
ATOM 5097 N N . MET C 1 131 ? 48.397 46.673 19.114 1.00 33.32 131 MET C N 1
ATOM 5098 C CA . MET C 1 131 ? 49.512 46.578 18.178 1.00 33.11 131 MET C CA 1
ATOM 5099 C C . MET C 1 131 ? 50.549 47.634 18.587 1.00 32.03 131 MET C C 1
ATOM 5100 O O . MET C 1 131 ? 50.216 48.636 19.208 1.00 31.67 131 MET C O 1
ATOM 5105 N N . VAL C 1 132 ? 51.816 47.390 18.209 1.00 31.32 132 VAL C N 1
ATOM 5106 C CA . VAL C 1 132 ? 52.953 48.274 18.555 1.00 31.25 132 VAL C CA 1
ATOM 5107 C C . VAL C 1 132 ? 53.739 48.756 17.366 1.00 30.76 132 VAL C C 1
ATOM 5108 O O . VAL C 1 132 ? 53.902 48.037 16.379 1.00 30.38 132 VAL C O 1
ATOM 5112 N N . GLU C 1 133 ? 54.233 49.982 17.479 1.00 30.35 133 GLU C N 1
ATOM 5113 C CA . GLU C 1 133 ? 55.085 50.568 16.462 1.00 30.31 133 GLU C CA 1
ATOM 5114 C C . GLU C 1 133 ? 56.476 49.924 16.655 1.00 28.83 133 GLU C C 1
ATOM 5115 O O . GLU C 1 133 ? 57.008 49.922 17.760 1.00 28.07 133 GLU C O 1
ATOM 5121 N N . ILE C 1 134 ? 57.031 49.375 15.580 1.00 28.17 134 ILE C N 1
ATOM 5122 C CA . ILE C 1 134 ? 58.302 48.659 15.594 1.00 27.67 134 ILE C CA 1
ATOM 5123 C C . ILE C 1 134 ? 59.255 49.250 14.556 1.00 27.64 134 ILE C C 1
ATOM 5124 O O . ILE C 1 134 ? 58.899 49.397 13.388 1.00 26.70 134 ILE C O 1
ATOM 5129 N N . GLU C 1 135 ? 60.452 49.584 15.023 1.00 27.44 135 GLU C N 1
ATOM 5130 C CA . GLU C 1 135 ? 61.523 50.115 14.191 1.00 27.12 135 GLU C CA 1
ATOM 5131 C C . GLU C 1 135 ? 62.564 49.028 13.981 1.00 26.64 135 GLU C C 1
ATOM 5132 O O . GLU C 1 135 ? 63.090 48.482 14.962 1.00 26.95 135 GLU C O 1
ATOM 5138 N N . VAL C 1 136 ? 62.876 48.738 12.718 1.00 25.74 136 VAL C N 1
ATOM 5139 C CA . VAL C 1 136 ? 63.913 47.759 12.364 1.00 25.68 136 VAL C CA 1
ATOM 5140 C C . VAL C 1 136 ? 65.091 48.443 11.663 1.00 25.21 136 VAL C C 1
ATOM 5141 O O . VAL C 1 136 ? 64.909 49.068 10.641 1.00 26.04 136 VAL C O 1
ATOM 5145 N N . GLU C 1 137 ? 66.283 48.380 12.242 1.00 26.39 137 GLU C N 1
ATOM 5146 C CA . GLU C 1 137 ? 67.461 49.059 11.669 1.00 27.06 137 GLU C CA 1
ATOM 5147 C C . GLU C 1 137 ? 68.507 48.017 11.366 1.00 26.49 137 GLU C C 1
ATOM 5148 O O . GLU C 1 137 ? 69.020 47.374 12.258 1.00 26.27 137 GLU C O 1
ATOM 5154 N N . VAL C 1 138 ? 68.812 47.867 10.083 1.00 27.22 138 VAL C N 1
ATOM 5155 C CA . VAL C 1 138 ? 69.749 46.870 9.616 1.00 26.94 138 VAL C CA 1
ATOM 5156 C C . VAL C 1 138 ? 71.039 47.600 9.307 1.00 28.49 138 VAL C C 1
ATOM 5157 O O . VAL C 1 138 ? 71.041 48.529 8.480 1.00 28.41 138 VAL C O 1
ATOM 5161 N N . GLU C 1 139 ? 72.120 47.221 10.000 1.00 29.40 139 GLU C N 1
ATOM 5162 C CA . GLU C 1 139 ? 73.487 47.649 9.673 1.00 31.17 139 GLU C CA 1
ATOM 5163 C C . GLU C 1 139 ? 73.688 49.121 9.216 1.00 32.34 139 GLU C C 1
ATOM 5164 O O . GLU C 1 139 ? 74.224 49.379 8.118 1.00 34.00 139 GLU C O 1
ATOM 5170 N N . HIS C 1 140 ? 73.304 50.109 10.020 1.00 32.38 140 HIS C N 1
ATOM 5171 C CA . HIS C 1 140 ? 73.541 51.527 9.580 1.00 32.35 140 HIS C CA 1
ATOM 5172 C C . HIS C 1 140 ? 72.675 52.134 8.454 1.00 31.08 140 HIS C C 1
ATOM 5173 O O . HIS C 1 140 ? 72.842 53.301 8.075 1.00 30.93 140 HIS C O 1
ATOM 5180 N N . HIS C 1 141 ? 71.738 51.359 7.944 1.00 30.02 141 HIS C N 1
ATOM 5181 C CA . HIS C 1 141 ? 70.723 51.873 7.013 1.00 29.77 141 HIS C CA 1
ATOM 5182 C C . HIS C 1 141 ? 69.676 52.739 7.739 1.00 28.87 141 HIS C C 1
ATOM 5183 O O . HIS C 1 141 ? 69.488 52.598 8.960 1.00 28.80 141 HIS C O 1
ATOM 5190 N N . SER C 1 142 ? 68.971 53.603 7.014 1.00 26.99 142 SER C N 1
ATOM 5191 C CA . SER C 1 142 ? 67.759 54.179 7.577 1.00 26.57 142 SER C CA 1
ATOM 5192 C C . SER C 1 142 ? 66.786 53.054 8.026 1.00 26.62 142 SER C C 1
ATOM 5193 O O . SER C 1 142 ? 66.951 51.882 7.652 1.00 27.88 142 SER C O 1
ATOM 5196 N N . SER C 1 143 ? 65.816 53.380 8.865 1.00 25.75 143 SER C N 1
ATOM 5197 C CA . SER C 1 143 ? 64.911 52.387 9.468 1.00 25.78 143 SER C CA 1
ATOM 5198 C C . SER C 1 143 ? 63.733 51.937 8.577 1.00 26.61 143 SER C C 1
ATOM 5199 O O . SER C 1 143 ? 63.256 52.711 7.762 1.00 26.98 143 SER C O 1
ATOM 5202 N N . MET C 1 144 ? 63.266 50.698 8.749 1.00 26.56 144 MET C N 1
ATOM 5203 C CA . MET C 1 144 ? 61.954 50.292 8.236 1.00 27.43 144 MET C CA 1
ATOM 5204 C C . MET C 1 144 ? 61.005 50.257 9.454 1.00 27.55 144 MET C C 1
ATOM 5205 O O . MET C 1 144 ? 61.419 49.856 10.562 1.00 28.53 144 MET C O 1
ATOM 5210 N N . TRP C 1 145 ? 59.783 50.716 9.268 1.00 27.21 145 TRP C N 1
ATOM 5211 C CA . TRP C 1 145 ? 58.818 50.871 10.369 1.00 27.95 145 TRP C CA 1
ATOM 5212 C C . TRP C 1 145 ? 57.596 50.026 10.127 1.00 27.79 145 TRP C C 1
ATOM 5213 O O . TRP C 1 145 ? 57.080 50.045 9.023 1.00 27.22 145 TRP C O 1
ATOM 5224 N N . PHE C 1 146 ? 57.129 49.331 11.177 1.00 27.52 146 PHE C N 1
ATOM 5225 C CA . PHE C 1 146 ? 55.864 48.581 11.181 1.00 26.77 146 PHE C CA 1
ATOM 5226 C C . PHE C 1 146 ? 54.992 48.899 12.373 1.00 26.13 146 PHE C C 1
ATOM 5227 O O . PHE C 1 146 ? 55.468 49.149 13.490 1.00 25.82 146 PHE C O 1
ATOM 5235 N N . PHE C 1 147 ? 53.694 48.837 12.137 1.00 25.73 147 PHE C N 1
ATOM 5236 C CA . PHE C 1 147 ? 52.706 48.770 13.196 1.00 25.37 147 PHE C CA 1
ATOM 5237 C C . PHE C 1 147 ? 52.154 47.339 13.143 1.00 25.37 147 PHE C C 1
ATOM 5238 O O . PHE C 1 147 ? 51.541 46.966 12.176 1.00 25.16 147 PHE C O 1
ATOM 5246 N N . ALA C 1 148 ? 52.374 46.544 14.194 1.00 25.85 148 ALA C N 1
ATOM 5247 C CA . ALA C 1 148 ? 52.279 45.075 14.099 1.00 25.57 148 ALA C CA 1
ATOM 5248 C C . ALA C 1 148 ? 52.155 44.392 15.466 1.00 25.84 148 ALA C C 1
ATOM 5249 O O . ALA C 1 148 ? 52.336 45.021 16.503 1.00 27.11 148 ALA C O 1
ATOM 5251 N N . ASP C 1 149 ? 51.862 43.094 15.472 1.00 26.65 149 ASP C N 1
ATOM 5252 C CA . ASP C 1 149 ? 51.919 42.287 16.693 1.00 26.54 149 ASP C CA 1
ATOM 5253 C C . ASP C 1 149 ? 53.341 41.997 17.169 1.00 26.25 149 ASP C C 1
ATOM 5254 O O . ASP C 1 149 ? 53.539 41.816 18.364 1.00 26.33 149 ASP C O 1
ATOM 5259 N N . GLY C 1 150 ? 54.314 41.947 16.251 1.00 24.89 150 GLY C N 1
ATOM 5260 C CA . GLY C 1 150 ? 55.680 41.656 16.627 1.00 25.46 150 GLY C CA 1
ATOM 5261 C C . GLY C 1 150 ? 56.552 41.381 15.413 1.00 25.97 150 GLY C C 1
ATOM 5262 O O . GLY C 1 150 ? 56.140 41.618 14.290 1.00 27.23 150 GLY C O 1
ATOM 5263 N N . VAL C 1 151 ? 57.760 40.875 15.627 1.00 26.13 151 VAL C N 1
ATOM 5264 C CA . VAL C 1 151 ? 58.699 40.599 14.552 1.00 26.39 151 VAL C CA 1
ATOM 5265 C C . VAL C 1 151 ? 59.409 39.325 14.927 1.00 25.93 151 VAL C C 1
ATOM 5266 O O . VAL C 1 151 ? 59.572 39.069 16.103 1.00 25.41 151 VAL C O 1
ATOM 5270 N N . VAL C 1 152 ? 59.777 38.514 13.925 1.00 25.79 152 VAL C N 1
ATOM 5271 C CA . VAL C 1 152 ? 60.639 37.375 14.126 1.00 26.11 152 VAL C CA 1
ATOM 5272 C C . VAL C 1 152 ? 61.928 37.578 13.361 1.00 26.90 152 VAL C C 1
ATOM 5273 O O . VAL C 1 152 ? 61.908 37.918 12.179 1.00 27.67 152 VAL C O 1
ATOM 5277 N N . ILE C 1 153 ? 63.060 37.362 14.026 1.00 27.11 153 ILE C N 1
ATOM 5278 C CA . ILE C 1 153 ? 64.333 37.295 13.340 1.00 26.12 153 ILE C CA 1
ATOM 5279 C C . ILE C 1 153 ? 64.863 35.844 13.375 1.00 26.69 153 ILE C C 1
ATOM 5280 O O . ILE C 1 153 ? 65.027 35.238 14.425 1.00 25.93 153 ILE C O 1
ATOM 5285 N N . SER C 1 154 ? 65.126 35.298 12.198 1.00 26.26 154 SER C N 1
ATOM 5286 C CA . SER C 1 154 ? 65.354 33.882 12.057 1.00 25.58 154 SER C CA 1
ATOM 5287 C C . SER C 1 154 ? 66.671 33.560 11.320 1.00 25.50 154 SER C C 1
ATOM 5288 O O . SER C 1 154 ? 67.074 34.267 10.400 1.00 24.35 154 SER C O 1
ATOM 5291 N N . THR C 1 155 ? 67.342 32.489 11.728 1.00 25.39 155 THR C N 1
ATOM 5292 C CA . THR C 1 155 ? 68.432 31.947 10.931 1.00 25.78 155 THR C CA 1
ATOM 5293 C C . THR C 1 155 ? 67.798 31.126 9.796 1.00 26.31 155 THR C C 1
ATOM 5294 O O . THR C 1 155 ? 66.579 30.948 9.777 1.00 26.43 155 THR C O 1
ATOM 5298 N N . PRO C 1 156 ? 68.597 30.588 8.872 1.00 26.72 156 PRO C N 1
ATOM 5299 C CA . PRO C 1 156 ? 68.072 29.659 7.849 1.00 26.74 156 PRO C CA 1
ATOM 5300 C C . PRO C 1 156 ? 67.446 28.376 8.398 1.00 26.86 156 PRO C C 1
ATOM 5301 O O . PRO C 1 156 ? 66.504 27.821 7.797 1.00 27.71 156 PRO C O 1
ATOM 5305 N N . THR C 1 157 ? 67.964 27.907 9.525 1.00 26.94 157 THR C N 1
ATOM 5306 C CA . THR C 1 157 ? 67.441 26.735 10.229 1.00 26.89 157 THR C CA 1
ATOM 5307 C C . THR C 1 157 ? 66.045 27.030 10.778 1.00 26.26 157 THR C C 1
ATOM 5308 O O . THR C 1 157 ? 65.115 26.208 10.656 1.00 25.93 157 THR C O 1
ATOM 5312 N N . GLY C 1 158 ? 65.905 28.198 11.406 1.00 26.10 158 GLY C N 1
ATOM 5313 C CA . GLY C 1 158 ? 64.620 28.636 11.919 1.00 25.54 158 GLY C CA 1
ATOM 5314 C C . GLY C 1 158 ? 63.640 29.098 10.858 1.00 25.93 158 GLY C C 1
ATOM 5315 O O . GLY C 1 158 ? 62.508 29.441 11.189 1.00 26.58 158 GLY C O 1
ATOM 5316 N N . SER C 1 159 ? 64.023 29.100 9.579 1.00 25.37 159 SER C N 1
ATOM 5317 C CA . SER C 1 159 ? 63.118 29.608 8.561 1.00 24.74 159 SER C CA 1
ATOM 5318 C C . SER C 1 159 ? 61.907 28.680 8.357 1.00 25.58 159 SER C C 1
ATOM 5319 O O . SER C 1 159 ? 60.841 29.144 7.915 1.00 24.48 159 SER C O 1
ATOM 5322 N N . THR C 1 160 ? 62.060 27.390 8.670 1.00 26.12 160 THR C N 1
ATOM 5323 C CA . THR C 1 160 ? 60.953 26.407 8.485 1.00 27.99 160 THR C CA 1
ATOM 5324 C C . THR C 1 160 ? 60.002 26.316 9.679 1.00 28.78 160 THR C C 1
ATOM 5325 O O . THR C 1 160 ? 59.075 25.491 9.674 1.00 29.88 160 THR C O 1
ATOM 5329 N N . ALA C 1 161 ? 60.250 27.116 10.712 1.00 29.43 161 ALA C N 1
ATOM 5330 C CA . ALA C 1 161 ? 59.451 27.056 11.936 1.00 30.62 161 ALA C CA 1
ATOM 5331 C C . ALA C 1 161 ? 58.411 28.185 11.914 1.00 31.24 161 ALA C C 1
ATOM 5332 O O . ALA C 1 161 ? 57.595 28.246 11.003 1.00 31.04 161 ALA C O 1
ATOM 5334 N N . TYR C 1 162 ? 58.472 29.093 12.885 1.00 32.09 162 TYR C N 1
ATOM 5335 C CA . TYR C 1 162 ? 57.447 30.121 13.066 1.00 33.29 162 TYR C CA 1
ATOM 5336 C C . TYR C 1 162 ? 57.339 31.094 11.895 1.00 32.84 162 TYR C C 1
ATOM 5337 O O . TYR C 1 162 ? 56.226 31.379 11.410 1.00 32.91 162 TYR C O 1
ATOM 5346 N N . SER C 1 163 ? 58.490 31.558 11.410 1.00 31.86 163 SER C N 1
ATOM 5347 C CA . SER C 1 163 ? 58.542 32.429 10.242 1.00 31.05 163 SER C CA 1
ATOM 5348 C C . SER C 1 163 ? 57.827 31.870 9.019 1.00 30.22 163 SER C C 1
ATOM 5349 O O . SER C 1 163 ? 57.256 32.626 8.230 1.00 29.21 163 SER C O 1
ATOM 5352 N N . LEU C 1 164 ? 57.871 30.555 8.852 1.00 30.33 164 LEU C N 1
ATOM 5353 C CA . LEU C 1 164 ? 57.151 29.959 7.745 1.00 31.63 164 LEU C CA 1
ATOM 5354 C C . LEU C 1 164 ? 55.628 30.085 7.936 1.00 32.19 164 LEU C C 1
ATOM 5355 O O . LEU C 1 164 ? 54.927 30.251 6.938 1.00 32.57 164 LEU C O 1
ATOM 5360 N N . SER C 1 165 ? 55.145 30.014 9.187 1.00 32.28 165 SER C N 1
ATOM 5361 C CA . SER C 1 165 ? 53.706 30.178 9.481 1.00 33.60 165 SER C CA 1
ATOM 5362 C C . SER C 1 165 ? 53.122 31.561 9.115 1.00 34.05 165 SER C C 1
ATOM 5363 O O . SER C 1 165 ? 51.968 31.658 8.736 1.00 33.62 165 SER C O 1
ATOM 5366 N N . ILE C 1 166 ? 53.928 32.622 9.225 1.00 34.48 166 ILE C N 1
ATOM 5367 C CA . ILE C 1 166 ? 53.477 33.990 8.941 1.00 34.42 166 ILE C CA 1
ATOM 5368 C C . ILE C 1 166 ? 53.832 34.463 7.523 1.00 33.92 166 ILE C C 1
ATOM 5369 O O . ILE C 1 166 ? 53.699 35.651 7.214 1.00 34.99 166 ILE C O 1
ATOM 5374 N N . GLY C 1 167 ? 54.274 33.561 6.639 1.00 32.22 167 GLY C N 1
ATOM 5375 C CA . GLY C 1 167 ? 54.529 33.974 5.255 1.00 28.61 167 GLY C CA 1
ATOM 5376 C C . GLY C 1 167 ? 55.963 34.048 4.765 1.00 27.73 167 GLY C C 1
ATOM 5377 O O . GLY C 1 167 ? 56.189 34.392 3.579 1.00 29.09 167 GLY C O 1
ATOM 5378 N N . GLY C 1 168 ? 56.943 33.727 5.616 1.00 24.66 168 GLY C N 1
ATOM 5379 C CA . GLY C 1 168 ? 58.335 33.779 5.199 1.00 22.80 168 GLY C CA 1
ATOM 5380 C C . GLY C 1 168 ? 58.787 32.681 4.220 1.00 21.89 168 GLY C C 1
ATOM 5381 O O . GLY C 1 168 ? 58.113 31.656 4.069 1.00 21.97 168 GLY C O 1
ATOM 5382 N N . PRO C 1 169 ? 59.910 32.890 3.522 1.00 21.33 169 PRO C N 1
ATOM 5383 C CA . PRO C 1 169 ? 60.378 31.906 2.553 1.00 20.91 169 PRO C CA 1
ATOM 5384 C C . PRO C 1 169 ? 60.932 30.660 3.227 1.00 21.35 169 PRO C C 1
ATOM 5385 O O . PRO C 1 169 ? 61.255 30.708 4.431 1.00 21.24 169 PRO C O 1
ATOM 5389 N N . ILE C 1 170 ? 61.019 29.562 2.470 1.00 21.45 170 ILE C N 1
ATOM 5390 C CA . ILE C 1 170 ? 61.885 28.433 2.854 1.00 22.28 170 ILE C CA 1
ATOM 5391 C C . ILE C 1 170 ? 63.348 28.733 2.507 1.00 22.73 170 ILE C C 1
ATOM 5392 O O . ILE C 1 170 ? 63.675 28.952 1.344 1.00 22.71 170 ILE C O 1
ATOM 5397 N N . ILE C 1 171 ? 64.217 28.766 3.516 1.00 22.56 171 ILE C N 1
ATOM 5398 C CA . ILE C 1 171 ? 65.609 29.183 3.314 1.00 22.01 171 ILE C CA 1
ATOM 5399 C C . ILE C 1 171 ? 66.492 27.990 3.491 1.00 22.47 171 ILE C C 1
ATOM 5400 O O . ILE C 1 171 ? 66.481 27.411 4.532 1.00 23.93 171 ILE C O 1
ATOM 5405 N N . PHE C 1 172 ? 67.259 27.617 2.473 1.00 22.37 172 PHE C N 1
ATOM 5406 C CA . PHE C 1 172 ? 68.099 26.442 2.569 1.00 21.9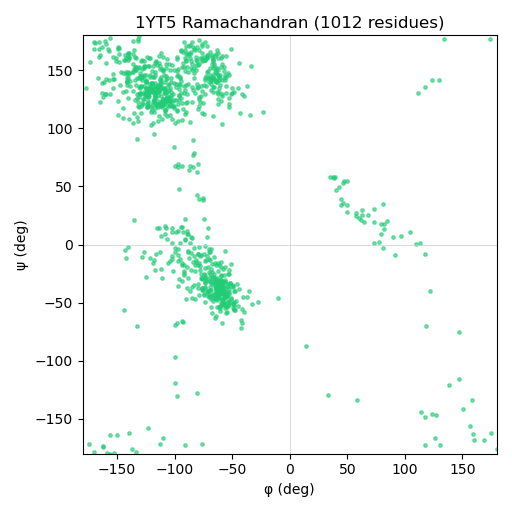9 172 PHE C CA 1
ATOM 5407 C C . PHE C 1 172 ? 69.110 26.631 3.693 1.00 22.44 172 PHE C C 1
ATOM 5408 O O . PHE C 1 172 ? 69.634 27.715 3.857 1.00 21.38 172 PHE C O 1
ATOM 5416 N N . PRO C 1 173 ? 69.401 25.573 4.453 1.00 23.49 173 PRO C N 1
ATOM 5417 C CA . PRO C 1 173 ? 70.242 25.718 5.663 1.00 24.77 173 PRO C CA 1
ATOM 5418 C C . PRO C 1 173 ? 71.648 26.274 5.407 1.00 25.60 173 PRO C C 1
ATOM 5419 O O . PRO C 1 173 ? 72.157 26.907 6.320 1.00 26.60 173 PRO C O 1
ATOM 5423 N N . GLU C 1 174 ? 72.227 26.075 4.215 1.00 25.99 174 GLU C N 1
ATOM 5424 C CA . GLU C 1 174 ? 73.563 26.583 3.889 1.00 25.83 174 GLU C CA 1
ATOM 5425 C C . GLU C 1 174 ? 73.612 28.107 3.568 1.00 25.64 174 GLU C C 1
ATOM 5426 O O . GLU C 1 174 ? 74.706 28.669 3.398 1.00 24.24 174 GLU C O 1
ATOM 5432 N N . CYS C 1 175 ? 72.448 28.762 3.441 1.00 25.00 175 CYS C N 1
ATOM 5433 C CA . CYS C 1 175 ? 72.431 30.167 3.012 1.00 24.89 175 CYS C CA 1
ATOM 5434 C C . CYS C 1 175 ? 73.076 31.126 4.025 1.00 24.36 175 CYS C C 1
ATOM 5435 O O . CYS C 1 175 ? 72.790 31.040 5.210 1.00 24.45 175 CYS C O 1
ATOM 5438 N N . GLU C 1 176 ? 73.911 32.058 3.563 1.00 23.27 176 GLU C N 1
ATOM 5439 C CA . GLU C 1 176 ? 74.501 33.041 4.482 1.00 22.76 176 GLU C CA 1
ATOM 5440 C C . GLU C 1 176 ? 73.637 34.277 4.679 1.00 21.23 176 GLU C C 1
ATOM 5441 O O . GLU C 1 176 ? 74.036 35.388 4.371 1.00 21.08 176 GLU C O 1
ATOM 5447 N N . VAL C 1 177 ? 72.453 34.078 5.249 1.00 21.03 177 VAL C N 1
ATOM 5448 C CA . VAL C 1 177 ? 71.478 35.154 5.420 1.00 19.99 177 VAL C CA 1
ATOM 5449 C C . VAL C 1 177 ? 70.741 35.091 6.773 1.00 20.22 177 VAL C C 1
ATOM 5450 O O . VAL C 1 177 ? 70.702 34.041 7.405 1.00 20.73 177 VAL C O 1
ATOM 5454 N N . LEU C 1 178 ? 70.180 36.228 7.203 1.00 20.77 178 LEU C N 1
ATOM 5455 C CA . LEU C 1 178 ? 69.212 36.305 8.286 1.00 21.47 178 LEU C CA 1
ATOM 5456 C C . LEU C 1 178 ? 67.868 36.735 7.674 1.00 22.04 178 LEU C C 1
ATOM 5457 O O . LEU C 1 178 ? 67.827 37.348 6.607 1.00 21.64 178 LEU C O 1
ATOM 5462 N N . GLU C 1 179 ? 66.778 36.356 8.328 1.00 22.77 179 GLU C N 1
ATOM 5463 C CA . GLU C 1 179 ? 65.424 36.626 7.841 1.00 24.44 179 GLU C CA 1
ATOM 5464 C C . GLU C 1 179 ? 64.667 37.424 8.936 1.00 24.06 179 GLU C C 1
ATOM 5465 O O . GLU C 1 179 ? 64.727 37.106 10.136 1.00 24.14 179 GLU C O 1
ATOM 5471 N N . ILE C 1 180 ? 64.001 38.477 8.496 1.00 24.46 180 ILE C N 1
ATOM 5472 C CA . ILE C 1 180 ? 63.203 39.367 9.330 1.00 24.35 180 ILE C CA 1
ATOM 5473 C C . ILE C 1 180 ? 61.739 39.297 8.823 1.00 24.41 180 ILE C C 1
ATOM 5474 O O . ILE C 1 180 ? 61.470 39.597 7.666 1.00 24.14 180 ILE C O 1
ATOM 5479 N N . SER C 1 181 ? 60.815 38.936 9.691 1.00 24.10 181 SER C N 1
ATOM 5480 C CA . SER C 1 181 ? 59.440 38.782 9.300 1.00 25.99 181 SER C CA 1
ATOM 5481 C C . SER C 1 181 ? 58.524 39.451 10.342 1.00 26.99 181 SER C C 1
ATOM 5482 O O . SER C 1 181 ? 58.468 39.007 11.461 1.00 27.17 181 SER C O 1
ATOM 5485 N N . PRO C 1 182 ? 57.836 40.529 9.965 1.00 27.89 182 PRO C N 1
ATOM 5486 C CA . PRO C 1 182 ? 56.899 41.221 10.860 1.00 27.92 182 PRO C CA 1
ATOM 5487 C C . PRO C 1 182 ? 55.704 40.338 11.159 1.00 27.82 182 PRO C C 1
ATOM 5488 O O . PRO C 1 182 ? 55.283 39.625 10.272 1.00 27.40 182 PRO C O 1
ATOM 5492 N N . ILE C 1 183 ? 55.157 40.367 12.375 1.00 27.40 183 ILE C N 1
ATOM 5493 C CA . ILE C 1 183 ? 53.952 39.581 12.636 1.00 26.52 183 ILE C CA 1
ATOM 5494 C C . ILE C 1 183 ? 52.665 40.411 12.494 1.00 26.81 183 ILE C C 1
ATOM 5495 O O . ILE C 1 183 ? 52.521 41.491 13.108 1.00 26.78 183 ILE C O 1
ATOM 5500 N N . ALA C 1 184 ? 51.734 39.886 11.705 1.00 25.60 184 ALA C N 1
ATOM 5501 C CA . ALA C 1 184 ? 50.434 40.514 11.462 1.00 26.81 184 ALA C CA 1
ATOM 5502 C C . ALA C 1 184 ? 50.527 42.035 11.344 1.00 26.34 184 ALA C C 1
ATOM 5503 O O . ALA C 1 184 ? 49.847 42.728 12.079 1.00 27.47 184 ALA C O 1
ATOM 5505 N N . PRO C 1 185 ? 51.329 42.556 10.418 1.00 26.12 185 PRO C N 1
ATOM 5506 C CA . PRO C 1 185 ? 51.539 43.999 10.366 1.00 26.33 185 PRO C CA 1
ATOM 5507 C C . PRO C 1 185 ? 50.378 44.659 9.658 1.00 27.11 185 PRO C C 1
ATOM 5508 O O . PRO C 1 185 ? 49.691 44.008 8.868 1.00 26.63 185 PRO C O 1
ATOM 5512 N N . GLN C 1 186 ? 50.190 45.947 9.915 1.00 27.43 186 GLN C N 1
ATOM 5513 C CA . GLN C 1 186 ? 49.202 46.715 9.184 1.00 28.36 186 GLN C CA 1
ATOM 5514 C C . GLN C 1 186 ? 49.744 47.126 7.786 1.00 28.43 186 GLN C C 1
ATOM 5515 O O . GLN C 1 186 ? 50.932 46.977 7.496 1.00 27.81 186 GLN C O 1
ATOM 5521 N N . PHE C 1 187 ? 48.860 47.605 6.911 1.00 29.01 187 PHE C N 1
ATOM 5522 C CA . PHE C 1 187 ? 49.233 48.046 5.553 1.00 29.35 187 PHE C CA 1
ATOM 5523 C C . PHE C 1 187 ? 49.807 46.933 4.683 1.00 28.14 187 PHE C C 1
ATOM 5524 O O . PHE C 1 187 ? 50.545 47.201 3.733 1.00 28.48 187 PHE C O 1
ATOM 5532 N N . PHE C 1 188 ? 49.435 45.688 4.989 1.00 26.19 188 PHE C N 1
ATOM 5533 C CA . PHE C 1 188 ? 49.751 44.526 4.151 1.00 25.11 188 PHE C CA 1
ATOM 5534 C C . PHE C 1 188 ? 51.262 44.270 3.930 1.00 25.19 188 PHE C C 1
ATOM 5535 O O . PHE C 1 188 ? 51.676 43.583 2.983 1.00 25.00 188 PHE C O 1
ATOM 5543 N N . LEU C 1 189 ? 52.081 44.777 4.835 1.00 23.91 189 LEU C N 1
ATOM 5544 C CA . LEU C 1 189 ? 53.518 44.554 4.722 1.00 24.08 189 LEU C CA 1
ATOM 5545 C C . LEU C 1 189 ? 53.872 43.148 5.136 1.00 24.58 189 LEU C C 1
ATOM 5546 O O . LEU C 1 189 ? 54.846 42.978 5.818 1.00 24.76 189 LEU C O 1
ATOM 5551 N N . THR C 1 190 ? 53.062 42.160 4.762 1.00 25.54 190 THR C N 1
ATOM 5552 C CA . THR C 1 190 ? 53.310 40.773 5.139 1.00 27.80 190 THR C CA 1
ATOM 5553 C C . THR C 1 190 ? 54.361 40.140 4.237 1.00 29.54 190 THR C C 1
ATOM 5554 O O . THR C 1 190 ? 54.058 39.170 3.485 1.00 30.65 190 THR C O 1
ATOM 5558 N N . ARG C 1 191 ? 55.586 40.704 4.277 1.00 29.38 191 ARG C N 1
ATOM 5559 C CA . ARG C 1 191 ? 56.710 40.141 3.546 1.00 28.77 191 ARG C CA 1
ATOM 5560 C C . ARG C 1 191 ? 57.947 40.143 4.436 1.00 27.90 191 ARG C C 1
ATOM 5561 O O . ARG C 1 191 ? 58.147 41.037 5.268 1.00 28.26 191 ARG C O 1
ATOM 5569 N N . SER C 1 192 ? 58.794 39.159 4.211 1.00 25.65 192 SER C N 1
ATOM 5570 C CA . SER C 1 192 ? 59.990 39.019 4.974 1.00 23.58 192 SER C CA 1
ATOM 5571 C C . SER C 1 192 ? 61.091 39.794 4.278 1.00 24.37 192 SER C C 1
ATOM 5572 O O . SER C 1 192 ? 61.024 40.100 3.067 1.00 23.22 192 SER C O 1
ATOM 5575 N N . VAL C 1 193 ? 62.111 40.135 5.044 1.00 23.32 193 VAL C N 1
ATOM 5576 C CA . VAL C 1 193 ? 63.268 40.776 4.465 1.00 23.00 193 VAL C CA 1
ATOM 5577 C C . VAL C 1 193 ? 64.413 39.819 4.704 1.00 22.41 193 VAL C C 1
ATOM 5578 O O . VAL C 1 193 ? 64.598 39.379 5.833 1.00 23.99 193 VAL C O 1
ATOM 5582 N N . VAL C 1 194 ? 65.205 39.525 3.675 1.00 22.24 194 VAL C N 1
ATOM 5583 C CA . VAL C 1 194 ? 66.379 38.651 3.792 1.00 21.57 194 VAL C CA 1
ATOM 5584 C C . VAL C 1 194 ? 67.637 39.526 3.635 1.00 22.14 194 VAL C C 1
ATOM 5585 O O . VAL C 1 194 ? 67.734 40.233 2.659 1.00 22.86 194 VAL C O 1
ATOM 5589 N N . ILE C 1 195 ? 68.543 39.500 4.622 1.00 21.87 195 ILE C N 1
ATOM 5590 C CA . ILE C 1 195 ? 69.791 40.281 4.650 1.00 22.54 195 ILE C CA 1
ATOM 5591 C C . ILE C 1 195 ? 71.026 39.352 4.765 1.00 22.76 195 ILE C C 1
ATOM 5592 O O . ILE C 1 195 ? 70.875 38.213 5.196 1.00 23.01 195 ILE C O 1
ATOM 5597 N N . PRO C 1 196 ? 72.238 39.814 4.410 1.00 22.92 196 PRO C N 1
ATOM 5598 C CA . PRO C 1 196 ? 73.442 38.970 4.602 1.00 23.77 196 PRO C CA 1
ATOM 5599 C C . PRO C 1 196 ? 73.673 38.623 6.090 1.00 24.55 196 PRO C C 1
ATOM 5600 O O . PRO C 1 196 ? 73.382 39.434 6.964 1.00 24.55 196 PRO C O 1
ATOM 5604 N N . SER C 1 197 ? 74.162 37.418 6.365 1.00 24.84 197 SER C N 1
ATOM 5605 C CA . SER C 1 197 ? 74.384 36.982 7.748 1.00 26.18 197 SER C CA 1
ATOM 5606 C C . SER C 1 197 ? 75.434 37.845 8.502 1.00 26.77 197 SER C C 1
ATOM 5607 O O . SER C 1 197 ? 75.471 37.805 9.721 1.00 26.97 197 SER C O 1
ATOM 5610 N N . ASN C 1 198 ? 76.250 38.634 7.793 1.00 27.15 198 ASN C N 1
ATOM 5611 C CA . ASN C 1 198 ? 77.184 39.567 8.495 1.00 28.43 198 ASN C CA 1
ATOM 5612 C C . ASN C 1 198 ? 76.593 40.957 8.891 1.00 28.00 198 ASN C C 1
ATOM 5613 O O . ASN C 1 198 ? 77.326 41.821 9.396 1.00 28.63 198 ASN C O 1
ATOM 5618 N N . PHE C 1 199 ? 75.288 41.157 8.697 1.00 26.61 199 PHE C N 1
ATOM 5619 C CA . PHE C 1 199 ? 74.686 42.429 9.031 1.00 26.57 199 PHE C CA 1
ATOM 5620 C C . PHE C 1 199 ? 74.111 42.358 10.443 1.00 26.84 199 PHE C C 1
ATOM 5621 O O . PHE C 1 199 ? 73.508 41.370 10.805 1.00 26.83 199 PHE C O 1
ATOM 5629 N N . LYS C 1 200 ? 74.238 43.411 11.237 1.00 27.14 200 LYS C N 1
ATOM 5630 C CA . LYS C 1 200 ? 73.546 43.386 12.528 1.00 27.61 200 LYS C CA 1
ATOM 5631 C C . LYS C 1 200 ? 72.107 43.901 12.324 1.00 27.35 200 LYS C C 1
ATOM 5632 O O . LYS C 1 200 ? 71.810 44.510 11.306 1.00 27.91 200 LYS C O 1
ATOM 5638 N N . VAL C 1 201 ? 71.198 43.606 13.242 1.00 27.89 201 VAL C N 1
ATOM 5639 C CA . VAL C 1 201 ? 69.830 44.143 13.178 1.00 28.27 201 VAL C CA 1
ATOM 5640 C C . VAL C 1 201 ? 69.461 44.728 14.545 1.00 27.84 201 VAL C C 1
ATOM 5641 O O . VAL C 1 201 ? 69.597 44.063 15.562 1.00 27.96 201 VAL C O 1
ATOM 5645 N N . VAL C 1 202 ? 69.016 45.979 14.580 1.00 27.17 202 VAL C N 1
ATOM 5646 C CA . VAL C 1 202 ? 68.488 46.518 15.818 1.00 25.94 202 VAL C CA 1
ATOM 5647 C C . VAL C 1 202 ? 66.942 46.626 15.726 1.00 25.33 202 VAL C C 1
ATOM 5648 O O . VAL C 1 202 ? 66.397 47.080 14.718 1.00 24.38 202 VAL C O 1
ATOM 5652 N N . VAL C 1 203 ? 66.251 46.135 16.750 1.00 25.04 203 VAL C N 1
ATOM 5653 C CA . VAL C 1 203 ? 64.792 46.189 16.787 1.00 25.79 203 VAL C CA 1
ATOM 5654 C C . VAL C 1 203 ? 64.376 46.916 18.050 1.00 27.33 203 VAL C C 1
ATOM 5655 O O . VAL C 1 203 ? 64.848 46.600 19.159 1.00 26.26 203 VAL C O 1
ATOM 5659 N N . GLU C 1 204 ? 63.488 47.896 17.853 1.00 28.82 204 GLU C N 1
ATOM 5660 C CA . GLU C 1 204 ? 63.002 48.770 18.911 1.00 30.62 204 GLU C CA 1
ATOM 5661 C C . GLU C 1 204 ? 61.489 48.895 18.863 1.00 29.98 204 GLU C C 1
ATOM 5662 O O . GLU C 1 204 ? 60.921 49.244 17.829 1.00 30.06 204 GLU C O 1
ATOM 5668 N N . SER C 1 205 ? 60.839 48.617 19.987 1.00 30.21 205 SER C N 1
ATOM 5669 C CA . SER C 1 205 ? 59.381 48.744 20.063 1.00 30.41 205 SER C CA 1
ATOM 5670 C C . SER C 1 205 ? 59.036 49.958 20.889 1.00 30.59 205 SER C C 1
ATOM 5671 O O . SER C 1 205 ? 59.792 50.357 21.793 1.00 30.25 205 SER C O 1
ATOM 5674 N N . GLN C 1 206 ? 57.880 50.518 20.570 1.00 30.60 206 GLN C N 1
ATOM 5675 C CA . GLN C 1 206 ? 57.277 51.616 21.307 1.00 31.57 206 GLN C CA 1
ATOM 5676 C C . GLN C 1 206 ? 57.121 51.320 22.793 1.00 30.83 206 GLN C C 1
ATOM 5677 O O . GLN C 1 206 ? 57.258 52.214 23.588 1.00 31.01 206 GLN C O 1
ATOM 5683 N N . ARG C 1 207 ? 56.811 50.079 23.154 1.00 30.27 207 ARG C N 1
ATOM 5684 C CA . ARG C 1 207 ? 56.644 49.698 24.553 1.00 30.83 207 ARG C CA 1
ATOM 5685 C C . ARG C 1 207 ? 57.202 48.293 24.765 1.00 31.03 207 ARG C C 1
ATOM 5686 O O . ARG C 1 207 ? 57.423 47.569 23.788 1.00 30.59 207 ARG C O 1
ATOM 5694 N N . ASP C 1 208 ? 57.441 47.924 26.028 1.00 31.11 208 ASP C N 1
ATOM 5695 C CA . ASP C 1 208 ? 58.018 46.619 26.371 1.00 31.19 208 ASP C CA 1
ATOM 5696 C C . ASP C 1 208 ? 57.096 45.548 25.820 1.00 29.98 208 ASP C C 1
ATOM 5697 O O . ASP C 1 208 ? 55.885 45.599 26.079 1.00 30.02 208 ASP C O 1
ATOM 5702 N N . ILE C 1 209 ? 57.650 44.590 25.080 1.00 27.92 209 ILE C N 1
ATOM 5703 C CA . ILE C 1 209 ? 56.870 43.429 24.681 1.00 27.61 209 ILE C CA 1
ATOM 5704 C C . ILE C 1 209 ? 57.628 42.132 24.965 1.00 27.09 209 ILE C C 1
ATOM 5705 O O . ILE C 1 209 ? 58.770 42.195 25.441 1.00 26.74 209 ILE C O 1
ATOM 5710 N N . ASN C 1 210 ? 57.022 40.972 24.666 1.00 26.27 210 ASN C N 1
ATOM 5711 C CA . ASN C 1 210 ? 57.611 39.690 25.053 1.00 26.16 210 ASN C CA 1
ATOM 5712 C C . ASN C 1 210 ? 58.726 39.209 24.123 1.00 26.94 210 ASN C C 1
ATOM 5713 O O . ASN C 1 210 ? 58.612 39.308 22.866 1.00 26.98 210 ASN C O 1
ATOM 5718 N N . MET C 1 211 ? 59.796 38.680 24.720 1.00 25.67 211 MET C N 1
ATOM 5719 C CA . MET C 1 211 ? 60.903 38.124 23.924 1.00 25.28 211 MET C CA 1
ATOM 5720 C C . MET C 1 211 ? 60.868 36.596 24.007 1.00 26.40 211 MET C C 1
ATOM 5721 O O . MET C 1 211 ? 60.872 36.018 25.096 1.00 26.67 211 MET C O 1
ATOM 5726 N N . LEU C 1 212 ? 60.786 35.936 22.867 1.00 26.43 212 LEU C N 1
ATOM 5727 C CA . LEU C 1 212 ? 60.939 34.497 22.872 1.00 26.72 212 LEU C CA 1
ATOM 5728 C C . LEU C 1 212 ? 62.247 34.152 22.162 1.00 26.93 212 LEU C C 1
ATOM 5729 O O . LEU C 1 212 ? 62.581 34.727 21.120 1.00 27.61 212 LEU C O 1
ATOM 5734 N N . VAL C 1 213 ? 63.021 33.251 22.755 1.00 26.52 213 VAL C N 1
ATOM 5735 C CA . VAL C 1 213 ? 64.253 32.838 22.126 1.00 26.21 213 VAL C CA 1
ATOM 5736 C C . VAL C 1 213 ? 64.035 31.365 21.836 1.00 26.41 213 VAL C C 1
ATOM 5737 O O . VAL C 1 213 ? 63.775 30.616 22.747 1.00 25.23 213 VAL C O 1
ATOM 5741 N N . ASP C 1 214 ? 64.105 30.976 20.553 1.00 26.88 214 ASP C N 1
ATOM 5742 C CA . ASP C 1 214 ? 63.803 29.603 20.111 1.00 27.22 214 ASP C CA 1
ATOM 5743 C C . ASP C 1 214 ? 62.474 29.063 20.657 1.00 27.54 214 ASP C C 1
ATOM 5744 O O . ASP C 1 214 ? 62.335 27.865 20.928 1.00 27.74 214 ASP C O 1
ATOM 5749 N N . GLY C 1 215 ? 61.498 29.947 20.803 1.00 28.37 215 GLY C N 1
ATOM 5750 C CA . GLY C 1 215 ? 60.179 29.541 21.222 1.00 28.87 215 GLY C CA 1
ATOM 5751 C C . GLY C 1 215 ? 59.966 29.579 22.717 1.00 30.33 215 GLY C C 1
ATOM 5752 O O . GLY C 1 215 ? 58.842 29.419 23.168 1.00 31.71 215 GLY C O 1
ATOM 5753 N N . VAL C 1 216 ? 61.032 29.785 23.481 1.00 31.05 216 VAL C N 1
ATOM 5754 C CA . VAL C 1 216 ? 60.998 29.807 24.942 1.00 31.83 216 VAL C CA 1
ATOM 5755 C C . VAL C 1 216 ? 60.884 31.269 25.372 1.00 32.04 216 VAL C C 1
ATOM 5756 O O . VAL C 1 216 ? 61.716 32.105 24.986 1.00 31.46 216 VAL C O 1
ATOM 5760 N N . LEU C 1 217 ? 59.867 31.586 26.165 1.00 32.33 217 LEU C N 1
ATOM 5761 C CA . LEU C 1 217 ? 59.744 32.945 26.653 1.00 33.22 217 LEU C CA 1
ATOM 5762 C C . LEU C 1 217 ? 60.897 33.255 27.612 1.00 33.58 217 LEU C C 1
ATOM 5763 O O . LEU C 1 217 ? 61.446 32.367 28.280 1.00 32.81 217 LEU C O 1
ATOM 5768 N N . THR C 1 218 ? 61.240 34.536 27.666 1.00 33.45 218 THR C N 1
ATOM 5769 C CA . THR C 1 218 ? 62.515 34.970 28.160 1.00 33.50 218 THR C CA 1
ATOM 5770 C C . THR C 1 218 ? 62.418 36.276 28.948 1.00 33.52 218 THR C C 1
ATOM 5771 O O . THR C 1 218 ? 63.408 36.683 29.548 1.00 35.17 218 THR C O 1
ATOM 5775 N N . GLY C 1 219 ? 61.241 36.900 29.006 1.00 32.67 219 GLY C N 1
ATOM 5776 C CA . GLY C 1 219 ? 61.077 38.199 29.653 1.00 32.18 219 GLY C CA 1
ATOM 5777 C C . GLY C 1 219 ? 60.627 39.260 28.669 1.00 32.32 219 GLY C C 1
ATOM 5778 O O . GLY C 1 219 ? 60.356 38.922 27.530 1.00 33.77 219 GLY C O 1
ATOM 5779 N N . LYS C 1 220 ? 60.584 40.529 29.065 1.00 32.34 220 LYS C N 1
ATOM 5780 C CA . LYS C 1 220 ? 60.065 41.625 28.216 1.00 32.40 220 LYS C CA 1
ATOM 5781 C C . LYS C 1 220 ? 61.134 42.654 27.876 1.00 32.39 220 LYS C C 1
ATOM 5782 O O . LYS C 1 220 ? 61.962 42.916 28.722 1.00 32.89 220 LYS C O 1
ATOM 5788 N N . THR C 1 221 ? 61.089 43.247 26.667 1.00 31.96 221 THR C N 1
ATOM 5789 C CA . THR C 1 221 ? 62.060 44.249 26.182 1.00 32.15 221 THR C CA 1
ATOM 5790 C C . THR C 1 221 ? 61.464 45.249 25.226 1.00 30.96 221 THR C C 1
ATOM 5791 O O . THR C 1 221 ? 60.429 45.022 24.675 1.00 31.31 221 THR C O 1
ATOM 5795 N N . LYS C 1 222 ? 62.245 46.278 24.940 1.00 30.50 222 LYS C N 1
ATOM 5796 C CA . LYS C 1 222 ? 61.891 47.444 24.162 1.00 30.34 222 LYS C CA 1
ATOM 5797 C C . LYS C 1 222 ? 62.956 47.642 23.060 1.00 30.16 222 LYS C C 1
ATOM 5798 O O . LYS C 1 222 ? 62.779 48.465 22.170 1.00 29.73 222 LYS C O 1
ATOM 5804 N N . ARG C 1 223 ? 64.061 46.901 23.145 1.00 29.94 223 ARG C N 1
ATOM 5805 C CA . ARG C 1 223 ? 65.184 47.029 22.213 1.00 30.42 223 ARG C CA 1
ATOM 5806 C C . ARG C 1 223 ? 66.050 45.794 22.248 1.00 30.02 223 ARG C C 1
ATOM 5807 O O . ARG C 1 223 ? 66.437 45.352 23.332 1.00 30.59 223 ARG C O 1
ATOM 5815 N N . ILE C 1 224 ? 66.340 45.225 21.076 1.00 29.32 224 ILE C N 1
ATOM 5816 C CA . ILE C 1 224 ? 67.308 44.112 20.968 1.00 27.80 224 ILE C CA 1
ATOM 5817 C C . ILE C 1 224 ? 68.280 44.380 19.847 1.00 27.78 224 ILE C C 1
ATOM 5818 O O . ILE C 1 224 ? 67.905 45.039 18.866 1.00 28.24 224 ILE C O 1
ATOM 5823 N N . GLU C 1 225 ? 69.486 43.836 19.989 1.00 25.97 225 GLU C N 1
ATOM 5824 C CA . GLU C 1 225 ? 70.490 43.813 18.941 1.00 27.19 225 GLU C CA 1
ATOM 5825 C C . GLU C 1 225 ? 70.768 42.344 18.578 1.00 26.87 225 GLU C C 1
ATOM 5826 O O . GLU C 1 225 ? 71.049 41.503 19.453 1.00 26.13 225 GLU C O 1
ATOM 5832 N N . VAL C 1 226 ? 70.693 42.045 17.288 1.00 26.05 226 VAL C N 1
ATOM 5833 C CA . VAL C 1 226 ? 70.791 40.676 16.818 1.00 26.89 226 VAL C CA 1
ATOM 5834 C C . VAL C 1 226 ? 71.917 40.566 15.782 1.00 27.74 226 VAL C C 1
ATOM 5835 O O . VAL C 1 226 ? 72.030 41.371 14.850 1.00 27.75 226 VAL C O 1
ATOM 5839 N N . LYS C 1 227 ? 72.730 39.535 15.929 1.00 28.34 227 LYS C N 1
ATOM 5840 C CA . LYS C 1 227 ? 73.740 39.238 14.928 1.00 28.57 227 LYS C CA 1
ATOM 5841 C C . LYS C 1 227 ? 74.144 37.775 14.997 1.00 27.37 227 LYS C C 1
ATOM 5842 O O . LYS C 1 227 ? 73.772 37.068 15.937 1.00 27.96 227 LYS C O 1
ATOM 5848 N N . LYS C 1 228 ? 74.839 37.321 13.968 1.00 26.30 228 LYS C N 1
ATOM 5849 C CA . LYS C 1 228 ? 75.370 35.972 13.879 1.00 25.72 228 LYS C CA 1
ATOM 5850 C C . LYS C 1 228 ? 76.482 35.856 14.933 1.00 25.29 228 LYS C C 1
ATOM 5851 O O . LYS C 1 228 ? 77.285 36.760 15.088 1.00 25.55 228 LYS C O 1
ATOM 5857 N N . SER C 1 229 ? 76.535 34.741 15.630 1.00 23.79 229 SER C N 1
ATOM 5858 C CA . SER C 1 229 ? 77.533 34.539 16.645 1.00 23.26 229 SER C CA 1
ATOM 5859 C C . SER C 1 229 ? 78.626 33.717 15.998 1.00 22.07 229 SER C C 1
ATOM 5860 O O . SER C 1 229 ? 78.397 33.116 14.953 1.00 22.27 229 SER C O 1
ATOM 5863 N N . ARG C 1 230 ? 79.799 33.727 16.607 1.00 20.47 230 ARG C N 1
ATOM 5864 C CA . ARG C 1 230 ? 80.901 32.817 16.282 1.00 21.76 230 ARG C CA 1
ATOM 5865 C C . ARG C 1 230 ? 80.557 31.391 16.668 1.00 20.97 230 ARG C C 1
ATOM 5866 O O . ARG C 1 230 ? 81.133 30.462 16.103 1.00 21.11 230 ARG C O 1
ATOM 5874 N N . ARG C 1 231 ? 79.637 31.233 17.626 1.00 21.41 231 ARG C N 1
ATOM 5875 C CA . ARG C 1 231 ? 79.202 29.907 18.120 1.00 22.12 231 ARG C CA 1
ATOM 5876 C C . ARG C 1 231 ? 78.405 29.074 17.121 1.00 22.38 231 ARG C C 1
ATOM 5877 O O . ARG C 1 231 ? 77.551 29.584 16.343 1.00 21.47 231 ARG C O 1
ATOM 5885 N N . TYR C 1 232 ? 78.677 27.772 17.172 1.00 22.31 232 TYR C N 1
ATOM 5886 C CA . TYR C 1 232 ? 78.133 26.862 16.192 1.00 22.46 232 TYR C CA 1
ATOM 5887 C C . TYR C 1 232 ? 78.096 25.434 16.673 1.00 23.40 232 TYR C C 1
ATOM 5888 O O . TYR C 1 232 ? 78.725 25.037 17.676 1.00 23.24 232 TYR C O 1
ATOM 5897 N N . VAL C 1 233 ? 77.387 24.655 15.891 1.00 24.37 233 VAL C N 1
ATOM 5898 C CA . VAL C 1 233 ? 77.396 23.233 16.050 1.00 26.80 233 VAL C CA 1
ATOM 5899 C C . VAL C 1 233 ? 77.564 22.567 14.679 1.00 27.60 233 VAL C C 1
ATOM 5900 O O . VAL C 1 233 ? 77.276 23.162 13.639 1.00 27.77 233 VAL C O 1
ATOM 5904 N N . ARG C 1 234 ? 78.133 21.373 14.661 1.00 29.21 234 ARG C N 1
ATOM 5905 C CA . ARG C 1 234 ? 78.190 20.623 13.412 1.00 30.18 234 ARG C CA 1
ATOM 5906 C C . ARG C 1 234 ? 77.195 19.485 13.498 1.00 30.46 234 ARG C C 1
ATOM 5907 O O . ARG C 1 234 ? 77.185 18.733 14.456 1.00 30.14 234 ARG C O 1
ATOM 5915 N N . ILE C 1 235 ? 76.316 19.414 12.511 1.00 31.13 235 ILE C N 1
ATOM 5916 C CA . ILE C 1 235 ? 75.376 18.328 12.416 1.00 32.17 235 ILE C CA 1
ATOM 5917 C C . ILE C 1 235 ? 75.877 17.322 11.340 1.00 33.26 235 ILE C C 1
ATOM 5918 O O . ILE C 1 235 ? 76.123 17.709 10.186 1.00 33.85 235 ILE C O 1
ATOM 5923 N N . LEU C 1 236 ? 76.070 16.057 11.723 1.00 33.68 236 LEU C N 1
ATOM 5924 C CA . LEU C 1 236 ? 76.589 15.061 10.779 1.00 34.46 236 LEU C CA 1
ATOM 5925 C C . LEU C 1 236 ? 75.486 14.450 9.913 1.00 35.08 236 LEU C C 1
ATOM 5926 O O . LEU C 1 236 ? 74.436 14.035 10.427 1.00 35.17 236 LEU C O 1
ATOM 5931 N N . ARG C 1 237 ? 75.744 14.392 8.604 1.00 36.06 237 ARG C N 1
ATOM 5932 C CA . ARG C 1 237 ? 74.788 13.855 7.624 1.00 37.35 237 ARG C CA 1
ATOM 5933 C C . ARG C 1 237 ? 75.324 12.649 6.868 1.00 38.32 237 ARG C C 1
ATOM 5934 O O . ARG C 1 237 ? 76.510 12.582 6.566 1.00 39.05 237 ARG C O 1
ATOM 5942 N N . PRO C 1 238 ? 74.451 11.691 6.565 1.00 38.76 238 PRO C N 1
ATOM 5943 C CA . PRO C 1 238 ? 74.749 10.672 5.556 1.00 38.93 238 PRO C CA 1
ATOM 5944 C C . PRO C 1 238 ? 74.907 11.308 4.165 1.00 38.94 238 PRO C C 1
ATOM 5945 O O . PRO C 1 238 ? 74.283 12.343 3.909 1.00 39.52 238 PRO C O 1
ATOM 5949 N N . PRO C 1 239 ? 75.708 10.711 3.279 1.00 38.67 239 PRO C N 1
ATOM 5950 C CA . PRO C 1 239 ? 75.776 11.152 1.873 1.00 38.18 239 PRO C CA 1
ATOM 5951 C C . PRO C 1 239 ? 74.400 11.212 1.205 1.00 37.69 239 PRO C C 1
ATOM 5952 O O . PRO C 1 239 ? 74.196 11.936 0.225 1.00 37.73 239 PRO C O 1
ATOM 5956 N N . GLU C 1 240 ? 73.468 10.459 1.779 1.00 37.02 240 GLU C N 1
ATOM 5957 C CA . GLU C 1 240 ? 72.144 10.197 1.233 1.00 36.20 240 GLU C CA 1
ATOM 5958 C C . GLU C 1 240 ? 71.112 11.203 1.715 1.00 34.72 240 GLU C C 1
ATOM 5959 O O . GLU C 1 240 ? 70.063 11.392 1.078 1.00 35.32 240 GLU C O 1
ATOM 5965 N N . TYR C 1 241 ? 71.391 11.832 2.848 1.00 32.45 241 TYR C N 1
ATOM 5966 C CA . TYR C 1 241 ? 70.441 12.761 3.433 1.00 31.04 241 TYR C CA 1
ATOM 5967 C C . TYR C 1 241 ? 69.945 13.739 2.363 1.00 29.40 241 TYR C C 1
ATOM 5968 O O . TYR C 1 241 ? 70.741 14.304 1.611 1.00 29.04 241 TYR C O 1
ATOM 5977 N N . ASP C 1 242 ? 68.637 13.910 2.285 1.00 27.90 242 ASP C N 1
ATOM 5978 C CA . ASP C 1 242 ? 68.076 14.935 1.400 1.00 26.50 242 ASP C CA 1
ATOM 5979 C C . ASP C 1 242 ? 67.068 15.838 2.109 1.00 25.00 242 ASP C C 1
ATOM 5980 O O . ASP C 1 242 ? 65.982 15.450 2.517 1.00 24.91 242 ASP C O 1
ATOM 5985 N N . TYR C 1 243 ? 67.481 17.072 2.223 1.00 24.53 243 TYR C N 1
ATOM 5986 C CA . TYR C 1 243 ? 66.708 18.154 2.780 1.00 24.20 243 TYR C CA 1
ATOM 5987 C C . TYR C 1 243 ? 65.338 18.368 2.100 1.00 22.97 243 TYR C C 1
ATOM 5988 O O . TYR C 1 243 ? 64.334 18.552 2.798 1.00 22.99 243 TYR C O 1
ATOM 5997 N N . VAL C 1 244 ? 65.293 18.303 0.760 1.00 21.20 244 VAL C N 1
ATOM 5998 C CA . VAL C 1 244 ? 64.096 18.554 -0.023 1.00 19.71 244 VAL C CA 1
ATOM 5999 C C . VAL C 1 244 ? 63.039 17.487 0.215 1.00 19.49 244 VAL C C 1
ATOM 6000 O O . VAL C 1 244 ? 61.840 17.765 0.146 1.00 18.35 244 VAL C O 1
ATOM 6004 N N . THR C 1 245 ? 63.492 16.260 0.478 1.00 19.88 245 THR C N 1
ATOM 6005 C CA . THR C 1 245 ? 62.611 15.161 0.842 1.00 20.34 245 THR C CA 1
ATOM 6006 C C . THR C 1 245 ? 61.915 15.546 2.146 1.00 20.99 245 THR C C 1
ATOM 6007 O O . THR C 1 245 ? 60.737 15.241 2.313 1.00 21.35 245 THR C O 1
ATOM 6011 N N . VAL C 1 246 ? 62.629 16.189 3.078 1.00 20.61 246 VAL C N 1
ATOM 6012 C CA . VAL C 1 246 ? 61.970 16.611 4.300 1.00 21.79 246 VAL C CA 1
ATOM 6013 C C . VAL C 1 246 ? 61.037 17.823 4.054 1.00 22.07 246 VAL C C 1
ATOM 6014 O O . VAL C 1 246 ? 60.013 17.950 4.722 1.00 21.69 246 VAL C O 1
ATOM 6018 N N . ILE C 1 247 ? 61.383 18.708 3.106 1.00 22.04 247 ILE C N 1
ATOM 6019 C CA . ILE C 1 247 ? 60.509 19.839 2.758 1.00 21.51 247 ILE C CA 1
ATOM 6020 C C . ILE C 1 247 ? 59.147 19.349 2.205 1.00 21.71 247 ILE C C 1
ATOM 6021 O O . ILE C 1 247 ? 58.091 19.901 2.515 1.00 21.11 247 ILE C O 1
ATOM 6026 N N . ARG C 1 248 ? 59.197 18.306 1.385 1.00 22.10 248 ARG C N 1
ATOM 6027 C CA . ARG C 1 248 ? 57.988 17.715 0.811 1.00 22.85 248 ARG C CA 1
ATOM 6028 C C . ARG C 1 248 ? 57.214 16.988 1.903 1.00 24.03 248 ARG C C 1
ATOM 6029 O O . ARG C 1 248 ? 55.989 17.108 1.996 1.00 24.79 248 ARG C O 1
ATOM 6037 N N . ASP C 1 249 ? 57.932 16.237 2.730 1.00 24.71 249 ASP C N 1
ATOM 6038 C CA . ASP C 1 249 ? 57.299 15.306 3.641 1.00 26.70 249 ASP C CA 1
ATOM 6039 C C . ASP C 1 249 ? 56.811 16.002 4.905 1.00 26.35 249 ASP C C 1
ATOM 6040 O O . ASP C 1 249 ? 55.702 15.776 5.367 1.00 26.63 249 ASP C O 1
ATOM 6045 N N . LYS C 1 250 ? 57.663 16.818 5.489 1.00 25.92 250 LYS C N 1
ATOM 6046 C CA . LYS C 1 250 ? 57.322 17.404 6.763 1.00 26.33 250 LYS C CA 1
ATOM 6047 C C . LYS C 1 250 ? 56.486 18.649 6.510 1.00 25.76 250 LYS C C 1
ATOM 6048 O O . LYS C 1 250 ? 55.447 18.838 7.149 1.00 25.80 250 LYS C O 1
ATOM 6054 N N . LEU C 1 251 ? 56.930 19.488 5.568 1.00 25.01 251 LEU C N 1
ATOM 6055 C CA . LEU C 1 251 ? 56.232 20.743 5.305 1.00 24.13 251 LEU C CA 1
ATOM 6056 C C . LEU C 1 251 ? 55.097 20.638 4.299 1.00 23.84 251 LEU C C 1
ATOM 6057 O O . LEU C 1 251 ? 54.333 21.563 4.165 1.00 24.46 251 LEU C O 1
ATOM 6062 N N . GLY C 1 252 ? 54.970 19.527 3.586 1.00 23.85 252 GLY C N 1
ATOM 6063 C CA . GLY C 1 252 ? 53.977 19.440 2.517 1.00 23.45 252 GLY C CA 1
ATOM 6064 C C . GLY C 1 252 ? 54.188 20.434 1.368 1.00 23.74 252 GLY C C 1
ATOM 6065 O O . GLY C 1 252 ? 53.275 20.716 0.606 1.00 23.45 252 GLY C O 1
ATOM 6066 N N . TYR C 1 253 ? 55.407 20.938 1.222 1.00 23.57 253 TYR C N 1
ATOM 6067 C CA . TYR C 1 253 ? 55.720 21.874 0.155 1.00 23.94 253 TYR C CA 1
ATOM 6068 C C . TYR C 1 253 ? 56.353 21.189 -1.074 1.00 24.59 253 TYR C C 1
ATOM 6069 O O . TYR C 1 253 ? 57.420 20.563 -0.959 1.00 25.16 253 TYR C O 1
ATOM 6078 N N . GLY C 1 254 ? 55.712 21.311 -2.240 1.00 23.92 254 GLY C N 1
ATOM 6079 C CA . GLY C 1 254 ? 56.305 20.803 -3.453 1.00 23.63 254 GLY C CA 1
ATOM 6080 C C . GLY C 1 254 ? 56.126 19.305 -3.718 1.00 24.08 254 GLY C C 1
ATOM 6081 O O . GLY C 1 254 ? 56.844 18.746 -4.536 1.00 23.40 254 GLY C O 1
ATOM 6082 N N . ARG C 1 255 ? 55.167 18.660 -3.052 1.00 24.90 255 ARG C N 1
ATOM 6083 C CA . ARG C 1 255 ? 54.759 17.290 -3.395 1.00 25.97 255 ARG C CA 1
ATOM 6084 C C . ARG C 1 255 ? 54.175 17.269 -4.804 1.00 26.83 255 ARG C C 1
ATOM 6085 O O . ARG C 1 255 ? 53.535 18.232 -5.215 1.00 27.12 255 ARG C O 1
ATOM 6093 N N . ARG C 1 256 ? 54.368 16.171 -5.525 1.00 28.21 256 ARG C N 1
ATOM 6094 C CA . ARG C 1 256 ? 53.918 16.051 -6.921 1.00 29.51 256 ARG C CA 1
ATOM 6095 C C . ARG C 1 256 ? 52.467 15.595 -7.063 1.00 29.82 256 ARG C C 1
ATOM 6096 O O . ARG C 1 256 ? 52.060 14.661 -6.378 1.00 30.77 256 ARG C O 1
ATOM 6104 N N . MET D 1 1 ? 153.774 5.781 18.278 1.00 37.81 1 MET D N 1
ATOM 6105 C CA . MET D 1 1 ? 153.213 7.164 18.350 1.00 37.89 1 MET D CA 1
ATOM 6106 C C . MET D 1 1 ? 152.438 7.447 19.641 1.00 37.37 1 MET D C 1
ATOM 6107 O O . MET D 1 1 ? 151.761 6.560 20.177 1.00 37.14 1 MET D O 1
ATOM 6112 N N . LYS D 1 2 ? 152.544 8.684 20.137 1.00 36.53 2 LYS D N 1
ATOM 6113 C CA . LYS D 1 2 ? 151.883 9.053 21.392 1.00 35.78 2 LYS D CA 1
ATOM 6114 C C . LYS D 1 2 ? 150.583 9.753 21.058 1.00 34.90 2 LYS D C 1
ATOM 6115 O O . LYS D 1 2 ? 150.591 10.824 20.434 1.00 34.53 2 LYS D O 1
ATOM 6121 N N . ILE D 1 3 ? 149.469 9.121 21.444 1.00 33.63 3 ILE D N 1
ATOM 6122 C CA . ILE D 1 3 ? 148.140 9.509 20.952 1.00 32.21 3 ILE D CA 1
ATOM 6123 C C . ILE D 1 3 ? 147.155 9.888 22.067 1.00 31.35 3 ILE D C 1
ATOM 6124 O O . ILE D 1 3 ? 147.037 9.195 23.071 1.00 31.85 3 ILE D O 1
ATOM 6129 N N . ALA D 1 4 ? 146.482 11.015 21.888 1.00 29.81 4 ALA D N 1
ATOM 6130 C CA . ALA D 1 4 ? 145.434 11.434 22.802 1.00 28.97 4 ALA D CA 1
ATOM 6131 C C . ALA D 1 4 ? 144.074 11.212 22.155 1.00 28.23 4 ALA D C 1
ATOM 6132 O O . ALA D 1 4 ? 143.894 11.498 20.971 1.00 27.14 4 ALA D O 1
ATOM 6134 N N . ILE D 1 5 ? 143.121 10.716 22.935 1.00 28.25 5 ILE D N 1
ATOM 6135 C CA . ILE D 1 5 ? 141.780 10.431 22.412 1.00 28.74 5 ILE D CA 1
ATOM 6136 C C . ILE D 1 5 ? 140.725 11.300 23.074 1.00 29.44 5 ILE D C 1
ATOM 6137 O O . ILE D 1 5 ? 140.632 11.355 24.291 1.00 29.72 5 ILE D O 1
ATOM 6142 N N . LEU D 1 6 ? 139.923 11.985 22.269 1.00 30.49 6 LEU D N 1
ATOM 6143 C CA . LEU D 1 6 ? 138.853 12.791 22.834 1.00 31.21 6 LEU D CA 1
ATOM 6144 C C . LEU D 1 6 ? 137.503 12.412 22.266 1.00 31.59 6 LEU D C 1
ATOM 6145 O O . LEU D 1 6 ? 137.326 12.389 21.061 1.00 33.09 6 LEU D O 1
ATOM 6150 N N . TYR D 1 7 ? 136.554 12.138 23.142 1.00 32.12 7 TYR D N 1
ATOM 6151 C CA . TYR D 1 7 ? 135.212 11.701 22.746 1.00 33.36 7 TY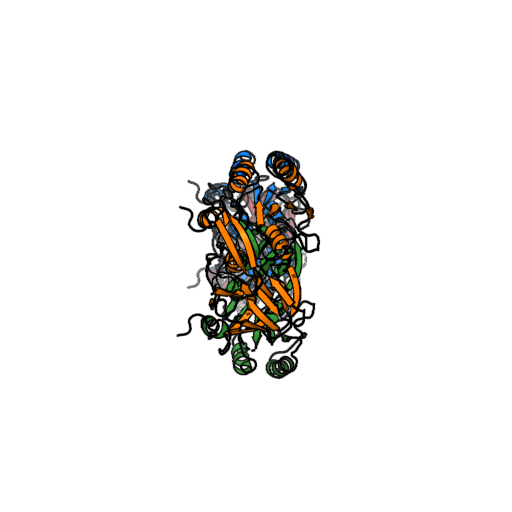R D CA 1
ATOM 6152 C C . TYR D 1 7 ? 134.146 12.695 23.228 1.00 34.24 7 TYR D C 1
ATOM 6153 O O . TYR D 1 7 ? 134.351 13.399 24.213 1.00 34.48 7 TYR D O 1
ATOM 6162 N N . ARG D 1 8 ? 133.015 12.739 22.532 1.00 35.75 8 ARG D N 1
ATOM 6163 C CA . ARG D 1 8 ? 131.860 13.554 22.922 1.00 37.70 8 ARG D CA 1
ATOM 6164 C C . ARG D 1 8 ? 131.252 12.996 24.229 1.00 39.07 8 ARG D C 1
ATOM 6165 O O . ARG D 1 8 ? 131.526 11.856 24.590 1.00 38.71 8 ARG D O 1
ATOM 6173 N N . GLU D 1 9 ? 130.450 13.800 24.937 1.00 41.28 9 GLU D N 1
ATOM 6174 C CA . GLU D 1 9 ? 129.840 13.382 26.224 1.00 43.22 9 GLU D CA 1
ATOM 6175 C C . GLU D 1 9 ? 129.320 11.934 26.237 1.00 43.52 9 GLU D C 1
ATOM 6176 O O . GLU D 1 9 ? 129.734 11.129 27.078 1.00 43.86 9 GLU D O 1
ATOM 6182 N N . GLU D 1 10 ? 128.451 11.610 25.282 1.00 44.23 10 GLU D N 1
ATOM 6183 C CA . GLU D 1 10 ? 127.742 10.319 25.246 1.00 45.31 10 GLU D CA 1
ATOM 6184 C C . GLU D 1 10 ? 128.563 9.139 24.706 1.00 45.41 10 GLU D C 1
ATOM 6185 O O . GLU D 1 10 ? 128.403 7.985 25.172 1.00 46.18 10 GLU D O 1
ATOM 6191 N N . ARG D 1 11 ? 129.439 9.435 23.745 1.00 45.08 11 ARG D N 1
ATOM 6192 C CA . ARG D 1 11 ? 130.234 8.433 23.023 1.00 44.68 11 ARG D CA 1
ATOM 6193 C C . ARG D 1 11 ? 131.410 7.786 23.781 1.00 44.25 11 ARG D C 1
ATOM 6194 O O . ARG D 1 11 ? 132.324 7.256 23.146 1.00 44.29 11 ARG D O 1
ATOM 6202 N N . GLU D 1 12 ? 131.397 7.807 25.113 1.00 43.55 12 GLU D N 1
ATOM 6203 C CA . GLU D 1 12 ? 132.435 7.108 25.880 1.00 43.39 12 GLU D CA 1
ATOM 6204 C C . GLU D 1 12 ? 132.697 5.678 25.348 1.00 42.91 12 GLU D C 1
ATOM 6205 O O . GLU D 1 12 ? 133.834 5.206 25.368 1.00 43.02 12 GLU D O 1
ATOM 6211 N N . LYS D 1 13 ? 131.648 5.021 24.850 1.00 42.01 13 LYS D N 1
ATOM 6212 C CA . LYS D 1 13 ? 131.739 3.669 24.301 1.00 41.41 13 LYS D CA 1
ATOM 6213 C C . LYS D 1 13 ? 132.515 3.524 22.981 1.00 40.97 13 LYS D C 1
ATOM 6214 O O . LYS D 1 13 ? 133.294 2.582 22.832 1.00 40.74 13 LYS D O 1
ATOM 6220 N N . GLU D 1 14 ? 132.287 4.427 22.022 1.00 40.85 14 GLU D N 1
ATOM 6221 C CA . GLU D 1 14 ? 133.038 4.404 20.753 1.00 40.49 14 GLU D CA 1
ATOM 6222 C C . GLU D 1 14 ? 134.493 4.795 20.973 1.00 39.63 14 GLU D C 1
ATOM 6223 O O . GLU D 1 14 ? 135.402 4.256 20.332 1.00 39.31 14 GLU D O 1
ATOM 6229 N N . GLY D 1 15 ? 134.694 5.737 21.888 1.00 38.94 15 GLY D N 1
ATOM 6230 C CA . GLY D 1 15 ? 136.024 6.115 22.335 1.00 38.47 15 GLY D CA 1
ATOM 6231 C C . GLY D 1 15 ? 136.776 4.924 22.897 1.00 37.88 15 GLY D C 1
ATOM 6232 O O . GLY D 1 15 ? 137.932 4.706 22.538 1.00 37.33 15 GLY D O 1
ATOM 6233 N N . GLU D 1 16 ? 136.103 4.155 23.759 1.00 37.40 16 GLU D N 1
ATOM 6234 C CA . GLU D 1 16 ? 136.661 2.932 24.350 1.00 37.21 16 GLU D CA 1
ATOM 6235 C C . GLU D 1 16 ? 137.069 1.887 23.298 1.00 36.80 16 GLU D C 1
ATOM 6236 O O . GLU D 1 16 ? 138.185 1.371 23.335 1.00 36.53 16 GLU D O 1
ATOM 6242 N N . PHE D 1 17 ? 136.204 1.595 22.334 1.00 36.73 17 PHE D N 1
ATOM 6243 C CA . PHE D 1 17 ? 136.598 0.607 21.321 1.00 37.11 17 PHE D CA 1
ATOM 6244 C C . PHE D 1 17 ? 137.637 1.095 20.277 1.00 36.51 17 PHE D C 1
ATOM 6245 O O . PHE D 1 17 ? 138.453 0.292 19.796 1.00 35.94 17 PHE D O 1
ATOM 6253 N N . LEU D 1 18 ? 137.633 2.408 19.987 1.00 36.09 18 LEU D N 1
ATOM 6254 C CA . LEU D 1 18 ? 138.742 3.078 19.287 1.00 35.64 18 LEU D CA 1
ATOM 6255 C C . LEU D 1 18 ? 140.038 3.021 20.111 1.00 35.09 18 LEU D C 1
ATOM 6256 O O . LEU D 1 18 ? 141.110 2.817 19.557 1.00 35.39 18 LEU D O 1
ATOM 6261 N N . LYS D 1 19 ? 139.922 3.186 21.429 1.00 34.48 19 LYS D N 1
ATOM 6262 C CA . LYS D 1 19 ? 141.058 3.155 22.360 1.00 34.33 19 LYS D CA 1
ATOM 6263 C C . LYS D 1 19 ? 141.752 1.784 22.497 1.00 34.68 19 LYS D C 1
ATOM 6264 O O . LYS D 1 19 ? 142.989 1.729 22.545 1.00 34.98 19 LYS D O 1
ATOM 6270 N N . GLU D 1 20 ? 140.978 0.692 22.576 1.00 34.38 20 GLU D N 1
ATOM 6271 C CA . GLU D 1 20 ? 141.574 -0.651 22.622 1.00 34.31 20 GLU D CA 1
ATOM 6272 C C . GLU D 1 20 ? 142.302 -0.994 21.317 1.00 33.85 20 GLU D C 1
ATOM 6273 O O . GLU D 1 20 ? 143.423 -1.515 21.356 1.00 33.13 20 GLU D O 1
ATOM 6279 N N . LYS D 1 21 ? 141.673 -0.662 20.182 1.00 33.44 21 LYS D N 1
ATOM 6280 C CA . LYS D 1 21 ? 142.235 -0.927 18.860 1.00 33.40 21 LYS D CA 1
ATOM 6281 C C . LYS D 1 21 ? 143.539 -0.158 18.614 1.00 33.46 21 LYS D C 1
ATOM 6282 O O . LYS D 1 21 ? 144.536 -0.728 18.164 1.00 33.67 21 LYS D O 1
ATOM 6288 N N . ILE D 1 22 ? 143.525 1.136 18.920 1.00 33.35 22 ILE D N 1
ATOM 6289 C CA . ILE D 1 22 ? 144.691 2.004 18.735 1.00 33.24 22 ILE D CA 1
ATOM 6290 C C . ILE D 1 22 ? 145.894 1.597 19.633 1.00 33.25 22 ILE D C 1
ATOM 6291 O O . ILE D 1 22 ? 147.048 1.727 19.224 1.00 32.58 22 ILE D O 1
ATOM 6296 N N . SER D 1 23 ? 145.608 1.076 20.828 1.00 33.40 23 SER D N 1
ATOM 6297 C CA . SER D 1 23 ? 146.648 0.673 21.780 1.00 34.15 23 SER D CA 1
ATOM 6298 C C . SER D 1 23 ? 147.433 -0.583 21.362 1.00 34.68 23 SER D C 1
ATOM 6299 O O . SER D 1 23 ? 148.525 -0.828 21.869 1.00 34.63 23 SER D O 1
ATOM 6302 N N . LYS D 1 24 ? 146.876 -1.376 20.448 1.00 35.42 24 LYS D N 1
ATOM 6303 C CA . LYS D 1 24 ? 147.554 -2.570 19.930 1.00 35.93 24 LYS D CA 1
ATOM 6304 C C . LYS D 1 24 ? 148.847 -2.241 19.172 1.00 36.02 24 LYS D C 1
ATOM 6305 O O . LYS D 1 24 ? 149.795 -3.026 19.169 1.00 35.97 24 LYS D O 1
ATOM 6311 N N . GLU D 1 25 ? 148.877 -1.071 18.542 1.00 36.18 25 GLU D N 1
ATOM 6312 C CA . GLU D 1 25 ? 150.049 -0.621 17.801 1.00 36.16 25 GLU D CA 1
ATOM 6313 C C . GLU D 1 25 ? 150.677 0.653 18.388 1.00 35.69 25 GLU D C 1
ATOM 6314 O O . GLU D 1 25 ? 151.854 0.912 18.162 1.00 35.67 25 GLU D O 1
ATOM 6320 N N . HIS D 1 26 ? 149.899 1.433 19.143 1.00 35.35 26 HIS D N 1
ATOM 6321 C CA . HIS D 1 26 ? 150.324 2.760 19.608 1.00 34.91 26 HIS D CA 1
ATOM 6322 C C . HIS D 1 26 ? 150.080 2.984 21.100 1.00 35.13 26 HIS D C 1
ATOM 6323 O O . HIS D 1 26 ? 149.492 2.141 21.771 1.00 35.01 26 HIS D O 1
ATOM 6330 N N . GLU D 1 27 ? 150.531 4.123 21.623 1.00 35.38 27 GLU D N 1
ATOM 6331 C CA . GLU D 1 27 ? 150.274 4.460 23.026 1.00 35.78 27 GLU D CA 1
ATOM 6332 C C . GLU D 1 27 ? 149.259 5.593 23.227 1.00 35.71 27 GLU D C 1
ATOM 6333 O O . GLU D 1 27 ? 149.517 6.735 22.850 1.00 35.71 27 GLU D O 1
ATOM 6339 N N . VAL D 1 28 ? 148.116 5.262 23.830 1.00 36.02 28 VAL D N 1
ATOM 6340 C CA . VAL D 1 28 ? 147.167 6.261 24.336 1.00 36.16 28 VAL D CA 1
ATOM 6341 C C . VAL D 1 28 ? 147.724 6.872 25.625 1.00 36.27 28 VAL D C 1
ATOM 6342 O O . VAL D 1 28 ? 147.845 6.193 26.638 1.00 35.76 28 VAL D O 1
ATOM 6346 N N . ILE D 1 29 ? 148.074 8.153 25.562 1.00 36.61 29 ILE D N 1
ATOM 6347 C CA . ILE D 1 29 ? 148.688 8.849 26.690 1.00 36.92 29 ILE D CA 1
ATOM 6348 C C . ILE D 1 29 ? 147.671 9.733 27.408 1.00 37.12 29 ILE D C 1
ATOM 6349 O O . ILE D 1 29 ? 147.931 10.222 28.508 1.00 37.68 29 ILE D O 1
ATOM 6354 N N . GLU D 1 30 ? 146.522 9.925 26.769 1.00 37.26 30 GLU D N 1
ATOM 6355 C CA . GLU D 1 30 ? 145.424 10.736 27.292 1.00 37.56 30 GLU D CA 1
ATOM 6356 C C . GLU D 1 30 ? 144.091 10.262 26.722 1.00 37.26 30 GLU D C 1
ATOM 6357 O O . GLU D 1 30 ? 143.953 10.031 25.510 1.00 36.60 30 GLU D O 1
ATOM 6363 N N . PHE D 1 31 ? 143.109 10.148 27.607 1.00 37.60 31 PHE D N 1
ATOM 6364 C CA . PHE D 1 31 ? 141.793 9.639 27.248 1.00 38.28 31 PHE D CA 1
ATOM 6365 C C . PHE D 1 31 ? 140.679 10.347 28.024 1.00 38.61 31 PHE D C 1
ATOM 6366 O O . PHE D 1 31 ? 140.525 10.144 29.226 1.00 38.65 31 PHE D O 1
ATOM 6374 N N . GLY D 1 32 ? 139.902 11.180 27.336 1.00 39.10 32 GLY D N 1
ATOM 6375 C CA . GLY D 1 32 ? 138.885 11.960 28.008 1.00 39.52 32 GLY D CA 1
ATOM 6376 C C . GLY D 1 32 ? 137.977 12.777 27.121 1.00 40.30 32 GLY D C 1
ATOM 6377 O O . GLY D 1 32 ? 137.998 12.665 25.889 1.00 39.90 32 GLY D O 1
ATOM 6378 N N . GLU D 1 33 ? 137.168 13.606 27.772 1.00 41.22 33 GLU D N 1
ATOM 6379 C CA . GLU D 1 33 ? 136.183 14.437 27.097 1.00 42.21 33 GLU D CA 1
ATOM 6380 C C . GLU D 1 33 ? 136.873 15.563 26.338 1.00 42.65 33 GLU D C 1
ATOM 6381 O O . GLU D 1 33 ? 137.891 16.104 26.792 1.00 42.73 33 GLU D O 1
ATOM 6387 N N . ALA D 1 34 ? 136.313 15.891 25.175 1.00 43.03 34 ALA D N 1
ATOM 6388 C CA . ALA D 1 34 ? 136.777 16.999 24.354 1.00 43.57 34 ALA D CA 1
ATOM 6389 C C . ALA D 1 34 ? 136.290 18.343 24.894 1.00 44.04 34 ALA D C 1
ATOM 6390 O O . ALA D 1 34 ? 136.808 19.383 24.526 1.00 44.19 34 ALA D O 1
ATOM 6392 N N . ASN D 1 35 ? 135.260 18.302 25.735 1.00 45.01 35 ASN D N 1
ATOM 6393 C CA . ASN D 1 35 ? 134.700 19.473 26.425 1.00 45.71 35 ASN D CA 1
ATOM 6394 C C . ASN D 1 35 ? 135.427 19.833 27.751 1.00 45.60 35 ASN D C 1
ATOM 6395 O O . ASN D 1 35 ? 135.339 20.971 28.224 1.00 45.82 35 ASN D O 1
ATOM 6400 N N . ALA D 1 36 ? 136.126 18.856 28.334 1.00 44.93 36 ALA D N 1
ATOM 6401 C CA . ALA D 1 36 ? 137.006 19.051 29.487 1.00 44.32 36 ALA D CA 1
ATOM 6402 C C . ALA D 1 36 ? 138.081 20.103 29.187 1.00 44.26 36 ALA D C 1
ATOM 6403 O O . ALA D 1 36 ? 138.509 20.229 28.042 1.00 44.71 36 ALA D O 1
ATOM 6405 N N . PRO D 1 37 ? 138.529 20.845 30.201 1.00 43.97 37 PRO D N 1
ATOM 6406 C CA . PRO D 1 37 ? 139.515 21.923 29.997 1.00 43.31 37 PRO D CA 1
ATOM 6407 C C . PRO D 1 37 ? 140.970 21.449 29.902 1.00 43.14 37 PRO D C 1
ATOM 6408 O O . PRO D 1 37 ? 141.337 20.399 30.476 1.00 43.65 37 PRO D O 1
ATOM 6412 N N . GLY D 1 38 ? 141.802 22.236 29.221 1.00 42.45 38 GLY D N 1
ATOM 6413 C CA . GLY D 1 38 ? 143.234 21.983 29.191 1.00 41.84 38 GLY D CA 1
ATOM 6414 C C . GLY D 1 38 ? 143.807 21.821 27.801 1.00 41.47 38 GLY D C 1
ATOM 6415 O O . GLY D 1 38 ? 143.178 21.235 26.933 1.00 41.75 38 GLY D O 1
ATOM 6416 N N . ARG D 1 39 ? 145.002 22.359 27.591 1.00 41.13 39 ARG D N 1
ATOM 6417 C CA . ARG D 1 39 ? 145.735 22.152 26.351 1.00 40.88 39 ARG D CA 1
ATOM 6418 C C . ARG D 1 39 ? 146.154 20.685 26.244 1.00 40.03 39 ARG D C 1
ATOM 6419 O O . ARG D 1 39 ? 146.493 20.056 27.242 1.00 40.24 39 ARG D O 1
ATOM 6427 N N . VAL D 1 40 ? 146.139 20.148 25.032 1.00 39.03 40 VAL D N 1
ATOM 6428 C CA . VAL D 1 40 ? 146.497 18.755 24.811 1.00 38.31 40 VAL D CA 1
ATOM 6429 C C . VAL D 1 40 ? 147.655 18.698 23.809 1.00 38.15 40 VAL D C 1
ATOM 6430 O O . VAL D 1 40 ? 147.532 19.183 22.676 1.00 38.08 40 VAL D O 1
ATOM 6434 N N . THR D 1 41 ? 148.787 18.142 24.235 1.00 37.25 41 THR D N 1
ATOM 6435 C CA . THR D 1 41 ? 149.904 17.914 23.320 1.00 36.93 41 THR D CA 1
ATOM 6436 C C . THR D 1 41 ? 150.155 16.416 23.151 1.00 35.52 41 THR D C 1
ATOM 6437 O O . THR D 1 41 ? 150.209 15.665 24.125 1.00 34.67 41 THR D O 1
ATOM 6441 N N . ALA D 1 42 ? 150.284 16.014 21.893 1.00 33.96 42 ALA D N 1
ATOM 6442 C CA . ALA D 1 42 ? 150.605 14.656 21.524 1.00 33.07 42 ALA D CA 1
ATOM 6443 C C . ALA D 1 42 ? 151.184 14.679 20.105 1.00 32.59 42 ALA D C 1
ATOM 6444 O O . ALA D 1 42 ? 151.314 15.761 19.500 1.00 33.02 42 ALA D O 1
ATOM 6446 N N . ASP D 1 43 ? 151.536 13.507 19.577 1.00 31.31 43 ASP D N 1
ATOM 6447 C CA . ASP D 1 43 ? 151.901 13.364 18.165 1.00 30.51 43 ASP D CA 1
ATOM 6448 C C . ASP D 1 43 ? 150.643 13.446 17.283 1.00 29.89 43 ASP D C 1
ATOM 6449 O O . ASP D 1 43 ? 150.715 13.824 16.099 1.00 29.42 43 ASP D O 1
ATOM 6454 N N . LEU D 1 44 ? 149.502 13.089 17.880 1.00 28.76 44 LEU D N 1
ATOM 6455 C CA . LEU D 1 44 ? 148.220 13.004 17.193 1.00 28.27 44 LEU D CA 1
ATOM 6456 C C . LEU D 1 44 ? 147.046 13.031 18.192 1.00 27.72 44 LEU D C 1
ATOM 6457 O O . LEU D 1 44 ? 147.113 12.442 19.271 1.00 27.70 44 LEU D O 1
ATOM 6462 N N . ILE D 1 45 ? 145.995 13.746 17.836 1.00 26.90 45 ILE D N 1
ATOM 6463 C CA . ILE D 1 45 ? 144.757 13.714 18.595 1.00 26.96 45 ILE D CA 1
ATOM 6464 C C . ILE D 1 45 ? 143.719 12.983 17.731 1.00 26.61 45 ILE D C 1
ATOM 6465 O O . ILE D 1 45 ? 143.487 13.340 16.580 1.00 26.08 45 ILE D O 1
ATOM 6470 N N . VAL D 1 46 ? 143.119 11.946 18.298 1.00 27.03 46 VAL D N 1
ATOM 6471 C CA . VAL D 1 46 ? 142.023 11.229 17.672 1.00 26.67 46 VAL D CA 1
ATOM 6472 C C . VAL D 1 46 ? 140.780 11.681 18.414 1.00 27.06 46 VAL D C 1
ATOM 6473 O O . VAL D 1 46 ? 140.737 11.622 19.640 1.00 27.35 46 VAL D O 1
ATOM 6477 N N . VAL D 1 47 ? 139.787 12.147 17.661 1.00 27.67 47 VAL D N 1
ATOM 6478 C CA . VAL D 1 47 ? 138.541 12.710 18.182 1.00 28.07 47 VAL D CA 1
ATOM 6479 C C . VAL D 1 47 ? 137.350 11.860 17.715 1.00 28.81 47 VAL D C 1
ATOM 6480 O O . VAL D 1 47 ? 137.181 11.644 16.494 1.00 28.31 47 VAL D O 1
ATOM 6484 N N . VAL D 1 48 ? 136.526 11.392 18.661 1.00 29.47 48 VAL D N 1
ATOM 6485 C CA . VAL D 1 48 ? 135.307 10.620 18.336 1.00 30.23 48 VAL D CA 1
ATOM 6486 C C . VAL D 1 48 ? 134.058 11.455 18.608 1.00 30.73 48 VAL D C 1
ATOM 6487 O O . VAL D 1 48 ? 133.964 12.084 19.659 1.00 30.72 48 VAL D O 1
ATOM 6491 N N . GLY D 1 49 ? 133.114 11.460 17.663 1.00 31.20 49 GLY D N 1
ATOM 6492 C CA . GLY D 1 49 ? 131.912 12.272 17.756 1.00 32.58 49 GLY D CA 1
ATOM 6493 C C . GLY D 1 49 ? 131.375 12.785 16.419 1.00 34.13 49 GLY D C 1
ATOM 6494 O O . GLY D 1 49 ? 130.927 12.004 15.554 1.00 35.90 49 GLY D O 1
ATOM 6495 N N . GLY D 1 50 ? 131.380 14.103 16.254 1.00 34.35 50 GLY D N 1
ATOM 6496 C CA . GLY D 1 50 ? 130.927 14.759 15.032 1.00 33.91 50 GLY D CA 1
ATOM 6497 C C . GLY D 1 50 ? 131.688 16.052 14.854 1.00 34.27 50 GLY D C 1
ATOM 6498 O O . GLY D 1 50 ? 132.724 16.277 15.500 1.00 33.47 50 GLY D O 1
ATOM 6499 N N . ASP D 1 51 ? 131.184 16.920 13.985 1.00 35.08 51 ASP D N 1
ATOM 6500 C CA . ASP D 1 51 ? 131.875 18.174 13.710 1.00 35.31 51 ASP D CA 1
ATOM 6501 C C . ASP D 1 51 ? 131.934 19.017 14.987 1.00 34.66 51 ASP D C 1
ATOM 6502 O O . ASP D 1 51 ? 132.973 19.585 15.296 1.00 34.17 51 ASP D O 1
ATOM 6507 N N . GLY D 1 52 ? 130.833 19.048 15.744 1.00 34.04 52 GLY D N 1
ATOM 6508 C CA . GLY D 1 52 ? 130.807 19.713 17.036 1.00 33.59 52 GLY D CA 1
ATOM 6509 C C . GLY D 1 52 ? 131.975 19.357 17.949 1.00 33.28 52 GLY D C 1
ATOM 6510 O O . GLY D 1 52 ? 132.629 20.247 18.497 1.00 34.05 52 GLY D O 1
ATOM 6511 N N . THR D 1 53 ? 132.249 18.060 18.104 1.00 32.10 53 THR D N 1
ATOM 6512 C CA . THR D 1 53 ? 133.360 17.588 18.931 1.00 30.79 53 THR D CA 1
ATOM 6513 C C . THR D 1 53 ? 134.749 18.031 18.432 1.00 30.53 53 THR D C 1
ATOM 6514 O O . THR D 1 53 ? 135.605 18.429 19.232 1.00 30.40 53 THR D O 1
ATOM 6518 N N . VAL D 1 54 ? 134.983 17.932 17.124 1.00 29.91 54 VAL D N 1
ATOM 6519 C CA . VAL D 1 54 ? 136.275 18.274 16.558 1.00 30.47 54 VAL D CA 1
ATOM 6520 C C . VAL D 1 54 ? 136.491 19.740 16.873 1.00 31.98 54 VAL D C 1
ATOM 6521 O O . VAL D 1 54 ? 137.562 20.183 17.314 1.00 32.89 54 VAL D O 1
ATOM 6525 N N . LEU D 1 55 ? 135.425 20.483 16.677 1.00 32.71 55 LEU D N 1
ATOM 6526 C CA . LEU D 1 55 ? 135.420 21.895 16.908 1.00 33.88 55 LEU D CA 1
ATOM 6527 C C . LEU D 1 55 ? 135.905 22.241 18.314 1.00 33.71 55 LEU D C 1
ATOM 6528 O O . LEU D 1 55 ? 136.784 23.086 18.457 1.00 33.98 55 LEU D O 1
ATOM 6533 N N . LYS D 1 56 ? 135.356 21.579 19.331 1.00 33.58 56 LYS D N 1
ATOM 6534 C CA . LYS D 1 56 ? 135.827 21.754 20.714 1.00 33.26 56 LYS D CA 1
ATOM 6535 C C . LYS D 1 56 ? 137.230 21.216 20.936 1.00 33.28 56 LYS D C 1
ATOM 6536 O O . LYS D 1 56 ? 137.954 21.685 21.825 1.00 34.10 56 LYS D O 1
ATOM 6542 N N . ALA D 1 57 ? 137.613 20.205 20.162 1.00 32.32 57 ALA D N 1
ATOM 6543 C CA . ALA D 1 57 ? 138.923 19.601 20.347 1.00 31.10 57 ALA D CA 1
ATOM 6544 C C . ALA D 1 57 ? 140.048 20.480 19.770 1.00 30.63 57 ALA D C 1
ATOM 6545 O O . ALA D 1 57 ? 141.135 20.539 20.347 1.00 28.68 57 ALA D O 1
ATOM 6547 N N . ALA D 1 58 ? 139.753 21.125 18.623 1.00 30.81 58 ALA D N 1
ATOM 6548 C CA . ALA D 1 58 ? 140.632 22.076 17.911 1.00 31.34 58 ALA D CA 1
ATOM 6549 C C . ALA D 1 58 ? 141.083 23.229 18.775 1.00 31.79 58 ALA D C 1
ATOM 6550 O O . ALA D 1 58 ? 142.180 23.743 18.611 1.00 31.97 58 ALA D O 1
ATOM 6552 N N . LYS D 1 59 ? 140.220 23.625 19.697 1.00 33.12 59 LYS D N 1
ATOM 6553 C CA . LYS D 1 59 ? 140.544 24.628 20.701 1.00 34.29 59 LYS D CA 1
ATOM 6554 C C . LYS D 1 59 ? 141.555 24.179 21.743 1.00 34.86 59 LYS D C 1
ATOM 6555 O O . LYS D 1 59 ? 142.264 25.025 22.295 1.00 35.28 59 LYS D O 1
ATOM 6561 N N . LYS D 1 60 ? 141.609 22.868 22.011 1.00 35.49 60 LYS D N 1
ATOM 6562 C CA . LYS D 1 60 ? 142.504 22.270 23.005 1.00 36.05 60 LYS D CA 1
ATOM 6563 C C . LYS D 1 60 ? 143.883 21.896 22.417 1.00 36.93 60 LYS D C 1
ATOM 6564 O O . LYS D 1 60 ? 144.892 21.912 23.121 1.00 36.85 60 LYS D O 1
ATOM 6570 N N . ALA D 1 61 ? 143.925 21.577 21.124 1.00 37.66 61 ALA D N 1
ATOM 6571 C CA . ALA D 1 61 ? 145.160 21.146 20.463 1.00 38.98 61 ALA D CA 1
ATOM 6572 C C . ALA D 1 61 ? 146.273 22.198 20.541 1.00 39.89 61 ALA D C 1
ATOM 6573 O O . ALA D 1 61 ? 146.083 23.330 20.109 1.00 39.39 61 ALA D O 1
ATOM 6575 N N . ALA D 1 62 ? 147.432 21.827 21.078 1.00 41.74 62 ALA D N 1
ATOM 6576 C CA . ALA D 1 62 ? 148.605 22.696 20.953 1.00 43.86 62 ALA D CA 1
ATOM 6577 C C . ALA D 1 62 ? 148.824 23.059 19.466 1.00 45.54 62 ALA D C 1
ATOM 6578 O O . ALA D 1 62 ? 149.004 22.153 18.616 1.00 46.99 62 ALA D O 1
ATOM 6580 N N . ASP D 1 63 ? 148.751 24.359 19.141 1.00 45.97 63 ASP D N 1
ATOM 6581 C CA . ASP D 1 63 ? 149.260 24.874 17.866 1.00 46.45 63 ASP D CA 1
ATOM 6582 C C . ASP D 1 63 ? 150.331 23.909 17.327 1.00 46.22 63 ASP D C 1
ATOM 6583 O O . ASP D 1 63 ? 151.395 23.707 17.947 1.00 47.08 63 ASP D O 1
ATOM 6588 N N . GLY D 1 64 ? 150.033 23.275 16.201 1.00 45.80 64 GLY D N 1
ATOM 6589 C CA . GLY D 1 64 ? 150.869 22.198 15.686 1.00 44.50 64 GLY D CA 1
ATOM 6590 C C . GLY D 1 64 ? 150.117 20.867 15.599 1.00 43.32 64 GLY D C 1
ATOM 6591 O O . GLY D 1 64 ? 149.803 20.418 14.488 1.00 43.55 64 GLY D O 1
ATOM 6592 N N . THR D 1 65 ? 149.809 20.275 16.761 1.00 41.29 65 THR D N 1
ATOM 6593 C CA . THR D 1 65 ? 149.268 18.912 16.877 1.00 39.67 65 THR D CA 1
ATOM 6594 C C . THR D 1 65 ? 148.171 18.570 15.867 1.00 38.40 65 THR D C 1
ATOM 6595 O O . THR D 1 65 ? 147.070 19.124 15.929 1.00 38.21 65 THR D O 1
ATOM 6599 N N . PRO D 1 66 ? 148.476 17.641 14.956 1.00 37.26 66 PRO D N 1
ATOM 6600 C CA . PRO D 1 66 ? 147.538 17.254 13.898 1.00 36.22 66 PRO D CA 1
ATOM 6601 C C . PRO D 1 66 ? 146.381 16.514 14.525 1.00 35.55 66 PRO D C 1
ATOM 6602 O O . PRO D 1 66 ? 146.555 15.900 15.574 1.00 35.35 66 PRO D O 1
ATOM 6606 N N . MET D 1 67 ? 145.221 16.591 13.889 1.00 34.65 67 MET D N 1
ATOM 6607 C CA . MET D 1 67 ? 143.994 16.033 14.423 1.00 34.03 67 MET D CA 1
ATOM 6608 C C . MET D 1 67 ? 143.354 15.088 13.409 1.00 33.02 67 MET D C 1
ATOM 6609 O O . MET D 1 67 ? 143.555 15.230 12.189 1.00 32.95 67 MET D O 1
ATOM 6614 N N . VAL D 1 68 ? 142.588 14.133 13.917 1.00 31.47 68 VAL D N 1
ATOM 6615 C CA . VAL D 1 68 ? 141.724 13.319 13.071 1.00 31.15 68 VAL D CA 1
ATOM 6616 C C . VAL D 1 68 ? 140.457 12.871 13.810 1.00 31.07 68 VAL D C 1
ATOM 6617 O O . VAL D 1 68 ? 140.520 12.223 14.874 1.00 30.60 68 VAL D O 1
ATOM 6621 N N . GLY D 1 69 ? 139.321 13.213 13.213 1.00 30.91 69 GLY D N 1
ATOM 6622 C CA . GLY D 1 69 ? 138.006 12.940 13.745 1.00 31.75 69 GLY D CA 1
ATOM 6623 C C . GLY D 1 69 ? 137.369 11.671 13.204 1.00 33.01 69 GLY D C 1
ATOM 6624 O O . GLY D 1 69 ? 137.554 11.308 12.024 1.00 32.35 69 GLY D O 1
ATOM 6625 N N . PHE D 1 70 ? 136.635 10.988 14.092 1.00 34.11 70 PHE D N 1
ATOM 6626 C CA . PHE D 1 70 ? 135.844 9.803 13.754 1.00 35.73 70 PHE D CA 1
ATOM 6627 C C . PHE D 1 70 ? 134.377 10.097 14.012 1.00 37.42 70 PHE D C 1
ATOM 6628 O O . PHE D 1 70 ? 134.021 10.646 15.051 1.00 37.34 70 PHE D O 1
ATOM 6636 N N . LYS D 1 71 ? 133.521 9.745 13.063 1.00 40.16 71 LYS D N 1
ATOM 6637 C CA . LYS D 1 71 ? 132.084 10.012 13.213 1.00 42.88 71 LYS D CA 1
ATOM 6638 C C . LYS D 1 71 ? 131.324 8.721 13.372 1.00 44.29 71 LYS D C 1
ATOM 6639 O O . LYS D 1 71 ? 131.569 7.754 12.639 1.00 44.73 71 LYS D O 1
ATOM 6645 N N . ALA D 1 72 ? 130.361 8.741 14.292 1.00 46.15 72 ALA D N 1
ATOM 6646 C CA . ALA D 1 72 ? 129.414 7.659 14.487 1.00 47.48 72 ALA D CA 1
ATOM 6647 C C . ALA D 1 72 ? 128.294 7.898 13.470 1.00 48.25 72 ALA D C 1
ATOM 6648 O O . ALA D 1 72 ? 127.342 8.605 13.767 1.00 48.48 72 ALA D O 1
ATOM 6650 N N . GLY D 1 73 ? 128.420 7.335 12.245 1.00 48.96 73 GLY D N 1
ATOM 6651 C CA . GLY D 1 73 ? 127.352 7.420 11.234 1.00 49.23 73 GLY D CA 1
ATOM 6652 C C . GLY D 1 73 ? 127.819 7.703 9.804 1.00 49.37 73 GLY D C 1
ATOM 6653 O O . GLY D 1 73 ? 128.579 6.966 9.193 1.00 49.36 73 GLY D O 1
ATOM 6654 N N . ARG D 1 74 ? 127.300 8.805 9.287 1.00 48.78 74 ARG D N 1
ATOM 6655 C CA . ARG D 1 74 ? 127.494 9.392 7.969 1.00 48.67 74 ARG D CA 1
ATOM 6656 C C . ARG D 1 74 ? 128.654 10.401 8.045 1.00 47.56 74 ARG D C 1
ATOM 6657 O O . ARG D 1 74 ? 128.715 11.182 8.982 1.00 47.66 74 ARG D O 1
ATOM 6665 N N . LEU D 1 75 ? 129.556 10.416 7.076 1.00 45.12 75 LEU D N 1
ATOM 6666 C CA . LEU D 1 75 ? 130.702 11.341 7.101 1.00 43.15 75 LEU D CA 1
ATOM 6667 C C . LEU D 1 75 ? 130.343 12.805 7.290 1.00 41.30 75 LEU D C 1
ATOM 6668 O O . LEU D 1 75 ? 129.296 13.240 6.804 1.00 41.18 75 LEU D O 1
ATOM 6673 N N . GLY D 1 76 ? 131.202 13.572 7.989 1.00 38.74 76 GLY D N 1
ATOM 6674 C CA . GLY D 1 76 ? 130.994 15.010 8.272 1.00 35.73 76 GLY D CA 1
ATOM 6675 C C . GLY D 1 76 ? 132.187 15.867 7.771 1.00 33.34 76 GLY D C 1
ATOM 6676 O O . GLY D 1 76 ? 133.253 15.299 7.553 1.00 33.11 76 GLY D O 1
ATOM 6677 N N . PHE D 1 77 ? 132.074 17.212 7.579 1.00 31.29 77 PHE D N 1
ATOM 6678 C CA . PHE D 1 77 ? 133.186 18.045 7.043 1.00 28.99 77 PHE D CA 1
ATOM 6679 C C . PHE D 1 77 ? 134.488 18.020 7.856 1.00 29.24 77 PHE D C 1
ATOM 6680 O O . PHE D 1 77 ? 135.587 18.139 7.286 1.00 29.22 77 PHE D O 1
ATOM 6688 N N . LEU D 1 78 ? 134.374 17.850 9.175 1.00 28.54 78 LEU D N 1
ATOM 6689 C CA . LEU D 1 78 ? 135.532 17.945 10.082 1.00 28.16 78 LEU D CA 1
ATOM 6690 C C . LEU D 1 78 ? 136.107 16.602 10.574 1.00 28.07 78 LEU D C 1
ATOM 6691 O O . LEU D 1 78 ? 137.185 16.556 11.192 1.00 28.28 78 LEU D O 1
ATOM 6696 N N . THR D 1 79 ? 135.381 15.526 10.288 1.00 27.22 79 THR D N 1
ATOM 6697 C CA . THR D 1 79 ? 135.800 14.148 10.532 1.00 27.52 79 THR D CA 1
ATOM 6698 C C . THR D 1 79 ? 136.384 13.518 9.244 1.00 28.66 79 THR D C 1
ATOM 6699 O O . THR D 1 79 ? 136.114 13.982 8.131 1.00 28.97 79 THR D O 1
ATOM 6703 N N . SER D 1 80 ? 137.161 12.455 9.379 1.00 29.19 80 SER D N 1
ATOM 6704 C CA . SER D 1 80 ? 137.908 11.921 8.244 1.00 30.48 80 SER D CA 1
ATOM 6705 C C . SER D 1 80 ? 137.591 10.453 8.021 1.00 31.00 80 SER D C 1
ATOM 6706 O O . SER D 1 80 ? 137.713 9.954 6.899 1.00 31.32 80 SER D O 1
ATOM 6709 N N . TYR D 1 81 ? 137.216 9.767 9.095 1.00 31.62 81 TYR D N 1
ATOM 6710 C CA . TYR D 1 81 ? 136.889 8.350 9.053 1.00 32.66 81 TYR D CA 1
ATOM 6711 C C . TYR D 1 81 ? 135.599 8.061 9.833 1.00 34.10 81 TYR D C 1
ATOM 6712 O O . TYR D 1 81 ? 135.234 8.788 10.769 1.00 33.65 81 TYR D O 1
ATOM 6721 N N . THR D 1 82 ? 134.918 6.994 9.413 1.00 36.11 82 THR D N 1
ATOM 6722 C CA . THR D 1 82 ? 133.731 6.445 10.082 1.00 37.92 82 THR D CA 1
ATOM 6723 C C . THR D 1 82 ? 134.246 5.432 11.079 1.00 38.96 82 THR D C 1
ATOM 6724 O O . THR D 1 82 ? 135.359 4.933 10.923 1.00 38.98 82 THR D O 1
ATOM 6728 N N . LEU D 1 83 ? 133.440 5.128 12.095 1.00 40.78 83 LEU D N 1
ATOM 6729 C CA . LEU D 1 83 ? 133.849 4.233 13.178 1.00 42.34 83 LEU D CA 1
ATOM 6730 C C . LEU D 1 83 ? 134.037 2.753 12.804 1.00 43.16 83 LEU D C 1
ATOM 6731 O O . LEU D 1 83 ? 134.461 1.940 13.651 1.00 43.33 83 LEU D O 1
ATOM 6736 N N . ASP D 1 84 ? 133.734 2.396 11.554 1.00 43.87 84 ASP D N 1
ATOM 6737 C CA . ASP D 1 84 ? 134.082 1.058 11.062 1.00 44.65 84 ASP D CA 1
ATOM 6738 C C . ASP D 1 84 ? 135.417 1.059 10.323 1.00 44.29 84 ASP D C 1
ATOM 6739 O O . ASP D 1 84 ? 135.990 0.002 10.057 1.00 43.89 84 ASP D O 1
ATOM 6744 N N . GLU D 1 85 ? 135.906 2.262 10.022 1.00 44.04 85 GLU D N 1
ATOM 6745 C CA . GLU D 1 85 ? 137.088 2.448 9.184 1.00 43.90 85 GLU D CA 1
ATOM 6746 C C . GLU D 1 85 ? 138.410 2.361 9.938 1.00 43.17 85 GLU D C 1
ATOM 6747 O O . GLU D 1 85 ? 139.457 2.602 9.348 1.00 43.25 85 GLU D O 1
ATOM 6753 N N . ILE D 1 86 ? 138.367 2.017 11.223 1.00 42.57 86 ILE D N 1
ATOM 6754 C CA . ILE D 1 86 ? 139.589 1.906 12.026 1.00 42.24 86 ILE D CA 1
ATOM 6755 C C . ILE D 1 86 ? 140.683 1.102 11.309 1.00 42.16 86 ILE D C 1
ATOM 6756 O O . ILE D 1 86 ? 141.860 1.475 11.373 1.00 42.02 86 ILE D O 1
ATOM 6761 N N . ASP D 1 87 ? 140.279 0.016 10.634 1.00 41.90 87 ASP D N 1
ATOM 6762 C CA . ASP D 1 87 ? 141.140 -0.745 9.709 1.00 41.60 87 ASP D CA 1
ATOM 6763 C C . ASP D 1 87 ? 142.005 0.173 8.804 1.00 40.91 87 ASP D C 1
ATOM 6764 O O . ASP D 1 87 ? 143.246 0.203 8.922 1.00 40.97 87 ASP D O 1
ATOM 6769 N N . ARG D 1 88 ? 141.352 0.936 7.932 1.00 39.42 88 ARG D N 1
ATOM 6770 C CA . ARG D 1 88 ? 142.076 1.799 7.001 1.00 38.54 88 ARG D CA 1
ATOM 6771 C C . ARG D 1 88 ? 142.891 2.907 7.673 1.00 36.96 88 ARG D C 1
ATOM 6772 O O . ARG D 1 88 ? 143.998 3.230 7.224 1.00 36.17 88 ARG D O 1
ATOM 6780 N N . PHE D 1 89 ? 142.346 3.471 8.749 1.00 35.34 89 PHE D N 1
ATOM 6781 C CA . PHE D 1 89 ? 143.008 4.560 9.452 1.00 34.21 89 PHE D CA 1
ATOM 6782 C C . PHE D 1 89 ? 144.333 4.117 10.033 1.00 34.15 89 PHE D C 1
ATOM 6783 O O . PHE D 1 89 ? 145.354 4.755 9.803 1.00 33.78 89 PHE D O 1
ATOM 6791 N N . LEU D 1 90 ? 144.301 3.032 10.809 1.00 34.32 90 LEU D N 1
ATOM 6792 C CA . LEU D 1 90 ? 145.509 2.500 11.430 1.00 34.45 90 LEU D CA 1
ATOM 6793 C C . LEU D 1 90 ? 146.505 2.108 10.355 1.00 34.13 90 LEU D C 1
ATOM 6794 O O . LEU D 1 90 ? 147.701 2.258 10.559 1.00 34.20 90 LEU D O 1
ATOM 6799 N N . GLU D 1 91 ? 145.995 1.621 9.218 1.00 33.78 91 GLU D N 1
ATOM 6800 C CA . GLU D 1 91 ? 146.794 1.443 8.007 1.00 33.96 91 GLU D CA 1
ATOM 6801 C C . GLU D 1 91 ? 147.466 2.762 7.589 1.00 33.52 91 GLU D C 1
ATOM 6802 O O . GLU D 1 91 ? 148.696 2.837 7.528 1.00 33.18 91 GLU D O 1
ATOM 6808 N N . ASP D 1 92 ? 146.664 3.801 7.342 1.00 33.08 92 ASP D N 1
ATOM 6809 C CA . ASP D 1 92 ? 147.205 5.115 6.980 1.00 32.96 92 ASP D CA 1
ATOM 6810 C C . ASP D 1 92 ? 148.141 5.667 8.039 1.00 32.86 92 ASP D C 1
ATOM 6811 O O . ASP D 1 92 ? 149.145 6.286 7.700 1.00 33.30 92 ASP D O 1
ATOM 6816 N N . LEU D 1 93 ? 147.823 5.438 9.310 1.00 32.65 93 LEU D N 1
ATOM 6817 C CA . LEU D 1 93 ? 148.648 5.953 10.395 1.00 33.14 93 LEU D CA 1
ATOM 6818 C C . LEU D 1 93 ? 150.071 5.388 10.321 1.00 33.27 93 LEU D C 1
ATOM 6819 O O . LEU D 1 93 ? 151.045 6.143 10.276 1.00 32.86 93 LEU D O 1
ATOM 6824 N N . ARG D 1 94 ? 150.149 4.054 10.291 1.00 33.96 94 ARG D N 1
ATOM 6825 C CA . ARG D 1 94 ? 151.372 3.263 10.099 1.00 34.41 94 ARG D CA 1
ATOM 6826 C C . ARG D 1 94 ? 152.230 3.702 8.905 1.00 34.91 94 ARG D C 1
ATOM 6827 O O . ARG D 1 94 ? 153.445 3.626 8.952 1.00 35.07 94 ARG D O 1
ATOM 6835 N N . ASN D 1 95 ? 151.593 4.155 7.833 1.00 36.05 95 ASN D N 1
ATOM 6836 C CA . ASN D 1 95 ? 152.310 4.589 6.639 1.00 36.74 95 ASN D CA 1
ATOM 6837 C C . ASN D 1 95 ? 152.326 6.115 6.438 1.00 37.30 95 ASN D C 1
ATOM 6838 O O . ASN D 1 95 ? 152.849 6.611 5.423 1.00 37.43 95 ASN D O 1
ATOM 6843 N N . TRP D 1 96 ? 151.781 6.850 7.418 1.00 37.69 96 TRP D N 1
ATOM 6844 C CA . TRP D 1 96 ? 151.478 8.287 7.293 1.00 37.94 96 TRP D CA 1
ATOM 6845 C C . TRP D 1 96 ? 150.896 8.667 5.925 1.00 38.51 96 TRP D C 1
ATOM 6846 O O . TRP D 1 96 ? 151.326 9.647 5.292 1.00 38.88 96 TRP D O 1
ATOM 6857 N N . ASN D 1 97 ? 149.912 7.880 5.484 1.00 38.70 97 ASN D N 1
ATOM 6858 C CA . ASN D 1 97 ? 149.234 8.099 4.202 1.00 38.71 97 ASN D CA 1
ATOM 6859 C C . ASN D 1 97 ? 148.140 9.127 4.389 1.00 38.70 97 ASN D C 1
ATOM 6860 O O . ASN D 1 97 ? 146.980 8.773 4.491 1.00 38.62 97 ASN D O 1
ATOM 6865 N N . PHE D 1 98 ? 148.518 10.398 4.474 1.00 39.15 98 PHE D N 1
ATOM 6866 C CA . PHE D 1 98 ? 147.557 11.450 4.800 1.00 39.54 98 PHE D CA 1
ATOM 6867 C C . PHE D 1 98 ? 147.691 12.661 3.908 1.00 40.37 98 PHE D C 1
ATOM 6868 O O . PHE D 1 98 ? 148.800 13.080 3.578 1.00 40.47 98 PHE D O 1
ATOM 6876 N N . ARG D 1 99 ? 146.544 13.227 3.552 1.00 41.19 99 ARG D N 1
ATOM 6877 C CA . ARG D 1 99 ? 146.478 14.591 3.069 1.00 42.54 99 ARG D CA 1
ATOM 6878 C C . ARG D 1 99 ? 146.384 15.558 4.272 1.00 42.85 99 ARG D C 1
ATOM 6879 O O . ARG D 1 99 ? 145.486 15.442 5.104 1.00 42.87 99 ARG D O 1
ATOM 6887 N N . GLU D 1 100 ? 147.324 16.495 4.362 1.00 43.49 100 GLU D N 1
ATOM 6888 C CA . GLU D 1 100 ? 147.350 17.496 5.439 1.00 44.06 100 GLU D CA 1
ATOM 6889 C C . GLU D 1 100 ? 146.558 18.743 5.055 1.00 43.61 100 GLU D C 1
ATOM 6890 O O . GLU D 1 100 ? 146.764 19.318 3.993 1.00 43.95 100 GLU D O 1
ATOM 6896 N N . GLU D 1 101 ? 145.670 19.155 5.946 1.00 43.06 101 GLU D N 1
ATOM 6897 C CA . GLU D 1 101 ? 144.803 20.299 5.742 1.00 42.89 101 GLU D CA 1
ATOM 6898 C C . GLU D 1 101 ? 144.890 2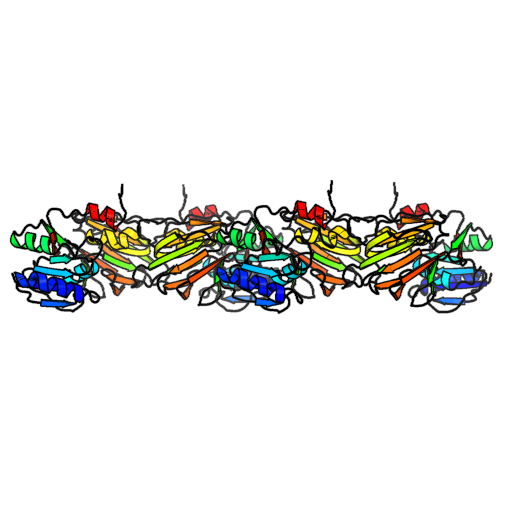1.241 6.954 1.00 41.56 101 GLU D C 1
ATOM 6899 O O . GLU D 1 101 ? 145.037 20.785 8.088 1.00 41.28 101 GLU D O 1
ATOM 6905 N N . THR D 1 102 ? 144.799 22.543 6.710 1.00 40.18 102 THR D N 1
ATOM 6906 C CA . THR D 1 102 ? 144.843 23.543 7.773 1.00 39.44 102 THR D CA 1
ATOM 6907 C C . THR D 1 102 ? 143.672 24.512 7.657 1.00 38.41 102 THR D C 1
ATOM 6908 O O . THR D 1 102 ? 143.329 24.948 6.562 1.00 38.73 102 THR D O 1
ATOM 6912 N N . ARG D 1 103 ? 143.051 24.824 8.787 1.00 36.81 103 ARG D N 1
ATOM 6913 C CA . ARG D 1 103 ? 141.943 25.766 8.833 1.00 36.13 103 ARG D CA 1
ATOM 6914 C C . ARG D 1 103 ? 142.242 26.752 9.934 1.00 34.73 103 ARG D C 1
ATOM 6915 O O . ARG D 1 103 ? 142.571 26.336 11.063 1.00 34.87 103 ARG D O 1
ATOM 6923 N N . TRP D 1 104 ? 142.145 28.045 9.615 1.00 32.49 104 TRP D N 1
ATOM 6924 C CA . TRP D 1 104 ? 142.400 29.092 10.590 1.00 30.95 104 TRP D CA 1
ATOM 6925 C C . TRP D 1 104 ? 141.159 29.361 11.384 1.00 30.04 104 TRP D C 1
ATOM 6926 O O . TRP D 1 104 ? 140.091 29.096 10.924 1.00 30.50 104 TRP D O 1
ATOM 6937 N N . PHE D 1 105 ? 141.317 29.874 12.597 1.00 29.97 105 PHE D N 1
ATOM 6938 C CA . PHE D 1 105 ? 140.194 30.400 13.368 1.00 29.27 105 PHE D CA 1
ATOM 6939 C C . PHE D 1 105 ? 139.911 31.874 13.030 1.00 28.26 105 PHE D C 1
ATOM 6940 O O . PHE D 1 105 ? 140.715 32.557 12.359 1.00 26.80 105 PHE D O 1
ATOM 6948 N N . ILE D 1 106 ? 138.790 32.354 13.569 1.00 27.73 106 ILE D N 1
ATOM 6949 C CA . ILE D 1 106 ? 138.546 33.773 13.718 1.00 27.47 106 ILE D CA 1
ATOM 6950 C C . ILE D 1 106 ? 138.662 34.215 15.152 1.00 28.31 106 ILE D C 1
ATOM 6951 O O . ILE D 1 106 ? 138.551 33.435 16.093 1.00 28.16 106 ILE D O 1
ATOM 6956 N N . GLN D 1 107 ? 138.876 35.507 15.291 1.00 28.95 107 GLN D N 1
ATOM 6957 C CA . GLN D 1 107 ? 139.128 36.115 16.556 1.00 29.98 107 GLN D CA 1
ATOM 6958 C C . GLN D 1 107 ? 138.001 37.061 16.799 1.00 29.40 107 GLN D C 1
ATOM 6959 O O . GLN D 1 107 ? 137.714 37.915 15.961 1.00 29.06 107 GLN D O 1
ATOM 6965 N N . ILE D 1 108 ? 137.374 36.942 17.949 1.00 29.45 108 ILE D N 1
ATOM 6966 C CA . ILE D 1 108 ? 136.330 37.862 18.294 1.00 30.32 108 ILE D CA 1
ATOM 6967 C C . ILE D 1 108 ? 136.693 38.518 19.604 1.00 31.50 108 ILE D C 1
ATOM 6968 O O . ILE D 1 108 ? 136.881 37.838 20.635 1.00 30.75 108 ILE D O 1
ATOM 6973 N N . GLU D 1 109 ? 136.781 39.846 19.542 1.00 31.97 109 GLU D N 1
ATOM 6974 C CA . GLU D 1 109 ? 136.884 40.679 20.722 1.00 32.63 109 GLU D CA 1
ATOM 6975 C C . GLU D 1 109 ? 135.548 41.397 20.894 1.00 32.28 109 GLU D C 1
ATOM 6976 O O . GLU D 1 109 ? 134.896 41.755 19.909 1.00 31.50 109 GLU D O 1
ATOM 6982 N N . SER D 1 110 ? 135.172 41.592 22.160 1.00 33.10 110 SER D N 1
ATOM 6983 C CA . SER D 1 110 ? 133.962 42.292 22.600 1.00 34.10 110 SER D CA 1
ATOM 6984 C C . SER D 1 110 ? 134.042 42.521 24.112 1.00 35.00 110 SER D C 1
ATOM 6985 O O . SER D 1 110 ? 134.973 42.032 24.774 1.00 35.29 110 SER D O 1
ATOM 6988 N N . GLU D 1 111 ? 133.066 43.277 24.626 1.00 35.91 111 GLU D N 1
ATOM 6989 C CA . GLU D 1 111 ? 132.760 43.455 26.058 1.00 37.03 111 GLU D CA 1
ATOM 6990 C C . GLU D 1 111 ? 133.168 42.245 26.905 1.00 36.56 111 GLU D C 1
ATOM 6991 O O . GLU D 1 111 ? 133.851 42.383 27.941 1.00 36.96 111 GLU D O 1
ATOM 6997 N N . LEU D 1 112 ? 132.755 41.073 26.426 1.00 35.85 112 LEU D N 1
ATOM 6998 C CA . LEU D 1 112 ? 132.826 39.813 27.160 1.00 35.60 112 LEU D CA 1
ATOM 6999 C C . LEU D 1 112 ? 134.193 39.165 27.158 1.00 35.69 112 LEU D C 1
ATOM 7000 O O . LEU D 1 112 ? 134.414 38.205 27.899 1.00 36.57 112 LEU D O 1
ATOM 7005 N N . GLY D 1 113 ? 135.123 39.699 26.369 1.00 35.33 113 GLY D N 1
ATOM 7006 C CA . GLY D 1 113 ? 136.466 39.160 26.343 1.00 34.44 113 GLY D CA 1
ATOM 7007 C C . GLY D 1 113 ? 136.913 38.826 24.938 1.00 34.29 113 GLY D C 1
ATOM 7008 O O . GLY D 1 113 ? 136.566 39.521 23.994 1.00 34.40 113 GLY D O 1
ATOM 7009 N N . ASN D 1 114 ? 137.721 37.787 24.817 1.00 33.90 114 ASN D N 1
ATOM 7010 C CA . ASN D 1 114 ? 138.278 37.369 23.546 1.00 34.10 114 ASN D CA 1
ATOM 7011 C C . ASN D 1 114 ? 137.994 35.891 23.310 1.00 33.92 114 ASN D C 1
ATOM 7012 O O . ASN D 1 114 ? 138.408 35.023 24.111 1.00 33.66 114 ASN D O 1
ATOM 7017 N N . HIS D 1 115 ? 137.293 35.615 22.213 1.00 32.63 115 HIS D N 1
ATOM 7018 C CA . HIS D 1 115 ? 136.867 34.265 21.908 1.00 32.34 115 HIS D CA 1
ATOM 7019 C C . HIS D 1 115 ? 137.547 33.785 20.641 1.00 32.47 115 HIS D C 1
ATOM 7020 O O . HIS D 1 115 ? 137.952 34.613 19.833 1.00 31.75 115 HIS D O 1
ATOM 7027 N N . LEU D 1 116 ? 137.694 32.457 20.495 1.00 32.76 116 LEU D N 1
ATOM 7028 C CA . LEU D 1 116 ? 138.075 31.819 19.217 1.00 32.71 116 LEU D CA 1
ATOM 7029 C C . LEU D 1 116 ? 136.948 30.991 18.613 1.00 32.38 116 LEU D C 1
ATOM 7030 O O . LEU D 1 116 ? 136.224 30.311 19.327 1.00 33.12 116 LEU D O 1
ATOM 7035 N N . ALA D 1 117 ? 136.817 31.030 17.290 1.00 32.44 117 ALA D N 1
ATOM 7036 C CA . ALA D 1 117 ? 135.808 30.218 16.595 1.00 32.54 117 ALA D CA 1
ATOM 7037 C C . ALA D 1 117 ? 136.359 29.620 15.330 1.00 32.71 117 ALA D C 1
ATOM 7038 O O . ALA D 1 117 ? 137.055 30.291 14.581 1.00 33.54 117 ALA D O 1
ATOM 7040 N N . LEU D 1 118 ? 136.067 28.353 15.092 1.00 33.30 118 LEU D N 1
ATOM 7041 C CA . LEU D 1 118 ? 136.456 27.742 13.824 1.00 33.97 118 LEU D CA 1
ATOM 7042 C C . LEU D 1 118 ? 135.339 27.858 12.793 1.00 33.60 118 LEU D C 1
ATOM 7043 O O . LEU D 1 118 ? 135.620 27.803 11.604 1.00 33.70 118 LEU D O 1
ATOM 7048 N N . ASN D 1 119 ? 134.090 27.990 13.265 1.00 33.13 119 ASN D N 1
ATOM 7049 C CA . ASN D 1 119 ? 132.886 28.070 12.428 1.00 33.14 119 ASN D CA 1
ATOM 7050 C C . ASN D 1 119 ? 132.371 29.496 12.206 1.00 33.09 119 ASN D C 1
ATOM 7051 O O . ASN D 1 119 ? 132.415 30.011 11.094 1.00 33.64 119 ASN D O 1
ATOM 7056 N N . ASP D 1 120 ? 131.857 30.103 13.264 1.00 32.77 120 ASP D N 1
ATOM 7057 C CA . ASP D 1 120 ? 131.125 31.354 13.170 1.00 33.72 120 ASP D CA 1
ATOM 7058 C C . ASP D 1 120 ? 130.846 31.991 14.528 1.00 33.20 120 ASP D C 1
ATOM 7059 O O . ASP D 1 120 ? 131.128 31.416 15.582 1.00 32.31 120 ASP D O 1
ATOM 7064 N N . VAL D 1 121 ? 130.279 33.189 14.462 1.00 32.84 121 VAL D N 1
ATOM 7065 C CA . VAL D 1 121 ? 129.801 33.936 15.605 1.00 31.61 121 VAL D CA 1
ATOM 7066 C C . VAL D 1 121 ? 128.506 34.583 15.121 1.00 32.30 121 VAL D C 1
ATOM 7067 O O . VAL D 1 121 ? 128.417 35.089 13.995 1.00 31.50 121 VAL D O 1
ATOM 7071 N N . THR D 1 122 ? 127.524 34.579 16.009 1.00 33.05 122 THR D N 1
ATOM 7072 C CA . THR D 1 122 ? 126.157 34.971 15.721 1.00 33.89 122 THR D CA 1
ATOM 7073 C C . THR D 1 122 ? 125.765 35.962 16.778 1.00 33.85 122 THR D C 1
ATOM 7074 O O . THR D 1 122 ? 125.993 35.714 17.962 1.00 35.29 122 THR D O 1
ATOM 7078 N N . LEU D 1 123 ? 125.242 37.098 16.354 1.00 34.08 123 LEU D N 1
ATOM 7079 C CA . LEU D 1 123 ? 124.476 37.966 17.237 1.00 34.89 123 LEU D CA 1
ATOM 7080 C C . LEU D 1 123 ? 123.011 37.768 16.879 1.00 34.78 123 LEU D C 1
ATOM 7081 O O . LEU D 1 123 ? 122.673 37.764 15.696 1.00 34.97 123 LEU D O 1
ATOM 7086 N N . GLU D 1 124 ? 122.157 37.610 17.894 1.00 34.27 124 GLU D N 1
ATOM 7087 C CA . GLU D 1 124 ? 120.775 37.210 17.692 1.00 34.18 124 GLU D CA 1
ATOM 7088 C C . GLU D 1 124 ? 119.902 37.584 18.886 1.00 33.59 124 GLU D C 1
ATOM 7089 O O . GLU D 1 124 ? 120.224 37.261 20.050 1.00 32.92 124 GLU D O 1
ATOM 7095 N N . ARG D 1 125 ? 118.777 38.242 18.586 1.00 32.64 125 ARG D N 1
ATOM 7096 C CA . ARG D 1 125 ? 117.812 38.696 19.598 1.00 30.77 125 ARG D CA 1
ATOM 7097 C C . ARG D 1 125 ? 117.261 37.531 20.414 1.00 29.52 125 ARG D C 1
ATOM 7098 O O . ARG D 1 125 ? 117.340 36.383 19.973 1.00 27.88 125 ARG D O 1
ATOM 7106 N N . ASP D 1 126 ? 116.710 37.812 21.601 1.00 29.32 126 ASP D N 1
ATOM 7107 C CA . ASP D 1 126 ? 115.956 36.782 22.336 1.00 29.95 126 ASP D CA 1
ATOM 7108 C C . ASP D 1 126 ? 114.757 36.276 21.480 1.00 29.61 126 ASP D C 1
ATOM 7109 O O . ASP D 1 126 ? 114.279 36.986 20.597 1.00 27.97 126 ASP D O 1
ATOM 7114 N N . LEU D 1 127 ? 114.284 35.056 21.726 1.00 30.65 127 LEU D N 1
ATOM 7115 C CA . LEU D 1 127 ? 112.978 34.626 21.166 1.00 32.47 127 LEU D CA 1
ATOM 7116 C C . LEU D 1 127 ? 111.855 35.653 21.412 1.00 32.56 127 LEU D C 1
ATOM 7117 O O . LEU D 1 127 ? 111.020 35.858 20.571 1.00 32.20 127 LEU D O 1
ATOM 7122 N N . SER D 1 128 ? 111.874 36.310 22.562 1.00 34.03 128 SER D N 1
ATOM 7123 C CA . SER D 1 128 ? 110.806 37.247 22.953 1.00 34.85 128 SER D CA 1
ATOM 7124 C C . SER D 1 128 ? 111.005 38.659 22.381 1.00 35.07 128 SER D C 1
ATOM 7125 O O . SER D 1 128 ? 110.089 39.464 22.382 1.00 35.99 128 SER D O 1
ATOM 7128 N N . GLY D 1 129 ? 112.198 38.955 21.892 1.00 35.50 129 GLY D N 1
ATOM 7129 C CA . GLY D 1 129 ? 112.563 40.322 21.521 1.00 35.36 129 GLY D CA 1
ATOM 7130 C C . GLY D 1 129 ? 112.103 40.838 20.159 1.00 35.08 129 GLY D C 1
ATOM 7131 O O . GLY D 1 129 ? 111.803 40.078 19.236 1.00 34.52 129 GLY D O 1
ATOM 7132 N N . LYS D 1 130 ? 112.053 42.158 20.030 1.00 35.01 130 LYS D N 1
ATOM 7133 C CA . LYS D 1 130 ? 111.779 42.778 18.737 1.00 35.29 130 LYS D CA 1
ATOM 7134 C C . LYS D 1 130 ? 113.001 42.609 17.818 1.00 34.85 130 LYS D C 1
ATOM 7135 O O . LYS D 1 130 ? 114.076 42.177 18.273 1.00 34.70 130 LYS D O 1
ATOM 7141 N N . MET D 1 131 ? 112.832 42.950 16.544 1.00 34.03 131 MET D N 1
ATOM 7142 C CA . MET D 1 131 ? 113.959 43.054 15.624 1.00 34.87 131 MET D CA 1
ATOM 7143 C C . MET D 1 131 ? 114.962 44.155 16.050 1.00 34.70 131 MET D C 1
ATOM 7144 O O . MET D 1 131 ? 114.634 45.049 16.861 1.00 34.44 131 MET D O 1
ATOM 7149 N N . VAL D 1 132 ? 116.188 44.084 15.549 1.00 34.07 132 VAL D N 1
ATOM 7150 C CA . VAL D 1 132 ? 117.176 45.093 15.945 1.00 34.08 132 VAL D CA 1
ATOM 7151 C C . VAL D 1 132 ? 117.873 45.732 14.767 1.00 33.43 132 VAL D C 1
ATOM 7152 O O . VAL D 1 132 ? 118.189 45.045 13.785 1.00 32.47 132 VAL D O 1
ATOM 7156 N N . GLU D 1 133 ? 118.150 47.036 14.904 1.00 33.02 133 GLU D N 1
ATOM 7157 C CA . GLU D 1 133 ? 119.113 47.735 14.043 1.00 32.18 133 GLU D CA 1
ATOM 7158 C C . GLU D 1 133 ? 120.535 47.162 14.201 1.00 30.80 133 GLU D C 1
ATOM 7159 O O . GLU D 1 133 ? 121.065 47.035 15.317 1.00 29.10 133 GLU D O 1
ATOM 7165 N N . ILE D 1 134 ? 121.114 46.774 13.070 1.00 30.09 134 ILE D N 1
ATOM 7166 C CA . ILE D 1 134 ? 122.473 46.274 13.029 1.00 30.28 134 ILE D CA 1
ATOM 7167 C C . ILE D 1 134 ? 123.324 47.030 12.028 1.00 30.29 134 ILE D C 1
ATOM 7168 O O . ILE D 1 134 ? 122.950 47.186 10.843 1.00 29.97 134 ILE D O 1
ATOM 7173 N N . GLU D 1 135 ? 124.486 47.477 12.507 1.00 29.95 135 GLU D N 1
ATOM 7174 C CA . GLU D 1 135 ? 125.463 48.153 11.660 1.00 29.73 135 GLU D CA 1
ATOM 7175 C C . GLU D 1 135 ? 126.621 47.215 11.412 1.00 29.51 135 GLU D C 1
ATOM 7176 O O . GLU D 1 135 ? 127.207 46.692 12.361 1.00 29.38 135 GLU D O 1
ATOM 7182 N N . VAL D 1 136 ? 126.925 46.975 10.137 1.00 28.93 136 VAL D N 1
ATOM 7183 C CA . VAL D 1 136 ? 128.087 46.194 9.772 1.00 28.97 136 VAL D CA 1
ATOM 7184 C C . VAL D 1 136 ? 129.116 47.100 9.112 1.00 29.14 136 VAL D C 1
ATOM 7185 O O . VAL D 1 136 ? 128.812 47.745 8.121 1.00 30.48 136 VAL D O 1
ATOM 7189 N N . GLU D 1 137 ? 130.315 47.173 9.667 1.00 28.32 137 GLU D N 1
ATOM 7190 C CA . GLU D 1 137 ? 131.377 47.994 9.082 1.00 28.58 137 GLU D CA 1
ATOM 7191 C C . GLU D 1 137 ? 132.574 47.148 8.737 1.00 27.63 137 GLU D C 1
ATOM 7192 O O . GLU D 1 137 ? 133.347 46.747 9.618 1.00 26.35 137 GLU D O 1
ATOM 7198 N N . VAL D 1 138 ? 132.695 46.870 7.476 1.00 27.66 138 VAL D N 1
ATOM 7199 C CA . VAL D 1 138 ? 133.839 46.109 7.010 1.00 28.53 138 VAL D CA 1
ATOM 7200 C C . VAL D 1 138 ? 135.056 47.034 7.054 1.00 30.20 138 VAL D C 1
ATOM 7201 O O . VAL D 1 138 ? 134.969 48.230 6.758 1.00 29.34 138 VAL D O 1
ATOM 7205 N N . GLU D 1 139 ? 136.203 46.477 7.449 1.00 31.48 139 GLU D N 1
ATOM 7206 C CA . GLU D 1 139 ? 137.529 47.091 7.522 1.00 35.41 139 GLU D CA 1
ATOM 7207 C C . GLU D 1 139 ? 137.637 48.620 7.423 1.00 36.71 139 GLU D C 1
ATOM 7208 O O . GLU D 1 139 ? 137.652 49.319 8.431 1.00 37.90 139 GLU D O 1
ATOM 7214 N N . HIS D 1 140 ? 137.728 49.127 6.178 1.00 37.24 140 HIS D N 1
ATOM 7215 C CA . HIS D 1 140 ? 137.886 50.562 5.834 1.00 39.01 140 HIS D CA 1
ATOM 7216 C C . HIS D 1 140 ? 136.670 51.282 5.326 1.00 38.55 140 HIS D C 1
ATOM 7217 O O . HIS D 1 140 ? 136.643 52.495 5.256 1.00 39.56 140 HIS D O 1
ATOM 7224 N N . HIS D 1 141 ? 135.674 50.535 4.973 1.00 36.92 141 HIS D N 1
ATOM 7225 C CA . HIS D 1 141 ? 134.547 51.119 4.305 1.00 34.97 141 HIS D CA 1
ATOM 7226 C C . HIS D 1 141 ? 133.540 51.932 5.156 1.00 33.41 141 HIS D C 1
ATOM 7227 O O . HIS D 1 141 ? 133.752 52.220 6.336 1.00 32.96 141 HIS D O 1
ATOM 7234 N N . SER D 1 142 ? 132.425 52.295 4.505 1.00 31.94 142 SER D N 1
ATOM 7235 C CA . SER D 1 142 ? 131.294 52.937 5.168 1.00 30.74 142 SER D CA 1
ATOM 7236 C C . SER D 1 142 ? 130.418 51.738 5.556 1.00 29.68 142 SER D C 1
ATOM 7237 O O . SER D 1 142 ? 130.741 50.596 5.204 1.00 29.85 142 SER D O 1
ATOM 7240 N N . SER D 1 143 ? 129.347 51.969 6.281 1.00 29.56 143 SER D N 1
ATOM 7241 C CA . SER D 1 143 ? 128.572 50.884 6.861 1.00 29.05 143 SER D CA 1
ATOM 7242 C C . SER D 1 143 ? 127.431 50.331 6.037 1.00 29.06 143 SER D C 1
ATOM 7243 O O . SER D 1 143 ? 126.800 51.044 5.265 1.00 29.34 143 SER D O 1
ATOM 7246 N N . MET D 1 144 ? 127.164 49.038 6.222 1.00 28.31 144 MET D N 1
ATOM 7247 C CA . MET D 1 144 ? 125.921 48.442 5.764 1.00 28.56 144 MET D CA 1
ATOM 7248 C C . MET D 1 144 ? 125.004 48.330 6.999 1.00 28.70 144 MET D C 1
ATOM 7249 O O . MET D 1 144 ? 125.483 48.001 8.093 1.00 29.55 144 MET D O 1
ATOM 7254 N N . TRP D 1 145 ? 123.722 48.626 6.811 1.00 28.57 145 TRP D N 1
ATOM 7255 C CA . TRP D 1 145 ? 122.692 48.612 7.854 1.00 29.23 145 TRP D CA 1
ATOM 7256 C C . TRP D 1 145 ? 121.547 47.642 7.576 1.00 29.13 145 TRP D C 1
ATOM 7257 O O . TRP D 1 145 ? 121.026 47.574 6.455 1.00 29.30 145 TRP D O 1
ATOM 7268 N N . PHE D 1 146 ? 121.112 46.954 8.626 1.00 29.03 146 PHE D N 1
ATOM 7269 C CA . PHE D 1 146 ? 119.967 46.036 8.575 1.00 28.02 146 PHE D CA 1
ATOM 7270 C C . PHE D 1 146 ? 119.097 46.148 9.820 1.00 27.87 146 PHE D C 1
ATOM 7271 O O . PHE D 1 146 ? 119.588 46.405 10.946 1.00 27.62 146 PHE D O 1
ATOM 7279 N N . PHE D 1 147 ? 117.809 45.941 9.592 1.00 27.07 147 PHE D N 1
ATOM 7280 C CA . PHE D 1 147 ? 116.827 45.685 10.638 1.00 27.35 147 PHE D CA 1
ATOM 7281 C C . PHE D 1 147 ? 116.443 44.190 10.539 1.00 26.55 147 PHE D C 1
ATOM 7282 O O . PHE D 1 147 ? 115.866 43.776 9.546 1.00 27.02 147 PHE D O 1
ATOM 7290 N N . ALA D 1 148 ? 116.747 43.422 11.578 1.00 25.96 148 ALA D N 1
ATOM 7291 C CA . ALA D 1 148 ? 116.891 41.982 11.475 1.00 26.33 148 ALA D CA 1
ATOM 7292 C C . ALA D 1 148 ? 116.766 41.284 12.857 1.00 26.67 148 ALA D C 1
ATOM 7293 O O . ALA D 1 148 ? 116.645 41.950 13.877 1.00 26.38 148 ALA D O 1
ATOM 7295 N N . ASP D 1 149 ? 116.787 39.944 12.861 1.00 27.40 149 ASP D N 1
ATOM 7296 C CA . ASP D 1 149 ? 116.967 39.139 14.071 1.00 28.04 149 ASP D CA 1
ATOM 7297 C C . ASP D 1 149 ? 118.412 39.150 14.568 1.00 28.45 149 ASP D C 1
ATOM 7298 O O . ASP D 1 149 ? 118.684 38.905 15.790 1.00 28.73 149 ASP D O 1
ATOM 7303 N N . GLY D 1 150 ? 119.327 39.395 13.628 1.00 26.74 150 GLY D N 1
ATOM 7304 C CA . GLY D 1 150 ? 120.745 39.348 13.901 1.00 27.54 150 GLY D CA 1
ATOM 7305 C C . GLY D 1 150 ? 121.607 39.159 12.640 1.00 27.92 150 GLY D C 1
ATOM 7306 O O . GLY D 1 150 ? 121.140 39.364 11.503 1.00 27.38 150 GLY D O 1
ATOM 7307 N N . VAL D 1 151 ? 122.862 38.752 12.863 1.00 27.83 151 VAL D N 1
ATOM 7308 C CA . VAL D 1 151 ? 123.851 38.544 11.821 1.00 27.43 151 VAL D CA 1
ATOM 7309 C C . VAL D 1 151 ? 124.739 37.350 12.201 1.00 27.10 151 VAL D C 1
ATOM 7310 O O . VAL D 1 151 ? 125.002 37.106 13.385 1.00 26.81 151 VAL D O 1
ATOM 7314 N N . VAL D 1 152 ? 125.207 36.611 11.198 1.00 26.06 152 VAL D N 1
ATOM 7315 C CA . VAL D 1 152 ? 126.151 35.543 11.435 1.00 25.83 152 VAL D CA 1
ATOM 7316 C C . VAL D 1 152 ? 127.429 35.904 10.681 1.00 26.18 152 VAL D C 1
ATOM 7317 O O . VAL D 1 152 ? 127.375 36.235 9.497 1.00 25.52 152 VAL D O 1
ATOM 7321 N N . ILE D 1 153 ? 128.570 35.820 11.356 1.00 25.75 153 ILE D N 1
ATOM 7322 C CA . ILE D 1 153 ? 129.851 35.986 10.667 1.00 25.87 153 ILE D CA 1
ATOM 7323 C C . ILE D 1 153 ? 130.588 34.658 10.657 1.00 25.76 153 ILE D C 1
ATOM 7324 O O . ILE D 1 153 ? 130.877 34.089 11.701 1.00 26.18 153 ILE D O 1
ATOM 7329 N N . SER D 1 154 ? 130.874 34.163 9.468 1.00 25.48 154 SER D N 1
ATOM 7330 C CA . SER D 1 154 ? 131.344 32.797 9.323 1.00 26.25 154 SER D CA 1
ATOM 7331 C C . SER D 1 154 ? 132.646 32.681 8.553 1.00 25.82 154 SER D C 1
ATOM 7332 O O . SER D 1 154 ? 132.978 33.563 7.780 1.00 25.77 154 SER D O 1
ATOM 7335 N N . THR D 1 155 ? 133.405 31.616 8.853 1.00 25.70 155 THR D N 1
ATOM 7336 C CA . THR D 1 155 ? 134.587 31.201 8.097 1.00 24.72 155 THR D CA 1
ATOM 7337 C C . THR D 1 155 ? 134.084 30.303 7.003 1.00 24.63 155 THR D C 1
ATOM 7338 O O . THR D 1 155 ? 132.909 29.889 7.028 1.00 24.22 155 THR D O 1
ATOM 7342 N N . PRO D 1 156 ? 134.958 29.949 6.071 1.00 24.95 156 PRO D N 1
ATOM 7343 C CA . PRO D 1 156 ? 134.630 28.940 5.041 1.00 26.29 156 PRO D CA 1
ATOM 7344 C C . PRO D 1 156 ? 134.100 27.609 5.609 1.00 28.11 156 PRO D C 1
ATOM 7345 O O . PRO D 1 156 ? 133.109 27.041 5.093 1.00 29.88 156 PRO D O 1
ATOM 7349 N N . THR D 1 157 ? 134.711 27.159 6.698 1.00 28.89 157 THR D N 1
ATOM 7350 C CA . THR D 1 157 ? 134.303 25.954 7.442 1.00 29.60 157 THR D CA 1
ATOM 7351 C C . THR D 1 157 ? 132.880 26.075 7.965 1.00 29.03 157 THR D C 1
ATOM 7352 O O . THR D 1 157 ? 132.067 25.155 7.790 1.00 29.33 157 THR D O 1
ATOM 7356 N N . GLY D 1 158 ? 132.594 27.197 8.643 1.00 28.55 158 GLY D N 1
ATOM 7357 C CA . GLY D 1 158 ? 131.261 27.479 9.188 1.00 26.55 158 GLY D CA 1
ATOM 7358 C C . GLY D 1 158 ? 130.188 27.814 8.164 1.00 25.86 158 GLY D C 1
ATOM 7359 O O . GLY D 1 158 ? 129.016 27.840 8.502 1.00 26.63 158 GLY D O 1
ATOM 7360 N N . SER D 1 159 ? 130.562 28.023 6.903 1.00 25.85 159 SER D N 1
ATOM 7361 C CA . SER D 1 159 ? 129.574 28.362 5.846 1.00 25.44 159 SER D CA 1
ATOM 7362 C C . SER D 1 159 ? 128.496 27.310 5.644 1.00 25.86 159 SER D C 1
ATOM 7363 O O . SER D 1 159 ? 127.450 27.606 5.093 1.00 25.44 159 SER D O 1
ATOM 7366 N N . THR D 1 160 ? 128.751 26.087 6.098 1.00 27.39 160 THR D N 1
ATOM 7367 C CA . THR D 1 160 ? 127.845 24.960 5.826 1.00 29.10 160 THR D CA 1
ATOM 7368 C C . THR D 1 160 ? 126.945 24.684 7.007 1.00 28.86 160 THR D C 1
ATOM 7369 O O . THR D 1 160 ? 126.119 23.789 6.979 1.00 29.88 160 THR D O 1
ATOM 7373 N N . ALA D 1 161 ? 127.143 25.428 8.075 1.00 29.47 161 ALA D N 1
ATOM 7374 C CA . ALA D 1 161 ? 126.389 25.208 9.295 1.00 28.85 161 ALA D CA 1
ATOM 7375 C C . ALA D 1 161 ? 125.273 26.236 9.260 1.00 29.00 161 ALA D C 1
ATOM 7376 O O . ALA D 1 161 ? 124.618 26.369 8.230 1.00 27.81 161 ALA D O 1
ATOM 7378 N N . TYR D 1 162 ? 125.080 26.985 10.351 1.00 29.66 162 TYR D N 1
ATOM 7379 C CA . TYR D 1 162 ? 123.990 27.969 10.421 1.00 31.37 162 TYR D CA 1
ATOM 7380 C C . TYR D 1 162 ? 123.841 28.983 9.250 1.00 30.34 162 TYR D C 1
ATOM 7381 O O . TYR D 1 162 ? 122.724 29.333 8.858 1.00 31.82 162 TYR D O 1
ATOM 7390 N N . SER D 1 163 ? 124.925 29.438 8.666 1.00 29.60 163 SER D N 1
ATOM 7391 C CA . SER D 1 163 ? 124.805 30.397 7.541 1.00 28.91 163 SER D CA 1
ATOM 7392 C C . SER D 1 163 ? 124.048 29.831 6.336 1.00 28.13 163 SER D C 1
ATOM 7393 O O . SER D 1 163 ? 123.318 30.551 5.667 1.00 26.29 163 SER D O 1
ATOM 7396 N N . LEU D 1 164 ? 124.234 28.538 6.083 1.00 28.65 164 LEU D N 1
ATOM 7397 C CA . LEU D 1 164 ? 123.590 27.877 4.966 1.00 30.17 164 LEU D CA 1
ATOM 7398 C C . LEU D 1 164 ? 122.105 27.658 5.238 1.00 31.07 164 LEU D C 1
ATOM 7399 O O . LEU D 1 164 ? 121.320 27.770 4.342 1.00 32.29 164 LEU D O 1
ATOM 7404 N N . SER D 1 165 ? 121.731 27.343 6.469 1.00 32.87 165 SER D N 1
ATOM 7405 C CA . SER D 1 165 ? 120.313 27.308 6.893 1.00 34.20 165 SER D CA 1
ATOM 7406 C C . SER D 1 165 ? 119.529 28.595 6.594 1.00 34.68 165 SER D C 1
ATOM 7407 O O . SER D 1 165 ? 118.306 28.567 6.486 1.00 35.28 165 SER D O 1
ATOM 7410 N N . ILE D 1 166 ? 120.223 29.725 6.501 1.00 34.72 166 ILE D N 1
ATOM 7411 C CA . ILE D 1 166 ? 119.547 31.017 6.380 1.00 34.44 166 ILE D CA 1
ATOM 7412 C C . ILE D 1 166 ? 119.801 31.728 5.045 1.00 34.36 166 ILE D C 1
ATOM 7413 O O . ILE D 1 166 ? 119.504 32.908 4.905 1.00 35.57 166 ILE D O 1
ATOM 7418 N N . GLY D 1 167 ? 120.343 31.012 4.057 1.00 33.13 167 GLY D N 1
ATOM 7419 C CA . GLY D 1 167 ? 120.494 31.565 2.719 1.00 30.79 167 GLY D CA 1
ATOM 7420 C C . GLY D 1 167 ? 121.903 31.721 2.156 1.00 29.49 167 GLY D C 1
ATOM 7421 O O . GLY D 1 167 ? 122.079 32.052 0.954 1.00 29.23 167 GLY D O 1
ATOM 7422 N N . GLY D 1 168 ? 122.908 31.487 2.989 1.00 26.62 168 GLY D N 1
ATOM 7423 C CA . GLY D 1 168 ? 124.274 31.747 2.586 1.00 25.98 168 GLY D CA 1
ATOM 7424 C C . GLY D 1 168 ? 124.786 30.822 1.485 1.00 24.70 168 GLY D C 1
ATOM 7425 O O . GLY D 1 168 ? 124.186 29.785 1.234 1.00 25.31 168 GLY D O 1
ATOM 7426 N N . PRO D 1 169 ? 125.874 31.186 0.822 1.00 23.43 169 PRO D N 1
ATOM 7427 C CA . PRO D 1 169 ? 126.490 30.287 -0.161 1.00 23.97 169 PRO D CA 1
ATOM 7428 C C . PRO D 1 169 ? 127.277 29.155 0.519 1.00 23.81 169 PRO D C 1
ATOM 7429 O O . PRO D 1 169 ? 127.646 29.303 1.689 1.00 24.08 169 PRO D O 1
ATOM 7433 N N . ILE D 1 170 ? 127.494 28.042 -0.186 1.00 23.88 170 ILE D N 1
ATOM 7434 C CA . ILE D 1 170 ? 128.481 27.014 0.206 1.00 22.97 170 ILE D CA 1
ATOM 7435 C C . ILE D 1 170 ? 129.894 27.497 -0.130 1.00 23.84 170 ILE D C 1
ATOM 7436 O O . ILE D 1 170 ? 130.249 27.715 -1.285 1.00 23.85 170 ILE D O 1
ATOM 7441 N N . ILE D 1 171 ? 130.708 27.739 0.879 1.00 24.32 171 ILE D N 1
ATOM 7442 C CA . ILE D 1 171 ? 132.023 28.247 0.577 1.00 23.93 171 ILE D CA 1
ATOM 7443 C C . ILE D 1 171 ? 133.039 27.147 0.801 1.00 24.39 171 ILE D C 1
ATOM 7444 O O . ILE D 1 171 ? 133.063 26.585 1.858 1.00 23.39 171 ILE D O 1
ATOM 7449 N N . PHE D 1 172 ? 133.857 26.843 -0.215 1.00 25.05 172 PHE D N 1
ATOM 7450 C CA . PHE D 1 172 ? 134.848 25.764 -0.121 1.00 25.13 172 PHE D CA 1
ATOM 7451 C C . PHE D 1 172 ? 135.877 26.141 0.919 1.00 25.51 172 PHE D C 1
ATOM 7452 O O . PHE D 1 172 ? 136.228 27.298 1.038 1.00 25.16 172 PHE D O 1
ATOM 7460 N N . PRO D 1 173 ? 136.369 25.178 1.680 1.00 26.85 173 PRO D N 1
ATOM 7461 C CA . PRO D 1 173 ? 137.228 25.489 2.845 1.00 28.02 173 PRO D CA 1
ATOM 7462 C C . PRO D 1 173 ? 138.581 26.135 2.552 1.00 28.53 173 PRO D C 1
ATOM 7463 O O . PRO D 1 173 ? 139.187 26.670 3.484 1.00 29.24 173 PRO D O 1
ATOM 7467 N N . GLU D 1 174 ? 139.054 26.095 1.314 1.00 28.50 174 GLU D N 1
ATOM 7468 C CA . GLU D 1 174 ? 140.313 26.752 0.984 1.00 29.02 174 GLU D CA 1
ATOM 7469 C C . GLU D 1 174 ? 140.180 28.267 0.632 1.00 28.11 174 GLU D C 1
ATOM 7470 O O . GLU D 1 174 ? 141.192 28.935 0.476 1.00 27.58 174 GLU D O 1
ATOM 7476 N N . CYS D 1 175 ? 138.964 28.807 0.517 1.00 26.77 175 CYS D N 1
ATOM 7477 C CA . CYS D 1 175 ? 138.820 30.212 0.124 1.00 26.86 175 CYS D CA 1
ATOM 7478 C C . CYS D 1 175 ? 139.285 31.102 1.239 1.00 26.68 175 CYS D C 1
ATOM 7479 O O . CYS D 1 175 ? 139.019 30.850 2.420 1.00 27.23 175 CYS D O 1
ATOM 7482 N N . GLU D 1 176 ? 139.908 32.191 0.849 1.00 25.80 176 GLU D N 1
ATOM 7483 C CA . GLU D 1 176 ? 140.445 33.141 1.786 1.00 25.11 176 GLU D CA 1
ATOM 7484 C C . GLU D 1 176 ? 139.449 34.270 1.978 1.00 24.40 176 GLU D C 1
ATOM 7485 O O . GLU D 1 176 ? 139.686 35.419 1.588 1.00 24.64 176 GLU D O 1
ATOM 7491 N N . VAL D 1 177 ? 138.314 33.919 2.572 1.00 23.67 177 VAL D N 1
ATOM 7492 C CA . VAL D 1 177 ? 137.203 34.846 2.719 1.00 22.99 177 VAL D CA 1
ATOM 7493 C C . VAL D 1 177 ? 136.496 34.729 4.086 1.00 23.44 177 VAL D C 1
ATOM 7494 O O . VAL D 1 177 ? 136.615 33.724 4.793 1.00 22.72 177 VAL D O 1
ATOM 7498 N N . LEU D 1 178 ? 135.766 35.775 4.438 1.00 23.74 178 LEU D N 1
ATOM 7499 C CA . LEU D 1 178 ? 134.792 35.724 5.506 1.00 24.51 178 LEU D CA 1
ATOM 7500 C C . LEU D 1 178 ? 133.412 36.000 4.916 1.00 24.49 178 LEU D C 1
ATOM 7501 O O . LEU D 1 178 ? 133.274 36.654 3.881 1.00 23.59 178 LEU D O 1
ATOM 7506 N N . GLU D 1 179 ? 132.388 35.521 5.608 1.00 25.09 179 GLU D N 1
ATOM 7507 C CA . GLU D 1 179 ? 131.028 35.627 5.124 1.00 26.19 179 GLU D CA 1
ATOM 7508 C C . GLU D 1 179 ? 130.204 36.318 6.204 1.00 25.95 179 GLU D C 1
ATOM 7509 O O . GLU D 1 179 ? 130.370 36.071 7.383 1.00 25.66 179 GLU D O 1
ATOM 7515 N N . ILE D 1 180 ? 129.317 37.191 5.766 1.00 25.67 180 ILE D N 1
ATOM 7516 C CA . ILE D 1 180 ? 128.448 37.943 6.643 1.00 25.71 180 ILE D CA 1
ATOM 7517 C C . ILE D 1 180 ? 127.035 37.645 6.163 1.00 25.87 180 ILE D C 1
ATOM 7518 O O . ILE D 1 180 ? 126.702 37.930 5.002 1.00 25.56 180 ILE D O 1
ATOM 7523 N N . SER D 1 181 ? 126.213 37.091 7.038 1.00 25.87 181 SER D N 1
ATOM 7524 C CA . SER D 1 181 ? 124.803 36.802 6.702 1.00 27.32 181 SER D CA 1
ATOM 7525 C C . SER D 1 181 ? 123.868 37.369 7.745 1.00 27.05 181 SER D C 1
ATOM 7526 O O . SER D 1 181 ? 123.952 37.005 8.903 1.00 27.48 181 SER D O 1
ATOM 7529 N N . PRO D 1 182 ? 122.964 38.240 7.320 1.00 27.50 182 PRO D N 1
ATOM 7530 C CA . PRO D 1 182 ? 121.895 38.744 8.212 1.00 26.61 182 PRO D CA 1
ATOM 7531 C C . PRO D 1 182 ? 120.811 37.687 8.482 1.00 26.60 182 PRO D C 1
ATOM 7532 O O . PRO D 1 182 ? 120.494 36.916 7.606 1.00 25.46 182 PRO D O 1
ATOM 7536 N N . ILE D 1 183 ? 120.281 37.650 9.680 1.00 26.33 183 ILE D N 1
ATOM 7537 C CA . ILE D 1 183 ? 119.225 36.716 9.978 1.00 25.72 183 ILE D CA 1
ATOM 7538 C C . ILE D 1 183 ? 117.887 37.396 9.867 1.00 25.52 183 ILE D C 1
ATOM 7539 O O . ILE D 1 183 ? 117.551 38.327 10.619 1.00 25.61 183 ILE D O 1
ATOM 7544 N N . ALA D 1 184 ? 117.112 36.938 8.903 1.00 24.87 184 ALA D N 1
ATOM 7545 C CA . ALA D 1 184 ? 115.745 37.418 8.642 1.00 24.48 184 ALA D CA 1
ATOM 7546 C C . ALA D 1 184 ? 115.569 38.945 8.606 1.00 24.09 184 ALA D C 1
ATOM 7547 O O . ALA D 1 184 ? 114.733 39.466 9.349 1.00 23.13 184 ALA D O 1
ATOM 7549 N N . PRO D 1 185 ? 116.340 39.666 7.784 1.00 24.02 185 PRO D N 1
ATOM 7550 C CA . PRO D 1 185 ? 116.180 41.107 7.714 1.00 24.25 185 PRO D CA 1
ATOM 7551 C C . PRO D 1 185 ? 114.889 41.553 7.012 1.00 26.25 185 PRO D C 1
ATOM 7552 O O . PRO D 1 185 ? 114.289 40.731 6.310 1.00 26.67 185 PRO D O 1
ATOM 7556 N N . GLN D 1 186 ? 114.453 42.813 7.180 1.00 27.03 186 GLN D N 1
ATOM 7557 C CA . GLN D 1 186 ? 113.347 43.367 6.402 1.00 26.90 186 GLN D CA 1
ATOM 7558 C C . GLN D 1 186 ? 113.892 43.900 5.077 1.00 27.23 186 GLN D C 1
ATOM 7559 O O . GLN D 1 186 ? 115.100 43.865 4.861 1.00 26.55 186 GLN D O 1
ATOM 7565 N N . PHE D 1 187 ? 113.001 44.344 4.185 1.00 27.16 187 PHE D N 1
ATOM 7566 C CA . PHE D 1 187 ? 113.315 44.680 2.792 1.00 27.94 187 PHE D CA 1
ATOM 7567 C C . PHE D 1 187 ? 114.100 43.623 2.010 1.00 28.26 187 PHE D C 1
ATOM 7568 O O . PHE D 1 187 ? 114.835 43.967 1.073 1.00 28.36 187 PHE D O 1
ATOM 7576 N N . PHE D 1 188 ? 113.939 42.350 2.379 1.00 27.53 188 PHE D N 1
ATOM 7577 C CA . PHE D 1 188 ? 114.307 41.229 1.514 1.00 26.88 188 PHE D CA 1
ATOM 7578 C C . PHE D 1 188 ? 115.806 41.093 1.291 1.00 27.66 188 PHE D C 1
ATOM 7579 O O . PHE D 1 188 ? 116.245 40.502 0.305 1.00 27.51 188 PHE D O 1
ATOM 7587 N N . LEU D 1 189 ? 116.581 41.596 2.249 1.00 27.53 189 LEU D N 1
ATOM 7588 C CA . LEU D 1 189 ? 118.035 41.570 2.183 1.00 27.32 189 LEU D CA 1
ATOM 7589 C C . LEU D 1 189 ? 118.637 40.217 2.590 1.00 27.96 189 LEU D C 1
ATOM 7590 O O . LEU D 1 189 ? 119.662 40.140 3.266 1.00 27.29 189 LEU D O 1
ATOM 7595 N N . THR D 1 190 ? 118.014 39.138 2.125 1.00 28.71 190 THR D N 1
ATOM 7596 C CA . THR D 1 190 ? 118.483 37.809 2.462 1.00 28.87 190 THR D CA 1
ATOM 7597 C C . THR D 1 190 ? 119.570 37.373 1.478 1.00 27.66 190 THR D C 1
ATOM 7598 O O . THR D 1 190 ? 119.398 36.476 0.665 1.00 28.43 190 THR D O 1
ATOM 7602 N N . ARG D 1 191 ? 120.699 38.051 1.551 1.00 26.69 191 ARG D N 1
ATOM 7603 C CA . ARG D 1 191 ? 121.861 37.705 0.738 1.00 25.37 191 ARG D CA 1
ATOM 7604 C C . ARG D 1 191 ? 123.051 37.917 1.638 1.00 24.45 191 ARG D C 1
ATOM 7605 O O . ARG D 1 191 ? 123.081 38.855 2.429 1.00 23.66 191 ARG D O 1
ATOM 7613 N N . SER D 1 192 ? 124.037 37.054 1.491 1.00 23.18 192 SER D N 1
ATOM 7614 C CA . SER D 1 192 ? 125.221 37.217 2.254 1.00 23.49 192 SER D CA 1
ATOM 7615 C C . SER D 1 192 ? 126.207 38.132 1.513 1.00 23.34 192 SER D C 1
ATOM 7616 O O . SER D 1 192 ? 126.108 38.326 0.296 1.00 22.09 192 SER D O 1
ATOM 7619 N N . VAL D 1 193 ? 127.178 38.630 2.272 1.00 22.60 193 VAL D N 1
ATOM 7620 C CA . VAL D 1 193 ? 128.265 39.417 1.768 1.00 22.45 193 VAL D CA 1
ATOM 7621 C C . VAL D 1 193 ? 129.553 38.614 1.975 1.00 22.32 193 VAL D C 1
ATOM 7622 O O . VAL D 1 193 ? 129.818 38.151 3.070 1.00 22.36 193 VAL D O 1
ATOM 7626 N N . VAL D 1 194 ? 130.383 38.508 0.942 1.00 21.96 194 VAL D N 1
ATOM 7627 C CA . VAL D 1 194 ? 131.650 37.803 1.055 1.00 22.61 194 VAL D CA 1
ATOM 7628 C C . VAL D 1 194 ? 132.820 38.789 0.952 1.00 22.69 194 VAL D C 1
ATOM 7629 O O . VAL D 1 194 ? 132.910 39.550 0.019 1.00 23.74 194 VAL D O 1
ATOM 7633 N N . ILE D 1 195 ? 133.738 38.755 1.915 1.00 22.62 195 ILE D N 1
ATOM 7634 C CA . ILE D 1 195 ? 134.847 39.703 1.972 1.00 21.81 195 ILE D CA 1
ATOM 7635 C C . ILE D 1 195 ? 136.184 38.939 2.109 1.00 21.51 195 ILE D C 1
ATOM 7636 O O . ILE D 1 195 ? 136.143 37.793 2.555 1.00 21.85 195 ILE D O 1
ATOM 7641 N N . PRO D 1 196 ? 137.345 39.531 1.752 1.00 20.01 196 PRO D N 1
ATOM 7642 C CA . PRO D 1 196 ? 138.635 38.847 1.950 1.00 20.74 196 PRO D CA 1
ATOM 7643 C C . PRO D 1 196 ? 138.915 38.561 3.426 1.00 21.69 196 PRO D C 1
ATOM 7644 O O . PRO D 1 196 ? 138.456 39.298 4.293 1.00 22.27 196 PRO D O 1
ATOM 7648 N N . SER D 1 197 ? 139.652 37.485 3.680 1.00 22.65 197 SER D N 1
ATOM 7649 C CA . SER D 1 197 ? 139.940 36.990 5.022 1.00 23.89 197 SER D CA 1
ATOM 7650 C C . SER D 1 197 ? 140.891 37.923 5.769 1.00 24.94 197 SER D C 1
ATOM 7651 O O . SER D 1 197 ? 141.052 37.771 6.971 1.00 26.49 197 SER D O 1
ATOM 7654 N N . ASN D 1 198 ? 141.519 38.862 5.064 1.00 25.36 198 ASN D N 1
ATOM 7655 C CA . ASN D 1 198 ? 142.375 39.848 5.715 1.00 27.16 198 ASN D CA 1
ATOM 7656 C C . ASN D 1 198 ? 141.639 41.142 6.119 1.00 27.38 198 ASN D C 1
ATOM 7657 O O . ASN D 1 198 ? 142.266 42.071 6.586 1.00 27.38 198 ASN D O 1
ATOM 7662 N N . PHE D 1 199 ? 140.322 41.204 5.932 1.00 27.87 199 PHE D N 1
ATOM 7663 C CA . PHE D 1 199 ? 139.546 42.351 6.394 1.00 28.15 199 PHE D CA 1
ATOM 7664 C C . PHE D 1 199 ? 138.931 42.027 7.756 1.00 28.65 199 PHE D C 1
ATOM 7665 O O . PHE D 1 199 ? 138.335 40.957 7.947 1.00 29.34 199 PHE D O 1
ATOM 7673 N N . LYS D 1 200 ? 139.043 42.959 8.690 1.00 28.88 200 LYS D N 1
ATOM 7674 C CA . LYS D 1 200 ? 138.299 42.896 9.932 1.00 29.61 200 LYS D CA 1
ATOM 7675 C C . LYS D 1 200 ? 136.844 43.364 9.728 1.00 29.60 200 LYS D C 1
ATOM 7676 O O . LYS D 1 200 ? 136.544 44.131 8.802 1.00 28.65 200 LYS D O 1
ATOM 7682 N N . VAL D 1 201 ? 135.957 42.890 10.600 1.00 28.61 201 VAL D N 1
ATOM 7683 C CA . VAL D 1 201 ? 134.597 43.365 10.615 1.00 29.45 201 VAL D CA 1
ATOM 7684 C C . VAL D 1 201 ? 134.133 43.772 12.017 1.00 29.74 201 VAL D C 1
ATOM 7685 O O . VAL D 1 201 ? 134.270 43.012 12.981 1.00 29.65 201 VAL D O 1
ATOM 7689 N N . VAL D 1 202 ? 133.558 44.970 12.101 1.00 30.04 202 VAL D N 1
ATOM 7690 C CA . VAL D 1 202 ? 132.922 45.440 13.308 1.00 30.43 202 VAL D CA 1
ATOM 7691 C C . VAL D 1 202 ? 131.398 45.375 13.157 1.00 31.39 202 VAL D C 1
ATOM 7692 O O . VAL D 1 202 ? 130.843 45.770 12.113 1.00 31.36 202 VAL D O 1
ATOM 7696 N N . VAL D 1 203 ? 130.730 44.820 14.179 1.00 31.57 203 VAL D N 1
ATOM 7697 C CA . VAL D 1 203 ? 129.273 44.730 14.200 1.00 31.77 203 VAL D CA 1
ATOM 7698 C C . VAL D 1 203 ? 128.751 45.446 15.444 1.00 31.98 203 VAL D C 1
ATOM 7699 O O . VAL D 1 203 ? 129.234 45.214 16.544 1.00 32.74 203 VAL D O 1
ATOM 7703 N N . GLU D 1 204 ? 127.805 46.360 15.239 1.00 32.38 204 GLU D N 1
ATOM 7704 C CA . GLU D 1 204 ? 127.190 47.147 16.315 1.00 32.95 204 GLU D CA 1
ATOM 7705 C C . GLU D 1 204 ? 125.677 46.945 16.241 1.00 32.22 204 GLU D C 1
ATOM 7706 O O . GLU D 1 204 ? 125.094 46.966 15.153 1.00 31.37 204 GLU D O 1
ATOM 7712 N N . SER D 1 205 ? 125.044 46.718 17.386 1.00 31.68 205 SER D N 1
ATOM 7713 C CA . SER D 1 205 ? 123.595 46.536 17.408 1.00 32.25 205 SER D CA 1
ATOM 7714 C C . SER D 1 205 ? 122.983 47.599 18.278 1.00 32.12 205 SER D C 1
ATOM 7715 O O . SER D 1 205 ? 123.624 48.028 19.236 1.00 32.16 205 SER D O 1
ATOM 7718 N N . GLN D 1 206 ? 121.753 48.018 17.964 1.00 31.97 206 GLN D N 1
ATOM 7719 C CA . GLN D 1 206 ? 121.085 49.058 18.764 1.00 32.54 206 GLN D CA 1
ATOM 7720 C C . GLN D 1 206 ? 120.962 48.735 20.288 1.00 32.21 206 GLN D C 1
ATOM 7721 O O . GLN D 1 206 ? 120.996 49.642 21.137 1.00 31.47 206 GLN D O 1
ATOM 7727 N N . ARG D 1 207 ? 120.814 47.450 20.628 1.00 31.76 207 ARG D N 1
ATOM 7728 C CA . ARG D 1 207 ? 120.865 47.028 22.037 1.00 31.98 207 ARG D CA 1
ATOM 7729 C C . ARG D 1 207 ? 121.609 45.712 22.201 1.00 31.77 207 ARG D C 1
ATOM 7730 O O . ARG D 1 207 ? 121.802 44.972 21.221 1.00 31.73 207 ARG D O 1
ATOM 7738 N N . ASP D 1 208 ? 121.998 45.407 23.433 1.00 31.18 208 ASP D N 1
ATOM 7739 C CA . ASP D 1 208 ? 122.681 44.146 23.726 1.00 31.60 208 ASP D CA 1
ATOM 7740 C C . ASP D 1 208 ? 121.813 43.032 23.246 1.00 30.90 208 ASP D C 1
ATOM 7741 O O . ASP D 1 208 ? 120.596 43.028 23.518 1.00 31.98 208 ASP D O 1
ATOM 7746 N N . ILE D 1 209 ? 122.416 42.118 22.498 1.00 29.22 209 ILE D N 1
ATOM 7747 C CA . ILE D 1 209 ? 121.720 40.941 22.044 1.00 28.52 209 ILE D CA 1
ATOM 7748 C C . ILE D 1 209 ? 122.631 39.748 22.262 1.00 28.25 209 ILE D C 1
ATOM 7749 O O . ILE D 1 209 ? 123.829 39.932 22.537 1.00 28.27 209 ILE D O 1
ATOM 7754 N N . ASN D 1 210 ? 122.094 38.537 22.145 1.00 27.06 210 ASN D N 1
ATOM 7755 C CA . ASN D 1 210 ? 122.895 37.354 22.413 1.00 27.54 210 ASN D CA 1
ATOM 7756 C C . ASN D 1 210 ? 124.014 37.133 21.417 1.00 28.35 210 ASN D C 1
ATOM 7757 O O . ASN D 1 210 ? 123.863 37.391 20.193 1.00 28.91 210 ASN D O 1
ATOM 7762 N N . MET D 1 211 ? 125.101 36.589 21.953 1.00 28.08 211 MET D N 1
ATOM 7763 C CA . MET D 1 211 ? 126.274 36.224 21.190 1.00 29.04 211 MET D CA 1
ATOM 7764 C C . MET D 1 211 ? 126.475 34.738 21.305 1.00 29.22 211 MET D C 1
ATOM 7765 O O . MET D 1 211 ? 126.596 34.202 22.400 1.00 29.38 211 MET D O 1
ATOM 7770 N N . LEU D 1 212 ? 126.540 34.073 20.166 1.00 30.40 212 LEU D N 1
ATOM 7771 C CA . LEU D 1 212 ? 126.904 32.657 20.152 1.00 31.01 212 LEU D CA 1
ATOM 7772 C C . LEU D 1 212 ? 128.245 32.411 19.478 1.00 30.97 212 LEU D C 1
ATOM 7773 O O . LEU D 1 212 ? 128.477 32.907 18.393 1.00 32.51 212 LEU D O 1
ATOM 7778 N N . VAL D 1 213 ? 129.122 31.637 20.100 1.00 30.94 213 VAL D N 1
ATOM 7779 C CA . VAL D 1 213 ? 130.410 31.324 19.486 1.00 30.89 213 VAL D CA 1
ATOM 7780 C C . VAL D 1 213 ? 130.481 29.834 19.114 1.00 31.74 213 VAL D C 1
ATOM 7781 O O . VAL D 1 213 ? 130.314 28.957 19.954 1.00 31.00 213 VAL D O 1
ATOM 7785 N N . ASP D 1 214 ? 130.705 29.549 17.841 1.00 33.10 214 ASP D N 1
ATOM 7786 C CA . ASP D 1 214 ? 130.652 28.167 17.366 1.00 35.10 214 ASP D CA 1
ATOM 7787 C C . ASP D 1 214 ? 129.425 27.453 17.936 1.00 35.72 214 ASP D C 1
ATOM 7788 O O . ASP D 1 214 ? 129.510 26.282 18.329 1.00 36.75 214 ASP D O 1
ATOM 7793 N N . GLY D 1 215 ? 128.301 28.169 18.020 1.00 36.23 215 GLY D N 1
ATOM 7794 C CA . GLY D 1 215 ? 127.030 27.587 18.448 1.00 36.65 215 GLY D CA 1
ATOM 7795 C C . GLY D 1 215 ? 126.868 27.454 19.960 1.00 37.54 215 GLY D C 1
ATOM 7796 O O . GLY D 1 215 ? 125.801 27.012 20.469 1.00 37.02 215 GLY D O 1
ATOM 7797 N N . VAL D 1 216 ? 127.922 27.819 20.691 1.00 37.34 216 VAL D N 1
ATOM 7798 C CA . VAL D 1 216 ? 127.848 27.853 22.156 1.00 37.40 216 VAL D CA 1
ATOM 7799 C C . VAL D 1 216 ? 127.494 29.284 22.540 1.00 37.28 216 VAL D C 1
ATOM 7800 O O . VAL D 1 216 ? 128.176 30.224 22.132 1.00 37.30 216 VAL D O 1
ATOM 7804 N N . LEU D 1 217 ? 126.437 29.453 23.319 1.00 37.16 217 LEU D N 1
ATOM 7805 C CA . LEU D 1 217 ? 126.040 30.771 23.767 1.00 37.73 217 LEU D CA 1
ATOM 7806 C C . LEU D 1 217 ? 127.122 31.286 24.745 1.00 38.70 217 LEU D C 1
ATOM 7807 O O . LEU D 1 217 ? 127.690 30.485 25.521 1.00 37.06 217 LEU D O 1
ATOM 7812 N N . THR D 1 218 ? 127.432 32.597 24.652 1.00 38.66 218 THR D N 1
ATOM 7813 C CA . THR D 1 218 ? 128.464 33.242 25.485 1.00 38.51 218 THR D CA 1
ATOM 7814 C C . THR D 1 218 ? 128.027 34.489 26.273 1.00 37.93 218 THR D C 1
ATOM 7815 O O . THR D 1 218 ? 128.804 35.003 27.082 1.00 38.24 218 THR D O 1
ATOM 7819 N N . GLY D 1 219 ? 126.808 34.973 26.059 1.00 37.03 219 GLY D N 1
ATOM 7820 C CA . GLY D 1 219 ? 126.367 36.182 26.737 1.00 35.56 219 GLY D CA 1
ATOM 7821 C C . GLY D 1 219 ? 125.845 37.268 25.826 1.00 35.32 219 GLY D C 1
ATOM 7822 O O . GLY D 1 219 ? 125.569 37.048 24.638 1.00 34.90 219 GLY D O 1
ATOM 7823 N N . LYS D 1 220 ? 125.699 38.451 26.389 1.00 35.24 220 LYS D N 1
ATOM 7824 C CA . LYS D 1 220 ? 125.071 39.573 25.704 1.00 35.76 220 LYS D CA 1
ATOM 7825 C C . LYS D 1 220 ? 126.116 40.613 25.310 1.00 36.25 220 LYS D C 1
ATOM 7826 O O . LYS D 1 220 ? 126.973 41.016 26.126 1.00 36.23 220 LYS D O 1
ATOM 7832 N N . THR D 1 221 ? 126.063 41.049 24.054 1.00 36.21 221 THR D N 1
ATOM 7833 C CA . THR D 1 221 ? 126.933 42.120 23.608 1.00 35.89 221 THR D CA 1
ATOM 7834 C C . THR D 1 221 ? 126.262 43.048 22.604 1.00 35.48 221 THR D C 1
ATOM 7835 O O . THR D 1 221 ? 125.265 42.687 21.976 1.00 34.85 221 THR D O 1
ATOM 7839 N N . LYS D 1 222 ? 126.818 44.251 22.494 1.00 35.37 222 LYS D N 1
ATOM 7840 C CA . LYS D 1 222 ? 126.313 45.307 21.617 1.00 35.39 222 LYS D CA 1
ATOM 7841 C C . LYS D 1 222 ? 127.329 45.658 20.523 1.00 34.41 222 LYS D C 1
ATOM 7842 O O . LYS D 1 222 ? 127.043 46.447 19.631 1.00 34.05 222 LYS D O 1
ATOM 7848 N N . ARG D 1 223 ? 128.527 45.098 20.626 1.00 33.92 223 ARG D N 1
ATOM 7849 C CA . ARG D 1 223 ? 129.627 45.478 19.743 1.00 34.52 223 ARG D CA 1
ATOM 7850 C C . ARG D 1 223 ? 130.608 44.319 19.696 1.00 34.56 223 ARG D C 1
ATOM 7851 O O . ARG D 1 223 ? 130.992 43.785 20.762 1.00 34.54 223 ARG D O 1
ATOM 7859 N N . ILE D 1 224 ? 130.982 43.913 18.475 1.00 33.07 224 ILE D N 1
ATOM 7860 C CA . ILE D 1 224 ? 132.048 42.935 18.293 1.00 31.55 224 ILE D CA 1
ATOM 7861 C C . ILE D 1 224 ? 133.031 43.361 17.182 1.00 31.25 224 ILE D C 1
ATOM 7862 O O . ILE D 1 224 ? 132.655 44.061 16.242 1.00 30.42 224 ILE D O 1
ATOM 7867 N N . GLU D 1 225 ? 134.283 42.946 17.329 1.00 30.98 225 GLU D N 1
ATOM 7868 C CA . GLU D 1 225 ? 135.286 43.069 16.280 1.00 31.98 225 GLU D CA 1
ATOM 7869 C C . GLU D 1 225 ? 135.721 41.644 15.899 1.00 31.36 225 GLU D C 1
ATOM 7870 O O . GLU D 1 225 ? 136.163 40.874 16.739 1.00 31.54 225 GLU D O 1
ATOM 7876 N N . VAL D 1 226 ? 135.564 41.292 14.631 1.00 30.58 226 VAL D N 1
ATOM 7877 C CA . VAL D 1 226 ? 135.965 39.978 14.172 1.00 29.85 226 VAL D CA 1
ATOM 7878 C C . VAL D 1 226 ? 137.118 40.140 13.186 1.00 30.34 226 VAL D C 1
ATOM 7879 O O . VAL D 1 226 ? 137.095 41.035 12.337 1.00 30.46 226 VAL D O 1
ATOM 7883 N N . LYS D 1 227 ? 138.139 39.297 13.329 1.00 30.38 227 LYS D N 1
ATOM 7884 C CA . LYS D 1 227 ? 139.184 39.156 12.309 1.00 31.30 227 LYS D CA 1
ATOM 7885 C C . LYS D 1 227 ? 139.739 37.743 12.307 1.00 31.85 227 LYS D C 1
ATOM 7886 O O . LYS D 1 227 ? 139.445 36.950 13.191 1.00 32.88 227 LYS D O 1
ATOM 7892 N N . LYS D 1 228 ? 140.510 37.430 11.281 1.00 33.19 228 LYS D N 1
ATOM 7893 C CA . LYS D 1 228 ? 141.135 36.118 11.121 1.00 34.52 228 LYS D CA 1
ATOM 7894 C C . LYS D 1 228 ? 142.296 35.989 12.122 1.00 34.46 228 LYS D C 1
ATOM 7895 O O . LYS D 1 228 ? 143.150 36.870 12.196 1.00 34.29 228 LYS D O 1
ATOM 7901 N N . SER D 1 229 ? 142.325 34.893 12.876 1.00 34.12 229 SER D N 1
ATOM 7902 C CA . SER D 1 229 ? 143.442 34.637 13.775 1.00 33.78 229 SER D CA 1
ATOM 7903 C C . SER D 1 229 ? 144.636 34.025 13.044 1.00 33.20 229 SER D C 1
ATOM 7904 O O . SER D 1 229 ? 144.492 33.461 11.962 1.00 32.58 229 SER D O 1
ATOM 7907 N N . ARG D 1 230 ? 145.804 34.104 13.670 1.00 33.03 230 ARG D N 1
ATOM 7908 C CA . ARG D 1 230 ? 146.993 33.416 13.169 1.00 33.40 230 ARG D CA 1
ATOM 7909 C C . ARG D 1 230 ? 146.951 31.930 13.562 1.00 32.89 230 ARG D C 1
ATOM 7910 O O . ARG D 1 230 ? 147.658 31.091 12.969 1.00 31.98 230 ARG D O 1
ATOM 7918 N N . ARG D 1 231 ? 146.106 31.625 14.548 1.00 32.07 231 ARG D N 1
ATOM 7919 C CA . ARG D 1 231 ? 145.968 30.270 15.050 1.00 32.76 231 ARG D CA 1
ATOM 7920 C C . ARG D 1 231 ? 145.261 29.440 14.038 1.00 32.27 231 ARG D C 1
ATOM 7921 O O . ARG D 1 231 ? 144.447 29.955 13.282 1.00 33.38 231 ARG D O 1
ATOM 7929 N N . TYR D 1 232 ? 145.595 28.163 13.998 1.00 31.74 232 TYR D N 1
ATOM 7930 C CA . TYR D 1 232 ? 144.946 27.215 13.107 1.00 32.01 232 TYR D CA 1
ATOM 7931 C C . TYR D 1 232 ? 145.025 25.791 13.676 1.00 31.52 232 TYR D C 1
ATOM 7932 O O . TYR D 1 232 ? 145.836 25.503 14.526 1.00 30.96 232 TYR D O 1
ATOM 7941 N N . VAL D 1 233 ? 144.160 24.913 13.184 1.00 32.04 233 VAL D N 1
ATOM 7942 C CA . VAL D 1 233 ? 144.221 23.499 13.496 1.00 31.61 233 VAL D CA 1
ATOM 7943 C C . VAL D 1 233 ? 144.632 22.785 12.224 1.00 31.82 233 VAL D C 1
ATOM 7944 O O . VAL D 1 233 ? 144.353 23.273 11.125 1.00 31.03 233 VAL D O 1
ATOM 7948 N N . ARG D 1 234 ? 145.310 21.647 12.363 1.00 32.06 234 ARG D N 1
ATOM 7949 C CA . ARG D 1 234 ? 145.611 20.807 11.202 1.00 32.86 234 ARG D CA 1
ATOM 7950 C C . ARG D 1 234 ? 144.876 19.502 11.286 1.00 31.88 234 ARG D C 1
ATOM 7951 O O . ARG D 1 234 ? 144.796 18.919 12.340 1.00 31.75 234 ARG D O 1
ATOM 7959 N N . ILE D 1 235 ? 144.329 19.070 10.158 1.00 31.61 235 ILE D N 1
ATOM 7960 C CA . ILE D 1 235 ? 143.470 17.899 10.100 1.00 31.75 235 ILE D CA 1
ATOM 7961 C C . ILE D 1 235 ? 144.022 16.920 9.068 1.00 32.07 235 ILE D C 1
ATOM 7962 O O . ILE D 1 235 ? 144.402 17.304 7.951 1.00 32.67 235 ILE D O 1
ATOM 7967 N N . LEU D 1 236 ? 144.123 15.670 9.482 1.00 31.66 236 LEU D N 1
ATOM 7968 C CA . LEU D 1 236 ? 144.643 14.615 8.631 1.00 31.51 236 LEU D CA 1
ATOM 7969 C C . LEU D 1 236 ? 143.470 13.998 7.895 1.00 31.15 236 LEU D C 1
ATOM 7970 O O . LEU D 1 236 ? 142.413 13.710 8.505 1.00 31.08 236 LEU D O 1
ATOM 7975 N N . ARG D 1 237 ? 143.649 13.821 6.590 1.00 30.57 237 ARG D N 1
ATOM 7976 C CA . ARG D 1 237 ? 142.635 13.211 5.733 1.00 30.08 237 ARG D CA 1
ATOM 7977 C C . ARG D 1 237 ? 143.248 12.063 4.974 1.00 29.40 237 ARG D C 1
ATOM 7978 O O . ARG D 1 237 ? 144.418 12.125 4.592 1.00 28.60 237 ARG D O 1
ATOM 7986 N N . PRO D 1 238 ? 142.460 11.015 4.734 1.00 29.21 238 PRO D N 1
ATOM 7987 C CA . PRO D 1 238 ? 142.909 9.921 3.863 1.00 28.37 238 PRO D CA 1
ATOM 7988 C C . PRO D 1 238 ? 142.930 10.487 2.428 1.00 28.14 238 PRO D C 1
ATOM 7989 O O . PRO D 1 238 ? 142.154 11.400 2.186 1.00 27.46 238 PRO D O 1
ATOM 7993 N N . PRO D 1 239 ? 143.815 10.026 1.535 1.00 28.22 239 PRO D N 1
ATOM 7994 C CA . PRO D 1 239 ? 143.941 10.603 0.190 1.00 28.39 239 PRO D CA 1
ATOM 7995 C C . PRO D 1 239 ? 142.639 10.584 -0.609 1.00 28.28 239 PRO D C 1
ATOM 7996 O O . PRO D 1 239 ? 142.462 11.428 -1.472 1.00 28.08 239 PRO D O 1
ATOM 8000 N N . GLU D 1 240 ? 141.754 9.641 -0.291 1.00 28.19 240 GLU D N 1
ATOM 8001 C CA . GLU D 1 240 ? 140.480 9.432 -0.987 1.00 28.04 240 GLU D CA 1
ATOM 8002 C C . GLU D 1 240 ? 139.369 10.348 -0.492 1.00 27.78 240 GLU D C 1
ATOM 8003 O O . GLU D 1 240 ? 138.311 10.414 -1.101 1.00 27.33 240 GLU D O 1
ATOM 8009 N N . TYR D 1 241 ? 139.609 11.063 0.603 1.00 27.88 241 TYR D N 1
ATOM 8010 C CA . TYR D 1 241 ? 138.605 11.993 1.130 1.00 28.09 241 TYR D CA 1
ATOM 8011 C C . TYR D 1 241 ? 138.241 13.046 0.085 1.00 27.64 241 TYR D C 1
ATOM 8012 O O . TYR D 1 241 ? 139.113 13.696 -0.508 1.00 27.64 241 TYR D O 1
ATOM 8021 N N . ASP D 1 242 ? 136.945 13.189 -0.150 1.00 26.96 242 ASP D N 1
ATOM 8022 C CA . ASP D 1 242 ? 136.451 14.211 -1.049 1.00 26.25 242 ASP D CA 1
ATOM 8023 C C . ASP D 1 242 ? 135.322 14.947 -0.361 1.00 26.21 242 ASP D C 1
ATOM 8024 O O . ASP D 1 242 ? 134.281 14.368 -0.013 1.00 26.45 242 ASP D O 1
ATOM 8029 N N . TYR D 1 243 ? 135.555 16.233 -0.195 1.00 26.10 243 TYR D N 1
ATOM 8030 C CA . TYR D 1 243 ? 134.647 17.196 0.406 1.00 27.03 243 TYR D CA 1
ATOM 8031 C C . TYR D 1 243 ? 133.281 17.340 -0.337 1.00 26.47 243 TYR D C 1
ATOM 8032 O O . TYR D 1 243 ? 132.259 17.623 0.289 1.00 26.34 243 TYR D O 1
ATOM 8041 N N . VAL D 1 244 ? 133.275 17.125 -1.657 1.00 24.85 244 VAL D N 1
ATOM 8042 C CA . VAL D 1 244 ? 132.088 17.311 -2.457 1.00 23.31 244 VAL D CA 1
ATOM 8043 C C . VAL D 1 244 ? 131.096 16.172 -2.276 1.00 23.95 244 VAL D C 1
ATOM 8044 O O . VAL D 1 244 ? 129.886 16.419 -2.269 1.00 22.91 244 VAL D O 1
ATOM 8048 N N . THR D 1 245 ? 131.615 14.937 -2.168 1.00 23.98 245 THR D N 1
ATOM 8049 C CA . THR D 1 245 ? 130.858 13.768 -1.720 1.00 24.38 245 THR D CA 1
ATOM 8050 C C . THR D 1 245 ? 130.095 14.107 -0.422 1.00 24.85 245 THR D C 1
ATOM 8051 O O . THR D 1 245 ? 128.936 13.747 -0.277 1.00 24.83 245 THR D O 1
ATOM 8055 N N . VAL D 1 246 ? 130.719 14.859 0.488 1.00 25.00 246 VAL D N 1
ATOM 8056 C CA . VAL D 1 246 ? 130.039 15.255 1.716 1.00 25.26 246 VAL D CA 1
ATOM 8057 C C . VAL D 1 246 ? 128.927 16.301 1.449 1.00 25.32 246 VAL D C 1
ATOM 8058 O O . VAL D 1 246 ? 127.841 16.223 2.041 1.00 24.81 246 VAL D O 1
ATOM 8062 N N . ILE D 1 247 ? 129.184 17.258 0.558 1.00 25.29 247 ILE D N 1
ATOM 8063 C CA . ILE D 1 247 ? 128.185 18.280 0.232 1.00 24.56 247 ILE D CA 1
ATOM 8064 C C . ILE D 1 247 ? 126.953 17.558 -0.309 1.00 24.81 247 ILE D C 1
ATOM 8065 O O . ILE D 1 247 ? 125.832 17.868 0.065 1.00 25.10 247 ILE D O 1
ATOM 8070 N N . ARG D 1 248 ? 127.171 16.558 -1.141 1.00 24.83 248 ARG D N 1
ATOM 8071 C CA . ARG D 1 248 ? 126.078 15.782 -1.680 1.00 26.13 248 ARG D CA 1
ATOM 8072 C C . ARG D 1 248 ? 125.432 14.956 -0.554 1.00 27.11 248 ARG D C 1
ATOM 8073 O O . ARG D 1 248 ? 124.224 15.030 -0.330 1.00 27.56 248 ARG D O 1
ATOM 8081 N N . ASP D 1 249 ? 126.248 14.183 0.155 1.00 27.89 249 ASP D N 1
ATOM 8082 C CA . ASP D 1 249 ? 125.754 13.203 1.109 1.00 28.73 249 ASP D CA 1
ATOM 8083 C C . ASP D 1 249 ? 125.101 13.810 2.352 1.00 28.14 249 ASP D C 1
ATOM 8084 O O . ASP D 1 249 ? 124.015 13.388 2.718 1.00 28.26 249 ASP D O 1
ATOM 8089 N N . LYS D 1 250 ? 125.751 14.796 2.969 1.00 26.87 250 LYS D N 1
ATOM 8090 C CA . LYS D 1 250 ? 125.270 15.421 4.195 1.00 27.17 250 LYS D CA 1
ATOM 8091 C C . LYS D 1 250 ? 124.350 16.653 3.989 1.00 26.65 250 LYS D C 1
ATOM 8092 O O . LYS D 1 250 ? 123.304 16.774 4.632 1.00 26.52 250 LYS D O 1
ATOM 8098 N N . LEU D 1 251 ? 124.762 17.570 3.118 1.00 25.86 251 LEU D N 1
ATOM 8099 C CA . LEU D 1 251 ? 123.983 18.785 2.830 1.00 25.20 251 LEU D CA 1
ATOM 8100 C C . LEU D 1 251 ? 122.780 18.512 1.926 1.00 24.37 251 LEU D C 1
ATOM 8101 O O . LEU D 1 251 ? 121.724 19.077 2.117 1.00 25.36 251 LEU D O 1
ATOM 8106 N N . GLY D 1 252 ? 122.936 17.619 0.957 1.00 23.94 252 GLY D N 1
ATOM 8107 C CA . GLY D 1 252 ? 121.852 17.288 0.044 1.00 23.12 252 GLY D CA 1
ATOM 8108 C C . GLY D 1 252 ? 122.008 18.090 -1.228 1.00 22.35 252 GLY D C 1
ATOM 8109 O O . GLY D 1 252 ? 121.149 18.075 -2.084 1.00 22.05 252 GLY D O 1
ATOM 8110 N N . TYR D 1 253 ? 123.126 18.792 -1.348 1.00 21.50 253 TYR D N 1
ATOM 8111 C CA . TYR D 1 253 ? 123.300 19.689 -2.474 1.00 22.03 253 TYR D CA 1
ATOM 8112 C C . TYR D 1 253 ? 124.027 18.988 -3.636 1.00 22.09 253 TYR D C 1
ATOM 8113 O O . TYR D 1 253 ? 125.135 18.459 -3.447 1.00 22.36 253 TYR D O 1
ATOM 8122 N N . GLY D 1 254 ? 123.380 18.942 -4.800 1.00 21.84 254 GLY D N 1
ATOM 8123 C CA . GLY D 1 254 ? 123.991 18.392 -5.995 1.00 22.03 254 GLY D CA 1
ATOM 8124 C C . GLY D 1 254 ? 124.023 16.885 -6.238 1.00 22.83 254 GLY D C 1
ATOM 8125 O O . GLY D 1 254 ? 124.989 16.397 -6.854 1.00 22.06 254 GLY D O 1
ATOM 8126 N N . ARG D 1 255 ? 122.975 16.159 -5.818 1.00 22.64 255 ARG D N 1
ATOM 8127 C CA . ARG D 1 255 ? 122.883 14.712 -6.023 1.00 23.18 255 ARG D CA 1
ATOM 8128 C C . ARG D 1 255 ? 122.361 14.520 -7.415 1.00 23.96 255 ARG D C 1
ATOM 8129 O O . ARG D 1 255 ? 121.552 15.329 -7.848 1.00 24.24 255 ARG D O 1
ATOM 8137 N N . ARG D 1 256 ? 122.770 13.447 -8.097 1.00 24.48 256 ARG D N 1
ATOM 8138 C CA . ARG D 1 256 ? 122.271 13.179 -9.448 1.00 25.84 256 ARG D CA 1
ATOM 8139 C C . ARG D 1 256 ? 120.831 12.675 -9.497 1.00 26.21 256 ARG D C 1
ATOM 8140 O O . ARG D 1 256 ? 120.326 12.202 -8.484 1.00 27.70 256 ARG D O 1
#

Radius of gyration: 42.96 Å; Cα contacts (8 Å, |Δi|>4): 2416; chains: 4; bounding box: 137×78×42 Å

Organism: Thermotoga maritima (strain ATCC 43589 / DSM 3109 / JCM 10099 / NBRC 100826 / MSB8) (NCBI:txid243274)

InterPro domains:
  IPR002504 NAD kinase [MF_00361] (1-253)
  IPR002504 NAD kinase [PF01513] (33-93)
  IPR016064 NAD kinase/diacylglycerol kinase-like domain superfamily [SSF111331] (40-255)
  IPR017437 ATP-NAD kinase, PpnK-type, C-terminal [G3DSA:2.60.200.30] (105-230)
  IPR017438 Inorganic polyphosphate/ATP-NAD kinase, N-terminal [G3DSA:3.40.50.10330] (22-253)

Secondary structure (DSSP, 8-state):
-EEEEEE-GGGHHHHHHHHHHHTTTSEEEEEEESSS-S-B--SEEEEEE-HHHHHHHHTTB-TT-EEEEEESSS--SS--B-GGGHHHHHHHHHTT--EEEEEEEEEEEETTEEEEESSEEEEE--TTSPPEEEEEEETTSPPEEEEESEEEEE-TGGGGTTTTTTTPPP--TT--EEEEEEES-STT----EEEETTS-EEEEEEEEEEEEETTEEEEEEEEEEEEEEEEEEEEEE-TT--HHHHIIIII--S--/-EEEEEE-GGGHHHHHHHHHHHHTTSEEEEEEESSS-S-B--SEEEEES-HHHHHHHHHHBPTT-EEEEEESSS--SS--EEGGGHHHHHHHHHTT--EEEEEEEEEEEETTEEEEESSEEEEE--TTSPPEEEEEEETTSPPEEEEESEEEEE-TGGGGTTTGGGTPPP--TT--EEEEEEES-STT----EEEETT--EEEEEEEEEEEEETTEEEEEEEEEEEEEEEEEEEEEE-TT--HHHHHHHHH--S--/-EEEEEE-TT-SHHHHHHHHHHTTTSEEEEEEETTS-S-B--SEEEEES-HHHHHHHHTTB-TT-EEEE---SS----TT-HHHHHHHHHTT--EEEEEEEEEEEETTEEEEESSEEEEE--TTSPPEEEEEEETTSPPEEEEESEEEEE-SSGGGTHHHHTTPPP--TT--EEEEEEES-STT----EEEETT--EEEEEEEEEEEEETTEEEEEEEEEEEEEEEEEEEEEE-TT--HHHHHHHTT--S--/-EEEEEE-STTHHHHHHHHHHHHTTSEEEEEEESSS-S-B-SSEEEEEE-HHHHHHHHTTB-TT-EEEEEESSS--TT--EETTTHHHHHHHHHHT--EEEEEEEEEEEETTEEEEESSEEEEE--TTSPPEEEEEEETTS--EEEEESEEEEE-TTGGGTHHHHTT-----TT--EEEEEEES-STT----EEEETT--EEEEEEEEEEEEETTEEEEEEEEEEEEEEEEEEEEEE-TT--HHHHIIIII-TT--

Sequence (1020 aa):
MKIAILYREEREKEGEFLKEKISKEHEVIEFGEANAPGRVTADLIVVVGGDGTVLKAAKKAADGTPMVGFKAGRLGFLTSYTLDEIDRFLEDLRNWNFREETRWFIQIESELGNHLALNDVTLERDLSGKMVEIEVEVEHHSSMWFFADGVVISTPTGSTAYSLSIGGPIIFPECEVLEISPIAPQFFLTRSVVIPSNFKVVVESQRDINMLVDGVLTGKTKRIEVKKSRRYVRILRPPEYDYVTVIRDKLGYGRRMKIAILYREEREKEGEFLKEKISKEHEVIEFGEANAPGRVTADLIVVVGGDGTVLKAAKKAADGTPMVGFKAGRLGFLTSYTLDEIDRFLEDLRNWNFREETRWFIQIESELGNHLALNDVTLERDLSGKMVEIEVEVEHHSSMWFFADGVVISTPTGSTAYSLSIGGPIIFPECEVLEISPIAPQFFLTRSVVIPSNFKVVVESQRDINMLVDGVLTGKTKRIEVKKSRRYVRILRPPEYDYVTVIRDKLGYGRRMKIAILYREEREKEGEFLKEKISKEHEVIEFGEANAPGRVTADLIVVVGGDGTVLKAAKKAADGTPMVGFLGFLTSYTLDEIDRFLEDLRNWNFREETRWFIQIESELGNHLALNDVTLERDLSGKMVEIEVEVEHHSSMWFFADGVVISTPTGSTAYSLSIGGPIIFPECEVLEISPIAPQFFLTRSVVIPSNFKVVVESQRDINMLVDGVLTGKTKRIEVKKSRRYVRILRPPEYDYVTVIRDKLGYGRRMKIAILYREEREKEGEFLKEKISKEHEVIEFGEANAPGRVTADLIVVVGGDGTVLKAAKKAADGTPMVGFKAGRLGFLTSYTLDEIDRFLEDLRNWNFREETRWFIQIESELGNHLALNDVTLERDLSGKMVEIEVEVEHHSSMWFFADGVVISTPTGSTAYSLSIGGPIIFPECEVLEISPIAPQFFLTRSVVIPSNFKVVVESQRDINMLVDGVLTGKTKRIEVKKSRRYVRILRPPEYDYVTVIRDKLGYGRR

CATH classification: 3.40.50.10330 (+1 more: 2.60.200.30)